Protein AF-A0A345P1M4-F1 (afdb_monomer_lite)

Sequence (901 aa):
MKNLKPVNVLSKTAMVAALAAAAIVPVAATPAQAATETIADIVVTIDGVQYSFTSAEYSDYLLEDMISTSTVSHIKASNGKYYTISDYSDYLLETDTIEEALLALDADNKDVAITPTKGEFDQNGNIIPPVADDFEVTEIASVTKTDVTVKLDNPPSEAPAADKFNVTVDGVAVAVTAVTADATDVTGKTFKLAVDLDGKAGTLAVNGKEKAFDFALAIEAVSEINSTGVEVTFPEVTNAIENANVTVRDNKGNIVPTEPELVAEGETSATFLFTTPFAEDYDFTGVWKVNTIEVNFDAEKQLSDIVSAVEANNEIKLKAALDAAGITYADELKIGDYLDALKAEGAKDSLETVQQAITKFDQDAVTDAEKDAAVKAVTDATTQAQLLKALQDNFELVNADWIVDYETSLNGAETELEFEDIQNAVYSVNIAKVGPEVDAANMSLDSNKVATAKTLVNKWIPAFAMDDENVPVELAGLKEQVLDLLSLEDALIAVNNAKTNSSLKTALVKLDNLENTLLEKYKDVEGFEKDDEFNIETVIDANLTDYRNAIKDAEVGKKNQRKDIQTLITTVNESFGSLKAEAVEVAAEEGKIKPVFTIQALRKDGEIYEAMKNATLVSVKLGTQTAGAYEITNNFGVETKGELVVGPGGSAVGFDFNTVGAQTEATITFTSNDKEYTVKVPVKVVAGTINDEKTSETFDYTNLPGTEATYVSGNDIKAKFTLKDVSNNTVTSKDGTYASTITVGDDKFYQNITIVNGEAALTFPARTVTEEAVKPTVVFTPNGTELTVTASKAINIVAGEFSKLVVDYASDSSIEILATDGLNTVEDFTGNKLVNIKAVEVNGTTETPVNVDGTDYQGNVTKKFENGTVTHNAGLEAGKTYKVTVTVNGISTTKTITTPE

pLDDT: mean 82.6, std 14.68, range [32.69, 98.0]

Secondary structure (DSSP, 8-state):
-----------HHHHHHHHHHHTT-PPPP-S-------EEEEEEEETTEEEEEEHHHHHHHHHTTSS-TTTEEEEEETTS-EEEHHHHHHHHHHSSSHHHHHHHHHHTT--B---PEEP-B-TTS-B-PPPP----EEEEEEE-SSEEEEEESS--SSPPPGGG--EEETTEEE---EEEE-TT-TTS-EEEEE---TT--EEEEETTEEEEE--S----EEEEE-SSEEEEE-S--SS-EEEE---EE-TTS-EE-B--EEE-TT-SEEEEEBSSPPPTT----SEEEETTEEEEHHHHHHHHHHHHHHHTT-HHHHHHHHHHHT---S-GGGHHHHHHHHHHTTTTS-HHHHHHHHHHHHHHT--HHHHHHHHHHHHT--SHHHHHHHHHHHSSS--GGGHHHHHHHHHT-SSPPPHHHHHHHHHHHHHHHHHHHHHHHTT---HHHHHHHHHHHHHHS----TT-TTS-TTTTTHHHHHHHHHHHHHHHHHHHH--SHHHHHHHHHHHHHHHHHHHHHTTTSTT--------GGG--GGGHHHHHHHHHHS-GGGTSSHHHHHHHHHHHHHSEEEEEEEEE---EETTEE--EEEEEEEETTSSB-TT--S-EEEEEEETTEE-S-EEEEE-TTSSS-SEEEEEE-STT--EETTTS-SEEEEEEEEEETTEEEEEEEEEE--------------------TT--SEEETTSEEEEEEE-B-TTS-B--TT-EEEEEEEEETTEEEEEEEEEBTTEEEEEEE--S--SS-B--EEEE-GGG--EEEE-SS-BEEE-----EEEEEEEETTEEEEEEESSSSB-TT--EEEEEEEEEEEEETTEEEEEPPTT--TTSEEEEEEBTTEEEEE--PPTT-EEEEEEEETTEEEEEEEEPP-

Structure (mmCIF, N/CA/C/O backbone):
data_AF-A0A345P1M4-F1
#
_entry.id   AF-A0A345P1M4-F1
#
loop_
_atom_site.group_PDB
_atom_site.id
_atom_site.type_symbol
_atom_site.label_atom_id
_atom_site.label_alt_id
_atom_site.label_comp_id
_atom_site.label_asym_id
_atom_site.label_entity_id
_atom_site.label_seq_id
_atom_site.pdbx_PDB_ins_code
_atom_site.Cartn_x
_atom_site.Cartn_y
_atom_site.Cartn_z
_atom_site.occupancy
_atom_site.B_iso_or_equiv
_atom_site.auth_seq_id
_atom_site.auth_comp_id
_atom_site.auth_asym_id
_atom_site.auth_atom_id
_atom_site.pdbx_PDB_model_num
ATOM 1 N N . MET A 1 1 ? 50.075 -27.839 -63.250 1.00 36.38 1 MET A N 1
ATOM 2 C CA . MET A 1 1 ? 50.970 -28.473 -62.258 1.00 36.38 1 MET A CA 1
ATOM 3 C C . MET A 1 1 ? 51.975 -27.430 -61.786 1.00 36.38 1 MET A C 1
ATOM 5 O O . MET A 1 1 ? 52.955 -27.183 -62.476 1.00 36.38 1 MET A O 1
ATOM 9 N N . LYS A 1 2 ? 51.677 -26.737 -60.680 1.00 35.53 2 LYS A N 1
ATOM 10 C CA . LYS A 1 2 ? 52.622 -25.859 -59.974 1.00 35.53 2 LYS A CA 1
ATOM 11 C C . LYS A 1 2 ? 53.045 -26.603 -58.709 1.00 35.53 2 LYS A C 1
ATOM 13 O O . LYS A 1 2 ? 52.183 -27.054 -57.965 1.00 35.53 2 LYS A O 1
ATOM 18 N N . ASN A 1 3 ? 54.352 -26.769 -58.532 1.00 38.97 3 ASN A N 1
ATOM 19 C CA . ASN A 1 3 ? 54.965 -27.435 -57.388 1.00 38.97 3 ASN A CA 1
ATOM 20 C C . ASN A 1 3 ? 54.583 -26.720 -56.085 1.00 38.97 3 ASN A C 1
ATOM 22 O O . ASN A 1 3 ? 55.029 -25.595 -55.855 1.00 38.97 3 ASN A O 1
ATOM 26 N N . LEU A 1 4 ? 53.789 -27.379 -55.242 1.00 32.69 4 LEU A N 1
ATOM 27 C CA . LEU A 1 4 ? 53.644 -27.020 -53.834 1.00 32.69 4 LEU A CA 1
ATOM 28 C C . LEU A 1 4 ? 54.912 -27.474 -53.100 1.00 32.69 4 LEU A C 1
ATOM 30 O O . LEU A 1 4 ? 55.341 -28.621 -53.231 1.00 32.69 4 LEU A O 1
ATOM 34 N N . LYS A 1 5 ? 55.545 -26.541 -52.384 1.00 33.84 5 LYS A N 1
ATOM 35 C CA . LYS A 1 5 ? 56.637 -26.840 -51.452 1.00 33.84 5 LYS A CA 1
ATOM 36 C C . LYS A 1 5 ? 56.089 -27.712 -50.310 1.00 33.84 5 LYS A C 1
ATOM 38 O O . LYS A 1 5 ? 54.959 -27.472 -49.891 1.00 33.84 5 LYS A O 1
ATOM 43 N N . PRO A 1 6 ? 56.865 -28.668 -49.775 1.00 39.34 6 PRO A N 1
ATOM 44 C CA . PRO A 1 6 ? 56.482 -29.363 -48.555 1.00 39.34 6 PRO A CA 1
ATOM 45 C C . PRO A 1 6 ? 56.523 -28.359 -47.395 1.00 39.34 6 PRO A C 1
ATOM 47 O O . PRO A 1 6 ? 57.577 -27.796 -47.093 1.00 39.34 6 PRO A O 1
ATOM 50 N N . VAL A 1 7 ? 55.364 -28.090 -46.798 1.00 37.78 7 VAL A N 1
ATOM 51 C CA . VAL A 1 7 ? 55.259 -27.372 -45.524 1.00 37.78 7 VAL A CA 1
ATOM 52 C C . VAL A 1 7 ? 55.837 -28.295 -44.452 1.00 37.78 7 VAL A C 1
ATOM 54 O O . VAL A 1 7 ? 55.489 -29.474 -44.388 1.00 37.78 7 VAL A O 1
ATOM 57 N N . ASN A 1 8 ? 56.786 -27.781 -43.669 1.00 37.56 8 ASN A N 1
ATOM 58 C CA . ASN A 1 8 ? 57.330 -28.487 -42.515 1.00 37.56 8 ASN A CA 1
ATOM 59 C C . ASN A 1 8 ? 56.180 -28.809 -41.560 1.00 37.56 8 ASN A C 1
ATOM 61 O O . ASN A 1 8 ? 55.525 -27.898 -41.064 1.00 37.56 8 ASN A O 1
ATOM 65 N N . VAL A 1 9 ? 55.966 -30.095 -41.290 1.00 42.50 9 VAL A N 1
ATOM 66 C CA . VAL A 1 9 ? 55.110 -30.554 -40.196 1.00 42.50 9 VAL A CA 1
ATOM 67 C C . VAL A 1 9 ? 55.729 -30.025 -38.900 1.00 42.50 9 VAL A C 1
ATOM 69 O O . VAL A 1 9 ? 56.755 -30.538 -38.449 1.00 42.50 9 VAL A O 1
ATOM 72 N N . LEU A 1 10 ? 55.156 -28.961 -38.336 1.00 46.44 10 LEU A N 1
ATOM 73 C CA . LEU A 1 10 ? 55.406 -28.568 -36.952 1.00 46.44 10 LEU A CA 1
ATOM 74 C C . LEU A 1 10 ? 55.033 -29.773 -36.082 1.00 46.44 10 LEU A C 1
ATOM 76 O O . LEU A 1 10 ? 53.920 -30.289 -36.160 1.00 46.44 10 LEU A O 1
ATOM 80 N N . SER A 1 11 ? 55.987 -30.300 -35.312 1.00 52.19 11 SER A N 1
ATOM 81 C CA . SER A 1 11 ? 55.688 -31.395 -34.389 1.00 52.19 11 SER A CA 1
ATOM 82 C C . SER A 1 11 ? 54.719 -30.892 -33.315 1.00 52.19 11 SER A C 1
ATOM 84 O O . SER A 1 11 ? 54.812 -29.734 -32.908 1.00 52.19 11 SER A O 1
ATOM 86 N N . LYS A 1 12 ? 53.832 -31.760 -32.799 1.00 49.81 12 LYS A N 1
ATOM 87 C CA . LYS A 1 12 ? 52.944 -31.451 -31.653 1.00 49.81 12 LYS A CA 1
ATOM 88 C C . LYS A 1 12 ? 53.686 -30.739 -30.504 1.00 49.81 12 LYS A C 1
ATOM 90 O O . LYS A 1 12 ? 53.128 -29.881 -29.836 1.00 49.81 12 LYS A O 1
ATOM 95 N N . THR A 1 13 ? 54.975 -31.033 -30.328 1.00 47.66 13 THR A N 1
ATOM 96 C CA . THR A 1 13 ? 55.871 -30.407 -29.346 1.00 47.66 13 THR A CA 1
ATOM 97 C C . THR A 1 13 ? 56.114 -28.907 -29.577 1.00 47.66 13 THR A C 1
ATOM 99 O O . THR A 1 13 ? 56.208 -28.158 -28.612 1.00 47.66 13 THR A O 1
ATOM 102 N N . ALA A 1 14 ? 56.209 -28.443 -30.828 1.00 51.34 14 ALA A N 1
ATOM 103 C CA . ALA A 1 14 ? 56.445 -27.031 -31.149 1.00 51.34 14 ALA A CA 1
ATOM 104 C C . ALA A 1 14 ? 55.196 -26.157 -30.938 1.00 51.34 14 ALA A C 1
ATOM 106 O O . ALA A 1 14 ? 55.314 -24.975 -30.630 1.00 51.34 14 ALA A O 1
ATOM 107 N N . MET A 1 15 ? 54.008 -26.752 -31.059 1.00 54.66 15 MET A N 1
ATOM 108 C CA . MET A 1 15 ? 52.727 -26.068 -30.893 1.00 54.66 15 MET A CA 1
ATOM 109 C C . MET A 1 15 ? 52.350 -25.879 -29.422 1.00 54.66 15 MET A C 1
ATOM 111 O O . MET A 1 15 ? 51.871 -24.820 -29.031 1.00 54.66 15 MET A O 1
ATOM 115 N N . VAL A 1 16 ? 52.666 -26.854 -28.566 1.00 52.03 16 VAL A N 1
ATOM 116 C CA . VAL A 1 16 ? 52.443 -26.700 -27.121 1.00 52.03 16 VAL A CA 1
ATOM 117 C C . VAL A 1 16 ? 53.454 -25.735 -26.483 1.00 52.03 16 VAL A C 1
ATOM 119 O O . VAL A 1 16 ? 53.120 -25.032 -25.533 1.00 52.03 16 VAL A O 1
ATOM 122 N N . ALA A 1 17 ? 54.649 -25.592 -27.066 1.00 50.84 17 ALA A N 1
ATOM 123 C CA . ALA A 1 17 ? 55.571 -24.514 -26.703 1.00 50.84 17 ALA A CA 1
ATOM 124 C C . ALA A 1 17 ? 55.015 -23.111 -27.043 1.00 50.84 17 ALA A C 1
ATOM 126 O O . ALA A 1 17 ? 55.353 -22.149 -26.357 1.00 50.84 17 ALA A O 1
ATOM 127 N N . ALA A 1 18 ? 54.140 -22.987 -28.052 1.00 53.56 18 ALA A N 1
ATOM 128 C CA . ALA A 1 18 ? 53.450 -21.734 -28.371 1.00 53.56 18 ALA A CA 1
ATOM 129 C C . ALA A 1 18 ? 52.334 -21.406 -27.358 1.00 53.56 18 ALA A C 1
ATOM 131 O O . ALA A 1 18 ? 52.215 -20.247 -26.967 1.00 53.56 18 ALA A O 1
ATOM 132 N N . LEU A 1 19 ? 51.592 -22.411 -26.860 1.00 52.38 19 LEU A N 1
ATOM 133 C CA . LEU A 1 19 ? 50.641 -22.223 -25.748 1.00 52.38 19 LEU A CA 1
ATOM 134 C C . LEU A 1 19 ? 51.343 -21.738 -24.467 1.00 52.38 19 LEU A C 1
ATOM 136 O O . LEU A 1 19 ? 50.879 -20.790 -23.842 1.00 52.38 19 LEU A O 1
ATOM 140 N N . ALA A 1 20 ? 52.486 -22.333 -24.106 1.00 50.22 20 ALA A N 1
ATOM 141 C CA . ALA A 1 20 ? 53.261 -21.904 -22.938 1.00 50.22 20 ALA A CA 1
ATOM 142 C C . ALA A 1 20 ? 53.862 -20.491 -23.107 1.00 50.22 20 ALA A C 1
ATOM 144 O O . ALA A 1 20 ? 53.970 -19.739 -22.143 1.00 50.22 20 ALA A O 1
ATOM 145 N N . ALA A 1 21 ? 54.226 -20.097 -24.334 1.00 49.59 21 ALA A N 1
ATOM 146 C CA . ALA A 1 21 ? 54.755 -18.762 -24.620 1.00 49.59 21 ALA A CA 1
ATOM 147 C C . ALA A 1 21 ? 53.680 -17.656 -24.591 1.00 49.59 21 ALA A C 1
ATOM 149 O O . ALA A 1 21 ? 53.995 -16.517 -24.247 1.00 49.59 21 ALA A O 1
ATOM 150 N N . ALA A 1 22 ? 52.423 -17.977 -24.921 1.00 50.78 22 ALA A N 1
ATOM 151 C CA . ALA A 1 22 ? 51.309 -17.027 -24.892 1.00 50.78 22 ALA A CA 1
ATOM 152 C C . ALA A 1 22 ? 50.852 -16.667 -23.463 1.00 50.78 22 ALA A C 1
ATOM 154 O O . ALA A 1 22 ? 50.334 -15.574 -23.250 1.00 50.78 22 ALA A O 1
ATOM 155 N N . ALA A 1 23 ? 51.104 -17.532 -22.473 1.00 42.44 23 ALA A N 1
ATOM 156 C CA . ALA A 1 23 ? 50.716 -17.312 -21.075 1.00 42.44 23 ALA A CA 1
ATOM 157 C C . ALA A 1 23 ? 51.592 -16.285 -20.315 1.00 42.44 23 ALA A C 1
ATOM 159 O O . ALA A 1 23 ? 51.234 -15.874 -19.215 1.00 42.44 23 ALA A O 1
ATOM 160 N N . ILE A 1 24 ? 52.735 -15.853 -20.873 1.00 41.16 24 ILE A N 1
ATOM 161 C CA . ILE A 1 24 ? 53.774 -15.097 -20.133 1.00 41.16 24 ILE A CA 1
ATOM 162 C C . ILE A 1 24 ? 53.792 -13.586 -20.474 1.00 41.16 24 ILE A C 1
ATOM 164 O O . ILE A 1 24 ? 54.578 -12.828 -19.905 1.00 41.16 24 ILE A O 1
ATOM 168 N N . VAL A 1 25 ? 52.925 -13.087 -21.364 1.00 37.69 25 VAL A N 1
ATOM 169 C CA . VAL A 1 25 ? 52.956 -11.669 -21.781 1.00 37.69 25 VAL A CA 1
ATOM 170 C C . VAL A 1 25 ? 51.828 -10.858 -21.117 1.00 37.69 25 VAL A C 1
ATOM 172 O O . VAL A 1 25 ? 50.681 -10.965 -21.545 1.00 37.69 25 VAL A O 1
ATOM 175 N N . PRO A 1 26 ? 52.108 -10.000 -20.111 1.00 35.41 26 PRO A N 1
ATOM 176 C CA . PRO A 1 26 ? 51.106 -9.081 -19.576 1.00 35.41 26 PRO A CA 1
ATOM 177 C C . PRO A 1 26 ? 50.792 -7.986 -20.607 1.00 35.41 26 PRO A C 1
ATOM 179 O O . PRO A 1 26 ? 51.662 -7.197 -20.983 1.00 35.41 26 PRO A O 1
ATOM 182 N N . VAL A 1 27 ? 49.542 -7.931 -21.069 1.00 36.84 27 VAL A N 1
ATOM 183 C CA . VAL A 1 27 ? 49.061 -6.909 -22.010 1.00 36.84 27 VAL A CA 1
ATOM 184 C C . VAL A 1 27 ? 48.741 -5.620 -21.244 1.00 36.84 27 VAL A C 1
ATOM 186 O O . VAL A 1 27 ? 47.888 -5.599 -20.360 1.00 36.84 27 VAL A O 1
ATOM 189 N N . ALA A 1 28 ? 49.436 -4.529 -21.575 1.00 35.59 28 ALA A N 1
ATOM 190 C CA . ALA A 1 28 ? 49.130 -3.189 -21.078 1.00 35.59 28 ALA A CA 1
ATOM 191 C C . ALA A 1 28 ? 47.880 -2.626 -21.782 1.00 35.59 28 ALA A C 1
ATOM 193 O O . ALA A 1 28 ? 47.795 -2.623 -23.009 1.00 35.59 28 ALA A O 1
ATOM 194 N N . ALA A 1 29 ? 46.917 -2.145 -20.995 1.00 38.75 29 ALA A N 1
ATOM 195 C CA . ALA A 1 29 ? 45.609 -1.700 -21.466 1.00 38.75 29 ALA A CA 1
ATOM 196 C C . ALA A 1 29 ? 45.656 -0.383 -22.274 1.00 38.75 29 ALA A C 1
ATOM 198 O O . ALA A 1 29 ? 46.180 0.631 -21.815 1.00 38.75 29 ALA A O 1
ATOM 199 N N . THR A 1 30 ? 45.025 -0.398 -23.453 1.00 34.41 30 THR A N 1
ATOM 200 C CA . THR A 1 30 ? 44.573 0.772 -24.242 1.00 34.41 30 THR A CA 1
ATOM 201 C C . THR A 1 30 ? 43.158 0.468 -24.792 1.00 34.41 30 THR A C 1
ATOM 203 O O . THR A 1 30 ? 42.756 -0.694 -24.762 1.00 34.41 30 THR A O 1
ATOM 206 N N . PRO A 1 31 ? 42.341 1.466 -25.189 1.00 39.25 31 PRO A N 1
ATOM 207 C CA . PRO A 1 31 ? 40.885 1.410 -25.016 1.00 39.25 31 PRO A CA 1
ATOM 208 C C . PRO A 1 31 ? 40.119 0.559 -26.047 1.00 39.25 31 PRO A C 1
ATOM 210 O O . PRO A 1 31 ? 40.385 0.631 -27.242 1.00 39.25 31 PRO A O 1
ATOM 213 N N . ALA A 1 32 ? 39.113 -0.163 -25.530 1.00 43.75 32 ALA A N 1
ATOM 214 C CA . ALA A 1 32 ? 37.925 -0.742 -26.177 1.00 43.75 32 ALA A CA 1
ATOM 215 C C . ALA A 1 32 ? 38.107 -1.321 -27.596 1.00 43.75 32 ALA A C 1
ATOM 217 O O . ALA A 1 32 ? 37.513 -0.842 -28.564 1.00 43.75 32 ALA A O 1
ATOM 218 N N . GLN A 1 33 ? 38.893 -2.394 -27.699 1.00 41.50 33 GLN A N 1
ATOM 219 C CA . GLN A 1 33 ? 38.772 -3.375 -28.782 1.00 41.50 33 GLN A CA 1
ATOM 220 C C . GLN A 1 33 ? 37.565 -4.291 -28.515 1.00 41.50 33 GLN A C 1
ATOM 222 O O . GLN A 1 33 ? 37.188 -4.489 -27.359 1.00 41.50 33 GLN A O 1
ATOM 227 N N . ALA A 1 34 ? 36.946 -4.816 -29.581 1.00 48.97 34 ALA A N 1
ATOM 228 C CA . ALA A 1 34 ? 35.934 -5.871 -29.492 1.00 48.97 34 ALA A CA 1
ATOM 229 C C . ALA A 1 34 ? 36.422 -6.988 -28.553 1.00 48.97 34 ALA A C 1
ATOM 231 O O . ALA A 1 34 ? 37.624 -7.236 -28.511 1.00 48.97 34 ALA A O 1
ATOM 232 N N . ALA A 1 35 ? 35.522 -7.601 -27.776 1.00 50.16 35 ALA A N 1
ATOM 233 C CA . ALA A 1 35 ? 35.884 -8.656 -26.831 1.00 50.16 35 ALA A CA 1
ATOM 234 C C . ALA A 1 35 ? 36.669 -9.751 -27.569 1.00 50.16 35 ALA A C 1
ATOM 236 O O . ALA A 1 35 ? 36.106 -10.467 -28.393 1.00 50.16 35 ALA A O 1
ATOM 237 N N . THR A 1 36 ? 37.978 -9.808 -27.336 1.00 76.38 36 THR A N 1
ATOM 238 C CA . THR A 1 36 ? 38.871 -10.754 -27.995 1.00 76.38 36 THR A CA 1
ATOM 239 C C . THR A 1 36 ? 38.685 -12.120 -27.338 1.00 76.38 36 THR A C 1
ATOM 241 O O . THR A 1 36 ? 38.767 -12.238 -26.112 1.00 76.38 36 THR A O 1
ATOM 244 N N . GLU A 1 37 ? 38.399 -13.158 -28.129 1.00 85.00 37 GLU A N 1
ATOM 245 C CA . GLU A 1 37 ? 38.290 -14.520 -27.598 1.00 85.00 37 GLU A CA 1
ATOM 246 C C . GLU A 1 37 ? 39.673 -15.018 -27.153 1.00 85.00 37 GLU A C 1
ATOM 248 O O . GLU A 1 37 ? 40.658 -14.942 -27.891 1.00 85.00 37 GLU A O 1
ATOM 253 N N . THR A 1 38 ? 39.754 -15.535 -25.929 1.00 92.00 38 THR A N 1
ATOM 254 C CA . THR A 1 38 ? 40.983 -16.041 -25.302 1.00 92.00 38 THR A CA 1
ATOM 255 C C . THR A 1 38 ? 40.777 -17.456 -24.761 1.00 92.00 38 THR A C 1
ATOM 257 O O . THR A 1 38 ? 39.647 -17.925 -24.630 1.00 92.00 38 THR A O 1
ATOM 260 N N . ILE A 1 39 ? 41.867 -18.164 -24.445 1.00 93.75 39 ILE A N 1
ATOM 261 C CA . ILE A 1 39 ? 41.796 -19.470 -23.774 1.00 93.75 39 ILE A CA 1
ATOM 262 C C . ILE A 1 39 ? 41.622 -19.235 -22.271 1.00 93.75 39 ILE A C 1
ATOM 264 O O . ILE A 1 39 ? 42.553 -18.785 -21.600 1.00 93.75 39 ILE A O 1
ATOM 268 N N . ALA A 1 40 ? 40.441 -19.562 -21.753 1.00 91.56 40 ALA A N 1
ATOM 269 C CA . ALA A 1 40 ? 40.131 -19.509 -20.330 1.00 91.56 40 ALA A CA 1
ATOM 270 C C . ALA A 1 40 ? 40.797 -20.676 -19.583 1.00 91.56 40 ALA A C 1
ATOM 272 O O . ALA A 1 40 ? 41.637 -20.449 -18.709 1.00 91.56 40 ALA A O 1
ATOM 273 N N . ASP A 1 41 ? 40.499 -21.911 -20.005 1.00 94.31 41 ASP A N 1
ATOM 274 C CA . ASP A 1 41 ? 40.978 -23.131 -19.347 1.00 94.31 41 ASP A CA 1
ATOM 275 C C . ASP A 1 41 ? 41.613 -24.118 -20.342 1.00 94.31 41 ASP A C 1
ATOM 277 O O . ASP A 1 41 ? 41.253 -24.182 -21.520 1.00 94.31 41 ASP A O 1
ATOM 281 N N . ILE A 1 42 ? 42.530 -24.948 -19.848 1.00 94.69 42 ILE A N 1
ATOM 282 C CA . ILE A 1 42 ? 43.149 -26.072 -20.549 1.00 94.69 42 ILE A CA 1
ATOM 283 C C . ILE A 1 42 ? 42.702 -27.361 -19.863 1.00 94.69 42 ILE A C 1
ATOM 285 O O . ILE A 1 42 ? 42.881 -27.537 -18.658 1.00 94.69 42 ILE A O 1
ATOM 289 N N . VAL A 1 43 ? 42.139 -28.286 -20.642 1.00 94.75 43 VAL A N 1
ATOM 290 C CA . VAL A 1 43 ? 41.608 -29.551 -20.127 1.00 94.75 43 VAL A CA 1
ATOM 291 C C . VAL A 1 43 ? 42.565 -30.692 -20.443 1.00 94.75 43 VAL A C 1
ATOM 293 O O . VAL A 1 43 ? 42.761 -31.057 -21.609 1.00 94.75 43 VAL A O 1
ATOM 296 N N . VAL A 1 44 ? 43.110 -31.326 -19.410 1.00 94.19 44 VAL A N 1
ATOM 297 C CA . VAL A 1 44 ? 43.986 -32.500 -19.528 1.00 94.19 44 VAL A CA 1
ATOM 298 C C . VAL A 1 44 ? 43.251 -33.776 -19.128 1.00 94.19 44 VAL A C 1
ATOM 300 O O . VAL A 1 44 ? 42.396 -33.765 -18.253 1.00 94.19 44 VAL A O 1
ATOM 303 N N . THR A 1 45 ? 43.578 -34.896 -19.765 1.00 92.94 45 THR A N 1
ATOM 304 C CA . THR A 1 45 ? 43.076 -36.221 -19.390 1.00 92.94 45 THR A CA 1
ATOM 305 C C . THR A 1 45 ? 44.168 -36.994 -18.656 1.00 92.94 45 THR A C 1
ATOM 307 O O . THR A 1 45 ? 45.203 -37.305 -19.246 1.00 92.94 45 THR A O 1
ATOM 310 N N . ILE A 1 46 ? 43.933 -37.321 -17.385 1.00 90.62 46 ILE A N 1
ATOM 311 C CA . ILE A 1 46 ? 44.835 -38.114 -16.537 1.00 90.62 46 ILE A CA 1
ATOM 312 C C . ILE A 1 46 ? 44.042 -39.323 -16.046 1.00 90.62 46 ILE A C 1
ATOM 314 O O . ILE A 1 46 ? 42.934 -39.174 -15.540 1.00 90.62 46 ILE A O 1
ATOM 318 N N . ASP A 1 47 ? 44.558 -40.528 -16.292 1.00 89.62 47 ASP A N 1
ATOM 319 C CA . ASP A 1 47 ? 43.900 -41.799 -15.946 1.00 89.62 47 ASP A CA 1
ATOM 320 C C . ASP A 1 47 ? 42.434 -41.924 -16.421 1.00 89.62 47 ASP A C 1
ATOM 322 O O . ASP A 1 47 ? 41.616 -42.621 -15.825 1.00 89.62 47 ASP A O 1
ATOM 326 N N . GLY A 1 48 ? 42.102 -41.271 -17.542 1.00 86.75 48 GLY A N 1
ATOM 327 C CA . GLY A 1 48 ? 40.764 -41.290 -18.144 1.00 86.75 48 GLY A CA 1
ATOM 328 C C . GLY A 1 48 ? 39.778 -40.263 -17.577 1.00 86.75 48 GLY A C 1
ATOM 329 O O . GLY A 1 48 ? 38.654 -40.198 -18.069 1.00 86.75 48 GLY A O 1
ATOM 330 N N . VAL A 1 49 ? 40.188 -39.446 -16.602 1.00 85.75 49 VAL A N 1
ATOM 331 C CA . VAL A 1 49 ? 39.396 -38.339 -16.044 1.00 85.75 49 VAL A CA 1
ATOM 332 C C . VAL A 1 49 ? 39.875 -37.017 -16.643 1.00 85.75 49 VAL A C 1
ATOM 334 O O . VAL A 1 49 ? 41.077 -36.805 -16.816 1.00 85.75 49 VAL A O 1
ATOM 337 N N . GLN A 1 50 ? 38.935 -36.143 -17.005 1.00 93.31 50 GLN A N 1
ATOM 338 C CA . GLN A 1 50 ? 39.225 -34.821 -17.560 1.00 93.31 50 GLN A CA 1
ATOM 339 C C . GLN A 1 50 ? 39.302 -33.781 -16.445 1.00 93.31 50 GLN A C 1
ATOM 341 O O . GLN A 1 50 ? 38.344 -33.607 -15.695 1.00 93.31 50 GLN A O 1
ATOM 346 N N . TYR A 1 51 ? 40.425 -33.071 -16.386 1.00 92.50 51 TYR A N 1
ATOM 347 C CA . TYR A 1 51 ? 40.699 -32.033 -15.405 1.00 92.50 51 TYR A CA 1
ATOM 348 C C . TYR A 1 51 ? 40.909 -30.683 -16.082 1.00 92.50 51 TYR A C 1
ATOM 350 O O . TYR A 1 51 ? 41.658 -30.601 -17.055 1.00 92.50 51 TYR A O 1
ATOM 358 N N . SER A 1 52 ? 40.260 -29.640 -15.570 1.00 93.75 52 SER A N 1
ATOM 359 C CA . SER A 1 52 ? 40.377 -28.263 -16.052 1.00 93.75 52 SER A CA 1
ATOM 360 C C . SER A 1 52 ? 41.378 -27.481 -15.207 1.00 93.75 52 SER A C 1
ATOM 362 O O . SER A 1 52 ? 41.314 -27.535 -13.976 1.00 93.75 52 SER A O 1
ATOM 364 N N . PHE A 1 53 ? 42.260 -26.740 -15.873 1.00 92.12 53 PHE A N 1
ATOM 365 C CA . PHE A 1 53 ? 43.260 -25.855 -15.275 1.00 92.12 53 PHE A CA 1
ATOM 366 C C . PHE A 1 53 ? 43.228 -24.504 -15.976 1.00 92.12 53 PHE A C 1
ATOM 368 O O . PHE A 1 53 ? 43.096 -24.457 -17.198 1.00 92.12 53 PHE A O 1
ATOM 375 N N . THR A 1 54 ? 43.415 -23.406 -15.251 1.00 93.19 54 THR A N 1
ATOM 376 C CA . THR A 1 54 ? 43.654 -22.112 -15.905 1.00 93.19 54 THR A CA 1
ATOM 377 C C . THR A 1 54 ? 44.955 -22.157 -16.715 1.00 93.19 54 THR A C 1
ATOM 379 O O . THR A 1 54 ? 45.855 -22.955 -16.441 1.00 93.19 54 THR A O 1
ATOM 382 N N . SER A 1 55 ? 45.102 -21.268 -17.702 1.00 88.06 55 SER A N 1
ATOM 383 C CA . SER A 1 55 ? 46.339 -21.182 -18.499 1.00 88.06 55 SER A CA 1
ATOM 384 C C . SER A 1 55 ? 47.604 -20.979 -17.641 1.00 88.06 55 SER A C 1
ATOM 386 O O . SER A 1 55 ? 48.670 -21.489 -17.989 1.00 88.06 55 SER A O 1
ATOM 388 N N . ALA A 1 56 ? 47.488 -20.272 -16.508 1.00 86.12 56 ALA A N 1
ATOM 389 C CA . ALA A 1 56 ? 48.584 -20.063 -15.560 1.00 86.12 56 ALA A CA 1
ATOM 390 C C . ALA A 1 56 ? 48.922 -21.344 -14.777 1.00 86.12 56 ALA A C 1
ATOM 392 O O . ALA A 1 56 ? 50.070 -21.777 -14.800 1.00 86.12 56 ALA A O 1
ATOM 393 N N . GLU A 1 57 ? 47.921 -21.995 -14.171 1.00 89.94 57 GLU A N 1
ATOM 394 C CA . GLU A 1 57 ? 48.105 -23.260 -13.440 1.00 89.94 57 GLU A CA 1
ATOM 395 C C . GLU A 1 57 ? 48.682 -24.351 -14.346 1.00 89.94 57 GLU A C 1
ATOM 397 O O . GLU A 1 57 ? 49.619 -25.049 -13.968 1.00 89.94 57 GLU A O 1
ATOM 402 N N . TYR A 1 58 ? 48.178 -24.465 -15.579 1.00 92.19 58 TYR A N 1
ATOM 403 C CA . TYR A 1 58 ? 48.721 -25.398 -16.561 1.00 92.19 58 TYR A CA 1
ATOM 404 C C . TYR A 1 58 ? 50.201 -25.116 -16.853 1.00 92.19 58 TYR A C 1
ATOM 406 O O . TYR A 1 58 ? 51.004 -26.044 -16.922 1.00 92.19 58 TYR A O 1
ATOM 414 N N . SER A 1 59 ? 50.584 -23.846 -17.023 1.00 86.06 59 SER A N 1
ATOM 415 C CA . SER A 1 59 ? 51.982 -23.479 -17.262 1.00 86.06 59 SER A CA 1
ATOM 416 C C . SER A 1 59 ? 52.875 -23.856 -16.078 1.00 86.06 59 SER A C 1
ATOM 418 O O . SER A 1 59 ? 53.940 -24.436 -16.287 1.00 86.06 59 SER A O 1
ATOM 420 N N . ASP A 1 60 ? 52.440 -23.570 -14.852 1.00 85.94 60 ASP A N 1
ATOM 421 C CA . ASP A 1 60 ? 53.196 -23.884 -13.637 1.00 85.94 60 ASP A CA 1
ATOM 422 C C . ASP A 1 60 ? 53.358 -25.403 -13.465 1.00 85.94 60 ASP A C 1
ATOM 424 O O . ASP A 1 60 ? 54.477 -25.903 -13.341 1.00 85.94 60 ASP A O 1
ATOM 428 N N . TYR A 1 61 ? 52.271 -26.169 -13.590 1.00 89.94 61 TYR A N 1
ATOM 429 C CA . TYR A 1 61 ? 52.313 -27.630 -13.481 1.00 89.94 61 TYR A CA 1
ATOM 430 C C . TYR A 1 61 ? 53.082 -28.300 -14.624 1.00 89.94 61 TYR A C 1
ATOM 432 O O . TYR A 1 61 ? 53.667 -29.368 -14.436 1.00 89.94 61 TYR A O 1
ATOM 440 N N . LEU A 1 62 ? 53.109 -27.695 -15.814 1.00 88.31 62 LEU A N 1
ATOM 441 C CA . LEU A 1 62 ? 53.929 -28.175 -16.923 1.00 88.31 62 LEU A CA 1
ATOM 442 C C . LEU A 1 62 ? 55.424 -27.959 -16.646 1.00 88.31 62 LEU A C 1
ATOM 444 O O . LEU A 1 62 ? 56.234 -28.813 -17.001 1.00 88.31 62 LEU A O 1
ATOM 448 N N . LEU A 1 63 ? 55.798 -26.836 -16.024 1.00 86.25 63 LEU A N 1
ATOM 449 C CA . LEU A 1 63 ? 57.186 -26.537 -15.649 1.00 86.25 63 LEU A CA 1
ATOM 450 C C . LEU A 1 63 ? 57.698 -27.431 -14.512 1.00 86.25 63 LEU A C 1
ATOM 452 O O . LEU A 1 63 ? 58.897 -27.698 -14.447 1.00 86.25 63 LEU A O 1
ATOM 456 N N . GLU A 1 64 ? 56.801 -27.899 -13.646 1.00 88.50 64 GLU A N 1
ATOM 457 C CA . GLU A 1 64 ? 57.104 -28.829 -12.552 1.00 88.50 64 GLU A CA 1
ATOM 458 C C . GLU A 1 64 ? 57.034 -30.315 -12.965 1.00 88.50 64 GLU A C 1
ATOM 460 O O . GLU A 1 64 ? 57.155 -31.196 -12.116 1.00 88.50 64 GLU A O 1
ATOM 465 N N . ASP A 1 65 ? 56.868 -30.611 -14.263 1.00 88.50 65 ASP A N 1
ATOM 466 C CA . ASP A 1 65 ? 56.699 -31.967 -14.818 1.00 88.50 65 ASP A CA 1
ATOM 467 C C . ASP A 1 65 ? 55.492 -32.743 -14.227 1.00 88.50 65 ASP A C 1
ATOM 469 O O . ASP A 1 65 ? 55.432 -33.974 -14.294 1.00 88.50 65 ASP A O 1
ATOM 473 N N . MET A 1 66 ? 54.501 -32.037 -13.669 1.00 86.38 66 MET A N 1
ATOM 474 C CA . MET A 1 66 ? 53.299 -32.620 -13.049 1.00 86.38 66 MET A CA 1
ATOM 475 C C . MET A 1 66 ? 52.215 -32.961 -14.075 1.00 86.38 66 MET A C 1
ATOM 477 O O . MET A 1 66 ? 51.444 -33.904 -13.895 1.00 86.38 66 MET A O 1
ATOM 481 N N . ILE A 1 67 ? 52.186 -32.231 -15.191 1.00 88.81 67 ILE A N 1
ATOM 482 C CA . ILE A 1 67 ? 51.346 -32.525 -16.355 1.00 88.81 67 ILE A CA 1
ATOM 483 C C . ILE A 1 67 ? 52.179 -32.556 -17.629 1.00 88.81 67 ILE A C 1
ATOM 485 O O . ILE A 1 67 ? 53.207 -31.897 -17.748 1.00 88.81 67 ILE A O 1
ATOM 489 N N . SER A 1 68 ? 51.729 -33.333 -18.613 1.00 88.38 68 SER A N 1
ATOM 490 C CA . SER A 1 68 ? 52.407 -33.453 -19.900 1.00 88.38 68 SER A CA 1
ATOM 491 C C . SER A 1 68 ? 51.625 -32.738 -20.989 1.00 88.38 68 SER A C 1
ATOM 493 O O . SER A 1 68 ? 50.409 -32.837 -21.080 1.00 88.38 68 SER A O 1
ATOM 495 N N . THR A 1 69 ? 52.333 -32.141 -21.940 1.00 85.00 6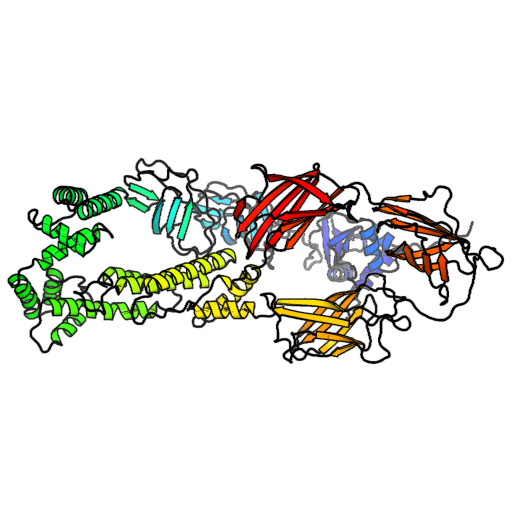9 THR A N 1
ATOM 496 C CA . THR A 1 69 ? 51.730 -31.624 -23.180 1.00 85.00 69 THR A CA 1
ATOM 497 C C . THR A 1 69 ? 50.917 -32.672 -23.949 1.00 85.00 69 THR A C 1
ATOM 499 O O . THR A 1 69 ? 50.014 -32.335 -24.709 1.00 85.00 69 THR A O 1
ATOM 502 N N . SER A 1 70 ? 51.224 -33.957 -23.746 1.00 87.56 70 SER A N 1
ATOM 503 C CA . SER A 1 70 ? 50.503 -35.076 -24.353 1.00 87.56 70 SER A CA 1
ATOM 504 C C . SER A 1 70 ? 49.174 -35.419 -23.674 1.00 87.56 70 SER A C 1
ATOM 506 O O . SER A 1 70 ? 48.383 -36.142 -24.276 1.00 87.56 70 SER A O 1
ATOM 508 N N . THR A 1 71 ? 48.916 -34.914 -22.461 1.00 90.38 71 THR A N 1
ATOM 509 C CA . THR A 1 71 ? 47.655 -35.146 -21.741 1.00 90.38 71 THR A CA 1
ATOM 510 C C . THR A 1 71 ? 46.597 -34.094 -22.054 1.00 90.38 71 THR A C 1
ATOM 512 O O . THR A 1 71 ? 45.432 -34.320 -21.742 1.00 90.38 71 THR A O 1
ATOM 515 N N . VAL A 1 72 ? 46.946 -32.976 -22.703 1.00 94.69 72 VAL A N 1
ATOM 516 C CA . VAL A 1 72 ? 45.967 -31.970 -23.143 1.00 94.69 72 VAL A CA 1
ATOM 517 C C . VAL A 1 72 ? 44.992 -32.595 -24.136 1.00 94.69 72 VAL A C 1
ATOM 519 O O . VAL A 1 72 ? 45.388 -33.165 -25.151 1.00 94.69 72 VAL A O 1
ATOM 522 N N . SER A 1 73 ? 43.707 -32.475 -23.828 1.00 95.06 73 SER A N 1
ATOM 523 C CA . SER A 1 73 ? 42.607 -33.047 -24.605 1.00 95.06 73 SER A CA 1
ATOM 524 C C . SER A 1 73 ? 41.721 -31.968 -25.225 1.00 95.06 73 SER A C 1
ATOM 526 O O . SER A 1 73 ? 41.339 -32.097 -26.389 1.00 95.06 73 SER A O 1
ATOM 528 N N . HIS A 1 74 ? 41.450 -30.889 -24.483 1.00 96.94 74 HIS A N 1
ATOM 529 C CA . HIS A 1 74 ? 40.581 -29.791 -24.904 1.00 96.94 74 HIS A CA 1
ATOM 530 C C . HIS A 1 74 ? 41.099 -28.447 -24.386 1.00 96.94 74 HIS A C 1
ATOM 532 O O . HIS A 1 74 ? 41.960 -28.392 -23.505 1.00 96.94 74 HIS A O 1
ATOM 538 N N . ILE A 1 75 ? 40.533 -27.370 -24.915 1.00 95.56 75 ILE A N 1
ATOM 539 C CA . ILE A 1 75 ? 40.646 -26.011 -24.385 1.00 95.56 75 ILE A CA 1
ATOM 540 C C . ILE A 1 75 ? 39.246 -25.428 -24.188 1.00 95.56 75 ILE A C 1
ATOM 542 O O . ILE A 1 75 ? 38.317 -25.822 -24.893 1.00 95.56 75 ILE A O 1
ATOM 546 N N . LYS A 1 76 ? 39.100 -24.491 -23.255 1.00 95.69 76 LYS A N 1
ATOM 547 C CA . LYS A 1 76 ? 37.884 -23.707 -23.035 1.00 95.69 76 LYS A CA 1
ATOM 548 C C . LYS A 1 76 ? 38.129 -22.269 -23.470 1.00 95.69 76 LYS A C 1
ATOM 550 O O . LYS A 1 76 ? 39.074 -21.647 -22.988 1.00 95.69 76 LYS A O 1
ATOM 555 N N . ALA A 1 77 ? 37.296 -21.742 -24.356 1.00 93.62 77 ALA A N 1
ATOM 556 C CA . ALA A 1 77 ? 37.357 -20.336 -24.745 1.00 93.62 77 ALA A CA 1
ATOM 557 C C . ALA A 1 77 ? 36.669 -19.430 -23.708 1.00 93.62 77 ALA A C 1
ATOM 559 O O . ALA A 1 77 ? 35.886 -19.895 -22.875 1.00 93.62 77 ALA A O 1
ATOM 560 N N . SER A 1 78 ? 36.938 -18.125 -23.764 1.00 92.75 78 SER A N 1
ATOM 561 C CA . SER A 1 78 ? 36.311 -17.108 -22.907 1.00 92.75 78 SER A CA 1
ATOM 562 C C . SER A 1 78 ? 34.787 -17.046 -23.029 1.00 92.75 78 SER A C 1
ATOM 564 O O . SER A 1 78 ? 34.124 -16.691 -22.058 1.00 92.75 78 SER A O 1
ATOM 566 N N . ASN A 1 79 ? 34.217 -17.464 -24.163 1.00 88.06 79 ASN A N 1
ATOM 567 C CA . ASN A 1 79 ? 32.770 -17.636 -24.331 1.00 88.06 79 ASN A CA 1
ATOM 568 C C . ASN A 1 79 ? 32.170 -18.876 -23.629 1.00 88.06 79 ASN A C 1
ATOM 570 O O . ASN A 1 79 ? 30.967 -19.114 -23.723 1.00 88.06 79 ASN A O 1
ATOM 574 N N . GLY A 1 80 ? 32.983 -19.675 -22.931 1.00 91.75 80 GLY A N 1
ATOM 575 C CA . GLY A 1 80 ? 32.547 -20.833 -22.148 1.00 91.75 80 GLY A CA 1
ATOM 576 C C . GLY A 1 80 ? 32.463 -22.155 -22.916 1.00 91.75 80 GLY A C 1
ATOM 577 O O . GLY A 1 80 ? 32.211 -23.184 -22.288 1.00 91.75 80 GLY A O 1
ATOM 578 N N . LYS A 1 81 ? 32.701 -22.161 -24.234 1.00 93.88 81 LYS A N 1
ATOM 579 C CA . LYS A 1 81 ? 32.682 -23.375 -25.067 1.00 93.88 81 LYS A CA 1
ATOM 580 C C . LYS A 1 81 ? 34.003 -24.143 -25.001 1.00 93.88 81 LYS A C 1
ATOM 582 O O . LYS A 1 81 ? 35.071 -23.545 -24.854 1.00 93.88 81 LYS A O 1
ATOM 587 N N . TYR A 1 82 ? 33.931 -25.467 -25.153 1.00 95.50 82 TYR A N 1
ATOM 588 C CA . TYR A 1 82 ? 35.097 -26.355 -25.185 1.00 95.50 82 TYR A CA 1
ATOM 589 C C . TYR A 1 82 ? 35.386 -26.848 -26.602 1.00 95.50 82 TYR A C 1
ATOM 591 O O . TYR A 1 82 ? 34.468 -27.245 -27.310 1.00 95.50 82 TYR A O 1
ATOM 599 N N . TYR A 1 83 ? 36.661 -26.906 -26.983 1.00 95.38 83 TYR A N 1
ATOM 600 C CA . TYR A 1 83 ? 37.114 -27.388 -28.292 1.00 95.38 83 TYR A CA 1
ATOM 601 C C . TYR A 1 83 ? 38.191 -28.452 -28.131 1.00 95.38 83 TYR A C 1
ATOM 603 O O . TYR A 1 83 ? 39.024 -28.364 -27.224 1.00 95.38 83 TYR A O 1
ATOM 611 N N . THR A 1 84 ? 38.210 -29.459 -29.008 1.00 95.69 84 THR A N 1
ATOM 612 C CA . THR A 1 84 ? 39.276 -30.467 -28.967 1.00 95.69 84 THR A CA 1
ATOM 613 C C . THR A 1 84 ? 40.618 -29.828 -29.318 1.00 95.69 84 THR A C 1
ATOM 615 O O . THR A 1 84 ? 40.703 -28.943 -30.172 1.00 95.69 84 THR A O 1
ATOM 618 N N . ILE A 1 85 ? 41.701 -30.296 -28.693 1.00 93.81 85 ILE A N 1
ATOM 619 C CA . ILE A 1 85 ? 43.038 -29.762 -28.989 1.00 93.81 85 ILE A CA 1
ATOM 620 C C . ILE A 1 85 ? 43.449 -30.017 -30.446 1.00 93.81 85 ILE A C 1
ATOM 622 O O . ILE A 1 85 ? 44.278 -29.288 -30.983 1.00 93.81 85 ILE A O 1
ATOM 626 N N . SER A 1 86 ? 42.879 -31.045 -31.090 1.00 91.62 86 SER A N 1
ATOM 627 C CA . SER A 1 86 ? 43.122 -31.345 -32.502 1.00 91.62 86 SER A CA 1
ATOM 628 C C . SER A 1 86 ? 42.489 -30.293 -33.399 1.00 91.62 86 SER A C 1
ATOM 630 O O . SER A 1 86 ? 43.198 -29.730 -34.224 1.00 91.62 86 SER A O 1
ATOM 632 N N . ASP A 1 87 ? 41.203 -29.990 -33.196 1.00 93.88 87 ASP A N 1
ATOM 633 C CA . ASP A 1 87 ? 40.511 -28.970 -33.987 1.00 93.88 87 ASP A CA 1
ATOM 634 C C . ASP A 1 87 ? 41.180 -27.611 -33.772 1.00 93.88 87 ASP A C 1
ATOM 636 O O . ASP A 1 87 ? 41.569 -26.956 -34.729 1.00 93.88 87 ASP A O 1
ATOM 640 N N . TYR A 1 88 ? 41.447 -27.227 -32.522 1.00 94.50 88 TYR A N 1
ATOM 641 C CA . TYR A 1 88 ? 42.165 -25.983 -32.245 1.00 94.50 88 TYR A CA 1
ATOM 642 C C . TYR A 1 88 ? 43.535 -25.912 -32.922 1.00 94.50 88 TYR A C 1
ATOM 644 O O . TYR A 1 88 ? 43.920 -24.861 -33.430 1.00 94.50 88 TYR A O 1
ATOM 652 N N . SER A 1 89 ? 44.259 -27.031 -32.977 1.00 89.19 89 SER A N 1
ATOM 653 C CA . SER A 1 89 ? 45.549 -27.077 -33.660 1.00 89.19 89 SER A CA 1
ATOM 654 C C . SER A 1 89 ? 45.410 -26.892 -35.171 1.00 89.19 89 SER A C 1
ATOM 656 O O . SER A 1 89 ? 46.192 -26.165 -35.776 1.00 89.19 89 SER A O 1
ATOM 658 N N . ASP A 1 90 ? 44.421 -27.524 -35.793 1.00 90.75 90 ASP A N 1
ATOM 659 C CA . ASP A 1 90 ? 44.213 -27.394 -37.233 1.00 90.75 90 ASP A CA 1
ATOM 660 C C . ASP A 1 90 ? 43.844 -25.947 -37.599 1.00 90.75 90 ASP A C 1
ATOM 662 O O . ASP A 1 90 ? 44.459 -25.371 -38.495 1.00 90.75 90 ASP A O 1
ATOM 666 N N . TYR A 1 91 ? 42.954 -25.310 -36.830 1.00 91.19 91 TYR A N 1
ATOM 667 C CA . TYR A 1 91 ? 42.576 -23.913 -37.064 1.00 91.19 91 TYR A CA 1
ATOM 668 C C . TYR A 1 91 ? 43.717 -22.939 -36.769 1.00 91.19 91 TYR A C 1
ATOM 670 O O . TYR A 1 91 ? 43.967 -22.062 -37.584 1.00 91.19 91 TYR A O 1
ATOM 678 N N . LEU A 1 92 ? 44.492 -23.120 -35.694 1.00 90.12 92 LEU A N 1
ATOM 679 C CA . LEU A 1 92 ? 45.650 -22.257 -35.408 1.00 90.12 92 LEU A CA 1
ATOM 680 C C . LEU A 1 92 ? 46.772 -22.382 -36.461 1.00 90.12 92 LEU A C 1
ATOM 682 O O . LEU A 1 92 ? 47.625 -21.508 -36.563 1.00 90.12 92 LEU A O 1
ATOM 686 N N . LEU A 1 93 ? 46.817 -23.466 -37.243 1.00 88.38 93 LEU A N 1
ATOM 687 C CA . LEU A 1 93 ? 47.721 -23.565 -38.397 1.00 88.38 93 LEU A CA 1
ATOM 688 C C . LEU A 1 93 ? 47.189 -22.826 -39.632 1.00 88.38 93 LEU A C 1
ATOM 690 O O . LEU A 1 93 ? 47.981 -22.453 -40.500 1.00 88.38 93 LEU A O 1
ATOM 694 N N . GLU A 1 94 ? 45.871 -22.659 -39.732 1.00 88.06 94 GLU A N 1
ATOM 695 C CA . GLU A 1 94 ? 45.199 -21.940 -40.817 1.00 88.06 94 GLU A CA 1
ATOM 696 C C . GLU A 1 94 ? 45.073 -20.438 -40.534 1.00 88.06 94 GLU A C 1
ATOM 698 O O . GLU A 1 94 ? 45.101 -19.633 -41.467 1.00 88.06 94 GLU A O 1
ATOM 703 N N . THR A 1 95 ? 44.971 -20.067 -39.259 1.00 82.69 95 THR A N 1
ATOM 704 C CA . THR A 1 95 ? 44.807 -18.698 -38.777 1.00 82.69 95 THR A CA 1
ATOM 705 C C . THR A 1 95 ? 46.076 -18.236 -38.070 1.00 82.69 95 THR A C 1
ATOM 707 O O . THR A 1 95 ? 46.594 -18.936 -37.206 1.00 82.69 95 THR A O 1
ATOM 710 N N . ASP A 1 96 ? 46.577 -17.042 -38.377 1.00 83.19 96 ASP A N 1
ATOM 711 C CA . ASP A 1 96 ? 47.869 -16.575 -37.855 1.00 83.19 96 ASP A CA 1
ATOM 712 C C . ASP A 1 96 ? 47.824 -16.200 -36.351 1.00 83.19 96 ASP A C 1
ATOM 714 O O . ASP A 1 96 ? 48.860 -15.874 -35.760 1.00 83.19 96 ASP A O 1
ATOM 718 N N . THR A 1 97 ? 46.645 -16.242 -35.710 1.00 89.06 97 THR A N 1
ATOM 719 C CA . THR A 1 97 ? 46.436 -15.852 -34.305 1.00 89.06 97 THR A CA 1
ATOM 720 C C . THR A 1 97 ? 45.496 -16.793 -33.533 1.00 89.06 97 THR A C 1
ATOM 722 O O . THR A 1 97 ? 44.652 -17.473 -34.111 1.00 89.06 97 THR A O 1
ATOM 725 N N . ILE A 1 98 ? 45.625 -16.808 -32.197 1.00 89.62 98 ILE A N 1
ATOM 726 C CA . ILE A 1 98 ? 44.750 -17.579 -31.285 1.00 89.62 98 ILE A CA 1
ATOM 727 C C . ILE A 1 98 ? 43.295 -17.107 -31.382 1.00 89.62 98 ILE A C 1
ATOM 729 O O . ILE A 1 98 ? 42.381 -17.924 -31.410 1.00 89.62 98 ILE A O 1
ATOM 733 N N . GLU A 1 99 ? 43.091 -15.793 -31.440 1.00 92.06 99 GLU A N 1
ATOM 734 C CA . GLU A 1 99 ? 41.766 -15.176 -31.505 1.00 92.06 99 GLU A CA 1
ATOM 735 C C . GLU A 1 99 ? 41.016 -15.600 -32.775 1.00 92.06 99 GLU A C 1
ATOM 737 O O . GLU A 1 99 ? 39.878 -16.059 -32.700 1.00 92.06 99 GLU A O 1
ATOM 742 N N . GLU A 1 100 ? 41.675 -15.531 -33.935 1.00 90.81 100 GLU A N 1
ATOM 743 C CA . GLU A 1 100 ? 41.088 -15.972 -35.203 1.00 90.81 100 GLU A CA 1
ATOM 744 C C . GLU A 1 100 ? 40.793 -17.477 -35.204 1.00 90.81 100 GLU A C 1
ATOM 746 O O . GLU A 1 100 ? 39.753 -17.881 -35.723 1.00 90.81 100 GLU A O 1
ATOM 751 N N . ALA A 1 101 ? 41.649 -18.299 -34.583 1.00 92.88 101 ALA A N 1
ATOM 752 C CA . ALA A 1 101 ? 41.412 -19.737 -34.454 1.00 92.88 101 ALA A CA 1
ATOM 753 C C . ALA A 1 101 ? 40.141 -20.027 -33.640 1.00 92.88 101 ALA A C 1
ATOM 755 O O . ALA A 1 101 ? 39.317 -20.844 -34.046 1.00 92.88 101 ALA A O 1
ATOM 756 N N . LEU A 1 102 ? 39.965 -19.350 -32.500 1.00 93.19 102 LEU A N 1
ATOM 757 C CA . LEU A 1 102 ? 38.799 -19.528 -31.628 1.00 93.19 102 LEU A CA 1
ATOM 758 C C . LEU A 1 102 ? 37.511 -19.007 -32.276 1.00 93.19 102 LEU A C 1
ATOM 760 O O . LEU A 1 102 ? 36.483 -19.678 -32.200 1.00 93.19 102 LEU A O 1
ATOM 764 N N . LEU A 1 103 ? 37.569 -17.861 -32.961 1.00 91.81 103 LEU A N 1
ATOM 765 C CA . LEU A 1 103 ? 36.434 -17.321 -33.713 1.00 91.81 103 LEU A CA 1
ATOM 766 C C . LEU A 1 103 ? 36.027 -18.241 -34.871 1.00 91.81 103 LEU A C 1
ATOM 768 O O . LEU A 1 103 ? 34.837 -18.436 -35.112 1.00 91.81 103 LEU A O 1
ATOM 772 N N . ALA A 1 104 ? 36.996 -18.826 -35.576 1.00 91.19 104 ALA A N 1
ATOM 773 C CA . ALA A 1 104 ? 36.726 -19.760 -36.663 1.00 91.19 104 ALA A CA 1
ATOM 774 C C . ALA A 1 104 ? 36.138 -21.090 -36.154 1.00 91.19 104 ALA A C 1
ATOM 776 O O . ALA A 1 104 ? 35.193 -21.607 -36.748 1.00 91.19 104 ALA A O 1
ATOM 777 N N . LEU A 1 105 ? 36.626 -21.605 -35.020 1.00 93.75 105 LEU A N 1
ATOM 778 C CA . LEU A 1 105 ? 36.048 -22.779 -34.356 1.00 93.75 105 LEU A CA 1
ATOM 779 C C . LEU A 1 105 ? 34.594 -22.557 -33.917 1.00 93.75 105 LEU A C 1
ATOM 781 O O . LEU A 1 105 ? 33.763 -23.455 -34.079 1.00 93.75 105 LEU A O 1
ATOM 785 N N . ASP A 1 106 ? 34.289 -21.378 -33.368 1.00 92.44 106 ASP A N 1
ATOM 786 C CA . ASP A 1 106 ? 32.935 -21.009 -32.948 1.00 92.44 106 ASP A CA 1
ATOM 787 C C . ASP A 1 106 ? 31.999 -20.858 -34.155 1.00 92.44 106 ASP A C 1
ATOM 789 O O . ASP A 1 106 ? 30.908 -21.430 -34.177 1.00 92.44 106 ASP A O 1
ATOM 793 N N . ALA A 1 107 ? 32.459 -20.170 -35.208 1.00 90.81 107 ALA A N 1
ATOM 794 C CA . ALA A 1 107 ? 31.712 -20.000 -36.453 1.00 90.81 107 ALA A CA 1
ATOM 795 C C . ALA A 1 107 ? 31.356 -21.345 -37.116 1.00 90.81 107 ALA A C 1
ATOM 797 O O . ALA A 1 107 ? 30.260 -21.496 -37.665 1.00 90.81 107 ALA A O 1
ATOM 798 N N . ASP A 1 108 ? 32.244 -22.336 -37.011 1.00 93.81 108 ASP A N 1
ATOM 799 C CA . ASP A 1 108 ? 32.047 -23.679 -37.560 1.00 93.81 108 ASP A CA 1
ATOM 800 C C . ASP A 1 108 ? 31.336 -24.652 -36.595 1.00 93.81 108 ASP A C 1
ATOM 802 O O . ASP A 1 108 ? 31.161 -25.827 -36.937 1.00 93.81 108 ASP A O 1
ATOM 806 N N . ASN A 1 109 ? 30.878 -24.178 -35.424 1.00 91.12 109 ASN A N 1
ATOM 807 C CA . ASN A 1 109 ? 30.196 -24.954 -34.374 1.00 91.12 109 ASN A CA 1
ATOM 808 C C . ASN A 1 109 ? 30.955 -26.239 -33.998 1.00 91.12 109 ASN A C 1
ATOM 810 O O . ASN A 1 109 ? 30.405 -27.344 -33.998 1.00 91.12 109 ASN A O 1
ATOM 814 N N . LYS A 1 110 ? 32.259 -26.102 -33.739 1.00 94.81 110 LYS A N 1
ATOM 815 C CA . LYS A 1 110 ? 33.146 -27.211 -33.351 1.00 94.81 110 LYS A CA 1
ATOM 816 C C . LYS A 1 110 ? 33.160 -27.491 -31.850 1.00 94.81 110 LYS A C 1
ATOM 818 O O . LYS A 1 110 ? 34.013 -28.249 -31.386 1.00 94.81 110 LYS A O 1
ATOM 823 N N . ASP A 1 111 ? 32.264 -26.875 -31.086 1.00 94.31 111 ASP A N 1
ATOM 824 C CA . ASP A 1 111 ? 32.223 -27.059 -29.646 1.00 94.31 111 ASP A CA 1
ATOM 825 C C . ASP A 1 111 ? 31.781 -28.472 -29.248 1.00 94.31 111 ASP A C 1
ATOM 827 O O . ASP A 1 111 ? 31.017 -29.150 -29.940 1.00 94.31 111 ASP A O 1
ATOM 831 N N . VAL A 1 112 ? 32.299 -28.933 -28.113 1.00 91.81 112 VAL A N 1
ATOM 832 C CA . VAL A 1 112 ? 31.963 -30.225 -27.520 1.00 91.81 112 VAL A CA 1
ATOM 833 C C . VAL A 1 112 ? 31.427 -30.038 -26.106 1.00 91.81 112 VAL A C 1
ATOM 835 O O . VAL A 1 112 ? 31.949 -29.251 -25.319 1.00 91.81 112 VAL A O 1
ATOM 838 N N . ALA A 1 113 ? 30.387 -30.795 -25.764 1.00 90.94 113 ALA A N 1
ATOM 839 C CA . ALA A 1 113 ? 29.836 -30.807 -24.416 1.00 90.94 113 ALA A CA 1
ATOM 840 C C . ALA A 1 113 ? 30.669 -31.735 -23.518 1.00 90.94 113 ALA A C 1
ATOM 842 O O . ALA A 1 113 ? 30.576 -32.960 -23.627 1.00 90.94 113 ALA A O 1
ATOM 843 N N . ILE A 1 114 ? 31.477 -31.146 -22.637 1.00 88.31 114 ILE A N 1
ATOM 844 C CA . ILE A 1 114 ? 32.226 -31.844 -21.587 1.00 88.31 114 ILE A CA 1
ATOM 845 C C . ILE A 1 114 ? 32.088 -31.101 -20.254 1.00 88.31 114 ILE A C 1
ATOM 847 O O . ILE A 1 114 ? 31.892 -29.887 -20.238 1.00 88.31 114 ILE A O 1
ATOM 851 N N . THR A 1 115 ? 32.235 -31.829 -19.147 1.00 87.62 115 THR A N 1
ATOM 852 C CA . THR A 1 115 ? 32.169 -31.285 -17.780 1.00 87.62 115 THR A CA 1
ATOM 853 C C . THR A 1 115 ? 33.442 -31.685 -17.025 1.00 87.62 115 THR A C 1
ATOM 855 O O . THR A 1 115 ? 33.444 -32.668 -16.285 1.00 87.62 115 THR A O 1
ATOM 858 N N . PRO A 1 116 ? 34.586 -31.029 -17.294 1.00 86.81 116 PRO A N 1
ATOM 859 C CA . PRO A 1 116 ? 35.847 -31.394 -16.661 1.00 86.81 116 PRO A CA 1
ATOM 860 C C . PRO A 1 116 ? 35.848 -30.992 -15.182 1.00 86.81 116 PRO A C 1
ATOM 862 O O . PRO A 1 116 ? 35.399 -29.905 -14.823 1.00 86.81 116 PRO A O 1
ATOM 865 N N . THR A 1 117 ? 36.405 -31.843 -14.323 1.00 84.94 117 THR A N 1
ATOM 866 C CA . THR A 1 117 ? 36.575 -31.540 -12.896 1.00 84.94 117 THR A CA 1
ATOM 867 C C . THR A 1 117 ? 37.708 -30.530 -12.717 1.00 84.94 117 THR A C 1
ATOM 869 O O . THR A 1 117 ? 38.702 -30.591 -13.435 1.00 84.94 117 THR A O 1
ATOM 872 N N . LYS A 1 118 ? 37.627 -29.596 -11.765 1.00 89.19 118 LYS A N 1
ATOM 873 C CA . LYS A 1 118 ? 38.786 -28.744 -11.455 1.00 89.19 118 LYS A CA 1
ATOM 874 C C . LYS A 1 118 ? 39.952 -29.617 -10.973 1.00 89.19 118 LYS A C 1
ATOM 876 O O . LYS A 1 118 ? 39.776 -30.437 -10.075 1.00 89.19 118 LYS A O 1
ATOM 881 N N . GLY A 1 119 ? 41.123 -29.474 -11.588 1.00 85.44 119 GLY A N 1
ATOM 882 C CA . GLY A 1 119 ? 42.308 -30.223 -11.183 1.00 85.44 119 GLY A CA 1
ATOM 883 C C . GLY A 1 119 ? 43.072 -29.516 -10.069 1.00 85.44 119 GLY A C 1
ATOM 884 O O . GLY A 1 119 ? 43.366 -28.331 -10.173 1.00 85.44 119 GLY A O 1
ATOM 885 N N . GLU A 1 120 ? 43.435 -30.252 -9.022 1.00 87.25 120 GLU A N 1
ATOM 886 C CA . GLU A 1 120 ? 44.364 -29.795 -7.986 1.00 87.25 120 GLU A CA 1
ATOM 887 C C . GLU A 1 120 ? 45.399 -30.893 -7.737 1.00 87.25 120 GLU A C 1
ATOM 889 O O . GLU A 1 120 ? 45.080 -32.081 -7.803 1.00 87.25 120 GLU A O 1
ATOM 894 N N . PHE A 1 121 ? 46.646 -30.511 -7.477 1.00 86.56 121 PHE A N 1
ATOM 895 C CA . PHE A 1 121 ? 47.717 -31.451 -7.161 1.00 86.56 121 PHE A CA 1
ATOM 896 C C . PHE A 1 121 ? 48.104 -31.356 -5.688 1.00 86.56 121 PHE A C 1
ATOM 898 O O . PHE A 1 121 ? 48.154 -30.270 -5.110 1.00 86.56 121 PHE A O 1
ATOM 905 N N . ASP A 1 122 ? 48.404 -32.499 -5.075 1.00 86.12 122 ASP A N 1
ATOM 906 C CA . ASP A 1 122 ? 48.983 -32.535 -3.741 1.00 86.12 122 ASP A CA 1
ATOM 907 C C . ASP A 1 122 ? 50.447 -32.050 -3.756 1.00 86.12 122 ASP A C 1
ATOM 909 O O . ASP A 1 122 ? 51.093 -31.923 -4.797 1.00 86.12 122 ASP A O 1
ATOM 913 N N . GLN A 1 123 ? 51.012 -31.823 -2.570 1.00 86.31 123 GLN A N 1
ATOM 914 C CA . GLN A 1 123 ? 52.415 -31.415 -2.397 1.00 86.31 123 GLN A CA 1
ATOM 915 C C . GLN A 1 123 ? 53.455 -32.411 -2.954 1.00 86.31 123 GLN A C 1
ATOM 917 O O . GLN A 1 123 ? 54.647 -32.111 -2.953 1.00 86.31 123 GLN A O 1
ATOM 922 N N . ASN A 1 124 ? 53.036 -33.613 -3.364 1.00 86.81 124 ASN A N 1
ATOM 923 C CA . ASN A 1 124 ? 53.898 -34.638 -3.949 1.00 86.81 124 ASN A CA 1
ATOM 924 C C . ASN A 1 124 ? 53.752 -34.715 -5.477 1.00 86.81 124 ASN A C 1
ATOM 926 O O . ASN A 1 124 ? 54.345 -35.605 -6.088 1.00 86.81 124 ASN A O 1
ATOM 930 N N . GLY A 1 125 ? 52.963 -33.826 -6.084 1.00 85.56 125 GLY A N 1
ATOM 931 C CA . GLY A 1 125 ? 52.714 -33.805 -7.518 1.00 85.56 125 GLY A CA 1
ATOM 932 C C . GLY A 1 125 ? 51.694 -34.841 -8.002 1.00 85.56 125 GLY A C 1
ATOM 933 O O . GLY A 1 125 ? 51.631 -35.102 -9.200 1.00 85.56 125 GLY A O 1
ATOM 934 N N . ASN A 1 126 ? 50.894 -35.443 -7.113 1.00 89.00 126 ASN A N 1
ATOM 935 C CA . ASN A 1 126 ? 49.801 -36.337 -7.506 1.00 89.00 126 ASN A CA 1
ATOM 936 C C . ASN A 1 126 ? 48.506 -35.544 -7.670 1.00 89.00 126 ASN A C 1
ATOM 938 O O . ASN A 1 126 ? 48.181 -34.719 -6.817 1.00 89.00 126 ASN A O 1
ATOM 942 N N . ILE A 1 127 ? 47.737 -35.821 -8.725 1.00 88.44 127 ILE A N 1
ATOM 943 C CA . ILE A 1 127 ? 46.420 -35.204 -8.879 1.00 88.44 127 ILE A CA 1
ATOM 944 C C . ILE A 1 127 ? 45.485 -35.698 -7.772 1.00 88.44 127 ILE A C 1
ATOM 946 O O . ILE A 1 127 ? 45.412 -36.898 -7.498 1.00 88.44 127 ILE A O 1
ATOM 950 N N . ILE A 1 128 ? 44.801 -34.771 -7.112 1.00 81.50 128 ILE A N 1
ATOM 951 C CA . ILE A 1 128 ? 43.814 -35.062 -6.080 1.00 81.50 128 ILE A CA 1
ATOM 952 C C . ILE A 1 128 ? 42.538 -35.488 -6.819 1.00 81.50 128 ILE A C 1
ATOM 954 O O . ILE A 1 128 ? 41.948 -34.673 -7.534 1.00 81.50 128 ILE A O 1
ATOM 958 N N . PRO A 1 129 ? 42.105 -36.758 -6.715 1.00 72.38 129 PRO A N 1
ATOM 959 C CA . PRO A 1 129 ? 40.835 -37.156 -7.296 1.00 72.38 129 PRO A CA 1
ATOM 960 C C . PRO A 1 129 ? 39.705 -36.398 -6.588 1.00 72.38 129 PRO A C 1
ATOM 962 O O . PRO A 1 129 ? 39.813 -36.181 -5.377 1.00 72.38 129 PRO A O 1
ATOM 965 N N . PRO A 1 130 ? 38.622 -36.023 -7.295 1.00 62.75 130 PRO A N 1
ATOM 966 C CA . PRO A 1 130 ? 37.461 -35.431 -6.646 1.00 62.75 130 PRO A CA 1
ATOM 967 C C . PRO A 1 130 ? 36.998 -36.358 -5.522 1.00 62.75 130 PRO A C 1
ATOM 969 O O . PRO A 1 130 ? 36.690 -37.534 -5.744 1.00 62.75 130 PRO A O 1
ATOM 972 N N . VAL A 1 131 ? 37.017 -35.842 -4.296 1.00 55.94 131 VAL A N 1
ATOM 973 C CA . VAL A 1 131 ? 36.373 -36.502 -3.163 1.00 55.94 131 VAL A CA 1
ATOM 974 C C . VAL A 1 131 ? 34.880 -36.485 -3.480 1.00 55.94 131 VAL A C 1
ATOM 976 O O . VAL A 1 131 ? 34.376 -35.473 -3.957 1.00 55.94 131 VAL A O 1
ATOM 979 N N . ALA A 1 132 ? 34.177 -37.604 -3.290 1.00 55.59 132 ALA A N 1
ATOM 980 C CA . ALA A 1 132 ? 32.722 -37.598 -3.407 1.00 55.59 132 ALA A CA 1
ATOM 981 C C . ALA A 1 132 ? 32.179 -36.486 -2.494 1.00 55.59 132 ALA A C 1
ATOM 983 O O . ALA A 1 132 ? 32.514 -36.490 -1.311 1.00 55.59 132 ALA A O 1
ATOM 984 N N . ASP A 1 133 ? 31.433 -35.532 -3.059 1.00 57.28 133 ASP A N 1
ATOM 985 C CA . ASP A 1 133 ? 30.903 -34.358 -2.355 1.00 57.28 133 ASP A CA 1
ATOM 986 C C . ASP A 1 133 ? 29.949 -34.799 -1.226 1.00 57.28 133 ASP A C 1
ATOM 988 O O . ASP A 1 133 ? 28.732 -34.890 -1.405 1.00 57.28 133 ASP A O 1
ATOM 992 N N . ASP A 1 134 ? 30.507 -35.113 -0.058 1.00 73.62 134 ASP A N 1
ATOM 993 C CA . ASP A 1 134 ? 29.776 -35.188 1.200 1.00 73.62 134 ASP A CA 1
ATOM 994 C C . ASP A 1 134 ? 29.598 -33.745 1.692 1.00 73.62 134 ASP A C 1
ATOM 996 O O . ASP A 1 134 ? 30.556 -33.091 2.104 1.00 73.62 134 ASP A O 1
ATOM 1000 N N . PHE A 1 135 ? 28.367 -33.240 1.613 1.00 87.12 135 PHE A N 1
ATOM 1001 C CA . PHE A 1 135 ? 27.963 -31.950 2.169 1.00 87.12 135 PHE A CA 1
ATOM 1002 C C . PHE A 1 135 ? 26.928 -32.154 3.278 1.00 87.12 135 PHE A C 1
ATOM 1004 O O . PHE A 1 135 ? 26.115 -33.082 3.238 1.00 87.12 135 PHE A O 1
ATOM 1011 N N . GLU A 1 136 ? 26.904 -31.243 4.246 1.00 91.88 136 GLU A N 1
ATOM 1012 C CA . GLU A 1 136 ? 25.884 -31.186 5.289 1.00 91.88 136 GLU A CA 1
ATOM 1013 C C . GLU A 1 136 ? 25.010 -29.939 5.131 1.00 91.88 136 GLU A C 1
ATOM 1015 O O . GLU A 1 136 ? 25.496 -28.834 4.889 1.00 91.88 136 GLU A O 1
ATOM 1020 N N . VAL A 1 137 ? 23.694 -30.091 5.324 1.00 95.06 137 VAL A N 1
ATOM 1021 C CA . VAL A 1 137 ? 22.788 -28.939 5.435 1.00 95.06 137 VAL A CA 1
ATOM 1022 C C . VAL A 1 137 ? 23.006 -28.295 6.802 1.00 95.06 137 VAL A C 1
ATOM 1024 O O . VAL A 1 137 ? 22.716 -28.884 7.844 1.00 95.06 137 VAL A O 1
ATOM 1027 N N . THR A 1 138 ? 23.522 -27.070 6.807 1.00 95.75 138 THR A N 1
ATOM 1028 C CA . THR A 1 138 ? 23.782 -26.302 8.033 1.00 95.75 138 THR A CA 1
ATOM 1029 C C . THR A 1 138 ? 22.542 -25.567 8.525 1.00 95.75 138 THR A C 1
ATOM 1031 O O . THR A 1 138 ? 22.317 -25.511 9.736 1.00 95.75 138 THR A O 1
ATOM 1034 N N . GLU A 1 139 ? 21.716 -25.066 7.603 1.00 95.56 139 GLU A N 1
ATOM 1035 C CA . GLU A 1 139 ? 20.573 -24.194 7.886 1.00 95.56 139 GLU A CA 1
ATOM 1036 C C . GLU A 1 139 ? 19.490 -24.296 6.794 1.00 95.56 139 GLU A C 1
ATOM 1038 O O . GLU A 1 139 ? 19.804 -24.476 5.614 1.00 95.56 139 GLU A O 1
ATOM 1043 N N . ILE A 1 140 ? 18.220 -24.121 7.189 1.00 95.62 140 ILE A N 1
ATOM 1044 C CA . ILE A 1 140 ? 17.101 -23.812 6.284 1.00 95.62 140 ILE A CA 1
ATOM 1045 C C . ILE A 1 140 ? 16.886 -22.289 6.296 1.00 95.62 140 ILE A C 1
ATOM 1047 O O . ILE A 1 140 ? 16.280 -21.736 7.221 1.00 95.62 140 ILE A O 1
ATOM 1051 N N . ALA A 1 141 ? 17.384 -21.606 5.269 1.00 91.00 141 ALA A N 1
ATOM 1052 C CA . ALA A 1 141 ? 17.369 -20.149 5.168 1.00 91.00 141 ALA A CA 1
ATOM 1053 C C . ALA A 1 141 ? 15.944 -19.600 4.978 1.00 91.00 141 ALA A C 1
ATOM 1055 O O . ALA A 1 141 ? 15.525 -18.696 5.700 1.00 91.00 141 ALA A O 1
ATOM 1056 N N . SER A 1 142 ? 15.138 -20.200 4.100 1.00 88.81 142 SER A N 1
ATOM 1057 C CA . SER A 1 142 ? 13.744 -19.792 3.859 1.00 88.81 142 SER A CA 1
ATOM 1058 C C . SER A 1 142 ? 12.876 -20.962 3.395 1.00 88.81 142 SER A C 1
ATOM 1060 O O . SER A 1 142 ? 13.392 -21.982 2.937 1.00 88.81 142 SER A O 1
ATOM 1062 N N . VAL A 1 143 ? 11.560 -20.819 3.561 1.00 88.69 143 VAL A N 1
ATOM 1063 C CA . VAL A 1 143 ? 10.544 -21.802 3.164 1.00 88.69 143 VAL A CA 1
ATOM 1064 C C . VAL A 1 143 ? 9.405 -21.037 2.494 1.00 88.69 143 VAL A C 1
ATOM 1066 O O . VAL A 1 143 ? 8.849 -20.125 3.101 1.00 88.69 143 VAL A O 1
ATOM 1069 N N . THR A 1 144 ? 9.079 -21.386 1.255 1.00 86.19 144 THR A N 1
ATOM 1070 C CA . THR A 1 144 ? 7.920 -20.893 0.498 1.00 86.19 144 THR A CA 1
ATOM 1071 C C . THR A 1 144 ? 7.051 -22.081 0.088 1.00 86.19 144 THR A C 1
ATOM 1073 O O . THR A 1 144 ? 7.409 -23.232 0.338 1.00 86.19 144 THR A O 1
ATOM 1076 N N . LYS A 1 145 ? 5.902 -21.837 -0.551 1.00 84.56 145 LYS A N 1
ATOM 1077 C CA . LYS A 1 145 ? 5.029 -22.924 -1.027 1.00 84.56 145 LYS A CA 1
ATOM 1078 C C . LYS A 1 145 ? 5.714 -23.841 -2.042 1.00 84.56 145 LYS A C 1
ATOM 1080 O O . LYS A 1 145 ? 5.416 -25.031 -2.072 1.00 84.56 145 LYS A O 1
ATOM 1085 N N . THR A 1 146 ? 6.621 -23.296 -2.852 1.00 92.25 146 THR A N 1
ATOM 1086 C CA . THR A 1 146 ? 7.268 -24.013 -3.959 1.00 92.25 146 THR A CA 1
ATOM 1087 C C . THR A 1 146 ? 8.744 -24.297 -3.736 1.00 92.25 146 THR A C 1
ATOM 1089 O O . THR A 1 146 ? 9.318 -25.100 -4.463 1.00 92.25 146 THR A O 1
ATOM 1092 N N . ASP A 1 147 ? 9.387 -23.646 -2.766 1.00 94.19 147 ASP A N 1
ATOM 1093 C CA . ASP A 1 147 ? 10.835 -23.706 -2.618 1.00 94.19 147 ASP A CA 1
ATOM 1094 C C . ASP A 1 147 ? 11.274 -23.731 -1.155 1.00 94.19 147 ASP A C 1
ATOM 1096 O O . ASP A 1 147 ? 10.716 -23.075 -0.276 1.00 94.19 147 ASP A O 1
ATOM 1100 N N . VAL A 1 148 ? 12.358 -24.452 -0.897 1.00 94.50 148 VAL A N 1
ATOM 1101 C CA . VAL A 1 148 ? 13.087 -24.406 0.370 1.00 94.50 148 VAL A CA 1
ATOM 1102 C C . VAL A 1 148 ? 14.512 -23.980 0.072 1.00 94.50 148 VAL A C 1
ATOM 1104 O O . VAL A 1 148 ? 15.217 -24.660 -0.668 1.00 94.50 148 VAL A O 1
ATOM 1107 N N . THR A 1 149 ? 14.963 -22.876 0.662 1.00 95.62 149 THR A N 1
ATOM 1108 C CA . THR A 1 149 ? 16.357 -22.441 0.515 1.00 95.62 149 THR A CA 1
ATOM 1109 C C . THR A 1 149 ? 17.185 -23.020 1.650 1.00 95.62 149 THR A C 1
ATOM 1111 O O . THR A 1 149 ? 16.871 -22.811 2.823 1.00 95.62 149 THR A O 1
ATOM 1114 N N . VAL A 1 150 ? 18.258 -23.732 1.316 1.00 96.94 150 VAL A N 1
ATOM 1115 C CA . VAL A 1 150 ? 19.171 -24.363 2.274 1.00 96.94 150 VAL A CA 1
ATOM 1116 C C . VAL A 1 150 ? 20.595 -23.865 2.096 1.00 96.94 150 VAL A C 1
ATOM 1118 O O . VAL A 1 150 ? 21.006 -23.505 0.994 1.00 96.94 150 VAL A O 1
ATOM 1121 N N . LYS A 1 151 ? 21.362 -23.884 3.187 1.00 96.38 151 LYS A N 1
ATOM 1122 C CA . LYS A 1 151 ? 22.786 -23.546 3.192 1.00 96.38 151 LYS A CA 1
ATOM 1123 C C . LYS A 1 151 ? 23.629 -24.754 3.568 1.00 96.38 151 LYS A C 1
ATOM 1125 O O . LYS A 1 151 ? 23.376 -25.397 4.589 1.00 96.38 151 LYS A O 1
ATOM 1130 N N . LEU A 1 152 ? 24.649 -25.034 2.772 1.00 95.75 152 LEU A N 1
ATOM 1131 C CA . LEU A 1 152 ? 25.573 -26.145 2.962 1.00 95.75 152 LEU A CA 1
ATOM 1132 C C . LEU A 1 152 ? 26.811 -25.719 3.763 1.00 95.75 152 LEU A C 1
ATOM 1134 O O . LEU A 1 152 ? 27.166 -24.539 3.822 1.00 95.75 152 LEU A O 1
ATOM 1138 N N . ASP A 1 153 ? 27.472 -26.682 4.397 1.00 93.69 153 ASP A N 1
ATOM 1139 C CA . ASP A 1 153 ? 28.715 -26.468 5.141 1.00 93.69 153 ASP A CA 1
ATOM 1140 C C . ASP A 1 153 ? 29.885 -26.113 4.209 1.00 93.69 153 ASP A C 1
ATOM 1142 O O . ASP A 1 153 ? 30.668 -25.204 4.513 1.00 93.69 153 ASP A O 1
ATOM 1146 N N . ASN A 1 154 ? 29.940 -26.745 3.034 1.00 85.75 154 ASN A N 1
ATOM 1147 C CA . ASN A 1 154 ? 30.940 -26.545 1.989 1.00 85.75 154 ASN A CA 1
ATOM 1148 C C . ASN A 1 154 ? 30.281 -26.360 0.610 1.00 85.75 154 ASN A C 1
ATOM 1150 O O . ASN A 1 154 ? 29.194 -26.893 0.383 1.00 85.75 154 ASN A O 1
ATOM 1154 N N . PRO A 1 155 ? 30.898 -25.584 -0.304 1.00 85.00 155 PRO A N 1
ATOM 1155 C CA . PRO A 1 155 ? 30.380 -25.462 -1.658 1.00 85.00 155 PRO A CA 1
ATOM 1156 C C . PRO A 1 155 ? 30.686 -26.759 -2.423 1.00 85.00 155 PRO A C 1
ATOM 1158 O O . PRO A 1 155 ? 31.858 -27.141 -2.492 1.00 85.00 155 PRO A O 1
ATOM 1161 N N . PRO A 1 156 ? 29.677 -27.456 -2.965 1.00 85.00 156 PRO A N 1
ATOM 1162 C CA . PRO A 1 156 ? 29.901 -28.672 -3.732 1.00 85.00 156 PRO A CA 1
ATOM 1163 C C . PRO A 1 156 ? 30.512 -28.329 -5.098 1.00 85.00 156 PRO A C 1
ATOM 1165 O O . PRO A 1 156 ? 30.332 -27.224 -5.616 1.00 85.00 156 PRO A O 1
ATOM 1168 N N . SER A 1 157 ? 31.251 -29.274 -5.681 1.00 78.44 157 SER A N 1
ATOM 1169 C CA . SER A 1 157 ? 31.909 -29.084 -6.982 1.00 78.44 157 SER A CA 1
ATOM 1170 C C . SER A 1 157 ? 30.912 -28.976 -8.144 1.00 78.44 157 SER A C 1
ATOM 1172 O O . SER A 1 157 ? 31.182 -28.299 -9.137 1.00 78.44 157 SER A O 1
ATOM 1174 N N . GLU A 1 158 ? 29.735 -29.582 -7.983 1.00 83.50 158 GLU A N 1
ATOM 1175 C CA . GLU A 1 158 ? 28.576 -29.476 -8.867 1.00 83.50 158 GLU A CA 1
ATOM 1176 C C . GLU A 1 158 ? 27.294 -29.289 -8.038 1.00 83.50 158 GLU A C 1
ATOM 1178 O O . GLU A 1 158 ? 27.258 -29.577 -6.841 1.00 83.50 158 GLU A O 1
ATOM 1183 N N . ALA A 1 159 ? 26.212 -28.812 -8.662 1.00 85.69 159 ALA A N 1
ATOM 1184 C CA . ALA A 1 159 ? 24.927 -28.689 -7.976 1.00 85.69 159 ALA A CA 1
ATOM 1185 C C . ALA A 1 159 ? 24.452 -30.072 -7.478 1.00 85.69 159 ALA A C 1
ATOM 1187 O O . ALA A 1 159 ? 24.357 -31.000 -8.290 1.00 85.69 159 ALA A O 1
ATOM 1188 N N . PRO A 1 160 ? 24.128 -30.242 -6.180 1.00 91.56 160 PRO A N 1
ATOM 1189 C CA . PRO A 1 160 ? 23.736 -31.546 -5.674 1.00 91.56 160 PRO A CA 1
ATOM 1190 C C . PRO A 1 160 ? 22.459 -32.071 -6.329 1.00 91.56 160 PRO A C 1
ATOM 1192 O O . PRO A 1 160 ? 21.500 -31.329 -6.546 1.00 91.56 160 PRO A O 1
ATOM 1195 N N . ALA A 1 161 ? 22.418 -33.376 -6.596 1.00 91.88 161 ALA A N 1
ATOM 1196 C CA . ALA A 1 161 ? 21.217 -34.026 -7.103 1.00 91.88 161 ALA A CA 1
ATOM 1197 C C . ALA A 1 161 ? 20.069 -33.970 -6.076 1.00 91.88 161 ALA A C 1
ATOM 1199 O O . ALA A 1 161 ? 20.290 -34.004 -4.865 1.00 91.88 161 ALA A O 1
ATOM 1200 N N . ALA A 1 162 ? 18.824 -33.915 -6.560 1.00 93.12 162 ALA A N 1
ATOM 1201 C CA . ALA A 1 162 ? 17.631 -33.791 -5.716 1.00 93.12 162 ALA A CA 1
ATOM 1202 C C . ALA A 1 162 ? 17.490 -34.917 -4.673 1.00 93.12 162 ALA A C 1
ATOM 1204 O O . ALA A 1 162 ? 17.008 -34.682 -3.569 1.00 93.12 162 ALA A O 1
ATOM 1205 N N . ASP A 1 163 ? 17.964 -36.125 -4.988 1.00 92.62 163 ASP A N 1
ATOM 1206 C CA . ASP A 1 163 ? 17.937 -37.288 -4.092 1.00 92.62 163 ASP A CA 1
ATOM 1207 C C . ASP A 1 163 ? 18.905 -37.183 -2.898 1.00 92.62 163 ASP A C 1
ATOM 1209 O O . ASP A 1 163 ? 18.842 -37.998 -1.976 1.00 92.62 163 ASP A O 1
ATOM 1213 N N . LYS A 1 164 ? 19.771 -36.164 -2.877 1.00 94.25 164 LYS A N 1
ATOM 1214 C CA . LYS A 1 164 ? 20.648 -35.837 -1.746 1.00 94.25 164 LYS A CA 1
ATOM 1215 C C . LYS A 1 164 ? 19.957 -35.015 -0.654 1.00 94.25 164 LYS A C 1
ATOM 1217 O O . LYS A 1 164 ? 20.531 -34.840 0.422 1.00 94.25 164 LYS A O 1
ATOM 1222 N N . PHE A 1 165 ? 18.735 -34.538 -0.900 1.00 94.62 165 PHE A N 1
ATOM 1223 C CA . PHE A 1 165 ? 17.939 -33.786 0.066 1.00 94.62 165 PHE A CA 1
ATOM 1224 C C . PHE A 1 165 ? 16.724 -34.597 0.513 1.00 94.62 165 PHE A C 1
ATOM 1226 O O . PHE A 1 165 ? 15.742 -34.755 -0.208 1.00 94.62 165 PHE A O 1
ATOM 1233 N N . ASN A 1 166 ? 16.772 -35.091 1.745 1.00 95.19 166 ASN A N 1
ATOM 1234 C CA . ASN A 1 166 ? 15.631 -35.695 2.411 1.00 95.19 166 ASN A CA 1
ATOM 1235 C C . ASN A 1 166 ? 14.769 -34.593 3.038 1.00 95.19 166 ASN A C 1
ATOM 1237 O O . ASN A 1 166 ? 15.078 -34.122 4.137 1.00 95.19 166 ASN A O 1
ATOM 1241 N N . VAL A 1 167 ? 13.718 -34.184 2.324 1.00 96.06 167 VAL A N 1
ATOM 1242 C CA . VAL A 1 167 ? 12.746 -33.185 2.782 1.00 96.06 167 VAL A CA 1
ATOM 1243 C C . VAL A 1 167 ? 11.523 -33.881 3.377 1.00 96.06 167 VAL A C 1
ATOM 1245 O O . VAL A 1 167 ? 10.916 -34.744 2.743 1.00 96.06 167 VAL A O 1
ATOM 1248 N N . THR A 1 168 ? 11.133 -33.503 4.594 1.00 95.50 168 THR A N 1
ATOM 1249 C CA . THR A 1 168 ? 9.913 -33.999 5.252 1.00 95.50 168 THR A CA 1
ATOM 1250 C C . THR A 1 168 ? 9.115 -32.856 5.873 1.00 95.50 168 THR A C 1
ATOM 1252 O O . THR A 1 168 ? 9.706 -31.864 6.281 1.00 95.50 168 THR A O 1
ATOM 1255 N N . VAL A 1 169 ? 7.794 -32.995 5.970 1.00 92.56 169 VAL A N 1
ATOM 1256 C CA . VAL A 1 169 ? 6.898 -32.113 6.737 1.00 92.56 169 VAL A CA 1
ATOM 1257 C C . VAL A 1 169 ? 6.199 -32.969 7.779 1.00 92.56 169 VAL A C 1
ATOM 1259 O O . VAL A 1 169 ? 5.533 -33.938 7.415 1.00 92.56 169 VAL A O 1
ATOM 1262 N N . ASP A 1 170 ? 6.410 -32.670 9.060 1.00 91.12 170 ASP A N 1
ATOM 1263 C CA . ASP A 1 170 ? 5.913 -33.477 10.187 1.00 91.12 170 ASP A CA 1
ATOM 1264 C C . ASP A 1 170 ? 6.228 -34.979 10.027 1.00 91.12 170 ASP A C 1
ATOM 1266 O O . ASP A 1 170 ? 5.425 -35.868 10.320 1.00 91.12 170 ASP A O 1
ATOM 1270 N N . GLY A 1 171 ? 7.422 -35.273 9.502 1.00 91.25 171 GLY A N 1
ATOM 1271 C CA . GLY A 1 171 ? 7.900 -36.632 9.238 1.00 91.25 171 GLY A CA 1
ATOM 1272 C C . GLY A 1 171 ? 7.356 -37.290 7.961 1.00 91.25 171 GLY A C 1
ATOM 1273 O O . GLY A 1 171 ? 7.767 -38.407 7.644 1.00 91.25 171 GLY A O 1
ATOM 1274 N N . VAL A 1 172 ? 6.480 -36.629 7.197 1.00 90.81 172 VAL A N 1
ATOM 1275 C CA . VAL A 1 172 ? 5.996 -37.105 5.890 1.00 90.81 172 VAL A CA 1
ATOM 1276 C C . VAL A 1 172 ? 6.914 -36.597 4.782 1.00 90.81 172 VAL A C 1
ATOM 1278 O O . VAL A 1 172 ? 7.135 -35.397 4.659 1.00 90.81 172 VAL A O 1
ATOM 1281 N N . ALA A 1 173 ? 7.444 -37.498 3.954 1.00 94.00 173 ALA A N 1
ATOM 1282 C CA . ALA A 1 173 ? 8.355 -37.136 2.868 1.00 94.00 173 ALA A CA 1
ATOM 1283 C C . ALA A 1 173 ? 7.700 -36.217 1.820 1.00 94.00 173 ALA A C 1
ATOM 1285 O O . ALA A 1 173 ? 6.569 -36.454 1.388 1.00 94.00 173 ALA A O 1
ATOM 1286 N N . VAL A 1 174 ? 8.448 -35.206 1.376 1.00 94.44 174 VAL A N 1
ATOM 1287 C CA . VAL A 1 174 ? 8.099 -34.297 0.277 1.00 94.44 174 VAL A CA 1
ATOM 1288 C C . VAL A 1 174 ? 9.153 -34.438 -0.818 1.00 94.44 174 VAL A C 1
ATOM 1290 O O . VAL A 1 174 ? 10.350 -34.436 -0.541 1.00 94.44 174 VAL A O 1
ATOM 1293 N N . ALA A 1 175 ? 8.714 -34.605 -2.065 1.00 94.44 175 ALA A N 1
ATOM 1294 C CA . ALA A 1 175 ? 9.625 -34.772 -3.191 1.00 94.44 175 ALA A CA 1
ATOM 1295 C C . ALA A 1 175 ? 10.298 -33.442 -3.558 1.00 94.44 175 ALA A C 1
ATOM 1297 O O . ALA A 1 175 ? 9.621 -32.424 -3.680 1.00 94.44 175 ALA A O 1
ATOM 1298 N N . VAL A 1 176 ? 11.612 -33.484 -3.787 1.00 96.38 176 VAL A N 1
ATOM 1299 C CA . VAL A 1 176 ? 12.374 -32.382 -4.385 1.00 96.38 176 VAL A CA 1
ATOM 1300 C C . VAL A 1 176 ? 12.401 -32.586 -5.898 1.00 96.38 176 VAL A C 1
ATOM 1302 O O . VAL A 1 176 ? 12.898 -33.606 -6.375 1.00 96.38 176 VAL A O 1
ATOM 1305 N N . THR A 1 177 ? 11.849 -31.647 -6.664 1.00 95.25 177 THR A N 1
ATOM 1306 C CA . THR A 1 177 ? 11.745 -31.751 -8.130 1.00 95.25 177 THR A CA 1
ATOM 1307 C C . THR A 1 177 ? 12.916 -31.106 -8.863 1.00 95.25 177 THR A C 1
ATOM 1309 O O . THR A 1 177 ? 13.215 -31.499 -9.989 1.00 95.25 177 THR A O 1
ATOM 1312 N N . ALA A 1 178 ? 13.586 -30.132 -8.244 1.00 94.62 178 ALA A N 1
ATOM 1313 C CA . ALA A 1 178 ? 14.766 -29.469 -8.791 1.00 94.62 178 ALA A CA 1
ATOM 1314 C C . ALA A 1 178 ? 15.650 -28.905 -7.672 1.00 94.62 178 ALA A C 1
ATOM 1316 O O . ALA A 1 178 ? 15.164 -28.577 -6.591 1.00 94.62 178 ALA A O 1
ATOM 1317 N N . VAL A 1 179 ? 16.944 -28.770 -7.959 1.00 95.56 179 VAL A N 1
ATOM 1318 C CA . VAL A 1 179 ? 17.926 -28.101 -7.099 1.00 95.56 179 VAL A CA 1
ATOM 1319 C C . VAL A 1 179 ? 18.627 -27.052 -7.949 1.00 95.56 179 VAL A C 1
ATOM 1321 O O . VAL A 1 179 ? 19.182 -27.382 -8.996 1.00 95.56 179 VAL A O 1
ATOM 1324 N N . THR A 1 180 ? 18.590 -25.791 -7.529 1.00 95.19 180 THR A N 1
ATOM 1325 C CA . THR A 1 180 ? 19.262 -24.690 -8.232 1.00 95.19 180 THR A CA 1
ATOM 1326 C C . THR A 1 180 ? 20.163 -23.920 -7.276 1.00 95.19 180 THR A C 1
ATOM 1328 O O . THR A 1 180 ? 19.827 -23.735 -6.108 1.00 95.19 180 THR A O 1
ATOM 1331 N N . ALA A 1 181 ? 21.339 -23.503 -7.747 1.00 92.81 181 ALA A N 1
ATOM 1332 C CA . ALA A 1 181 ? 22.209 -22.628 -6.967 1.00 92.81 181 ALA A CA 1
ATOM 1333 C C . ALA A 1 181 ? 21.552 -21.251 -6.808 1.00 92.81 181 ALA A C 1
ATOM 1335 O O . ALA A 1 181 ? 20.956 -20.731 -7.756 1.00 92.81 181 ALA A O 1
ATOM 1336 N N . ASP A 1 182 ? 21.668 -20.651 -5.624 1.00 88.69 182 ASP A N 1
ATOM 1337 C CA . ASP A 1 182 ? 21.226 -19.273 -5.441 1.00 88.69 182 ASP A CA 1
ATOM 1338 C C . ASP A 1 182 ? 22.215 -18.324 -6.128 1.00 88.69 182 ASP A C 1
ATOM 1340 O O . ASP A 1 182 ? 23.349 -18.159 -5.681 1.00 88.69 182 ASP A O 1
ATOM 1344 N N . ALA A 1 183 ? 21.780 -17.682 -7.215 1.00 84.06 183 ALA A N 1
ATOM 1345 C CA . ALA A 1 183 ? 22.613 -16.770 -8.000 1.00 84.06 183 ALA A CA 1
ATOM 1346 C C . ALA A 1 183 ? 23.146 -15.573 -7.188 1.00 84.06 183 ALA A C 1
ATOM 1348 O O . ALA A 1 183 ? 24.095 -14.918 -7.619 1.00 84.06 183 ALA A O 1
ATOM 1349 N N . THR A 1 184 ? 22.549 -15.275 -6.028 1.00 78.56 184 THR A N 1
ATOM 1350 C CA . THR A 1 184 ? 22.994 -14.194 -5.140 1.00 78.56 184 THR A CA 1
ATOM 1351 C C . THR A 1 184 ? 24.098 -14.632 -4.167 1.00 78.56 184 THR A C 1
ATOM 1353 O O . THR A 1 184 ? 24.795 -13.778 -3.613 1.00 78.56 184 THR A O 1
ATOM 1356 N N . ASP A 1 185 ? 24.314 -15.941 -3.981 1.00 86.62 185 ASP A N 1
ATOM 1357 C CA . ASP A 1 185 ? 25.332 -16.477 -3.077 1.00 86.62 185 ASP A CA 1
ATOM 1358 C C . ASP A 1 185 ? 26.670 -16.725 -3.787 1.00 86.62 185 ASP A C 1
ATOM 1360 O O . ASP A 1 185 ? 26.935 -17.785 -4.355 1.00 86.62 185 ASP A O 1
ATOM 1364 N N . VAL A 1 186 ? 27.577 -15.757 -3.655 1.00 81.50 186 VAL A N 1
ATOM 1365 C CA . VAL A 1 186 ? 28.951 -15.842 -4.179 1.00 81.50 186 VAL A CA 1
ATOM 1366 C C . VAL A 1 186 ? 29.797 -16.941 -3.526 1.00 81.50 186 VAL A C 1
ATOM 1368 O O . VAL A 1 186 ? 30.877 -17.249 -4.025 1.00 81.50 186 VAL A O 1
ATOM 1371 N N . THR A 1 187 ? 29.356 -17.520 -2.402 1.00 88.25 187 THR A N 1
ATOM 1372 C CA . THR A 1 187 ? 30.093 -18.597 -1.727 1.00 88.25 187 THR A CA 1
ATOM 1373 C C . THR A 1 187 ? 29.825 -19.973 -2.327 1.00 88.25 187 THR A C 1
ATOM 1375 O O . THR A 1 187 ? 30.579 -20.896 -2.028 1.00 88.25 187 THR A O 1
ATOM 1378 N N . GLY A 1 188 ? 28.780 -20.115 -3.154 1.00 88.06 188 GLY A N 1
ATOM 1379 C CA . GLY A 1 188 ? 28.372 -21.389 -3.751 1.00 88.06 188 GLY A CA 1
ATOM 1380 C C . GLY A 1 188 ? 27.791 -22.395 -2.750 1.00 88.06 188 GLY A C 1
ATOM 1381 O O . GLY A 1 188 ? 27.784 -23.590 -3.029 1.00 88.06 188 GLY A O 1
ATOM 1382 N N . LYS A 1 189 ? 27.347 -21.946 -1.568 1.00 94.56 189 LYS A N 1
ATOM 1383 C CA . LYS A 1 189 ? 26.847 -22.816 -0.489 1.00 94.56 189 LYS A CA 1
ATOM 1384 C C . LYS A 1 189 ? 25.326 -22.864 -0.405 1.00 94.56 189 LYS A C 1
ATOM 1386 O O . LYS A 1 189 ? 24.794 -23.701 0.319 1.00 94.56 189 LYS A O 1
ATOM 1391 N N . THR A 1 190 ? 24.625 -21.966 -1.081 1.00 95.19 190 THR A N 1
ATOM 1392 C CA . THR A 1 190 ? 23.179 -21.791 -0.943 1.00 95.19 190 THR A CA 1
ATOM 1393 C C . THR A 1 190 ? 22.453 -22.348 -2.156 1.00 95.19 190 THR A C 1
ATOM 1395 O O . THR A 1 190 ? 22.790 -22.039 -3.299 1.00 95.19 190 THR A O 1
ATOM 1398 N N . PHE A 1 191 ? 21.438 -23.169 -1.896 1.00 96.00 191 PHE A N 1
ATOM 1399 C CA . PHE A 1 191 ? 20.659 -23.852 -2.922 1.00 96.00 191 PHE A CA 1
ATOM 1400 C C . PHE A 1 191 ? 19.164 -23.722 -2.646 1.00 96.00 191 PHE A C 1
ATOM 1402 O O . PHE A 1 191 ? 18.729 -23.785 -1.495 1.00 96.00 191 PHE A O 1
ATOM 1409 N N . LYS A 1 192 ? 18.379 -23.583 -3.714 1.00 96.25 192 LYS A N 1
ATOM 1410 C CA . LYS A 1 192 ? 16.918 -23.638 -3.696 1.00 96.25 192 LYS A CA 1
ATOM 1411 C C . LYS A 1 192 ? 16.456 -25.031 -4.101 1.00 96.25 192 LYS A C 1
ATOM 1413 O O . LYS A 1 192 ? 16.856 -25.546 -5.147 1.00 96.25 192 LYS A O 1
ATOM 1418 N N . LEU A 1 193 ? 15.633 -25.635 -3.254 1.00 96.81 193 LEU A N 1
ATOM 1419 C CA . LEU A 1 193 ? 15.020 -26.942 -3.451 1.00 96.81 193 LEU A CA 1
ATOM 1420 C C . LEU A 1 193 ? 13.572 -26.728 -3.876 1.00 96.81 193 LEU A C 1
ATOM 1422 O O . LEU A 1 193 ? 12.764 -26.315 -3.048 1.00 96.81 193 LEU A O 1
ATOM 1426 N N . ALA A 1 194 ? 13.239 -27.033 -5.127 1.00 94.62 194 ALA A N 1
ATOM 1427 C CA . ALA A 1 194 ? 11.858 -26.973 -5.587 1.00 94.62 194 ALA A CA 1
ATOM 1428 C C . ALA A 1 194 ? 11.065 -28.132 -4.966 1.00 94.62 194 ALA A C 1
ATOM 1430 O O . ALA A 1 194 ? 11.424 -29.300 -5.142 1.00 94.62 194 ALA A O 1
ATOM 1431 N N . VAL A 1 195 ? 10.010 -27.810 -4.228 1.00 94.88 195 VAL A N 1
ATOM 1432 C CA . VAL A 1 195 ? 9.137 -28.727 -3.484 1.00 94.88 195 VAL A CA 1
ATOM 1433 C C . VAL A 1 195 ? 7.676 -28.304 -3.652 1.00 94.88 195 VAL A C 1
ATOM 1435 O O . VAL A 1 195 ? 7.392 -27.212 -4.119 1.00 94.88 195 VAL A O 1
ATOM 1438 N N . ASP A 1 196 ? 6.729 -29.152 -3.256 1.00 90.69 196 ASP A N 1
ATOM 1439 C CA . ASP A 1 196 ? 5.313 -28.775 -3.163 1.00 90.69 196 ASP A CA 1
ATOM 1440 C C . ASP A 1 196 ? 4.880 -28.796 -1.695 1.00 90.69 196 ASP A C 1
ATOM 1442 O O . ASP A 1 196 ? 4.702 -29.865 -1.088 1.00 90.69 196 ASP A O 1
ATOM 1446 N N . LEU A 1 197 ? 4.781 -27.606 -1.109 1.00 85.56 197 LEU A N 1
ATOM 1447 C CA . LEU A 1 197 ? 4.310 -27.375 0.252 1.00 85.56 197 LEU A CA 1
ATOM 1448 C C . LEU A 1 197 ? 2.933 -26.700 0.283 1.00 85.56 197 LEU A C 1
ATOM 1450 O O . LEU A 1 197 ? 2.492 -26.294 1.359 1.00 85.56 197 LEU A O 1
ATOM 1454 N N . ASP A 1 198 ? 2.240 -26.593 -0.854 1.00 75.38 198 ASP A N 1
ATOM 1455 C CA . ASP A 1 198 ? 0.924 -25.965 -0.884 1.00 75.38 198 ASP A CA 1
ATOM 1456 C C . ASP A 1 198 ? -0.087 -26.766 -0.046 1.00 75.38 198 ASP A C 1
ATOM 1458 O O . ASP A 1 198 ? -0.103 -28.002 -0.031 1.00 75.38 198 ASP A O 1
ATOM 1462 N N . GLY A 1 199 ? -0.888 -26.047 0.740 1.00 68.62 199 GLY A N 1
ATOM 1463 C CA . GLY A 1 199 ? -1.816 -26.638 1.707 1.00 68.62 199 GLY A CA 1
ATOM 1464 C C . GLY A 1 199 ? -1.169 -27.418 2.865 1.00 68.62 199 GLY A C 1
ATOM 1465 O O . GLY A 1 199 ? -1.880 -28.136 3.571 1.00 68.62 199 GLY A O 1
ATOM 1466 N N . LYS A 1 200 ? 0.151 -27.311 3.080 1.00 76.19 200 LYS A N 1
ATOM 1467 C CA . LYS A 1 200 ? 0.848 -27.903 4.234 1.00 76.19 200 LYS A CA 1
ATOM 1468 C C . LYS A 1 200 ? 1.227 -26.820 5.248 1.00 76.19 200 LYS A C 1
ATOM 1470 O O . LYS A 1 200 ? 1.563 -25.704 4.878 1.00 76.19 200 LYS A O 1
ATOM 1475 N N . ALA A 1 201 ? 1.212 -27.179 6.523 1.00 80.25 201 ALA A N 1
ATOM 1476 C CA . ALA A 1 201 ? 1.803 -26.429 7.629 1.00 80.25 201 ALA A CA 1
ATOM 1477 C C . ALA A 1 201 ? 2.481 -27.448 8.552 1.00 80.25 201 ALA A C 1
ATOM 1479 O O . ALA A 1 201 ? 2.108 -28.623 8.523 1.00 80.25 201 ALA A O 1
ATOM 1480 N N . GLY A 1 202 ? 3.470 -27.028 9.338 1.00 86.56 202 GLY A N 1
ATOM 1481 C CA . GLY A 1 202 ? 4.135 -27.907 10.297 1.00 86.56 202 GLY A CA 1
ATOM 1482 C C . GLY A 1 202 ? 5.638 -27.680 10.397 1.00 86.56 202 GLY A C 1
ATOM 1483 O O . GLY A 1 202 ? 6.161 -26.599 10.129 1.00 86.56 202 GLY A O 1
ATOM 1484 N N . THR A 1 203 ? 6.360 -28.715 10.813 1.00 90.19 203 THR A N 1
ATOM 1485 C CA . THR A 1 203 ? 7.823 -28.689 10.913 1.00 90.19 203 THR A CA 1
ATOM 1486 C C . THR A 1 203 ? 8.428 -29.277 9.647 1.00 90.19 203 THR A C 1
ATOM 1488 O O . THR A 1 203 ? 8.368 -30.487 9.418 1.00 90.19 203 THR A O 1
ATOM 1491 N N . LEU A 1 204 ? 9.021 -28.420 8.816 1.00 94.00 204 LEU A N 1
ATOM 1492 C CA . LEU A 1 204 ? 9.834 -28.843 7.683 1.00 94.00 204 LEU A CA 1
ATOM 1493 C C . LEU A 1 204 ? 11.181 -29.343 8.205 1.00 94.00 204 LEU A C 1
ATOM 1495 O O . LEU A 1 204 ? 11.831 -28.633 8.967 1.00 94.00 204 LEU A O 1
ATOM 1499 N N . ALA A 1 205 ? 11.637 -30.507 7.749 1.00 93.44 205 ALA A N 1
ATOM 1500 C CA . ALA A 1 205 ? 13.001 -30.966 7.961 1.00 93.44 205 ALA A CA 1
ATOM 1501 C C . ALA A 1 205 ? 13.723 -31.224 6.636 1.00 93.44 205 ALA A C 1
ATOM 1503 O O . ALA A 1 205 ? 13.183 -31.932 5.790 1.00 93.44 205 ALA A O 1
ATOM 1504 N N . VAL A 1 206 ? 14.950 -30.717 6.478 1.00 95.44 206 VAL A N 1
ATOM 1505 C CA . VAL A 1 206 ? 15.851 -31.043 5.359 1.00 95.44 206 VAL A CA 1
ATOM 1506 C C . VAL A 1 206 ? 17.142 -31.632 5.907 1.00 95.44 206 VAL A C 1
ATOM 1508 O O . VAL A 1 206 ? 17.864 -30.967 6.647 1.00 95.44 206 VAL A O 1
ATOM 1511 N N . ASN A 1 207 ? 17.423 -32.897 5.584 1.00 94.94 207 ASN A N 1
ATOM 1512 C CA . ASN A 1 207 ? 18.583 -33.644 6.099 1.00 94.94 207 ASN A CA 1
ATOM 1513 C C . ASN A 1 207 ? 18.730 -33.549 7.637 1.00 94.94 207 ASN A C 1
ATOM 1515 O O . ASN A 1 207 ? 19.833 -33.493 8.173 1.00 94.94 207 ASN A O 1
ATOM 1519 N N . GLY A 1 208 ? 17.600 -33.522 8.355 1.00 92.19 208 GLY A N 1
ATOM 1520 C CA . GLY A 1 208 ? 17.549 -33.455 9.819 1.00 92.19 208 GLY A CA 1
ATOM 1521 C C . GLY A 1 208 ? 17.648 -32.050 10.428 1.00 92.19 208 GLY A C 1
ATOM 1522 O O . GLY A 1 208 ? 17.575 -31.929 11.648 1.00 92.19 208 GLY A O 1
ATOM 1523 N N . LYS A 1 209 ? 17.794 -30.985 9.626 1.00 96.12 209 LYS A N 1
ATOM 1524 C CA . LYS A 1 209 ? 17.598 -29.602 10.093 1.00 96.12 209 LYS A CA 1
ATOM 1525 C C . LYS A 1 209 ? 16.131 -29.248 10.023 1.00 96.12 209 LYS A C 1
ATOM 1527 O O . LYS A 1 209 ? 15.535 -29.481 8.985 1.00 96.12 209 LYS A O 1
ATOM 1532 N N . GLU A 1 210 ? 15.584 -28.680 11.089 1.00 95.69 210 GLU A N 1
ATOM 1533 C CA . GLU A 1 210 ? 14.156 -28.388 11.211 1.00 95.69 210 GLU A CA 1
ATOM 1534 C C . GLU A 1 210 ? 13.873 -26.883 11.154 1.00 95.69 210 GLU A C 1
ATOM 1536 O O . GLU A 1 210 ? 14.647 -26.073 11.670 1.00 95.69 210 GLU A O 1
ATOM 1541 N N . LYS A 1 211 ? 12.748 -26.512 10.541 1.00 91.50 211 LYS A N 1
ATOM 1542 C CA . LYS A 1 211 ? 12.189 -25.161 10.534 1.00 91.50 211 LYS A CA 1
ATOM 1543 C C . LYS A 1 211 ? 10.667 -25.249 10.518 1.00 91.50 211 LYS A C 1
ATOM 1545 O O . LYS A 1 211 ? 10.087 -25.865 9.627 1.00 91.50 211 LYS A O 1
ATOM 1550 N N . ALA A 1 212 ? 10.025 -24.647 11.513 1.00 86.94 212 ALA A N 1
ATOM 1551 C CA . ALA A 1 212 ? 8.576 -24.505 11.508 1.00 86.94 212 ALA A CA 1
ATOM 1552 C C . ALA A 1 212 ? 8.156 -23.557 10.377 1.00 86.94 212 ALA A C 1
ATOM 1554 O O . ALA A 1 212 ? 8.807 -22.534 10.151 1.00 86.94 212 ALA A O 1
ATOM 1555 N N . PHE A 1 213 ? 7.078 -23.902 9.684 1.00 81.56 213 PHE A N 1
ATOM 1556 C CA . PHE A 1 213 ? 6.416 -23.036 8.723 1.00 81.56 213 PHE A CA 1
ATOM 1557 C C . PHE A 1 213 ? 4.905 -23.188 8.872 1.00 81.56 213 PHE A C 1
ATOM 1559 O O . PHE A 1 213 ? 4.388 -24.283 9.100 1.00 81.56 213 PHE A O 1
ATOM 1566 N N . ASP A 1 214 ? 4.204 -22.075 8.737 1.00 74.31 214 ASP A N 1
ATOM 1567 C CA . ASP A 1 214 ? 2.758 -22.053 8.633 1.00 74.31 214 ASP A CA 1
ATOM 1568 C C . ASP A 1 214 ? 2.407 -21.045 7.544 1.00 74.31 214 ASP A C 1
ATOM 1570 O O . ASP A 1 214 ? 2.771 -19.874 7.639 1.00 74.31 214 ASP A O 1
ATOM 1574 N N . PHE A 1 215 ? 1.786 -21.523 6.468 1.00 69.69 215 PHE A N 1
ATOM 1575 C CA . PHE A 1 215 ? 1.272 -20.648 5.414 1.00 69.69 215 PHE A CA 1
ATOM 1576 C C . PHE A 1 215 ? -0.161 -20.186 5.707 1.00 69.69 215 PHE A C 1
ATOM 1578 O O . PHE A 1 215 ? -0.735 -19.461 4.895 1.00 69.69 215 PHE A O 1
ATOM 1585 N N . ALA A 1 216 ? -0.763 -20.615 6.824 1.00 70.19 216 ALA A N 1
ATOM 1586 C CA . ALA A 1 216 ? -2.053 -20.114 7.261 1.00 70.19 216 ALA A CA 1
ATOM 1587 C C . ALA A 1 216 ? -1.904 -18.694 7.816 1.00 70.19 216 ALA A C 1
ATOM 1589 O O . ALA A 1 216 ? -1.059 -18.408 8.665 1.00 70.19 216 ALA A O 1
ATOM 1590 N N . LEU A 1 217 ? -2.764 -17.800 7.335 1.00 81.88 217 LEU A N 1
ATOM 1591 C CA . LEU A 1 217 ? -2.851 -16.435 7.826 1.00 81.88 217 LEU A CA 1
ATOM 1592 C C . LEU A 1 217 ? -3.391 -16.455 9.266 1.00 81.88 217 LEU A C 1
ATOM 1594 O O . LEU A 1 217 ? -4.503 -16.934 9.514 1.00 81.88 217 LEU A O 1
ATOM 1598 N N . ALA A 1 218 ? -2.599 -15.967 10.222 1.00 84.56 218 ALA A N 1
ATOM 1599 C CA . ALA A 1 218 ? -3.013 -15.856 11.617 1.00 84.56 218 ALA A CA 1
ATOM 1600 C C . ALA A 1 218 ? -3.999 -14.689 11.768 1.00 84.56 218 ALA A C 1
ATOM 1602 O O . ALA A 1 218 ? -3.586 -13.542 11.859 1.00 84.56 218 ALA A O 1
ATOM 1603 N N . ILE A 1 219 ? -5.299 -14.977 11.761 1.00 90.56 219 ILE A N 1
ATOM 1604 C CA . ILE A 1 219 ? -6.348 -13.951 11.844 1.00 90.56 219 ILE A CA 1
ATOM 1605 C C . ILE A 1 219 ? -6.500 -13.452 13.285 1.00 90.56 219 ILE A C 1
ATOM 1607 O O . ILE A 1 219 ? -6.679 -14.257 14.200 1.00 90.56 219 ILE A O 1
ATOM 1611 N N . GLU A 1 220 ? -6.484 -12.131 13.462 1.00 91.50 220 GLU A N 1
ATOM 1612 C CA . GLU A 1 220 ? -6.764 -11.439 14.726 1.00 91.50 220 GLU A CA 1
ATOM 1613 C C . GLU A 1 220 ? -8.247 -11.087 14.875 1.00 91.50 220 GLU A C 1
ATOM 1615 O O . GLU A 1 220 ? -8.814 -11.306 15.946 1.00 91.50 220 GLU A O 1
ATOM 1620 N N . ALA A 1 221 ? -8.888 -10.584 13.816 1.00 90.44 221 ALA A N 1
ATOM 1621 C CA . ALA A 1 221 ? -10.317 -10.280 13.809 1.00 90.44 221 ALA A CA 1
ATOM 1622 C C . ALA A 1 221 ? -10.938 -10.427 12.410 1.00 90.44 221 ALA A C 1
ATOM 1624 O O . ALA A 1 221 ? -10.248 -10.543 11.399 1.00 90.44 221 ALA A O 1
ATOM 1625 N N . VAL A 1 222 ? -12.268 -10.436 12.365 1.00 92.69 222 VAL A N 1
ATOM 1626 C CA . VAL A 1 222 ? -13.061 -10.387 11.131 1.00 92.69 222 VAL A CA 1
ATOM 1627 C C . VAL A 1 222 ? -13.742 -9.028 11.112 1.00 92.69 222 VAL A C 1
ATOM 1629 O O . VAL A 1 222 ? -14.480 -8.732 12.051 1.00 92.69 222 VAL A O 1
ATOM 1632 N N . SER A 1 223 ? -13.461 -8.201 10.105 1.00 88.50 223 SER A N 1
ATOM 1633 C CA . SER A 1 223 ? -14.081 -6.877 9.983 1.00 88.50 223 SER A CA 1
ATOM 1634 C C . SER A 1 223 ? -15.478 -6.978 9.387 1.00 88.50 223 SER A C 1
ATOM 1636 O O . SER A 1 223 ? -16.392 -6.322 9.874 1.00 88.50 223 SER A O 1
ATOM 1638 N N . GLU A 1 224 ? -15.661 -7.833 8.380 1.00 91.88 224 GLU A N 1
ATOM 1639 C CA . GLU A 1 224 ? -16.941 -7.973 7.692 1.00 91.88 224 GLU A CA 1
ATOM 1640 C C . GLU A 1 224 ? -17.086 -9.359 7.050 1.00 91.88 224 GLU A C 1
ATOM 1642 O O . GLU A 1 224 ? -16.121 -9.954 6.566 1.00 91.88 224 GLU A O 1
ATOM 1647 N N . ILE A 1 225 ? -18.317 -9.868 6.997 1.00 93.75 225 ILE A N 1
ATOM 1648 C CA . ILE A 1 225 ? -18.722 -10.957 6.104 1.00 93.75 225 ILE A CA 1
ATOM 1649 C C . ILE A 1 225 ? -19.951 -10.466 5.336 1.00 93.75 225 ILE A C 1
ATOM 1651 O O . ILE A 1 225 ? -20.974 -10.166 5.946 1.00 93.75 225 ILE A O 1
ATOM 1655 N N . ASN A 1 226 ? -19.878 -10.434 4.007 1.00 93.81 226 ASN A N 1
ATOM 1656 C CA . ASN A 1 226 ? -20.986 -10.008 3.147 1.00 93.81 226 ASN A CA 1
ATOM 1657 C C . ASN A 1 226 ? -21.314 -11.055 2.077 1.00 93.81 226 ASN A C 1
ATOM 1659 O O . ASN A 1 226 ? -20.819 -12.176 2.109 1.00 93.81 226 ASN A O 1
ATOM 1663 N N . SER A 1 227 ? -22.181 -10.730 1.115 1.00 94.62 227 SER A N 1
ATOM 1664 C CA . SER A 1 227 ? -22.588 -11.684 0.073 1.00 94.62 227 SER A CA 1
ATOM 1665 C C . SER A 1 227 ? -21.435 -12.115 -0.845 1.00 94.62 227 SER A C 1
ATOM 1667 O O . SER A 1 227 ? -21.506 -13.186 -1.449 1.00 94.62 227 SER A O 1
ATOM 1669 N N . THR A 1 228 ? -20.360 -11.327 -0.932 1.00 95.69 228 THR A N 1
ATOM 1670 C CA . THR A 1 228 ? -19.249 -11.554 -1.866 1.00 95.69 228 THR A CA 1
ATOM 1671 C C . THR A 1 228 ? -18.006 -12.154 -1.226 1.00 95.69 228 THR A C 1
ATOM 1673 O O . THR A 1 228 ? -17.275 -12.854 -1.922 1.00 95.69 228 THR A O 1
ATOM 1676 N N . GLY A 1 229 ? -17.765 -11.942 0.068 1.00 96.06 229 GLY A N 1
ATOM 1677 C CA . GLY A 1 229 ? -16.553 -12.425 0.722 1.00 96.06 229 GLY A CA 1
ATOM 1678 C C . GLY A 1 229 ? -16.485 -12.134 2.215 1.00 96.06 229 GLY A C 1
ATOM 1679 O O . GLY A 1 229 ? -17.472 -11.764 2.853 1.00 96.06 229 GLY A O 1
ATOM 1680 N N . VAL A 1 230 ? -15.286 -12.323 2.759 1.00 96.06 230 VAL A N 1
ATOM 1681 C CA . VAL A 1 230 ? -14.933 -12.010 4.143 1.00 96.06 230 VAL A CA 1
ATOM 1682 C C . VAL A 1 230 ? -13.711 -11.104 4.176 1.00 96.06 230 VAL A C 1
ATOM 1684 O O . VAL A 1 230 ? -12.710 -11.383 3.520 1.00 96.06 230 VAL A O 1
ATOM 1687 N N . GLU A 1 231 ? -13.771 -10.039 4.960 1.00 94.38 231 GLU A N 1
ATOM 1688 C CA . GLU A 1 231 ? -12.626 -9.189 5.256 1.00 94.38 231 GLU A CA 1
ATOM 1689 C C . GLU A 1 231 ? -12.108 -9.497 6.666 1.00 94.38 231 GLU A C 1
ATOM 1691 O O . GLU A 1 231 ? -12.868 -9.664 7.624 1.00 94.38 231 GLU A O 1
ATOM 1696 N N . VAL A 1 232 ? -10.793 -9.664 6.778 1.00 94.81 232 VAL A N 1
ATOM 1697 C CA . VAL A 1 232 ? -10.130 -10.089 8.013 1.00 94.81 232 VAL A CA 1
ATOM 1698 C C . VAL A 1 232 ? -8.936 -9.201 8.303 1.00 94.81 232 VAL A C 1
ATOM 1700 O O . VAL A 1 232 ? -8.287 -8.708 7.380 1.00 94.81 232 VAL A O 1
ATOM 1703 N N . THR A 1 233 ? -8.614 -9.055 9.584 1.00 90.69 233 THR A N 1
ATOM 1704 C CA . THR A 1 233 ? -7.384 -8.421 10.058 1.00 90.69 233 THR A CA 1
ATOM 1705 C C . THR A 1 233 ? -6.449 -9.454 10.681 1.00 90.69 233 THR A C 1
ATOM 1707 O O . THR A 1 233 ? -6.878 -10.489 11.199 1.00 90.69 233 THR A O 1
ATOM 1710 N N . PHE A 1 234 ? -5.149 -9.209 10.594 1.00 91.88 234 PHE A N 1
ATOM 1711 C CA . PHE A 1 234 ? -4.082 -10.102 11.040 1.00 91.88 234 PHE A CA 1
ATOM 1712 C C . PHE A 1 234 ? -2.834 -9.285 11.408 1.00 91.88 234 PHE A C 1
ATOM 1714 O O . PHE A 1 234 ? -2.704 -8.143 10.954 1.00 91.88 234 PHE A O 1
ATOM 1721 N N . PRO A 1 235 ? -1.890 -9.849 12.193 1.00 84.62 235 PRO A N 1
ATOM 1722 C CA . PRO A 1 235 ? -0.641 -9.169 12.488 1.00 84.62 235 PRO A CA 1
ATOM 1723 C C . PRO A 1 235 ? 0.096 -8.874 11.186 1.00 84.62 235 PRO A C 1
ATOM 1725 O O . PRO A 1 235 ? 0.030 -9.665 10.243 1.00 84.62 235 PRO A O 1
ATOM 1728 N N . GLU A 1 236 ? 0.844 -7.772 11.168 1.00 79.38 236 GLU A N 1
ATOM 1729 C CA . GLU A 1 236 ? 1.613 -7.347 10.000 1.00 79.38 236 GLU A CA 1
ATOM 1730 C C . GLU A 1 236 ? 2.401 -8.516 9.390 1.00 79.38 236 GLU A C 1
ATOM 1732 O O . GLU A 1 236 ? 3.254 -9.146 10.030 1.00 79.38 236 GLU A O 1
ATOM 1737 N N . VAL A 1 237 ? 2.110 -8.812 8.125 1.00 76.50 237 VAL A N 1
ATOM 1738 C CA . VAL A 1 237 ? 2.722 -9.937 7.429 1.00 76.50 237 VAL A CA 1
ATOM 1739 C C . VAL A 1 237 ? 4.191 -9.629 7.146 1.00 76.50 237 VAL A C 1
ATOM 1741 O O . VAL A 1 237 ? 4.536 -8.769 6.341 1.00 76.50 237 VAL A O 1
ATOM 1744 N N . THR A 1 238 ? 5.091 -10.357 7.810 1.00 72.56 238 THR A N 1
ATOM 1745 C CA . THR A 1 238 ? 6.543 -10.118 7.706 1.00 72.56 238 THR A CA 1
ATOM 1746 C C . THR A 1 238 ? 7.168 -10.599 6.401 1.00 72.56 238 THR A C 1
ATOM 1748 O O . THR A 1 238 ? 8.290 -10.206 6.115 1.00 72.56 238 THR A O 1
ATOM 1751 N N . ASN A 1 239 ? 6.477 -11.434 5.621 1.00 65.44 239 ASN A N 1
ATOM 1752 C CA . ASN A 1 239 ? 6.860 -11.852 4.270 1.00 65.44 239 ASN A CA 1
ATOM 1753 C C . ASN A 1 239 ? 5.582 -12.078 3.464 1.00 65.44 239 ASN A C 1
ATOM 1755 O O . ASN A 1 239 ? 4.694 -12.746 3.982 1.00 65.44 239 ASN A O 1
ATOM 1759 N N . ALA A 1 240 ? 5.495 -11.581 2.226 1.00 72.62 240 ALA A N 1
ATOM 1760 C CA . ALA A 1 240 ? 4.297 -11.747 1.399 1.00 72.62 240 ALA A CA 1
ATOM 1761 C C . ALA A 1 240 ? 3.846 -13.220 1.330 1.00 72.62 240 ALA A C 1
ATOM 1763 O O . ALA A 1 240 ? 4.663 -14.126 1.145 1.00 72.62 240 ALA A O 1
ATOM 1764 N N . ILE A 1 241 ? 2.542 -13.448 1.473 1.00 74.81 241 ILE A N 1
ATOM 1765 C CA . ILE A 1 241 ? 1.917 -14.768 1.453 1.00 74.81 241 ILE A CA 1
ATOM 1766 C C . ILE A 1 241 ? 1.147 -14.893 0.142 1.00 74.81 241 ILE A C 1
ATOM 1768 O O . ILE A 1 241 ? 0.024 -14.412 -0.002 1.00 74.81 241 ILE A O 1
ATOM 1772 N N . GLU A 1 242 ? 1.764 -15.550 -0.837 1.00 76.25 242 GLU A N 1
ATOM 1773 C CA . GLU A 1 242 ? 1.099 -15.859 -2.101 1.00 76.25 242 GLU A CA 1
ATOM 1774 C C . GLU A 1 242 ? -0.019 -16.884 -1.886 1.00 76.25 242 GLU A C 1
ATOM 1776 O O . GLU A 1 242 ? 0.189 -17.934 -1.266 1.00 76.25 242 GLU A O 1
ATOM 1781 N N . ASN A 1 243 ? -1.200 -16.620 -2.451 1.00 75.69 243 ASN A N 1
ATOM 1782 C CA . ASN A 1 243 ? -2.384 -17.464 -2.292 1.00 75.69 243 ASN A CA 1
ATOM 1783 C C . ASN A 1 243 ? -2.724 -17.695 -0.806 1.00 75.69 243 ASN A C 1
ATOM 1785 O O . ASN A 1 243 ? -2.968 -18.835 -0.390 1.00 75.69 243 ASN A O 1
ATOM 1789 N N . ALA A 1 244 ? -2.652 -16.649 0.019 1.00 86.06 244 ALA A N 1
ATOM 1790 C CA . ALA A 1 244 ? -3.233 -16.679 1.351 1.00 86.06 244 ALA A CA 1
ATOM 1791 C C . ALA A 1 244 ? -4.709 -17.072 1.228 1.00 86.06 244 ALA A C 1
ATOM 1793 O O . ALA A 1 244 ? -5.362 -16.774 0.230 1.00 86.06 244 ALA A O 1
ATOM 1794 N N . ASN A 1 245 ? -5.238 -17.784 2.213 1.00 91.06 245 ASN A N 1
ATOM 1795 C CA . ASN A 1 245 ? -6.646 -18.147 2.219 1.00 91.06 245 ASN A CA 1
ATOM 1796 C C . ASN A 1 245 ? -7.138 -18.310 3.658 1.00 91.06 245 ASN A C 1
ATOM 1798 O O . ASN A 1 245 ? -6.338 -18.492 4.581 1.00 91.06 245 ASN A O 1
ATOM 1802 N N . VAL A 1 246 ? -8.454 -18.279 3.846 1.00 93.44 246 VAL A N 1
ATOM 1803 C CA . VAL A 1 246 ? -9.110 -18.396 5.151 1.00 93.44 246 VAL A CA 1
ATOM 1804 C C . VAL A 1 246 ? -10.142 -19.519 5.130 1.00 93.44 246 VAL A C 1
ATOM 1806 O O . VAL A 1 246 ? -10.745 -19.824 4.109 1.00 93.44 246 VAL A O 1
ATOM 1809 N N . THR A 1 247 ? -10.347 -20.188 6.262 1.00 93.12 247 THR A N 1
ATOM 1810 C CA . THR A 1 247 ? -11.388 -21.215 6.387 1.00 93.12 247 THR A CA 1
ATOM 1811 C C . THR A 1 247 ? -12.648 -20.586 6.957 1.00 93.12 247 THR A C 1
ATOM 1813 O O . THR A 1 247 ? -12.739 -20.388 8.167 1.00 93.12 247 THR A O 1
ATOM 1816 N N . VAL A 1 248 ? -13.643 -20.323 6.110 1.00 96.00 248 VAL A N 1
ATOM 1817 C CA . VAL A 1 248 ? -14.959 -19.844 6.554 1.00 96.00 248 VAL A CA 1
ATOM 1818 C C . VAL A 1 248 ? -15.891 -21.030 6.793 1.00 96.00 248 VAL A C 1
ATOM 1820 O O . VAL A 1 248 ? -15.995 -21.932 5.962 1.00 96.00 248 VAL A O 1
ATOM 1823 N N . ARG A 1 249 ? -16.572 -21.057 7.940 1.00 95.44 249 ARG A N 1
ATOM 1824 C CA . ARG A 1 249 ? -17.613 -22.028 8.284 1.00 95.44 249 ARG A CA 1
ATOM 1825 C C . ARG A 1 249 ? -18.921 -21.316 8.582 1.00 95.44 249 ARG A C 1
ATOM 1827 O O . ARG A 1 249 ? -18.948 -20.404 9.405 1.00 95.44 249 ARG A O 1
ATOM 1834 N N . ASP A 1 250 ? -19.992 -21.784 7.953 1.00 96.69 250 ASP A N 1
ATOM 1835 C CA . ASP A 1 250 ? -21.343 -21.290 8.205 1.00 96.69 250 ASP A CA 1
ATOM 1836 C C . ASP A 1 250 ? -21.874 -21.720 9.588 1.00 96.69 250 ASP A C 1
ATOM 1838 O O . ASP A 1 250 ? -21.258 -22.512 10.312 1.00 96.69 250 ASP A O 1
ATOM 1842 N N . ASN A 1 251 ? -23.074 -21.252 9.934 1.00 95.19 251 ASN A N 1
ATOM 1843 C CA . ASN A 1 251 ? -23.763 -21.590 11.184 1.00 95.19 251 ASN A CA 1
ATOM 1844 C C . ASN A 1 251 ? -24.122 -23.080 11.366 1.00 95.19 251 ASN A C 1
ATOM 1846 O O . ASN A 1 251 ? -24.538 -23.495 12.449 1.00 95.19 251 ASN A O 1
ATOM 1850 N N . LYS A 1 252 ? -23.969 -23.907 10.327 1.00 94.69 252 LYS A N 1
ATOM 1851 C CA . LYS A 1 252 ? -24.148 -25.368 10.366 1.00 94.69 252 LYS A CA 1
ATOM 1852 C C . LYS A 1 252 ? -22.807 -26.109 10.388 1.00 94.69 252 LYS A C 1
ATOM 1854 O O . LYS A 1 252 ? -22.798 -27.339 10.450 1.00 94.69 252 LYS A O 1
ATOM 1859 N N . GLY A 1 253 ? -21.688 -25.385 10.358 1.00 92.19 253 GLY A N 1
ATOM 1860 C CA . GLY A 1 253 ? -20.329 -25.916 10.335 1.00 92.19 253 GLY A CA 1
ATOM 1861 C C . GLY A 1 253 ? -19.830 -26.343 8.949 1.00 92.19 253 GLY A C 1
ATOM 1862 O O . GLY A 1 253 ? -18.747 -26.940 8.870 1.00 92.19 253 GLY A O 1
ATOM 1863 N N . ASN A 1 254 ? -20.577 -26.058 7.875 1.00 94.69 254 ASN A N 1
ATOM 1864 C CA . ASN A 1 254 ? -20.145 -26.325 6.502 1.00 94.69 254 ASN A CA 1
ATOM 1865 C C . ASN A 1 254 ? -19.055 -25.332 6.103 1.00 94.69 254 ASN A C 1
ATOM 1867 O O . ASN A 1 254 ? -19.149 -24.154 6.431 1.00 94.69 254 ASN A O 1
ATOM 1871 N N . ILE A 1 255 ? -18.039 -25.798 5.375 1.00 92.56 255 ILE A N 1
ATOM 1872 C CA . ILE A 1 255 ? -16.984 -24.923 4.853 1.00 92.56 255 ILE A CA 1
ATOM 1873 C C . ILE A 1 255 ? -17.527 -24.159 3.642 1.00 92.56 255 ILE A C 1
ATOM 1875 O O . ILE A 1 255 ? -18.012 -24.780 2.694 1.00 92.56 255 ILE A O 1
ATOM 1879 N N . VAL A 1 256 ? -17.409 -22.835 3.678 1.00 96.44 256 VAL A N 1
ATOM 1880 C CA . VAL A 1 256 ? -17.680 -21.934 2.556 1.00 96.44 256 VAL A CA 1
ATOM 1881 C C . VAL A 1 256 ? -16.337 -21.632 1.879 1.00 96.44 256 VAL A C 1
ATOM 1883 O O . VAL A 1 256 ? -15.454 -21.075 2.530 1.00 96.44 256 VAL A O 1
ATOM 1886 N N . PRO A 1 257 ? -16.122 -22.058 0.622 1.00 93.88 257 PRO A N 1
ATOM 1887 C CA . PRO A 1 257 ? -14.841 -21.885 -0.052 1.00 93.88 257 PRO A CA 1
ATOM 1888 C C . PRO A 1 257 ? -14.591 -20.422 -0.437 1.00 93.88 257 PRO A C 1
ATOM 1890 O O . PRO A 1 257 ? -15.487 -19.741 -0.941 1.00 93.88 257 PRO A O 1
ATOM 1893 N N . THR A 1 258 ? -13.353 -19.979 -0.246 1.00 95.44 258 THR A N 1
ATOM 1894 C CA . THR A 1 258 ? -12.849 -18.648 -0.602 1.00 95.44 258 THR A CA 1
ATOM 1895 C C . THR A 1 258 ? -11.739 -18.734 -1.651 1.00 95.44 258 THR A C 1
ATOM 1897 O O . THR A 1 258 ? -10.995 -19.721 -1.721 1.00 95.44 258 THR A O 1
ATOM 1900 N N . GLU A 1 259 ? -11.643 -17.702 -2.484 1.00 88.94 259 GLU A N 1
ATOM 1901 C CA . GLU A 1 259 ? -10.573 -17.504 -3.451 1.00 88.94 259 GLU A CA 1
ATOM 1902 C C . GLU A 1 259 ? -9.274 -17.128 -2.722 1.00 88.94 259 GLU A C 1
ATOM 1904 O O . GLU A 1 259 ? -9.312 -16.339 -1.774 1.00 88.94 259 GLU A O 1
ATOM 1909 N N . PRO A 1 260 ? -8.125 -17.709 -3.109 1.00 85.38 260 PRO A N 1
ATOM 1910 C CA . PRO A 1 260 ? -6.847 -17.308 -2.547 1.00 85.38 260 PRO A CA 1
ATOM 1911 C C . PRO A 1 260 ? -6.491 -15.873 -2.949 1.00 85.38 260 PRO A C 1
ATOM 1913 O O . PRO A 1 260 ? -6.635 -15.520 -4.115 1.00 85.38 260 PRO A O 1
ATOM 1916 N N . GLU A 1 261 ? -5.940 -15.104 -2.015 1.00 85.88 261 GLU A N 1
ATOM 1917 C CA . GLU A 1 261 ? -5.524 -13.709 -2.213 1.00 85.88 261 GLU A CA 1
ATOM 1918 C C . GLU A 1 261 ? -4.012 -13.565 -1.985 1.00 85.88 261 GLU A C 1
ATOM 1920 O O . GLU A 1 261 ? -3.421 -14.279 -1.169 1.00 85.88 261 GLU A O 1
ATOM 1925 N N . LEU A 1 262 ? -3.348 -12.661 -2.707 1.00 83.50 262 LEU A N 1
ATOM 1926 C CA . LEU A 1 262 ? -1.974 -12.281 -2.377 1.00 83.50 262 LEU A CA 1
ATOM 1927 C C . LEU A 1 262 ? -2.009 -11.324 -1.188 1.00 83.50 262 LEU A C 1
ATOM 1929 O O . LEU A 1 262 ? -2.375 -10.168 -1.356 1.00 83.50 262 LEU A O 1
ATOM 1933 N N . VAL A 1 263 ? -1.552 -11.777 -0.022 1.00 83.00 263 VAL A N 1
ATOM 1934 C CA . VAL A 1 263 ? -1.360 -10.877 1.119 1.00 83.00 263 VAL A CA 1
ATOM 1935 C C . VAL A 1 263 ? 0.067 -10.358 1.081 1.00 83.00 263 VAL A C 1
ATOM 1937 O O . VAL A 1 263 ? 1.023 -11.114 1.284 1.00 83.00 263 VAL A O 1
ATOM 1940 N N . ALA A 1 264 ? 0.233 -9.083 0.757 1.00 76.75 264 ALA A N 1
ATOM 1941 C CA . ALA A 1 264 ? 1.547 -8.488 0.609 1.00 76.75 264 ALA A CA 1
ATOM 1942 C C . ALA A 1 264 ? 2.255 -8.317 1.962 1.00 76.75 264 ALA A C 1
ATOM 1944 O O . ALA A 1 264 ? 1.655 -8.228 3.031 1.00 76.75 264 ALA A O 1
ATOM 1945 N N . GLU A 1 265 ? 3.583 -8.263 1.914 1.00 74.75 265 GLU A N 1
ATOM 1946 C CA . GLU A 1 265 ? 4.392 -7.954 3.089 1.00 74.75 265 GLU A CA 1
ATOM 1947 C C . GLU A 1 265 ? 4.035 -6.561 3.630 1.00 74.75 265 GLU A C 1
ATOM 1949 O O . GLU A 1 265 ? 4.024 -5.588 2.872 1.00 74.75 265 GLU A O 1
ATOM 1954 N N . GLY A 1 266 ? 3.771 -6.467 4.932 1.00 68.88 266 GLY A N 1
ATOM 1955 C CA . GLY A 1 266 ? 3.311 -5.247 5.592 1.00 68.88 266 GLY A CA 1
ATOM 1956 C C . GLY A 1 266 ? 1.789 -5.113 5.699 1.00 68.88 266 GLY A C 1
ATOM 1957 O O . GLY A 1 266 ? 1.316 -4.224 6.400 1.00 68.88 266 GLY A O 1
ATOM 1958 N N . GLU A 1 267 ? 1.003 -5.968 5.037 1.00 79.81 267 GLU A N 1
ATOM 1959 C CA . GLU A 1 267 ? -0.453 -5.921 5.176 1.00 79.81 267 GLU A CA 1
ATOM 1960 C C . GLU A 1 267 ? -0.904 -6.436 6.546 1.00 79.81 267 GLU A C 1
ATOM 1962 O O . GLU A 1 267 ? -0.324 -7.370 7.106 1.00 79.81 267 GLU A O 1
ATOM 1967 N N . THR A 1 268 ? -1.955 -5.804 7.065 1.00 87.81 268 THR A N 1
ATOM 1968 C CA . THR A 1 268 ? -2.640 -6.146 8.320 1.00 87.81 268 THR A CA 1
ATOM 1969 C C . THR A 1 268 ? -4.111 -6.498 8.099 1.00 87.81 268 THR A C 1
ATOM 1971 O O . THR A 1 268 ? -4.814 -6.842 9.046 1.00 87.81 268 THR A O 1
ATOM 1974 N N . SER A 1 269 ? -4.603 -6.404 6.860 1.00 90.00 269 SER A N 1
ATOM 1975 C CA . SER A 1 269 ? -5.947 -6.829 6.478 1.00 90.00 269 SER A CA 1
ATOM 1976 C C . SER A 1 269 ? -5.999 -7.297 5.026 1.00 90.00 269 SER A C 1
ATOM 1978 O O . SER A 1 269 ? -5.190 -6.869 4.203 1.00 90.00 269 SER A O 1
ATOM 1980 N N . ALA A 1 270 ? -6.947 -8.181 4.718 1.00 90.69 270 ALA A N 1
ATOM 1981 C CA . ALA A 1 270 ? -7.226 -8.650 3.364 1.00 90.69 270 ALA A CA 1
ATOM 1982 C C . ALA A 1 270 ? -8.677 -9.116 3.230 1.00 90.69 270 ALA A C 1
ATOM 1984 O O . ALA A 1 270 ? -9.293 -9.576 4.197 1.00 90.69 270 ALA A O 1
ATOM 1985 N N . THR A 1 271 ? -9.199 -9.029 2.009 1.00 93.81 271 THR A N 1
ATOM 1986 C CA . THR A 1 271 ? -10.527 -9.525 1.647 1.00 93.81 271 THR A CA 1
ATOM 1987 C C . THR A 1 271 ? -10.393 -10.826 0.868 1.00 93.81 271 THR A C 1
ATOM 1989 O O . THR A 1 271 ? -9.742 -10.873 -0.169 1.00 93.81 271 THR A O 1
ATOM 1992 N N . PHE A 1 272 ? -11.046 -11.877 1.348 1.00 94.56 272 PHE A N 1
ATOM 1993 C CA . PHE A 1 272 ? -11.110 -13.182 0.702 1.00 94.56 272 PHE A CA 1
ATOM 1994 C C . PHE A 1 272 ? -12.497 -13.367 0.094 1.00 94.56 272 PHE A C 1
ATOM 1996 O O . PHE A 1 272 ? -13.487 -13.543 0.810 1.00 94.56 272 PHE A O 1
ATOM 2003 N N . LEU A 1 273 ? -12.580 -13.316 -1.235 1.00 94.31 273 LEU A N 1
ATOM 2004 C CA . LEU A 1 273 ? -13.840 -13.485 -1.961 1.00 94.31 273 LEU A CA 1
ATOM 2005 C C . LEU A 1 273 ? -14.349 -14.922 -1.844 1.00 94.31 273 LEU A C 1
ATOM 2007 O O . LEU A 1 273 ? -13.570 -15.869 -1.852 1.00 94.31 273 LEU A O 1
ATOM 2011 N N . PHE A 1 274 ? -15.660 -15.122 -1.769 1.00 96.81 274 PHE A N 1
ATOM 2012 C CA . PHE A 1 274 ? -16.254 -16.450 -1.860 1.00 96.81 274 PHE A CA 1
ATOM 2013 C C . PHE A 1 274 ? -16.187 -16.964 -3.296 1.00 96.81 274 PHE A C 1
ATOM 2015 O O . PHE A 1 274 ? -16.609 -16.286 -4.228 1.00 96.81 274 PHE A O 1
ATOM 2022 N N . THR A 1 275 ? -15.773 -18.222 -3.480 1.00 95.38 275 THR A N 1
ATOM 2023 C CA . THR A 1 275 ? -15.760 -18.862 -4.811 1.00 95.38 275 THR A CA 1
ATOM 2024 C C . THR A 1 275 ? -17.163 -18.940 -5.425 1.00 95.38 275 THR A C 1
ATOM 2026 O O . THR A 1 275 ? -17.343 -19.053 -6.636 1.00 95.38 275 THR A O 1
ATOM 2029 N N . THR A 1 276 ? -18.197 -18.944 -4.586 1.00 96.19 276 THR A N 1
ATOM 2030 C CA . THR A 1 276 ? -19.588 -18.793 -5.012 1.00 96.19 276 THR A CA 1
ATOM 2031 C C . THR A 1 276 ? -20.234 -17.746 -4.117 1.00 96.19 276 THR A C 1
ATOM 2033 O O . THR A 1 276 ? -20.588 -18.082 -2.985 1.00 96.19 276 THR A O 1
ATOM 2036 N N . PRO A 1 277 ? -20.376 -16.500 -4.601 1.00 94.25 277 PRO A N 1
ATOM 2037 C CA . PRO A 1 277 ? -21.064 -15.451 -3.867 1.00 94.25 277 PRO A CA 1
ATOM 2038 C C . PRO A 1 277 ? -22.480 -15.880 -3.478 1.00 94.25 277 PRO A C 1
ATOM 2040 O O . PRO A 1 277 ? -23.164 -16.595 -4.223 1.00 94.25 277 PRO A O 1
ATOM 2043 N N . PHE A 1 278 ? -22.924 -15.433 -2.311 1.00 95.06 278 PHE A N 1
ATOM 2044 C CA . PHE A 1 278 ? -24.310 -15.557 -1.889 1.00 95.06 278 PHE A CA 1
ATOM 2045 C C . PHE A 1 278 ? -25.192 -14.588 -2.684 1.00 95.06 278 PHE A C 1
ATOM 2047 O O . PHE A 1 278 ? -24.712 -13.663 -3.342 1.00 95.06 278 PHE A O 1
ATOM 2054 N N . ALA A 1 279 ? -26.507 -14.807 -2.641 1.00 93.19 279 ALA A N 1
ATOM 2055 C CA . ALA A 1 279 ? -27.439 -13.815 -3.161 1.00 93.19 279 ALA A CA 1
ATOM 2056 C C . ALA A 1 279 ? -27.277 -12.498 -2.383 1.00 93.19 279 ALA A C 1
ATOM 2058 O O . ALA A 1 279 ? -26.964 -12.512 -1.194 1.00 93.19 279 ALA A O 1
ATOM 2059 N N . GLU A 1 280 ? -27.492 -11.368 -3.052 1.00 85.06 280 GLU A N 1
ATOM 2060 C CA . GLU A 1 280 ? -27.357 -10.037 -2.447 1.00 85.06 280 GLU A CA 1
ATOM 2061 C C . GLU A 1 280 ? -28.302 -9.844 -1.244 1.00 85.06 280 GLU A C 1
ATOM 2063 O O . GLU A 1 280 ? -27.986 -9.108 -0.319 1.00 85.06 280 GLU A O 1
ATOM 2068 N N . ASP A 1 281 ? -29.422 -10.574 -1.219 1.00 86.62 281 ASP A N 1
ATOM 2069 C CA . ASP A 1 281 ? -30.425 -10.607 -0.150 1.00 86.62 281 ASP A CA 1
ATOM 2070 C C . ASP A 1 281 ? -30.280 -11.809 0.806 1.00 86.62 281 ASP A C 1
ATOM 2072 O O . ASP A 1 281 ? -31.236 -12.184 1.491 1.00 86.62 281 ASP A O 1
ATOM 2076 N N . TYR A 1 282 ? -29.111 -12.457 0.845 1.00 91.81 282 TYR A N 1
ATOM 2077 C CA . TYR A 1 282 ? -28.879 -13.594 1.732 1.00 91.81 282 TYR A CA 1
ATOM 2078 C C . TYR A 1 282 ? -28.869 -13.168 3.208 1.00 91.81 282 TYR A C 1
ATOM 2080 O O . TYR A 1 282 ? -28.046 -12.365 3.636 1.00 91.81 282 TYR A O 1
ATOM 2088 N N . ASP A 1 283 ? -29.771 -13.757 3.994 1.00 89.50 283 ASP A N 1
ATOM 2089 C CA . ASP A 1 283 ? -29.919 -13.499 5.429 1.00 89.50 283 ASP A CA 1
ATOM 2090 C C . ASP A 1 283 ? -28.922 -14.347 6.238 1.00 89.50 283 ASP A C 1
ATOM 2092 O O . ASP A 1 283 ? -29.139 -15.541 6.500 1.00 89.50 283 ASP A O 1
ATOM 2096 N N . PHE A 1 284 ? -27.788 -13.744 6.595 1.00 91.56 284 PHE A N 1
ATOM 2097 C CA . PHE A 1 284 ? -26.797 -14.374 7.461 1.00 91.56 284 PHE A CA 1
ATOM 2098 C C . PHE A 1 284 ? -27.366 -14.517 8.880 1.00 91.56 284 PHE A C 1
ATOM 2100 O O . PHE A 1 284 ? -27.823 -13.562 9.494 1.00 91.56 284 PHE A O 1
ATOM 2107 N N . THR A 1 285 ? -27.355 -15.741 9.414 1.00 92.81 285 THR A N 1
ATOM 2108 C CA . THR A 1 285 ? -27.900 -16.063 10.745 1.00 92.81 285 THR A CA 1
ATOM 2109 C C . THR A 1 285 ? -26.946 -16.959 11.520 1.00 92.81 285 THR A C 1
ATOM 2111 O O . THR A 1 285 ? -26.175 -17.717 10.920 1.00 92.81 285 THR A O 1
ATOM 2114 N N . GLY A 1 286 ? -27.045 -16.952 12.849 1.00 94.00 286 GLY A N 1
ATOM 2115 C CA . GLY A 1 286 ? -26.231 -17.771 13.743 1.00 94.00 286 GLY A CA 1
ATOM 2116 C C . GLY A 1 286 ? -24.762 -17.353 13.822 1.00 94.00 286 GLY A C 1
ATOM 2117 O O . GLY A 1 286 ? -24.348 -16.306 13.327 1.00 94.00 286 GLY A O 1
ATOM 2118 N N . VAL A 1 287 ? -23.957 -18.216 14.447 1.00 93.25 287 VAL A N 1
ATOM 2119 C CA . VAL A 1 287 ? -22.516 -17.995 14.626 1.00 93.25 287 VAL A CA 1
ATOM 2120 C C . VAL A 1 287 ? -21.735 -18.618 13.473 1.00 93.25 287 VAL A C 1
ATOM 2122 O O . VAL A 1 287 ? -21.751 -19.837 13.295 1.00 93.25 287 VAL A O 1
ATOM 2125 N N . TRP A 1 288 ? -21.032 -17.786 12.717 1.00 96.75 288 TRP A N 1
ATOM 2126 C CA . TRP A 1 288 ? -20.080 -18.190 11.687 1.00 96.75 288 TRP A CA 1
ATOM 2127 C C . TRP A 1 288 ? -18.669 -18.230 12.262 1.00 96.75 288 TRP A C 1
ATOM 2129 O O . TRP A 1 288 ? -18.382 -17.587 13.271 1.00 96.75 288 TRP A O 1
ATOM 2139 N N . LYS A 1 289 ? -17.776 -19.002 11.636 1.00 95.38 289 LYS A N 1
ATOM 2140 C CA . LYS A 1 289 ? -16.362 -19.049 12.030 1.00 95.38 289 LYS A CA 1
ATOM 2141 C C . LYS A 1 289 ? -15.453 -18.733 10.864 1.00 95.38 289 LYS A C 1
ATOM 2143 O O . LYS A 1 289 ? -15.557 -19.386 9.833 1.00 95.38 289 LYS A O 1
ATOM 2148 N N . VAL A 1 290 ? -14.522 -17.811 11.053 1.00 94.62 290 VAL A N 1
ATOM 2149 C CA . VAL A 1 290 ? -13.447 -17.528 10.097 1.00 94.62 290 VAL A CA 1
ATOM 2150 C C . VAL A 1 290 ? -12.143 -17.915 10.776 1.00 94.62 290 VAL A C 1
ATOM 2152 O O . VAL A 1 290 ? -11.728 -17.305 11.760 1.00 94.62 290 VAL A O 1
ATOM 2155 N N . ASN A 1 291 ? -11.540 -19.010 10.317 1.00 92.50 291 ASN A N 1
ATOM 2156 C CA . ASN A 1 291 ? -10.520 -19.753 11.055 1.00 92.50 291 ASN A CA 1
ATOM 2157 C C . ASN A 1 291 ? -10.992 -20.079 12.486 1.00 92.50 291 ASN A C 1
ATOM 2159 O O . ASN A 1 291 ? -11.822 -20.972 12.681 1.00 92.50 291 ASN A O 1
ATOM 2163 N N . THR A 1 292 ? -10.462 -19.372 13.485 1.00 89.00 292 THR A N 1
ATOM 2164 C CA . THR A 1 292 ? -10.798 -19.535 14.907 1.00 89.00 292 THR A CA 1
ATOM 2165 C C . THR A 1 292 ? -11.673 -18.413 15.470 1.00 89.00 292 THR A C 1
ATOM 2167 O O . THR A 1 292 ? -12.115 -18.543 16.609 1.00 89.00 292 THR A O 1
ATOM 2170 N N . ILE A 1 293 ? -11.931 -17.343 14.709 1.00 90.12 293 ILE A N 1
ATOM 2171 C CA . ILE A 1 293 ? -12.753 -16.198 15.132 1.00 90.12 293 ILE A CA 1
ATOM 2172 C C . ILE A 1 293 ? -14.232 -16.519 14.909 1.00 90.12 293 ILE A C 1
ATOM 2174 O O . ILE A 1 293 ? -14.596 -17.042 13.856 1.00 90.12 293 ILE A O 1
ATOM 2178 N N . GLU A 1 294 ? -15.081 -16.208 15.889 1.00 94.81 294 GLU A N 1
ATOM 2179 C CA . GLU A 1 294 ? -16.536 -16.361 15.801 1.00 94.81 294 GLU A CA 1
ATOM 2180 C C . GLU A 1 294 ? -17.197 -15.016 15.463 1.00 94.81 294 GLU A C 1
ATOM 2182 O O . GLU A 1 294 ? -16.943 -14.023 16.137 1.00 94.81 294 GLU A O 1
ATOM 2187 N N . VAL A 1 295 ? -18.060 -14.997 14.444 1.00 91.69 295 VAL A N 1
ATOM 2188 C CA . VAL A 1 295 ? -18.884 -13.839 14.054 1.00 91.69 295 VAL A CA 1
ATOM 2189 C C . VAL A 1 295 ? -20.343 -14.187 14.308 1.00 91.69 295 VAL A C 1
ATOM 2191 O O . VAL A 1 295 ? -20.822 -15.216 13.829 1.00 91.69 295 VAL A O 1
ATOM 2194 N N . ASN A 1 296 ? -21.049 -13.369 15.088 1.00 92.12 296 ASN A N 1
ATOM 2195 C CA . ASN A 1 296 ? -22.406 -13.671 15.536 1.00 92.12 296 ASN A CA 1
ATOM 2196 C C . ASN A 1 296 ? -23.445 -12.760 14.871 1.00 92.12 296 ASN A C 1
ATOM 2198 O O . ASN A 1 296 ? -23.792 -11.708 15.405 1.00 92.12 296 ASN A O 1
ATOM 2202 N N . PHE A 1 297 ? -24.000 -13.215 13.750 1.00 89.62 297 PHE A N 1
ATOM 2203 C CA . PHE A 1 297 ? -25.039 -12.480 13.027 1.00 89.62 297 PHE A CA 1
ATOM 2204 C C . PHE A 1 297 ? -26.363 -12.381 13.793 1.00 89.62 297 PHE A C 1
ATOM 2206 O O . PHE A 1 297 ? -27.160 -11.484 13.530 1.00 89.62 297 PHE A O 1
ATOM 2213 N N . ASP A 1 298 ? -26.610 -13.256 14.778 1.00 89.62 298 ASP A N 1
ATOM 2214 C CA . ASP A 1 298 ? -27.802 -13.117 15.620 1.00 89.62 298 ASP A CA 1
ATOM 2215 C C . ASP A 1 298 ? -27.723 -11.839 16.472 1.00 89.62 298 ASP A C 1
ATOM 2217 O O . ASP A 1 298 ? -28.754 -11.212 16.705 1.00 89.62 298 ASP A O 1
ATOM 2221 N N . ALA A 1 299 ? -26.520 -11.418 16.884 1.00 86.75 299 ALA A N 1
ATOM 2222 C CA . ALA A 1 299 ? -26.314 -10.182 17.640 1.00 86.75 299 ALA A CA 1
ATOM 2223 C C . ALA A 1 299 ? -26.542 -8.930 16.772 1.00 86.75 299 ALA A C 1
ATOM 2225 O O . ALA A 1 299 ? -27.224 -8.000 17.201 1.00 86.75 299 ALA A O 1
ATOM 2226 N N . GLU A 1 300 ? -26.048 -8.927 15.531 1.00 86.06 300 GLU A N 1
ATOM 2227 C CA . GLU A 1 300 ? -26.324 -7.854 14.561 1.00 86.06 300 GLU A CA 1
ATOM 2228 C C . GLU A 1 300 ? -27.815 -7.761 14.238 1.00 86.06 300 GLU A C 1
ATOM 2230 O O . GLU A 1 300 ? -28.403 -6.678 14.237 1.00 86.06 300 GLU A O 1
ATOM 2235 N N . LYS A 1 301 ? -28.466 -8.911 14.035 1.00 89.12 301 LYS A N 1
ATOM 2236 C CA . LYS A 1 301 ? -29.909 -8.959 13.819 1.00 89.12 301 LYS A CA 1
ATOM 2237 C C . LYS A 1 301 ? -30.680 -8.445 15.038 1.00 89.12 301 LYS A C 1
ATOM 2239 O O . LYS A 1 301 ? -31.647 -7.707 14.872 1.00 89.12 301 LYS A O 1
ATOM 2244 N N . GLN A 1 302 ? -30.274 -8.816 16.251 1.00 92.06 302 GLN A N 1
ATOM 2245 C CA . GLN A 1 302 ? -30.870 -8.310 17.491 1.00 92.06 302 GLN A CA 1
ATOM 2246 C C . GLN A 1 302 ? -30.750 -6.785 17.592 1.00 92.06 302 GLN A C 1
ATOM 2248 O O . GLN A 1 302 ? -31.738 -6.123 17.909 1.00 92.06 302 GLN A O 1
ATOM 2253 N N . LEU A 1 303 ? -29.585 -6.222 17.260 1.00 91.19 303 LEU A N 1
ATOM 2254 C CA . LEU A 1 303 ? -29.383 -4.774 17.190 1.00 91.19 303 LEU A CA 1
ATOM 2255 C C . LEU A 1 303 ? -30.309 -4.133 16.145 1.00 91.19 303 LEU A C 1
ATOM 2257 O O . LEU A 1 303 ? -31.016 -3.174 16.448 1.00 91.19 303 LEU A O 1
ATOM 2261 N N . SER A 1 304 ? -30.388 -4.709 14.944 1.00 89.94 304 SER A N 1
ATOM 2262 C CA . SER A 1 304 ? -31.282 -4.247 13.874 1.00 89.94 304 SER A CA 1
ATOM 2263 C C . SER A 1 304 ? -32.766 -4.286 14.273 1.00 89.94 304 SER A C 1
ATOM 2265 O O . SER A 1 304 ? -33.521 -3.352 13.980 1.00 89.94 304 SER A O 1
ATOM 2267 N N . ASP A 1 305 ? -33.197 -5.326 14.997 1.00 92.06 305 ASP A N 1
ATOM 2268 C CA . ASP A 1 305 ? -34.557 -5.451 15.530 1.00 92.06 305 ASP A CA 1
ATOM 2269 C C . ASP A 1 305 ? -34.850 -4.352 16.580 1.00 92.06 305 ASP A C 1
ATOM 2271 O O . ASP A 1 305 ? -35.958 -3.801 16.593 1.00 92.06 305 ASP A O 1
ATOM 2275 N N . ILE A 1 306 ? -33.866 -3.988 17.419 1.00 93.56 306 ILE A N 1
ATOM 2276 C CA . ILE A 1 306 ? -33.956 -2.866 18.373 1.00 93.56 306 ILE A CA 1
ATOM 2277 C C . ILE A 1 306 ? -34.089 -1.541 17.612 1.00 93.56 306 ILE A C 1
ATOM 2279 O O . ILE A 1 306 ? -35.061 -0.818 17.838 1.00 93.56 306 ILE A O 1
ATOM 2283 N N . VAL A 1 307 ? -33.190 -1.250 16.663 1.00 91.94 307 VAL A N 1
ATOM 2284 C CA . VAL A 1 307 ? -33.234 -0.034 15.823 1.00 91.94 307 VAL A CA 1
ATOM 2285 C C . VAL A 1 307 ? -34.587 0.098 15.127 1.00 91.94 307 VAL A C 1
ATOM 2287 O O . VAL A 1 307 ? -35.245 1.134 15.218 1.00 91.94 307 VAL A O 1
ATOM 2290 N N . SER A 1 308 ? -35.059 -0.981 14.503 1.00 91.25 308 SER A N 1
ATOM 2291 C CA . SER A 1 308 ? -36.350 -1.014 13.813 1.00 91.25 308 SER A CA 1
ATOM 2292 C C . SER A 1 308 ? -37.526 -0.735 14.755 1.00 91.25 308 SER A C 1
ATOM 2294 O O . SER A 1 308 ? -38.515 -0.112 14.360 1.00 91.25 308 SER A O 1
ATOM 2296 N N . ALA A 1 309 ? -37.462 -1.203 16.005 1.00 91.38 309 ALA A N 1
ATOM 2297 C CA . ALA A 1 309 ? -38.495 -0.937 17.000 1.00 91.38 309 ALA A CA 1
ATOM 2298 C C . ALA A 1 309 ? -38.493 0.523 17.483 1.00 91.38 309 ALA A C 1
ATOM 2300 O O . ALA A 1 309 ? -39.576 1.099 17.650 1.00 91.38 309 ALA A O 1
ATOM 2301 N N . VAL A 1 310 ? -37.304 1.112 17.656 1.00 91.56 310 VAL A N 1
ATOM 2302 C CA . VAL A 1 310 ? -37.097 2.528 18.002 1.00 91.56 310 VAL A CA 1
ATOM 2303 C C . VAL A 1 310 ? -37.639 3.432 16.890 1.00 91.56 310 VAL A C 1
ATOM 2305 O O . VAL A 1 310 ? -38.480 4.292 17.156 1.00 91.56 310 VAL A O 1
ATOM 2308 N N . GLU A 1 311 ? -37.259 3.182 15.632 1.00 90.44 311 GLU A N 1
ATOM 2309 C CA . GLU A 1 311 ? -37.724 3.947 14.462 1.00 90.44 311 GLU A CA 1
ATOM 2310 C C . GLU A 1 311 ? -39.241 3.822 14.249 1.00 90.44 311 GLU A C 1
ATOM 2312 O O . GLU A 1 311 ? -39.918 4.787 13.888 1.00 90.44 311 GLU A O 1
ATOM 2317 N N . ALA A 1 312 ? -39.814 2.649 14.537 1.00 90.31 312 ALA A N 1
ATOM 2318 C CA . ALA A 1 312 ? -41.257 2.428 14.483 1.00 90.31 312 ALA A CA 1
ATOM 2319 C C . ALA A 1 312 ? -42.027 3.028 15.674 1.00 90.31 312 ALA A C 1
ATOM 2321 O O . ALA A 1 312 ? -43.258 2.922 15.699 1.00 90.31 312 ALA A O 1
ATOM 2322 N N . ASN A 1 313 ? -41.335 3.616 16.659 1.00 89.69 313 ASN A N 1
ATOM 2323 C CA . ASN A 1 313 ? -41.906 4.131 17.903 1.00 89.69 313 ASN A CA 1
ATOM 2324 C C . ASN A 1 313 ? -42.806 3.092 18.606 1.00 89.69 313 ASN A C 1
ATOM 2326 O O . ASN A 1 313 ? -43.945 3.381 18.981 1.00 89.69 313 ASN A O 1
ATOM 2330 N N . ASN A 1 314 ? -42.339 1.839 18.685 1.00 91.31 314 ASN A N 1
ATOM 2331 C CA . ASN A 1 314 ? -43.136 0.701 19.139 1.00 91.31 314 ASN A CA 1
ATOM 2332 C C . ASN A 1 314 ? -42.549 0.056 20.400 1.00 91.31 314 ASN A C 1
ATOM 2334 O O . ASN A 1 314 ? -41.753 -0.876 20.324 1.00 91.31 314 ASN A O 1
ATOM 2338 N N . GLU A 1 315 ? -43.035 0.503 21.554 1.00 88.50 315 GLU A N 1
ATOM 2339 C CA . GLU A 1 315 ? -42.649 0.034 22.892 1.00 88.50 315 GLU A CA 1
ATOM 2340 C C . GLU A 1 315 ? -42.722 -1.493 23.070 1.00 88.50 315 GLU A C 1
ATOM 2342 O O . GLU A 1 315 ? -41.821 -2.099 23.646 1.00 88.50 315 GLU A O 1
ATOM 2347 N N . ILE A 1 316 ? -43.763 -2.149 22.537 1.00 87.56 316 ILE A N 1
ATOM 2348 C CA . ILE A 1 316 ? -43.927 -3.608 22.665 1.00 87.56 316 ILE A CA 1
ATOM 2349 C C . ILE A 1 316 ? -42.859 -4.346 21.852 1.00 87.56 316 ILE A C 1
ATOM 2351 O O . ILE A 1 316 ? -42.303 -5.340 22.321 1.00 87.56 316 ILE A O 1
ATOM 2355 N N . LYS A 1 317 ? -42.576 -3.875 20.631 1.00 88.19 317 LYS A N 1
ATOM 2356 C CA . LYS A 1 317 ? -41.508 -4.447 19.804 1.00 88.19 317 LYS A CA 1
ATOM 2357 C C . LYS A 1 317 ? -40.138 -4.176 20.407 1.00 88.19 317 LYS A C 1
ATOM 2359 O O . LYS A 1 317 ? -39.314 -5.080 20.386 1.00 88.19 317 LYS A O 1
ATOM 2364 N N . LEU A 1 318 ? -39.926 -2.986 20.969 1.00 91.94 318 LEU A N 1
ATOM 2365 C CA . LEU A 1 318 ? -38.665 -2.629 21.605 1.00 91.94 318 LEU A CA 1
ATOM 2366 C C . LEU A 1 318 ? -38.407 -3.538 22.800 1.00 91.94 318 LEU A C 1
ATOM 2368 O O . LEU A 1 318 ? -37.358 -4.164 22.857 1.00 91.94 318 LEU A O 1
ATOM 2372 N N . LYS A 1 319 ? -39.394 -3.707 23.691 1.00 89.62 319 LYS A N 1
ATOM 2373 C CA . LYS A 1 319 ? -39.274 -4.633 24.822 1.00 89.62 319 LYS A CA 1
ATOM 2374 C C . LYS A 1 319 ? -38.898 -6.039 24.359 1.00 89.62 319 LYS A C 1
ATOM 2376 O O . LYS A 1 319 ? -37.976 -6.637 24.893 1.00 89.62 319 LYS A O 1
ATOM 2381 N N . ALA A 1 320 ? -39.603 -6.558 23.352 1.00 88.94 320 ALA A N 1
ATOM 2382 C CA . ALA A 1 320 ? -39.334 -7.891 22.825 1.00 88.94 320 ALA A CA 1
ATOM 2383 C C . ALA A 1 320 ? -37.930 -8.009 22.209 1.00 88.94 320 ALA A C 1
ATOM 2385 O O . ALA A 1 320 ? -37.296 -9.047 22.370 1.00 88.94 320 ALA A O 1
ATOM 2386 N N . ALA A 1 321 ? -37.448 -6.965 21.527 1.00 93.31 321 ALA A N 1
ATOM 2387 C CA . ALA A 1 321 ? -36.115 -6.925 20.934 1.00 93.31 321 ALA A CA 1
ATOM 2388 C C . ALA A 1 321 ? -35.012 -6.834 22.006 1.00 93.31 321 ALA A C 1
ATOM 2390 O O . ALA A 1 321 ? -34.056 -7.601 21.948 1.00 93.31 321 ALA A O 1
ATOM 2391 N N . LEU A 1 322 ? -35.187 -5.990 23.031 1.00 91.00 322 LEU A N 1
ATOM 2392 C CA . LEU A 1 322 ? -34.283 -5.887 24.184 1.00 91.00 322 LEU A CA 1
ATOM 2393 C C . LEU A 1 322 ? -34.223 -7.203 24.974 1.00 91.00 322 LEU A C 1
ATOM 2395 O O . LEU A 1 322 ? -33.135 -7.704 25.254 1.00 91.00 322 LEU A O 1
ATOM 2399 N N . ASP A 1 323 ? -35.382 -7.810 25.256 1.00 89.88 323 ASP A N 1
ATOM 2400 C CA . ASP A 1 323 ? -35.476 -9.113 25.924 1.00 89.88 323 ASP A CA 1
ATOM 2401 C C . ASP A 1 323 ? -34.785 -10.213 25.092 1.00 89.88 323 ASP A C 1
ATOM 2403 O O . ASP A 1 323 ? -34.091 -11.068 25.643 1.00 89.88 323 ASP A O 1
ATOM 2407 N N . ALA A 1 324 ? -34.957 -10.199 23.763 1.00 89.88 324 ALA A N 1
ATOM 2408 C CA . ALA A 1 324 ? -34.323 -11.156 22.857 1.00 89.88 324 ALA A CA 1
ATOM 2409 C C . ALA A 1 324 ? -32.800 -10.973 22.771 1.00 89.88 324 ALA A C 1
ATOM 2411 O O . ALA A 1 324 ? -32.092 -11.970 22.633 1.00 89.88 324 ALA A O 1
ATOM 2412 N N . ALA A 1 325 ? -32.313 -9.734 22.876 1.00 90.00 325 ALA A N 1
ATOM 2413 C CA . ALA A 1 325 ? -30.896 -9.379 22.923 1.00 90.00 325 ALA A CA 1
ATOM 2414 C C . ALA A 1 325 ? -30.246 -9.614 24.300 1.00 90.00 325 ALA A C 1
ATOM 2416 O O . ALA A 1 325 ? -29.028 -9.532 24.430 1.00 90.00 325 ALA A O 1
ATOM 2417 N N . GLY A 1 326 ? -31.040 -9.913 25.336 1.00 89.38 326 GLY A N 1
ATOM 2418 C CA . GLY A 1 326 ? -30.548 -10.082 26.705 1.00 89.38 326 GLY A CA 1
ATOM 2419 C C . GLY A 1 326 ? -30.151 -8.773 27.394 1.00 89.38 326 GLY A C 1
ATOM 2420 O O . GLY A 1 326 ? -29.438 -8.816 28.395 1.00 89.38 326 GLY A O 1
ATOM 2421 N N . ILE A 1 327 ? -30.613 -7.629 26.882 1.00 88.88 327 ILE A N 1
ATOM 2422 C CA . ILE A 1 327 ? -30.366 -6.308 27.467 1.00 88.88 327 ILE A CA 1
ATOM 2423 C C . ILE A 1 327 ? -31.171 -6.175 28.761 1.00 88.88 327 ILE A C 1
ATOM 2425 O O . ILE A 1 327 ? -32.383 -6.399 28.790 1.00 88.88 327 ILE A O 1
ATOM 2429 N N . THR A 1 328 ? -30.493 -5.808 29.844 1.00 85.62 328 THR A N 1
ATOM 2430 C CA . THR A 1 328 ? -31.111 -5.590 31.157 1.00 85.62 328 THR A CA 1
ATOM 2431 C C . THR A 1 328 ? -31.496 -4.127 31.337 1.00 85.62 328 THR A C 1
ATOM 2433 O O . THR A 1 328 ? -30.769 -3.235 30.915 1.00 85.62 328 THR A O 1
ATOM 2436 N N . TYR A 1 329 ? -32.630 -3.866 31.974 1.00 84.50 329 TYR A N 1
ATOM 2437 C CA . TYR A 1 329 ? -33.114 -2.519 32.280 1.00 84.50 329 TYR A CA 1
ATOM 2438 C C . TYR A 1 329 ? -33.756 -2.511 33.669 1.00 84.50 329 TYR A C 1
ATOM 2440 O O . TYR A 1 329 ? -34.275 -3.542 34.112 1.00 84.50 329 TYR A O 1
ATOM 2448 N N . ALA A 1 330 ? -33.684 -1.385 34.383 1.00 73.19 330 ALA A N 1
ATOM 2449 C CA . ALA A 1 330 ? -34.055 -1.335 35.797 1.00 73.19 330 ALA A CA 1
ATOM 2450 C C . ALA A 1 330 ? -35.565 -1.474 36.043 1.00 73.19 330 ALA A C 1
ATOM 2452 O O . ALA A 1 330 ? -35.965 -2.030 37.070 1.00 73.19 330 ALA A O 1
ATOM 2453 N N . ASP A 1 331 ? -36.406 -0.986 35.124 1.00 76.94 331 ASP A N 1
ATOM 2454 C CA . ASP A 1 331 ? -37.862 -1.009 35.283 1.00 76.94 331 ASP A CA 1
ATOM 2455 C C . ASP A 1 331 ? -38.592 -1.185 33.942 1.00 76.94 331 ASP A C 1
ATOM 2457 O O . ASP A 1 331 ? -38.525 -0.345 33.048 1.00 76.94 331 ASP A O 1
ATOM 2461 N N . GLU A 1 332 ? -39.363 -2.266 33.809 1.00 80.94 332 GLU A N 1
ATOM 2462 C CA . GLU A 1 332 ? -40.167 -2.543 32.611 1.00 80.94 332 GLU A CA 1
ATOM 2463 C C . GLU A 1 332 ? -41.254 -1.496 32.331 1.00 80.94 332 GLU A C 1
ATOM 2465 O O . GLU A 1 332 ? -41.742 -1.403 31.204 1.00 80.94 332 GLU A O 1
ATOM 2470 N N . LEU A 1 333 ? -41.630 -0.695 33.332 1.00 83.56 333 LEU A N 1
ATOM 2471 C CA . LEU A 1 333 ? -42.592 0.393 33.180 1.00 83.56 333 LEU A CA 1
ATOM 2472 C C . LEU A 1 333 ? -41.997 1.625 32.487 1.00 83.56 333 LEU A C 1
ATOM 2474 O O . LEU A 1 333 ? -42.763 2.467 32.022 1.00 83.56 333 LEU A O 1
ATOM 2478 N N . LYS A 1 334 ? -40.665 1.710 32.379 1.00 88.00 334 LYS A N 1
ATOM 2479 C CA . LYS A 1 334 ? -39.938 2.809 31.727 1.00 88.00 334 LYS A CA 1
ATOM 2480 C C . LYS A 1 334 ? -39.650 2.557 30.244 1.00 88.00 334 LYS A C 1
ATOM 2482 O O . LYS A 1 334 ? -38.889 3.295 29.633 1.00 88.00 334 LYS A O 1
ATOM 2487 N N . ILE A 1 335 ? -40.248 1.535 29.622 1.00 88.88 335 ILE A N 1
ATOM 2488 C CA . ILE A 1 335 ? -39.926 1.170 28.229 1.00 88.88 335 ILE A CA 1
ATOM 2489 C C . ILE A 1 335 ? -40.200 2.294 27.221 1.00 88.88 335 ILE A C 1
ATOM 2491 O O . ILE A 1 335 ? -39.499 2.383 26.218 1.00 88.88 335 ILE A O 1
ATOM 2495 N N . GLY A 1 336 ? -41.194 3.149 27.489 1.00 86.31 336 GLY A N 1
ATOM 2496 C CA . GLY A 1 336 ? -41.448 4.354 26.697 1.00 86.31 336 GLY A CA 1
ATOM 2497 C C . GLY A 1 336 ? -40.322 5.378 26.825 1.00 86.31 336 GLY A C 1
ATOM 2498 O O . GLY A 1 336 ? -39.916 5.963 25.827 1.00 86.31 336 GLY A O 1
ATOM 2499 N N . ASP A 1 337 ? -39.751 5.519 28.020 1.00 89.94 337 ASP A N 1
ATOM 2500 C CA . ASP A 1 337 ? -38.647 6.441 28.249 1.00 89.94 337 ASP A CA 1
ATOM 2501 C C . ASP A 1 337 ? -37.325 5.898 27.678 1.00 89.94 337 ASP A C 1
ATOM 2503 O O . ASP A 1 337 ? -36.602 6.635 27.016 1.00 89.94 337 ASP A O 1
ATOM 2507 N N . TYR A 1 338 ? -37.044 4.593 27.817 1.00 89.69 338 TYR A N 1
ATOM 2508 C CA . TYR A 1 338 ? -35.906 3.952 27.138 1.00 89.69 338 TYR A CA 1
ATOM 2509 C C . TYR A 1 338 ? -36.011 4.075 25.619 1.00 89.69 338 TYR A C 1
ATOM 2511 O O . TYR A 1 338 ? -35.003 4.214 24.933 1.00 89.69 338 TYR A O 1
ATOM 2519 N N . LEU A 1 339 ? -37.230 4.021 25.078 1.00 91.19 339 LEU A N 1
ATOM 2520 C CA . LEU A 1 339 ? -37.464 4.221 23.657 1.00 91.19 339 LEU A CA 1
ATOM 2521 C C . LEU A 1 339 ? -37.077 5.641 23.227 1.00 91.19 339 LEU A C 1
ATOM 2523 O O . LEU A 1 339 ? -36.458 5.800 22.177 1.00 91.19 339 LEU A O 1
ATOM 2527 N N . ASP A 1 340 ? -37.421 6.658 24.016 1.00 87.06 340 ASP A N 1
ATOM 2528 C CA . ASP A 1 340 ? -37.037 8.042 23.735 1.00 87.06 340 ASP A CA 1
ATOM 2529 C C . ASP A 1 340 ? -35.534 8.281 23.952 1.00 87.06 340 ASP A C 1
ATOM 2531 O O . ASP A 1 340 ? -34.909 8.937 23.119 1.00 87.06 340 ASP A O 1
ATOM 2535 N N . ALA A 1 341 ? -34.929 7.667 24.974 1.00 87.06 341 ALA A N 1
ATOM 2536 C CA . ALA A 1 341 ? -33.482 7.685 25.191 1.00 87.06 341 ALA A CA 1
ATOM 2537 C C . ALA A 1 341 ? -32.725 7.066 24.005 1.00 87.06 341 ALA A C 1
ATOM 2539 O O . ALA A 1 341 ? -31.833 7.686 23.442 1.00 87.06 341 ALA A O 1
ATOM 2540 N N . LEU A 1 342 ? -33.147 5.892 23.526 1.00 88.69 342 LEU A N 1
ATOM 2541 C CA . LEU A 1 342 ? -32.538 5.220 22.373 1.00 88.69 342 LEU A CA 1
ATOM 2542 C C . LEU A 1 342 ? -32.770 5.945 21.035 1.00 88.69 342 LEU A C 1
ATOM 2544 O O . LEU A 1 342 ? -32.015 5.727 20.084 1.00 88.69 342 LEU A O 1
ATOM 2548 N N . LYS A 1 343 ? -33.800 6.798 20.927 1.00 86.12 343 LYS A N 1
ATOM 2549 C CA . LYS A 1 343 ? -33.941 7.724 19.788 1.00 86.12 343 LYS A CA 1
ATOM 2550 C C . LYS A 1 343 ? -32.950 8.878 19.867 1.00 86.12 343 LYS A C 1
ATOM 2552 O O . LYS A 1 343 ? -32.486 9.312 18.819 1.00 86.12 343 LYS A O 1
ATOM 2557 N N . ALA A 1 344 ? -32.713 9.398 21.071 1.00 80.00 344 ALA A N 1
ATOM 2558 C CA . ALA A 1 344 ? -31.832 10.536 21.301 1.00 80.00 344 ALA A CA 1
ATOM 2559 C C . ALA A 1 344 ? -30.355 10.138 21.180 1.00 80.00 344 ALA A C 1
ATOM 2561 O O . ALA A 1 344 ? -29.599 10.823 20.506 1.00 80.00 344 ALA A O 1
ATOM 2562 N N . GLU A 1 345 ? -29.975 9.004 21.767 1.00 72.25 345 GLU A N 1
ATOM 2563 C CA . GLU A 1 345 ? -28.582 8.543 21.862 1.00 72.25 345 GLU A CA 1
ATOM 2564 C C . GLU A 1 345 ? -28.207 7.486 20.813 1.00 72.25 345 GLU A C 1
ATOM 2566 O O . GLU A 1 345 ? -27.074 7.026 20.765 1.00 72.25 345 GLU A O 1
ATOM 2571 N N . GLY A 1 346 ? -29.151 7.111 19.944 1.00 64.00 346 GLY A N 1
ATOM 2572 C CA . GLY A 1 346 ? -28.908 6.244 18.794 1.00 64.00 346 GLY A CA 1
ATOM 2573 C C . GLY A 1 346 ? -28.732 4.765 19.148 1.00 64.00 346 GLY A C 1
ATOM 2574 O O . GLY A 1 346 ? -27.652 4.289 19.468 1.00 64.00 346 GLY A O 1
ATOM 2575 N N . ALA A 1 347 ? -29.777 3.963 18.940 1.00 75.44 347 ALA A N 1
ATOM 2576 C CA . ALA A 1 347 ? -29.718 2.498 19.056 1.00 75.44 347 ALA A CA 1
ATOM 2577 C C . ALA A 1 347 ? -28.800 1.776 18.034 1.00 75.44 347 ALA A C 1
ATOM 2579 O O . ALA A 1 347 ? -28.927 0.564 17.874 1.00 75.44 347 ALA A O 1
ATOM 2580 N N . LYS A 1 348 ? -27.964 2.489 17.268 1.00 69.94 348 LYS A N 1
ATOM 2581 C CA . LYS A 1 348 ? -27.408 2.009 15.989 1.00 69.94 348 LYS A CA 1
ATOM 2582 C C . LYS A 1 348 ? -26.014 1.389 16.074 1.00 69.94 348 LYS A C 1
ATOM 2584 O O . LYS A 1 348 ? -25.653 0.670 15.150 1.00 69.94 348 LYS A O 1
ATOM 2589 N N . ASP A 1 349 ? -25.276 1.613 17.158 1.00 75.50 349 ASP A N 1
ATOM 2590 C CA . ASP A 1 349 ? -23.845 1.285 17.181 1.00 75.50 349 ASP A CA 1
ATOM 2591 C C . ASP A 1 349 ? -23.564 -0.174 17.553 1.00 75.50 349 ASP A C 1
ATOM 2593 O O . ASP A 1 349 ? -22.940 -0.918 16.802 1.00 75.50 349 ASP A O 1
ATOM 2597 N N . SER A 1 350 ? -24.004 -0.605 18.735 1.00 83.81 350 SER A N 1
ATOM 2598 C CA . SER A 1 350 ? -23.767 -1.959 19.238 1.00 83.81 350 SER A CA 1
ATOM 2599 C C . SER A 1 350 ? -24.773 -2.321 20.330 1.00 83.81 350 SER A C 1
ATOM 2601 O O . SER A 1 350 ? -25.383 -1.442 20.942 1.00 83.81 350 SER A O 1
ATOM 2603 N N . LEU A 1 351 ? -24.926 -3.616 20.630 1.00 84.56 351 LEU A N 1
ATOM 2604 C CA . LEU A 1 351 ? -25.724 -4.051 21.785 1.00 84.56 351 LEU A CA 1
ATOM 2605 C C . LEU A 1 351 ? -25.164 -3.496 23.109 1.00 84.56 351 LEU A C 1
ATOM 2607 O O . LEU A 1 351 ? -25.935 -3.193 24.017 1.00 84.56 351 LEU A O 1
ATOM 2611 N N . GLU A 1 352 ? -23.844 -3.305 23.206 1.00 81.00 352 GLU A N 1
ATOM 2612 C CA . GLU A 1 352 ? -23.192 -2.660 24.351 1.00 81.00 352 GLU A CA 1
ATOM 2613 C C . GLU A 1 352 ? -23.643 -1.199 24.493 1.00 81.00 352 GLU A C 1
ATOM 2615 O O . GLU A 1 352 ? -24.002 -0.773 25.587 1.00 81.00 352 GLU A O 1
ATOM 2620 N N . THR A 1 353 ? -23.691 -0.450 23.386 1.00 81.75 353 THR A N 1
ATOM 2621 C CA . THR A 1 353 ? -24.155 0.947 23.354 1.00 81.75 353 THR A CA 1
ATOM 2622 C C . THR A 1 353 ? -25.632 1.040 23.724 1.00 81.75 353 THR A C 1
ATOM 2624 O O . THR A 1 353 ? -26.017 1.905 24.502 1.00 81.75 353 THR A O 1
ATOM 2627 N N . VAL A 1 354 ? -26.466 0.102 23.254 1.00 85.88 354 VAL A N 1
ATOM 2628 C CA . VAL A 1 354 ? -27.874 0.016 23.682 1.00 85.88 354 VAL A CA 1
ATOM 2629 C C . VAL A 1 354 ? -27.972 -0.206 25.194 1.00 85.88 354 VAL A C 1
ATOM 2631 O O . VAL A 1 354 ? -28.763 0.458 25.866 1.00 85.88 354 VAL A O 1
ATOM 2634 N N . GLN A 1 355 ? -27.168 -1.120 25.750 1.00 89.81 355 GLN A N 1
ATOM 2635 C CA . GLN A 1 355 ? -27.124 -1.352 27.194 1.00 89.81 355 GLN A CA 1
ATOM 2636 C C . GLN A 1 355 ? -26.637 -0.104 27.942 1.00 89.81 355 GLN A C 1
ATOM 2638 O O . GLN A 1 355 ? -27.185 0.205 29.001 1.00 89.81 355 GLN A O 1
ATOM 2643 N N . GLN A 1 356 ? -25.646 0.615 27.411 1.00 78.88 356 GLN A N 1
ATOM 2644 C CA . GLN A 1 356 ? -25.138 1.864 27.979 1.00 78.88 356 GLN A CA 1
ATOM 2645 C C . GLN A 1 356 ? -26.201 2.958 27.972 1.00 78.88 356 GLN A C 1
ATOM 2647 O O . GLN A 1 356 ? -26.468 3.487 29.037 1.00 78.88 356 GLN A O 1
ATOM 2652 N N . ALA A 1 357 ? -26.883 3.218 26.856 1.00 82.00 357 ALA A N 1
ATOM 2653 C CA . ALA A 1 357 ? -27.940 4.230 26.770 1.00 82.00 357 ALA A CA 1
ATOM 2654 C C . ALA A 1 357 ? -29.098 3.952 27.745 1.00 82.00 357 ALA A C 1
ATOM 2656 O O . ALA A 1 357 ? -29.601 4.848 28.418 1.00 82.00 357 ALA A O 1
ATOM 2657 N N . ILE A 1 358 ? -29.498 2.685 27.894 1.00 85.25 358 ILE A N 1
ATOM 2658 C CA . ILE A 1 358 ? -30.505 2.285 28.889 1.00 85.25 358 ILE A CA 1
ATOM 2659 C C . ILE A 1 358 ? -29.988 2.484 30.316 1.00 85.25 358 ILE A C 1
ATOM 2661 O O . ILE A 1 358 ? -30.715 2.985 31.172 1.00 85.25 358 ILE A O 1
ATOM 2665 N N . THR A 1 359 ? -28.735 2.106 30.576 1.00 81.69 359 THR A N 1
ATOM 2666 C CA . THR A 1 359 ? -28.107 2.281 31.893 1.00 81.69 359 THR A CA 1
ATOM 2667 C C . THR A 1 359 ? -27.969 3.760 32.230 1.00 81.69 359 THR A C 1
ATOM 2669 O O . THR A 1 359 ? -28.283 4.145 33.349 1.00 81.69 359 THR A O 1
ATOM 2672 N N . LYS A 1 360 ? -27.565 4.582 31.260 1.00 77.88 360 LYS A N 1
ATOM 2673 C CA . LYS A 1 360 ? -27.458 6.032 31.350 1.00 77.88 360 LYS A CA 1
ATOM 2674 C C . LYS A 1 360 ? -28.820 6.655 31.595 1.00 77.88 360 LYS A C 1
ATOM 2676 O O . LYS A 1 360 ? -28.944 7.416 32.535 1.00 77.88 360 LYS A O 1
ATOM 2681 N N . PHE A 1 361 ? -29.871 6.253 30.879 1.00 83.62 361 PHE A N 1
ATOM 2682 C CA . PHE A 1 361 ? -31.226 6.709 31.190 1.00 83.62 361 PHE A CA 1
ATOM 2683 C C . PHE A 1 361 ? -31.637 6.347 32.623 1.00 83.62 361 PHE A C 1
ATOM 2685 O O . PHE A 1 361 ? -32.207 7.165 33.343 1.00 83.62 361 PHE A O 1
ATOM 2692 N N . ASP A 1 362 ? -31.343 5.124 33.068 1.00 80.00 362 ASP A N 1
ATOM 2693 C CA . ASP A 1 362 ? -31.605 4.724 34.449 1.00 80.00 362 ASP A CA 1
ATOM 2694 C C . ASP A 1 362 ? -30.759 5.515 35.464 1.00 80.00 362 ASP A C 1
ATOM 2696 O O . ASP A 1 362 ? -31.256 5.788 36.558 1.00 80.00 362 ASP A O 1
ATOM 2700 N N . GLN A 1 363 ? -29.541 5.924 35.091 1.00 69.75 363 GLN A N 1
ATOM 2701 C CA . GLN A 1 363 ? -28.656 6.816 35.849 1.00 69.75 363 GLN A CA 1
ATOM 2702 C C . GLN A 1 363 ? -29.071 8.300 35.780 1.00 69.75 363 GLN A C 1
ATOM 2704 O O . GLN A 1 363 ? -28.827 9.051 36.712 1.00 69.75 363 GLN A O 1
ATOM 2709 N N . ASP A 1 364 ? -29.735 8.749 34.724 1.00 68.81 364 ASP A N 1
ATOM 2710 C CA . ASP A 1 364 ? -30.231 10.120 34.582 1.00 68.81 364 ASP A CA 1
ATOM 2711 C C . ASP A 1 364 ? -31.599 10.271 35.261 1.00 68.81 364 ASP A C 1
ATOM 2713 O O . ASP A 1 364 ? -31.950 11.337 35.766 1.00 68.81 364 ASP A O 1
ATOM 2717 N N . ALA A 1 365 ? -32.346 9.167 35.365 1.00 68.25 365 ALA A N 1
ATOM 2718 C CA . ALA A 1 365 ? -33.530 9.034 36.207 1.00 68.25 365 ALA A CA 1
ATOM 2719 C C . ALA A 1 365 ? -33.195 8.932 37.710 1.00 68.25 365 ALA A C 1
ATOM 2721 O O . ALA A 1 365 ? -34.117 8.818 38.528 1.00 68.25 365 ALA A O 1
ATOM 2722 N N . VAL A 1 366 ? -31.904 8.966 38.068 1.00 66.31 366 VAL A N 1
ATOM 2723 C CA . VAL A 1 366 ? -31.418 9.078 39.445 1.00 66.31 366 VAL A CA 1
ATOM 2724 C C . VAL A 1 366 ? -31.972 10.366 40.018 1.00 66.31 366 VAL A C 1
ATOM 2726 O O . VAL A 1 366 ? -31.777 11.466 39.502 1.00 66.31 366 VAL A O 1
ATOM 2729 N N . THR A 1 367 ? -32.734 10.213 41.088 1.00 77.19 367 THR A N 1
ATOM 2730 C CA . THR A 1 367 ? -33.361 11.344 41.759 1.00 77.19 367 THR A CA 1
ATOM 2731 C C . THR A 1 367 ? -32.288 12.304 42.276 1.00 77.19 367 THR A C 1
ATOM 2733 O O . THR A 1 367 ? -31.198 11.863 42.643 1.00 77.19 367 THR A O 1
ATOM 2736 N N . ASP A 1 368 ? -32.598 13.599 42.406 1.00 81.44 368 ASP A N 1
ATOM 2737 C CA . ASP A 1 368 ? -31.684 14.579 43.029 1.00 81.44 368 ASP A CA 1
ATOM 2738 C C . ASP A 1 368 ? -31.116 14.060 44.368 1.00 81.44 368 ASP A C 1
ATOM 2740 O O . ASP A 1 368 ? -29.953 14.265 44.692 1.00 81.44 368 ASP A O 1
ATOM 2744 N N . ALA A 1 369 ? -31.914 13.287 45.116 1.00 82.56 369 ALA A N 1
ATOM 2745 C CA . ALA A 1 369 ? -31.505 12.665 46.373 1.00 82.56 369 ALA A CA 1
ATOM 2746 C C . ALA A 1 369 ? -30.408 11.592 46.227 1.00 82.56 369 ALA A C 1
ATOM 2748 O O . ALA A 1 369 ? -29.600 11.408 47.138 1.00 82.56 369 ALA A O 1
ATOM 2749 N N . GLU A 1 370 ? -30.395 10.847 45.127 1.00 86.31 370 GLU A N 1
ATOM 2750 C CA . GLU A 1 370 ? -29.371 9.845 44.840 1.00 86.31 370 GLU A CA 1
ATOM 2751 C C . GLU A 1 370 ? -28.109 10.497 44.251 1.00 86.31 370 GLU A C 1
ATOM 2753 O O . GLU A 1 370 ? -27.008 10.108 44.642 1.00 86.31 370 GLU A O 1
ATOM 2758 N N . LYS A 1 371 ? -28.245 11.554 43.432 1.00 88.81 371 LYS A N 1
ATOM 2759 C CA . LYS A 1 371 ? -27.111 12.397 43.005 1.00 88.81 371 LYS A CA 1
ATOM 2760 C C . LYS A 1 371 ? -26.421 13.050 44.208 1.00 88.81 371 LYS A C 1
ATOM 2762 O O . LYS A 1 371 ? -25.207 12.921 44.365 1.00 88.81 371 LYS A O 1
ATOM 2767 N N . ASP A 1 372 ? -27.192 13.632 45.129 1.00 89.62 372 ASP A N 1
ATOM 2768 C CA . ASP A 1 372 ? -26.693 14.173 46.401 1.00 89.62 372 ASP A CA 1
ATOM 2769 C C . ASP A 1 372 ? -25.980 13.098 47.237 1.00 89.62 372 ASP A C 1
ATOM 2771 O O . ASP A 1 372 ? -24.952 13.358 47.869 1.00 89.62 372 ASP A O 1
ATOM 2775 N N . ALA A 1 373 ? -26.508 11.869 47.257 1.00 91.50 373 ALA A N 1
ATOM 2776 C CA . ALA A 1 373 ? -25.889 10.755 47.968 1.00 91.50 373 ALA A CA 1
ATOM 2777 C C . ALA A 1 373 ? -24.559 10.322 47.329 1.00 91.50 373 ALA A C 1
ATOM 2779 O O . ALA A 1 373 ? -23.615 10.023 48.065 1.00 91.50 373 ALA A O 1
ATOM 2780 N N . ALA A 1 374 ? -24.460 10.326 45.998 1.00 93.06 374 ALA A N 1
ATOM 2781 C CA . ALA A 1 374 ? -23.230 10.044 45.262 1.00 93.06 374 ALA A CA 1
ATOM 2782 C C . ALA A 1 374 ? -22.158 11.119 45.511 1.00 93.06 374 ALA A C 1
ATOM 2784 O O . ALA A 1 374 ? -21.039 10.790 45.916 1.00 93.06 374 ALA A O 1
ATOM 2785 N N . VAL A 1 375 ? -22.516 12.404 45.386 1.00 95.44 375 VAL A N 1
ATOM 2786 C CA . VAL A 1 375 ? -21.648 13.548 45.731 1.00 95.44 375 VAL A CA 1
ATOM 2787 C C . VAL A 1 375 ? -21.178 13.441 47.181 1.00 95.44 375 VAL A C 1
ATOM 2789 O O . VAL A 1 375 ? -19.991 13.587 47.493 1.00 95.44 375 VAL A O 1
ATOM 2792 N N . LYS A 1 376 ? -22.097 13.118 48.096 1.00 93.25 376 LYS A N 1
ATOM 2793 C CA . LYS A 1 376 ? -21.770 12.910 49.504 1.00 93.25 376 LYS A CA 1
ATOM 2794 C C . LYS A 1 376 ? -20.803 11.743 49.713 1.00 93.25 376 LYS A C 1
ATOM 2796 O O . LYS A 1 376 ? -19.885 11.862 50.518 1.00 93.25 376 LYS A O 1
ATOM 2801 N N . ALA A 1 377 ? -20.985 10.626 49.014 1.00 95.19 377 ALA A N 1
ATOM 2802 C CA . ALA A 1 377 ? -20.094 9.474 49.122 1.00 95.19 377 ALA A CA 1
ATOM 2803 C C . ALA A 1 377 ? -18.659 9.809 48.680 1.00 95.19 377 ALA A C 1
ATOM 2805 O O . ALA A 1 377 ? -17.708 9.355 49.316 1.00 95.19 377 ALA A O 1
ATOM 2806 N N . VAL A 1 378 ? -18.508 10.630 47.635 1.00 96.12 378 VAL A N 1
ATOM 2807 C CA . VAL A 1 378 ? -17.209 11.119 47.148 1.00 96.12 378 VAL A CA 1
ATOM 2808 C C . VAL A 1 378 ? -16.576 12.098 48.140 1.00 96.12 378 VAL A C 1
ATOM 2810 O O . VAL A 1 378 ? -15.417 11.929 48.508 1.00 96.12 378 VAL A O 1
ATOM 2813 N N . THR A 1 379 ? -17.333 13.078 48.639 1.00 94.38 379 THR A N 1
ATOM 2814 C CA . THR A 1 379 ? -16.825 14.101 49.578 1.00 94.38 379 THR A CA 1
ATOM 2815 C C . THR A 1 379 ? -16.533 13.563 50.983 1.00 94.38 379 THR A C 1
ATOM 2817 O O . THR A 1 379 ? -15.609 14.036 51.645 1.00 94.38 379 THR A O 1
ATOM 2820 N N . ASP A 1 380 ? -17.270 12.549 51.447 1.00 94.56 380 ASP A N 1
ATOM 2821 C CA . ASP A 1 380 ? -17.024 11.881 52.732 1.00 94.56 380 ASP A CA 1
ATOM 2822 C C . ASP A 1 380 ? -15.853 10.880 52.670 1.00 94.56 380 ASP A C 1
ATOM 2824 O O . ASP A 1 380 ? -15.429 10.355 53.710 1.00 94.56 380 ASP A O 1
ATOM 2828 N N . ALA A 1 381 ? -15.334 10.562 51.480 1.00 94.44 381 ALA A N 1
ATOM 2829 C CA . ALA A 1 381 ? -14.250 9.605 51.329 1.00 94.44 381 ALA A CA 1
ATOM 2830 C C . ALA A 1 381 ? -12.953 10.137 51.960 1.00 94.44 381 ALA A C 1
ATOM 2832 O O . ALA A 1 381 ? -12.346 11.097 51.502 1.00 94.44 381 ALA A O 1
ATOM 2833 N N . THR A 1 382 ? -12.479 9.465 53.011 1.00 93.50 382 THR A N 1
ATOM 2834 C CA . THR A 1 382 ? -11.249 9.851 53.738 1.00 93.50 382 THR A CA 1
ATOM 2835 C C . THR A 1 382 ? -10.004 9.084 53.293 1.00 93.50 382 THR A C 1
ATOM 2837 O O . THR A 1 382 ? -8.911 9.293 53.821 1.00 93.50 382 THR A O 1
ATOM 2840 N N . THR A 1 383 ? -10.171 8.136 52.369 1.00 90.56 383 THR A N 1
ATOM 2841 C CA . THR A 1 383 ? -9.106 7.276 51.842 1.00 90.56 383 THR A CA 1
ATOM 2842 C C . THR A 1 383 ? -9.332 7.024 50.356 1.00 90.56 383 THR A C 1
ATOM 2844 O O . THR A 1 383 ? -10.476 6.953 49.911 1.00 90.56 383 THR A O 1
ATOM 2847 N N . GLN A 1 384 ? -8.261 6.771 49.605 1.00 86.69 384 GLN A N 1
ATOM 2848 C CA . GLN A 1 384 ? -8.346 6.449 48.175 1.00 86.69 384 GLN A CA 1
ATOM 2849 C C . GLN A 1 384 ? -9.201 5.211 47.884 1.00 86.69 384 GLN A C 1
ATOM 2851 O O . GLN A 1 384 ? -9.904 5.178 46.886 1.00 86.69 384 GLN A O 1
ATOM 2856 N N . ALA A 1 385 ? -9.209 4.209 48.770 1.00 84.94 385 ALA A N 1
ATOM 2857 C CA . ALA A 1 385 ? -10.067 3.034 48.604 1.00 84.94 385 ALA A CA 1
ATOM 2858 C C . ALA A 1 385 ? -11.562 3.373 48.746 1.00 84.94 385 ALA A C 1
ATOM 2860 O O . ALA A 1 385 ? -12.391 2.813 48.032 1.00 84.94 385 ALA A O 1
ATOM 2861 N N . GLN A 1 386 ? -11.910 4.285 49.662 1.00 86.69 386 GLN A N 1
ATOM 2862 C CA . GLN A 1 386 ? -13.281 4.785 49.797 1.00 86.69 386 GLN A CA 1
ATOM 2863 C C . GLN A 1 386 ? -13.669 5.650 48.599 1.00 86.69 386 GLN A C 1
ATOM 2865 O O . GLN A 1 386 ? -14.764 5.473 48.079 1.00 86.69 386 GLN A O 1
ATOM 2870 N N . LEU A 1 387 ? -12.763 6.524 48.146 1.00 91.88 387 LEU A N 1
ATOM 2871 C CA . LEU A 1 387 ? -12.990 7.381 46.987 1.00 91.88 387 LEU A CA 1
ATOM 2872 C C . LEU A 1 387 ? -13.184 6.541 45.725 1.00 91.88 387 LEU A C 1
ATOM 2874 O O . LEU A 1 387 ? -14.165 6.727 45.023 1.00 91.88 387 LEU A O 1
ATOM 2878 N N . LEU A 1 388 ? -12.305 5.567 45.479 1.00 87.81 388 LEU A N 1
ATOM 2879 C CA . LEU A 1 388 ? -12.400 4.681 44.322 1.00 87.81 388 LEU A CA 1
ATOM 2880 C C . LEU A 1 388 ? -13.729 3.936 44.309 1.00 87.81 388 LEU A C 1
ATOM 2882 O O . LEU A 1 388 ? -14.382 3.875 43.275 1.00 87.81 388 LEU A O 1
ATOM 2886 N N . LYS A 1 389 ? -14.144 3.400 45.461 1.00 86.75 389 LYS A N 1
ATOM 2887 C CA . LYS A 1 389 ? -15.436 2.731 45.568 1.00 86.75 389 LYS A CA 1
ATOM 2888 C C . LYS A 1 389 ? -16.596 3.695 45.298 1.00 86.75 389 LYS A C 1
ATOM 2890 O O . LYS A 1 389 ? -17.501 3.333 44.562 1.00 86.75 389 LYS A O 1
ATOM 2895 N N . ALA A 1 390 ? -16.570 4.895 45.876 1.00 91.69 390 ALA A N 1
ATOM 2896 C CA . ALA A 1 390 ? -17.607 5.897 45.645 1.00 91.69 390 ALA A CA 1
ATOM 2897 C C . ALA A 1 390 ? -17.684 6.304 44.166 1.00 91.69 390 ALA A C 1
ATOM 2899 O O . ALA A 1 390 ? -18.781 6.400 43.626 1.00 91.69 390 ALA A O 1
ATOM 2900 N N . LEU A 1 391 ? -16.534 6.474 43.507 1.00 92.81 391 LEU A N 1
ATOM 2901 C CA . LEU A 1 391 ? -16.458 6.772 42.082 1.00 92.81 391 LEU A CA 1
ATOM 2902 C C . LEU A 1 391 ? -17.002 5.607 41.242 1.00 92.81 391 LEU A C 1
ATOM 2904 O O . LEU A 1 391 ? -17.922 5.803 40.466 1.00 92.81 391 LEU A O 1
ATOM 2908 N N . GLN A 1 392 ? -16.510 4.382 41.438 1.00 87.75 392 GLN A N 1
ATOM 2909 C CA . GLN A 1 392 ? -16.945 3.209 40.665 1.00 87.75 392 GLN A CA 1
ATOM 2910 C C . GLN A 1 392 ? -18.419 2.835 40.868 1.00 87.75 392 GLN A C 1
ATOM 2912 O O . GLN A 1 392 ? -19.019 2.248 39.974 1.00 87.75 392 GLN A O 1
ATOM 2917 N N . ASP A 1 393 ? -18.988 3.126 42.040 1.00 87.94 393 ASP A N 1
ATOM 2918 C CA . ASP A 1 393 ? -20.390 2.822 42.334 1.00 87.94 393 ASP A CA 1
ATOM 2919 C C . ASP A 1 393 ? -21.361 3.823 41.668 1.00 87.94 393 ASP A C 1
ATOM 2921 O O . ASP A 1 393 ? -22.535 3.489 41.529 1.00 87.94 393 ASP A O 1
ATOM 2925 N N . ASN A 1 394 ? -20.911 5.035 41.298 1.00 91.12 394 ASN A N 1
ATOM 2926 C CA . ASN A 1 394 ? -21.810 6.132 40.897 1.00 91.12 394 ASN A CA 1
ATOM 2927 C C . ASN A 1 394 ? -21.409 6.885 39.615 1.00 91.12 394 ASN A C 1
ATOM 2929 O O . ASN A 1 394 ? -22.202 7.689 39.141 1.00 91.12 394 ASN A O 1
ATOM 2933 N N . PHE A 1 395 ? -20.205 6.673 39.081 1.00 91.88 395 PHE A N 1
ATOM 2934 C CA . PHE A 1 395 ? -19.655 7.426 37.952 1.00 91.88 395 PHE A CA 1
ATOM 2935 C C . PHE A 1 395 ? -19.053 6.485 36.907 1.00 91.88 395 PHE A C 1
ATOM 2937 O O . PHE A 1 395 ? -18.540 5.405 37.221 1.00 91.88 395 PHE A O 1
ATOM 2944 N N . GLU A 1 396 ? -19.086 6.909 35.650 1.00 90.50 396 GLU A N 1
ATOM 2945 C CA . GLU A 1 396 ? -18.636 6.106 34.517 1.00 90.50 396 GLU A CA 1
ATOM 2946 C C . GLU A 1 396 ? -17.132 6.251 34.246 1.00 90.50 396 GLU A C 1
ATOM 2948 O O . GLU A 1 396 ? -16.509 7.263 34.573 1.00 90.50 396 GLU A O 1
ATOM 2953 N N . LEU A 1 397 ? -16.551 5.235 33.591 1.00 90.25 397 LEU A N 1
ATOM 2954 C CA . LEU A 1 397 ? -15.167 5.228 33.085 1.00 90.25 397 LEU A CA 1
ATOM 2955 C C . LEU A 1 397 ? -14.082 5.473 34.154 1.00 90.25 397 LEU A C 1
ATOM 2957 O O . LEU A 1 397 ? -13.009 6.000 33.860 1.00 90.25 397 LEU A O 1
ATOM 2961 N N . VAL A 1 398 ? -14.329 5.047 35.394 1.00 91.56 398 VAL A N 1
ATOM 2962 C CA . VAL A 1 398 ? -13.380 5.194 36.507 1.00 91.56 398 VAL A CA 1
ATOM 2963 C C . VAL A 1 398 ? -12.270 4.141 36.429 1.00 91.56 398 VAL A C 1
ATOM 2965 O O . VAL A 1 398 ? -12.502 2.942 36.622 1.00 91.56 398 VAL A O 1
ATOM 2968 N N . ASN A 1 399 ? -11.032 4.589 36.218 1.00 90.88 399 ASN A N 1
ATOM 2969 C CA . ASN A 1 399 ? -9.844 3.742 36.248 1.00 90.88 399 ASN A CA 1
ATOM 2970 C C . ASN A 1 399 ? -9.205 3.719 37.647 1.00 90.88 399 ASN A C 1
ATOM 2972 O O . ASN A 1 399 ? -8.702 4.727 38.140 1.00 90.88 399 ASN A O 1
ATOM 2976 N N . ALA A 1 400 ? -9.156 2.542 38.272 1.00 90.31 400 ALA A N 1
ATOM 2977 C CA . ALA A 1 400 ? -8.589 2.372 39.610 1.00 90.31 400 ALA A CA 1
ATOM 2978 C C . ALA A 1 400 ? -7.134 2.854 39.744 1.00 90.31 400 ALA A C 1
ATOM 2980 O O . ALA A 1 400 ? -6.758 3.364 40.801 1.00 90.31 400 ALA A O 1
ATOM 2981 N N . ASP A 1 401 ? -6.337 2.744 38.680 1.00 92.31 401 ASP A N 1
ATOM 2982 C CA . ASP A 1 401 ? -4.922 3.120 38.697 1.00 92.31 401 ASP A CA 1
ATOM 2983 C C . ASP A 1 401 ? -4.710 4.645 38.717 1.00 92.31 401 ASP A C 1
ATOM 2985 O O . ASP A 1 401 ? -3.621 5.113 39.051 1.00 92.31 401 ASP A O 1
ATOM 2989 N N . TRP A 1 402 ? -5.742 5.435 38.396 1.00 97.00 402 TRP A N 1
ATOM 2990 C CA . TRP A 1 402 ? -5.683 6.903 38.304 1.00 97.00 402 TRP A CA 1
ATOM 2991 C C . TRP A 1 402 ? -6.304 7.608 39.517 1.00 97.00 402 TRP A C 1
ATOM 2993 O O . TRP A 1 402 ? -6.509 8.821 39.508 1.00 97.00 402 TRP A O 1
ATOM 3003 N N . ILE A 1 403 ? -6.558 6.869 40.602 1.00 96.56 403 ILE A N 1
ATOM 3004 C CA . ILE A 1 403 ? -7.250 7.382 41.793 1.00 96.56 403 ILE A CA 1
ATOM 3005 C C . ILE A 1 403 ? -6.581 8.608 42.432 1.00 96.56 403 ILE A C 1
ATOM 3007 O O . ILE A 1 403 ? -7.271 9.479 42.953 1.00 96.56 403 ILE A O 1
ATOM 3011 N N . VAL A 1 404 ? -5.249 8.707 42.367 1.00 94.56 404 VAL A N 1
ATOM 3012 C CA . VAL A 1 404 ? -4.489 9.857 42.892 1.00 94.56 404 VAL A CA 1
ATOM 3013 C C . VAL A 1 404 ? -4.788 11.129 42.091 1.00 94.56 404 VAL A C 1
ATOM 3015 O O . VAL A 1 404 ? -4.886 12.220 42.656 1.00 94.56 404 VAL A O 1
ATOM 3018 N N . ASP A 1 405 ? -4.937 10.997 40.775 1.00 96.62 405 ASP A N 1
ATOM 3019 C CA . ASP A 1 405 ? -5.218 12.117 39.881 1.00 96.62 405 ASP A CA 1
ATOM 3020 C C . ASP A 1 405 ? -6.682 12.556 40.001 1.00 96.62 405 ASP A C 1
ATOM 3022 O O . ASP A 1 405 ? -6.941 13.756 40.079 1.00 96.62 405 ASP A O 1
ATOM 3026 N N . TYR A 1 406 ? -7.623 11.611 40.141 1.00 95.12 406 TYR A N 1
ATOM 3027 C CA . TYR A 1 406 ? -9.021 11.929 40.464 1.00 95.12 406 TYR A CA 1
ATOM 3028 C C . TYR A 1 406 ? -9.132 12.677 41.796 1.00 95.12 406 TYR A C 1
ATOM 3030 O O . TYR A 1 406 ? -9.745 13.738 41.858 1.00 95.12 406 TYR A O 1
ATOM 3038 N N . GLU A 1 407 ? -8.483 12.177 42.853 1.00 95.56 407 GLU A N 1
ATOM 3039 C CA . GLU A 1 407 ? -8.429 12.842 44.161 1.00 95.56 407 GLU A CA 1
ATOM 3040 C C . GLU A 1 407 ? -7.874 14.270 44.049 1.00 95.56 407 GLU A C 1
ATOM 3042 O O . GLU A 1 407 ? -8.398 15.197 44.663 1.00 95.56 407 GLU A O 1
ATOM 3047 N N . THR A 1 408 ? -6.828 14.466 43.242 1.00 94.94 408 THR A N 1
ATOM 3048 C CA . THR A 1 408 ? -6.227 15.789 43.020 1.00 94.94 408 THR A CA 1
ATOM 3049 C C . THR A 1 408 ? -7.187 16.724 42.285 1.00 94.94 408 THR A C 1
ATOM 3051 O O . THR A 1 408 ? -7.339 17.874 42.695 1.00 94.94 408 THR A O 1
ATOM 3054 N N . SER A 1 409 ? -7.853 16.233 41.235 1.00 95.06 409 SER A N 1
ATOM 3055 C CA . SER A 1 409 ? -8.815 17.007 40.441 1.00 95.06 409 SER A CA 1
ATOM 3056 C C . SER A 1 409 ? -10.018 17.443 41.281 1.00 95.06 409 SER A C 1
ATOM 3058 O O . SER A 1 409 ? -10.430 18.597 41.218 1.00 95.06 409 SER A O 1
ATOM 3060 N N . LEU A 1 410 ? -10.534 16.547 42.128 1.00 94.62 410 LEU A N 1
ATOM 3061 C CA . LEU A 1 410 ? -11.698 16.803 42.981 1.00 94.62 410 LEU A CA 1
ATOM 3062 C C . LEU A 1 410 ? -11.382 17.737 44.159 1.00 94.62 410 LEU A C 1
ATOM 3064 O O . LEU A 1 410 ? -12.200 18.579 44.515 1.00 94.62 410 LEU A O 1
ATOM 3068 N N . ASN A 1 411 ? -10.183 17.642 44.744 1.00 90.69 411 ASN A N 1
ATOM 3069 C CA . ASN A 1 411 ? -9.765 18.513 45.851 1.00 90.69 411 ASN A CA 1
ATOM 3070 C C . ASN A 1 411 ? -9.393 19.941 45.411 1.00 90.69 411 ASN A C 1
ATOM 3072 O O . ASN A 1 411 ? -9.238 20.822 46.258 1.00 90.69 411 ASN A O 1
ATOM 3076 N N . GLY A 1 412 ? -9.196 20.165 44.109 1.00 80.00 412 GLY A N 1
ATOM 3077 C CA . GLY A 1 412 ? -8.875 21.475 43.540 1.00 80.00 412 GLY A CA 1
ATOM 3078 C C . GLY A 1 412 ? -10.083 22.400 43.359 1.00 80.00 412 GLY A C 1
ATOM 3079 O O . GLY A 1 412 ? -9.890 23.587 43.097 1.00 80.00 412 GLY A O 1
ATOM 3080 N N . ALA A 1 413 ? -11.308 21.888 43.499 1.00 77.19 413 ALA A N 1
ATOM 3081 C CA . ALA A 1 413 ? -12.524 22.677 43.353 1.00 77.19 413 ALA A CA 1
ATOM 3082 C C . ALA A 1 413 ? -12.743 23.585 44.579 1.00 77.19 413 ALA A C 1
ATOM 3084 O O . ALA A 1 413 ? -12.842 23.117 45.712 1.00 77.19 413 ALA A O 1
ATOM 3085 N N . GLU A 1 414 ? -12.818 24.906 44.369 1.00 72.69 414 GLU A N 1
ATOM 3086 C CA . GLU A 1 414 ? -13.074 25.881 45.448 1.00 72.69 414 GLU A CA 1
ATOM 3087 C C . GLU A 1 414 ? -14.567 25.988 45.839 1.00 72.69 414 GLU A C 1
ATOM 3089 O O . GLU A 1 414 ? -14.915 26.726 46.765 1.00 72.69 414 GLU A O 1
ATOM 3094 N N . THR A 1 415 ? -15.456 25.261 45.157 1.00 76.94 415 THR A N 1
ATOM 3095 C CA . THR A 1 415 ? -16.917 25.290 45.335 1.00 76.94 415 THR A CA 1
ATOM 3096 C C . THR A 1 415 ? -17.480 23.935 45.767 1.00 76.94 415 THR A C 1
ATOM 3098 O O . THR A 1 415 ? -16.796 22.916 45.725 1.00 76.94 415 THR A O 1
ATOM 3101 N N . GLU A 1 416 ? -18.730 23.939 46.236 1.00 87.88 416 GLU A N 1
ATOM 3102 C CA . GLU A 1 416 ? -19.512 22.723 46.482 1.00 87.88 416 GLU A CA 1
ATOM 3103 C C . GLU A 1 416 ? -19.592 21.929 45.168 1.00 87.88 41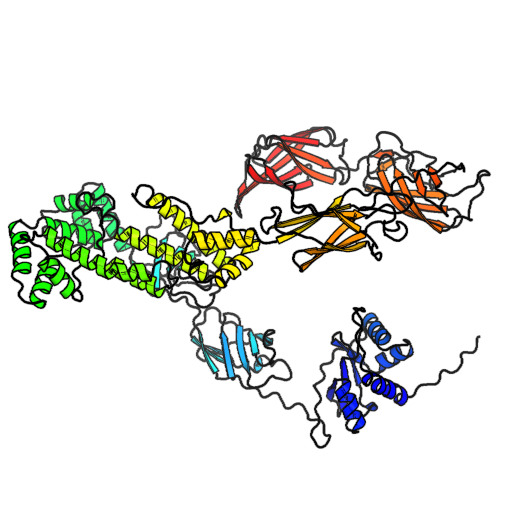6 GLU A C 1
ATOM 3105 O O . GLU A 1 416 ? -19.997 22.493 44.157 1.00 87.88 416 GLU A O 1
ATOM 3110 N N . LEU A 1 417 ? -19.098 20.686 45.170 1.00 92.56 417 LEU A N 1
ATOM 3111 C CA . LEU A 1 417 ? -19.073 19.826 43.984 1.00 92.56 417 LEU A CA 1
ATOM 3112 C C . LEU A 1 417 ? -20.494 19.373 43.653 1.00 92.56 417 LEU A C 1
ATOM 3114 O O . LEU A 1 417 ? -21.161 18.807 44.520 1.00 92.56 417 LEU A O 1
ATOM 3118 N N . GLU A 1 418 ? -20.925 19.561 42.411 1.00 93.88 418 GLU A N 1
ATOM 3119 C CA . GLU A 1 418 ? -22.135 18.934 41.882 1.00 93.88 418 GLU A CA 1
ATOM 3120 C C . GLU A 1 418 ? -21.810 17.554 41.278 1.00 93.88 418 GLU A C 1
ATOM 3122 O O . GLU A 1 418 ? -20.646 17.182 41.096 1.00 93.88 418 GLU A O 1
ATOM 3127 N N . PHE A 1 419 ? -22.834 16.745 40.998 1.00 92.06 419 PHE A N 1
ATOM 3128 C CA . PHE A 1 419 ? -22.640 15.402 40.439 1.00 92.06 419 PHE A CA 1
ATOM 3129 C C . PHE A 1 419 ? -21.933 15.474 39.077 1.00 92.06 419 PHE A C 1
ATOM 3131 O O . PHE A 1 419 ? -20.947 14.777 38.831 1.00 92.06 419 PHE A O 1
ATOM 3138 N N . GLU A 1 420 ? -22.385 16.388 38.226 1.00 90.38 420 GLU A N 1
ATOM 3139 C CA . GLU A 1 420 ? -21.827 16.646 36.905 1.00 90.38 420 GLU A CA 1
ATOM 3140 C C . GLU A 1 420 ? -20.373 17.150 36.987 1.00 90.38 420 GLU A C 1
ATOM 3142 O O . GLU A 1 420 ? -19.545 16.748 36.168 1.00 90.38 420 GLU A O 1
ATOM 3147 N N . ASP A 1 421 ? -20.008 17.931 38.014 1.00 92.00 421 ASP A N 1
ATOM 3148 C CA . ASP A 1 421 ? -18.618 18.364 38.236 1.00 92.00 421 ASP A CA 1
ATOM 3149 C C . ASP A 1 421 ? -17.687 17.176 38.506 1.00 92.00 421 ASP A C 1
ATOM 3151 O O . ASP A 1 421 ? -16.559 17.132 38.010 1.00 92.00 421 ASP A O 1
ATOM 3155 N N . ILE A 1 422 ? -18.155 16.190 39.279 1.00 94.81 422 ILE A N 1
ATOM 3156 C CA . ILE A 1 422 ? -17.376 14.988 39.596 1.00 94.81 422 ILE A CA 1
ATOM 3157 C C . ILE A 1 422 ? -17.195 14.129 38.341 1.00 94.81 422 ILE A C 1
ATOM 3159 O O . ILE A 1 422 ? -16.077 13.689 38.066 1.00 94.81 422 ILE A O 1
ATOM 3163 N N . GLN A 1 423 ? -18.259 13.917 37.558 1.00 94.25 423 GLN A N 1
ATOM 3164 C CA . GLN A 1 423 ? -18.170 13.148 36.314 1.00 94.25 423 GLN A CA 1
ATOM 3165 C C . GLN A 1 423 ? -17.236 13.829 35.300 1.00 94.25 423 GLN A C 1
ATOM 3167 O O . GLN A 1 423 ? -16.376 13.168 34.710 1.00 94.25 423 GLN A O 1
ATOM 3172 N N . ASN A 1 424 ? -17.335 15.154 35.159 1.00 91.88 424 ASN A N 1
ATOM 3173 C CA . ASN A 1 424 ? -16.444 15.936 34.305 1.00 91.88 424 ASN A CA 1
ATOM 3174 C C . ASN A 1 424 ? -14.990 15.854 34.784 1.00 91.88 424 ASN A C 1
ATOM 3176 O O . ASN A 1 424 ? -14.095 15.651 33.967 1.00 91.88 424 ASN A O 1
ATOM 3180 N N . ALA A 1 425 ? -14.740 15.908 36.097 1.00 94.12 425 ALA A N 1
ATOM 3181 C CA . ALA A 1 425 ? -13.399 15.724 36.650 1.00 94.12 425 ALA A CA 1
ATOM 3182 C C . ALA A 1 425 ? -12.812 14.336 36.322 1.00 94.12 425 ALA A C 1
ATOM 3184 O O . ALA A 1 425 ? -11.623 14.232 36.009 1.00 94.12 425 ALA A O 1
ATOM 3185 N N . VAL A 1 426 ? -13.629 13.274 36.342 1.00 95.88 426 VAL A N 1
ATOM 3186 C CA . VAL A 1 426 ? -13.204 11.928 35.916 1.00 95.88 426 VAL A CA 1
ATOM 3187 C C . VAL A 1 426 ? -12.826 11.924 34.432 1.00 95.88 426 VAL A C 1
ATOM 3189 O O . VAL A 1 426 ? -11.731 11.473 34.088 1.00 95.88 426 VAL A O 1
ATOM 3192 N N . TYR A 1 427 ? -13.673 12.473 33.555 1.00 95.62 427 TYR A N 1
ATOM 3193 C CA . TYR A 1 427 ? -13.384 12.544 32.119 1.00 95.62 427 TYR A CA 1
ATOM 3194 C C . TYR A 1 427 ? -12.134 13.376 31.811 1.00 95.62 427 TYR A C 1
ATOM 3196 O O . TYR A 1 427 ? -11.279 12.925 31.046 1.00 95.62 427 TYR A O 1
ATOM 3204 N N . SER A 1 428 ? -11.968 14.540 32.445 1.00 94.62 428 SER A N 1
ATOM 3205 C CA . SER A 1 428 ? -10.782 15.385 32.270 1.00 94.62 428 SER A CA 1
ATOM 3206 C C . SER A 1 428 ? -9.494 14.655 32.655 1.00 94.62 428 SER A C 1
ATOM 3208 O O . SER A 1 428 ? -8.501 14.739 31.931 1.00 94.62 428 SER A O 1
ATOM 3210 N N . VAL A 1 429 ? -9.494 13.900 33.761 1.00 96.44 429 VAL A N 1
ATOM 3211 C CA . VAL A 1 429 ? -8.329 13.091 34.153 1.00 96.44 429 VAL A CA 1
ATOM 3212 C C . VAL A 1 429 ? -8.072 11.973 33.144 1.00 96.44 429 VAL A C 1
ATOM 3214 O O . VAL A 1 429 ? -6.920 11.770 32.762 1.00 96.44 429 VAL A O 1
ATOM 3217 N N . ASN A 1 430 ? -9.110 11.280 32.668 1.00 96.81 430 ASN A N 1
ATOM 3218 C CA . ASN A 1 430 ? -8.950 10.233 31.658 1.00 96.81 430 ASN A CA 1
ATOM 3219 C C . ASN A 1 430 ? -8.304 10.784 30.380 1.00 96.81 430 ASN A C 1
ATOM 3221 O O . ASN A 1 430 ? -7.315 10.230 29.905 1.00 96.81 430 ASN A O 1
ATOM 3225 N N . ILE A 1 431 ? -8.799 11.913 29.869 1.00 96.12 431 ILE A N 1
ATOM 3226 C CA . ILE A 1 431 ? -8.240 12.586 28.688 1.00 96.12 431 ILE A CA 1
ATOM 3227 C C . ILE A 1 431 ? -6.787 12.990 28.934 1.00 96.12 431 ILE A C 1
ATOM 3229 O O . ILE A 1 431 ? -5.927 12.698 28.107 1.00 96.12 431 ILE A O 1
ATOM 3233 N N . ALA A 1 432 ? -6.474 13.575 30.093 1.00 96.62 432 ALA A N 1
ATOM 3234 C CA . ALA A 1 432 ? -5.107 13.961 30.440 1.00 96.62 432 ALA A CA 1
ATOM 3235 C C . ALA A 1 432 ? -4.138 12.765 30.545 1.00 96.62 432 ALA A C 1
ATOM 3237 O O . ALA A 1 432 ? -2.932 12.935 30.361 1.00 96.62 432 ALA A O 1
ATOM 3238 N N . LYS A 1 433 ? -4.639 11.558 30.846 1.00 97.31 433 LYS A N 1
ATOM 3239 C CA . LYS A 1 433 ? -3.837 10.324 30.891 1.00 97.31 433 LYS A CA 1
ATOM 3240 C C . LYS A 1 433 ? -3.683 9.653 29.534 1.00 97.31 433 LYS A C 1
ATOM 3242 O O . LYS A 1 433 ? -2.623 9.098 29.269 1.00 97.31 433 LYS A O 1
ATOM 3247 N N . VAL A 1 434 ? -4.716 9.691 28.698 1.00 97.25 434 VAL A N 1
ATOM 3248 C CA . VAL A 1 434 ? -4.703 9.073 27.365 1.00 97.25 434 VAL A CA 1
ATOM 3249 C C . VAL A 1 434 ? -4.008 9.967 26.335 1.00 97.25 434 VAL A C 1
ATOM 3251 O O . VAL A 1 434 ? -3.296 9.452 25.479 1.00 97.25 434 VAL A O 1
ATOM 3254 N N . GLY A 1 435 ? -4.151 11.291 26.445 1.00 96.50 435 GLY A N 1
ATOM 3255 C CA . GLY A 1 435 ? -3.582 12.275 25.517 1.00 96.50 435 GLY A CA 1
ATOM 3256 C C . GLY A 1 435 ? -2.092 12.067 25.213 1.00 96.50 435 GLY A C 1
ATOM 3257 O O . GLY A 1 435 ? -1.750 11.943 24.043 1.00 96.50 435 GLY A O 1
ATOM 3258 N N . PRO A 1 436 ? -1.207 11.907 26.219 1.00 97.81 436 PRO A N 1
ATOM 3259 C CA . PRO A 1 436 ? 0.213 11.654 25.974 1.00 97.81 436 PRO A CA 1
ATOM 3260 C C . PRO A 1 436 ? 0.517 10.388 25.155 1.00 97.81 436 PRO A C 1
ATOM 3262 O O . PRO A 1 436 ? 1.521 10.357 24.448 1.00 97.81 436 PRO A O 1
ATOM 3265 N N . GLU A 1 437 ? -0.318 9.348 25.239 1.00 97.69 437 GLU A N 1
ATOM 3266 C CA . GLU A 1 437 ? -0.149 8.112 24.457 1.00 97.69 437 GLU A CA 1
ATOM 3267 C C . GLU A 1 437 ? -0.610 8.306 23.006 1.00 97.69 437 GLU A C 1
ATOM 3269 O O . GLU A 1 437 ? 0.029 7.804 22.082 1.00 97.69 437 GLU A O 1
ATOM 3274 N N . VAL A 1 438 ? -1.670 9.094 22.796 1.00 97.56 438 VAL A N 1
ATOM 3275 C CA . VAL A 1 438 ? -2.109 9.530 21.460 1.00 97.56 438 VAL A CA 1
ATOM 3276 C C . VAL A 1 438 ? -1.038 10.411 20.813 1.00 97.56 438 VAL A C 1
ATOM 3278 O O . VAL A 1 438 ? -0.633 10.142 19.686 1.00 97.56 438 VAL A O 1
ATOM 3281 N N . ASP A 1 439 ? -0.501 11.393 21.542 1.00 96.81 439 ASP A N 1
ATOM 3282 C CA . ASP A 1 439 ? 0.586 12.261 21.074 1.00 96.81 439 ASP A CA 1
ATOM 3283 C C . ASP A 1 439 ? 1.855 11.465 20.740 1.00 96.81 439 ASP A C 1
ATOM 3285 O O . ASP A 1 439 ? 2.569 11.787 19.792 1.00 96.81 439 ASP A O 1
ATOM 3289 N N . ALA A 1 440 ? 2.156 10.417 21.515 1.00 95.50 440 ALA A N 1
ATOM 3290 C CA . ALA A 1 440 ? 3.303 9.548 21.269 1.00 95.50 440 ALA A CA 1
ATOM 3291 C C . ALA A 1 440 ? 3.128 8.651 20.034 1.00 95.50 440 ALA A C 1
ATOM 3293 O O . ALA A 1 440 ? 4.139 8.246 19.446 1.00 95.50 440 ALA A O 1
ATOM 3294 N N . ALA A 1 441 ? 1.883 8.314 19.682 1.00 95.50 441 ALA A N 1
ATOM 3295 C CA . ALA A 1 441 ? 1.526 7.558 18.487 1.00 95.50 441 ALA A CA 1
ATOM 3296 C C . ALA A 1 441 ? 1.494 8.441 17.231 1.00 95.50 441 ALA A C 1
ATOM 3298 O O . ALA A 1 441 ? 1.986 8.015 16.185 1.00 95.50 441 ALA A O 1
ATOM 3299 N N . ASN A 1 442 ? 0.981 9.666 17.353 1.00 95.75 442 ASN A N 1
ATOM 3300 C CA . ASN A 1 442 ? 0.895 10.643 16.274 1.00 95.75 442 ASN A CA 1
ATOM 3301 C C . ASN A 1 442 ? 2.273 10.905 15.650 1.00 95.75 442 ASN A C 1
ATOM 3303 O O . ASN A 1 442 ? 3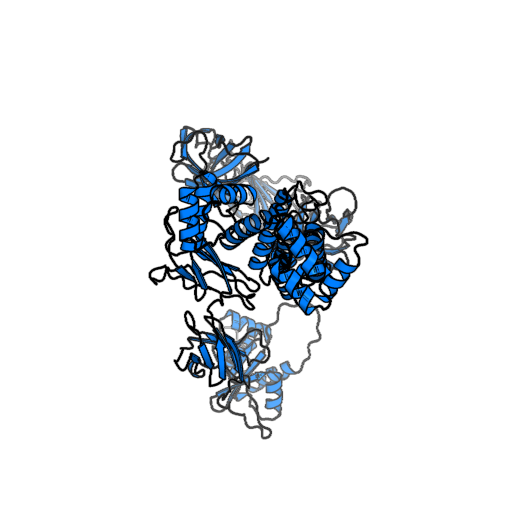.262 11.139 16.353 1.00 95.75 442 ASN A O 1
ATOM 3307 N N . MET A 1 443 ? 2.346 10.861 14.321 1.00 93.56 443 MET A N 1
ATOM 3308 C CA . MET A 1 443 ? 3.557 11.073 13.535 1.00 93.56 443 MET A CA 1
ATOM 3309 C C . MET A 1 443 ? 4.733 10.147 13.912 1.00 93.56 443 MET A C 1
ATOM 3311 O O . MET A 1 443 ? 5.899 10.469 13.653 1.00 93.56 443 MET A O 1
ATOM 3315 N N . SER A 1 444 ? 4.481 9.006 14.556 1.00 95.31 444 SER A N 1
ATOM 3316 C CA . SER A 1 444 ? 5.550 8.127 15.049 1.00 95.31 444 SER A CA 1
ATOM 3317 C C . SER A 1 444 ? 5.969 7.052 14.049 1.00 95.31 444 SER A C 1
ATOM 3319 O O . SER A 1 444 ? 7.111 6.589 14.107 1.00 95.31 444 SER A O 1
ATOM 3321 N N . LEU A 1 445 ? 5.055 6.667 13.150 1.00 94.44 445 LEU A N 1
ATOM 3322 C CA . LEU A 1 445 ? 5.154 5.473 12.306 1.00 94.44 445 LEU A CA 1
ATOM 3323 C C . LEU A 1 445 ? 5.443 4.179 13.100 1.00 94.44 445 LEU A C 1
ATOM 3325 O O . LEU A 1 445 ? 6.121 3.278 12.607 1.00 94.44 445 LEU A O 1
ATOM 3329 N N . ASP A 1 446 ? 4.953 4.091 14.342 1.00 93.62 446 ASP A N 1
ATOM 3330 C CA . ASP A 1 446 ? 5.114 2.936 15.231 1.00 93.62 446 ASP A CA 1
ATOM 3331 C C . ASP A 1 446 ? 3.755 2.289 15.526 1.00 93.62 446 ASP A C 1
ATOM 3333 O O . ASP A 1 446 ? 2.969 2.782 16.343 1.00 93.62 446 ASP A O 1
ATOM 3337 N N . SER A 1 447 ? 3.497 1.148 14.885 1.00 90.19 447 SER A N 1
ATOM 3338 C CA . SER A 1 447 ? 2.227 0.420 14.991 1.00 90.19 447 SER A CA 1
ATOM 3339 C C . SER A 1 447 ? 1.882 0.004 16.424 1.00 90.19 447 SER A C 1
ATOM 3341 O O . SER A 1 447 ? 0.710 -0.004 16.798 1.00 90.19 447 SER A O 1
ATOM 3343 N N . ASN A 1 448 ? 2.875 -0.260 17.284 1.00 87.19 448 ASN A N 1
ATOM 3344 C CA . ASN A 1 448 ? 2.610 -0.636 18.677 1.00 87.19 448 ASN A CA 1
ATOM 3345 C C . ASN A 1 448 ? 2.072 0.540 19.494 1.00 87.19 448 ASN A C 1
ATOM 3347 O O . ASN A 1 448 ? 1.218 0.356 20.369 1.00 87.19 448 ASN A O 1
ATOM 3351 N N . LYS A 1 449 ? 2.566 1.753 19.223 1.00 92.94 449 LYS A N 1
ATOM 3352 C CA . LYS A 1 449 ? 2.074 2.964 19.889 1.00 92.94 449 LYS A CA 1
ATOM 3353 C C . LYS A 1 449 ? 0.661 3.292 19.439 1.00 92.94 449 LYS A C 1
ATOM 3355 O O . LYS A 1 449 ? -0.183 3.548 20.292 1.00 92.94 449 LYS A O 1
ATOM 3360 N N . VAL A 1 450 ? 0.384 3.194 18.136 1.00 92.12 450 VAL A N 1
ATOM 3361 C CA . VAL A 1 450 ? -0.968 3.389 17.587 1.00 92.12 450 VAL A CA 1
ATOM 3362 C C . VAL A 1 450 ? -1.953 2.392 18.206 1.00 92.12 450 VAL A C 1
ATOM 3364 O O . VAL A 1 450 ? -2.989 2.802 18.731 1.00 92.12 450 VAL A O 1
ATOM 3367 N N . ALA A 1 451 ? -1.607 1.101 18.267 1.00 85.75 451 ALA A N 1
ATOM 3368 C CA . ALA A 1 451 ? -2.452 0.076 18.886 1.00 85.75 451 ALA A CA 1
ATOM 3369 C C . ALA A 1 451 ? -2.694 0.318 20.392 1.00 85.75 451 ALA A C 1
ATOM 3371 O O . ALA A 1 451 ? -3.815 0.158 20.892 1.00 85.75 451 ALA A O 1
ATOM 3372 N N . THR A 1 452 ? -1.658 0.746 21.121 1.00 88.75 452 THR A N 1
ATOM 3373 C CA . THR A 1 452 ? -1.761 1.095 22.548 1.00 88.75 452 THR A CA 1
ATOM 3374 C C . THR A 1 452 ? -2.691 2.292 22.753 1.00 88.75 452 THR A C 1
ATOM 3376 O O . THR A 1 452 ? -3.609 2.221 23.575 1.00 88.75 452 THR A O 1
ATOM 3379 N N . ALA A 1 453 ? -2.516 3.356 21.965 1.00 95.75 453 ALA A N 1
ATOM 3380 C CA . ALA A 1 453 ? -3.364 4.542 22.001 1.00 95.75 453 ALA A CA 1
ATOM 3381 C C . ALA A 1 453 ? -4.826 4.195 21.678 1.00 95.75 453 ALA A C 1
ATOM 3383 O O . ALA A 1 453 ? -5.712 4.534 22.461 1.00 95.75 453 ALA A O 1
ATOM 3384 N N . LYS A 1 454 ? -5.091 3.425 20.609 1.00 92.06 454 LYS A N 1
ATOM 3385 C CA . LYS A 1 454 ? -6.447 2.965 20.246 1.00 92.06 454 LYS A CA 1
ATOM 3386 C C . LYS A 1 454 ? -7.114 2.189 21.382 1.00 92.06 454 LYS A C 1
ATOM 3388 O O . LYS A 1 454 ? -8.288 2.410 21.674 1.00 92.06 454 LYS A O 1
ATOM 3393 N N . THR A 1 455 ? -6.372 1.309 22.056 1.00 89.69 455 THR A N 1
ATOM 3394 C CA . THR A 1 455 ? -6.884 0.540 23.202 1.00 89.69 455 THR A CA 1
ATOM 3395 C C . THR A 1 455 ? -7.301 1.457 24.354 1.00 89.69 455 THR A C 1
ATOM 3397 O O . THR A 1 455 ? -8.371 1.280 24.938 1.00 89.69 455 THR A O 1
ATOM 3400 N N . LEU A 1 456 ? -6.474 2.452 24.683 1.00 93.00 456 LEU A N 1
ATOM 3401 C CA . LEU A 1 456 ? -6.755 3.398 25.762 1.00 93.00 456 LEU A CA 1
ATOM 3402 C C . LEU A 1 456 ? -7.916 4.338 25.428 1.00 93.00 456 LEU A C 1
ATOM 3404 O O . LEU A 1 456 ? -8.784 4.542 26.277 1.00 93.00 456 LEU A O 1
ATOM 3408 N N . VAL A 1 457 ? -7.969 4.849 24.196 1.00 95.75 457 VAL A N 1
ATOM 3409 C CA . VAL A 1 457 ? -9.058 5.705 23.704 1.00 95.75 457 VAL A CA 1
ATOM 3410 C C . VAL A 1 457 ? -10.386 4.957 23.745 1.00 95.75 457 VAL A C 1
ATOM 3412 O O . VAL A 1 457 ? -11.351 5.452 24.324 1.00 95.75 457 VAL A O 1
ATOM 3415 N N . ASN A 1 458 ? -10.425 3.725 23.227 1.00 89.00 458 ASN A N 1
ATOM 3416 C CA . ASN A 1 458 ? -11.633 2.903 23.251 1.00 89.00 458 ASN A CA 1
ATOM 3417 C C . ASN A 1 458 ? -12.154 2.644 24.663 1.00 89.00 458 ASN A C 1
ATOM 3419 O O . ASN A 1 458 ? -13.368 2.621 24.868 1.00 89.00 458 ASN A O 1
ATOM 3423 N N . LYS A 1 459 ? -11.240 2.472 25.621 1.00 90.00 459 LYS A N 1
ATOM 3424 C CA . LYS A 1 459 ? -11.576 2.086 26.987 1.00 90.00 459 LYS A CA 1
ATOM 3425 C C . LYS A 1 459 ? -11.960 3.255 27.894 1.00 90.00 459 LYS A C 1
ATOM 3427 O O . LYS A 1 459 ? -12.809 3.066 28.757 1.00 90.00 459 LYS A O 1
ATOM 3432 N N . TRP A 1 460 ? -11.317 4.415 27.758 1.00 94.19 460 TRP A N 1
ATOM 3433 C CA . TRP A 1 460 ? -11.368 5.458 28.793 1.00 94.19 460 TRP A CA 1
ATOM 3434 C C . TRP A 1 460 ? -11.860 6.826 28.328 1.00 94.19 460 TRP A C 1
ATOM 3436 O O . TRP A 1 460 ? -12.155 7.666 29.180 1.00 94.19 460 TRP A O 1
ATOM 3446 N N . ILE A 1 461 ? -11.960 7.057 27.018 1.00 94.12 461 ILE A N 1
ATOM 3447 C CA . ILE A 1 461 ? -12.526 8.292 26.471 1.00 94.12 461 ILE A CA 1
ATOM 3448 C C . ILE A 1 461 ? -14.022 8.064 26.220 1.00 94.12 461 ILE A C 1
ATOM 3450 O O . ILE A 1 461 ? -14.377 7.062 25.581 1.00 94.12 461 ILE A O 1
ATOM 3454 N N . PRO A 1 462 ? -14.902 8.939 26.738 1.00 89.19 462 PRO A N 1
ATOM 3455 C CA . PRO A 1 462 ? -16.338 8.796 26.544 1.00 89.19 462 PRO A CA 1
ATOM 3456 C C . PRO A 1 462 ? -16.714 8.963 25.069 1.00 89.19 462 PRO A C 1
ATOM 3458 O O . PRO A 1 462 ? -16.083 9.722 24.333 1.00 89.19 462 PRO A O 1
ATOM 3461 N N . ALA A 1 463 ? -17.727 8.217 24.634 1.00 88.56 463 ALA A N 1
ATOM 3462 C CA . ALA A 1 463 ? -18.300 8.345 23.302 1.00 88.56 463 ALA A CA 1
ATOM 3463 C C . ALA A 1 463 ? -19.475 9.323 23.375 1.00 88.56 463 ALA A C 1
ATOM 3465 O O . ALA A 1 463 ? -20.516 8.987 23.929 1.00 88.56 463 ALA A O 1
ATOM 3466 N N . PHE A 1 464 ? -19.290 10.524 22.835 1.00 85.00 464 PHE A N 1
ATOM 3467 C CA . PHE A 1 464 ? -20.354 11.512 22.690 1.00 85.00 464 PHE A CA 1
ATOM 3468 C C . PHE A 1 464 ? -20.509 11.878 21.224 1.00 85.00 464 PHE A C 1
ATOM 3470 O O . PHE A 1 464 ? -19.505 12.012 20.517 1.00 85.00 464 PHE A O 1
ATOM 3477 N N . ALA A 1 465 ? -21.751 12.065 20.783 1.00 79.31 465 ALA A N 1
ATOM 3478 C CA . ALA A 1 465 ? -22.032 12.543 19.439 1.00 79.31 465 ALA A CA 1
ATOM 3479 C C . ALA A 1 465 ? -21.457 13.956 19.238 1.00 79.31 465 ALA A C 1
ATOM 3481 O O . ALA A 1 465 ? -21.340 14.738 20.184 1.00 79.31 465 ALA A O 1
ATOM 3482 N N . MET A 1 466 ? -21.081 14.286 18.000 1.00 80.44 466 MET A N 1
ATOM 3483 C CA . MET A 1 466 ? -20.572 15.621 17.657 1.00 80.44 466 MET A CA 1
ATOM 3484 C C . MET A 1 466 ? -21.585 16.744 17.904 1.00 80.44 466 MET A C 1
ATOM 3486 O O . MET A 1 466 ? -21.183 17.883 18.123 1.00 80.44 466 MET A O 1
ATOM 3490 N N . ASP A 1 467 ? -22.878 16.437 17.839 1.00 79.69 467 ASP A N 1
ATOM 3491 C CA . ASP A 1 467 ? -23.990 17.381 17.934 1.00 79.69 467 ASP A CA 1
ATOM 3492 C C . ASP A 1 467 ? -24.709 17.357 19.293 1.00 79.69 467 ASP A C 1
ATOM 3494 O O . ASP A 1 467 ? -25.768 17.970 19.436 1.00 79.69 467 ASP A O 1
ATOM 3498 N N . ASP A 1 468 ? -24.146 16.693 20.307 1.00 79.75 468 ASP A N 1
ATOM 3499 C CA . ASP A 1 468 ? -24.748 16.656 21.640 1.00 79.75 468 ASP A CA 1
ATOM 3500 C C . ASP A 1 468 ? -24.552 17.995 22.378 1.00 79.75 468 ASP A C 1
ATOM 3502 O O . ASP A 1 468 ? -23.465 18.343 22.841 1.00 79.75 468 ASP A O 1
ATOM 3506 N N . GLU A 1 469 ? -25.639 18.763 22.492 1.00 81.38 469 GLU A N 1
ATOM 3507 C CA . GLU A 1 469 ? -25.661 20.074 23.152 1.00 81.38 469 GLU A CA 1
ATOM 3508 C C . GLU A 1 469 ? -25.493 20.001 24.683 1.00 81.38 469 GLU A C 1
ATOM 3510 O O . GLU A 1 469 ? -25.273 21.035 25.321 1.00 81.38 469 GLU A O 1
ATOM 3515 N N . ASN A 1 470 ? -25.615 18.814 25.293 1.00 80.38 470 ASN A N 1
ATOM 3516 C CA . ASN A 1 470 ? -25.565 18.640 26.749 1.00 80.38 470 ASN A CA 1
ATOM 3517 C C . ASN A 1 470 ? -24.173 18.277 27.274 1.00 80.38 470 ASN A C 1
ATOM 3519 O O . ASN A 1 470 ? -23.976 18.239 28.491 1.00 80.38 470 ASN A O 1
ATOM 3523 N N . VAL A 1 471 ? -23.207 18.030 26.390 1.00 81.50 471 VAL A N 1
ATOM 3524 C CA . VAL A 1 471 ? -21.810 17.799 26.768 1.00 81.50 471 VAL A CA 1
ATOM 3525 C C . VAL A 1 471 ? -20.951 19.035 26.535 1.00 81.50 471 VAL A C 1
ATOM 3527 O O . VAL A 1 471 ? -21.226 19.849 25.651 1.00 81.50 471 VAL A O 1
ATOM 3530 N N . PRO A 1 472 ? -19.870 19.194 27.318 1.00 84.81 472 PRO A N 1
ATOM 3531 C CA . PRO A 1 472 ? -18.843 20.172 27.008 1.00 84.81 472 PRO A CA 1
ATOM 3532 C C . PRO A 1 472 ? -18.388 20.030 25.549 1.00 84.81 472 PRO A C 1
ATOM 3534 O O . PRO A 1 472 ? -18.071 18.931 25.098 1.00 84.81 472 PRO A O 1
ATOM 3537 N N . VAL A 1 473 ? -18.313 21.152 24.827 1.00 83.25 473 VAL A N 1
ATOM 3538 C CA . VAL A 1 473 ? -17.929 21.204 23.399 1.00 83.25 473 VAL A CA 1
ATOM 3539 C C . VAL A 1 473 ? -16.589 20.503 23.128 1.00 83.25 473 VAL A C 1
ATOM 3541 O O . VAL A 1 473 ? -16.376 19.953 22.058 1.00 83.25 473 VAL A O 1
ATOM 3544 N N . GLU A 1 474 ? -15.693 20.486 24.113 1.00 86.94 474 GLU A N 1
ATOM 3545 C CA . GLU A 1 474 ? -14.392 19.807 24.063 1.00 86.94 474 GLU A CA 1
ATOM 3546 C C . GLU A 1 474 ? -14.459 18.268 24.111 1.00 86.94 474 GLU A C 1
ATOM 3548 O O . GLU A 1 474 ? -13.464 17.609 23.818 1.00 86.94 474 GLU A O 1
ATOM 3553 N N . LEU A 1 475 ? -15.609 17.692 24.478 1.00 87.25 475 LEU A N 1
ATOM 3554 C CA . LEU A 1 475 ? -15.834 16.245 24.564 1.00 87.25 475 LEU A CA 1
ATOM 3555 C C 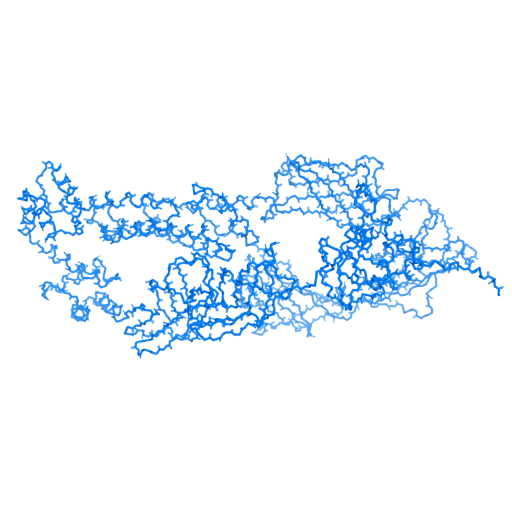. LEU A 1 475 ? -16.674 15.699 23.402 1.00 87.25 475 LEU A C 1
ATOM 3557 O O . LEU A 1 475 ? -16.542 14.519 23.067 1.00 87.25 475 LEU A O 1
ATOM 3561 N N . ALA A 1 476 ? -17.514 16.534 22.784 1.00 87.50 476 ALA A N 1
ATOM 3562 C CA . ALA A 1 476 ? -18.376 16.151 21.668 1.00 87.50 476 ALA A CA 1
ATOM 3563 C C . ALA A 1 476 ? -17.547 15.626 20.477 1.00 87.50 476 ALA A C 1
ATOM 3565 O O . ALA A 1 476 ? -16.684 16.320 19.938 1.00 87.50 476 ALA A O 1
ATOM 3566 N N . GLY A 1 477 ? -17.768 14.367 20.084 1.00 88.31 477 GLY A N 1
ATOM 3567 C CA . GLY A 1 477 ? -17.040 13.703 18.996 1.00 88.31 477 GLY A CA 1
ATOM 3568 C C . GLY A 1 477 ? -15.552 13.414 19.252 1.00 88.31 477 GLY A C 1
ATOM 3569 O O . GLY A 1 477 ? -14.884 12.897 18.358 1.00 88.31 477 GLY A O 1
ATOM 3570 N N . LEU A 1 478 ? -15.005 13.709 20.440 1.00 92.62 478 LEU A N 1
ATOM 3571 C CA . LEU A 1 478 ? -13.560 13.614 20.706 1.00 92.62 478 LEU A CA 1
ATOM 3572 C C . LEU A 1 478 ? -13.007 12.200 20.469 1.00 92.62 478 LEU A C 1
ATOM 3574 O O . LEU A 1 478 ? -11.962 12.033 19.843 1.00 92.62 478 LEU A O 1
ATOM 3578 N N . LYS A 1 479 ? -13.704 11.168 20.963 1.00 92.69 479 LYS A N 1
ATOM 3579 C CA . LYS A 1 479 ? -13.276 9.769 20.807 1.00 92.69 479 LYS A CA 1
ATOM 3580 C C . LYS A 1 479 ? -13.154 9.373 19.339 1.00 92.69 479 LYS A C 1
ATOM 3582 O O . LYS A 1 479 ? -12.152 8.784 18.947 1.00 92.69 479 LYS A O 1
ATOM 3587 N N . GLU A 1 480 ? -14.176 9.695 18.555 1.00 92.38 480 GLU A N 1
ATOM 3588 C CA . GLU A 1 480 ? -14.247 9.376 17.133 1.00 92.38 480 GLU A CA 1
ATOM 3589 C C . GLU A 1 480 ? -13.137 10.089 16.354 1.00 92.38 480 GLU A C 1
ATOM 3591 O O . GLU A 1 480 ? -12.379 9.435 15.641 1.00 92.38 480 GLU A O 1
ATOM 3596 N N . GLN A 1 481 ? -12.947 11.391 16.593 1.00 93.31 481 GLN A N 1
ATOM 3597 C CA . GLN A 1 481 ? -11.867 12.175 15.984 1.00 93.31 481 GLN A CA 1
ATOM 3598 C C . GLN A 1 481 ? -10.481 11.581 16.270 1.00 93.31 481 GLN A C 1
ATOM 3600 O O . GLN A 1 481 ? -9.650 11.465 15.369 1.00 93.31 481 GLN A O 1
ATOM 3605 N N . VAL A 1 482 ? -10.221 11.177 17.518 1.00 95.38 482 VAL A N 1
ATOM 3606 C CA . VAL A 1 482 ? -8.935 10.578 17.901 1.00 95.38 482 VAL A CA 1
ATOM 3607 C C . VAL A 1 482 ? -8.736 9.207 17.246 1.00 95.38 482 VAL A C 1
ATOM 3609 O O . VAL A 1 482 ? -7.628 8.891 16.814 1.00 95.38 482 VAL A O 1
ATOM 3612 N N . LEU A 1 483 ? -9.780 8.379 17.150 1.00 93.50 483 LEU A N 1
ATOM 3613 C CA . LEU A 1 483 ? -9.689 7.075 16.483 1.00 93.50 483 LEU A CA 1
ATOM 3614 C C . LEU A 1 483 ? -9.478 7.206 14.969 1.00 93.50 483 LEU A C 1
ATOM 3616 O O . LEU A 1 483 ? -8.718 6.420 14.396 1.00 93.50 483 LEU A O 1
ATOM 3620 N N . ASP A 1 484 ? -10.087 8.207 14.338 1.00 95.25 484 ASP A N 1
ATOM 3621 C CA . ASP A 1 484 ? -9.880 8.521 12.925 1.00 95.25 484 ASP A CA 1
ATOM 3622 C C . ASP A 1 484 ? -8.453 9.020 12.663 1.00 95.25 484 ASP A C 1
ATOM 3624 O O . ASP A 1 484 ? -7.792 8.533 11.744 1.00 95.25 484 ASP A O 1
ATOM 3628 N N . LEU A 1 485 ? -7.924 9.899 13.525 1.00 94.12 485 LEU A N 1
ATOM 3629 C CA . LEU A 1 485 ? -6.522 10.329 13.478 1.00 94.12 485 LEU A CA 1
ATOM 3630 C C . LEU A 1 485 ? -5.564 9.131 13.587 1.00 94.12 485 LEU A C 1
ATOM 3632 O O . LEU A 1 485 ? -4.638 8.993 12.793 1.00 94.12 485 LEU A O 1
ATOM 3636 N N . LEU A 1 486 ? -5.805 8.223 14.535 1.00 94.75 486 LEU A N 1
ATOM 3637 C CA . LEU A 1 486 ? -4.989 7.016 14.697 1.00 94.75 486 LEU A CA 1
ATOM 3638 C C . LEU A 1 486 ? -5.126 6.046 13.510 1.00 94.75 486 LEU A C 1
ATOM 3640 O O . LEU A 1 486 ? -4.216 5.267 13.249 1.00 94.75 486 LEU A O 1
ATOM 3644 N N . SER A 1 487 ? -6.243 6.073 12.785 1.00 92.69 487 SER A N 1
ATOM 3645 C CA . SER A 1 487 ? -6.417 5.282 11.558 1.00 92.69 487 SER A CA 1
ATOM 3646 C C . SER A 1 487 ? -5.662 5.888 10.374 1.00 92.69 487 SER A C 1
ATOM 3648 O O . SER A 1 487 ? -5.157 5.151 9.528 1.00 92.69 487 SER A O 1
ATOM 3650 N N . LEU A 1 488 ? -5.502 7.213 10.347 1.00 94.50 488 LEU A N 1
ATOM 3651 C CA . LEU A 1 488 ? -4.622 7.876 9.391 1.00 94.50 488 LEU A CA 1
ATOM 3652 C C . LEU A 1 488 ? -3.146 7.509 9.623 1.00 94.50 488 LEU A C 1
ATOM 3654 O O . LEU A 1 488 ? -2.415 7.261 8.663 1.00 94.50 488 LEU A O 1
ATOM 3658 N N . GLU A 1 489 ? -2.720 7.400 10.884 1.00 95.75 489 GLU A N 1
ATOM 3659 C CA . GLU A 1 489 ? -1.379 6.907 11.233 1.00 95.75 489 GLU A CA 1
ATOM 3660 C C . GLU A 1 489 ? -1.142 5.473 10.736 1.00 95.75 489 GLU A C 1
ATOM 3662 O O . GLU A 1 489 ? -0.087 5.194 10.166 1.00 95.75 489 GLU A O 1
ATOM 3667 N N . ASP A 1 490 ? -2.126 4.574 10.861 1.00 90.81 490 ASP A N 1
ATOM 3668 C CA . ASP A 1 490 ? -2.030 3.216 10.301 1.00 90.81 490 ASP A CA 1
ATOM 3669 C C . ASP A 1 490 ? -1.853 3.231 8.771 1.00 90.81 490 ASP A C 1
ATOM 3671 O O . ASP A 1 490 ? -1.038 2.478 8.229 1.00 90.81 490 ASP A O 1
ATOM 3675 N N . ALA A 1 491 ? -2.564 4.114 8.060 1.00 93.50 491 ALA A N 1
ATOM 3676 C CA . ALA A 1 491 ? -2.415 4.260 6.611 1.00 93.50 491 ALA A CA 1
ATOM 3677 C C . ALA A 1 491 ? -1.009 4.759 6.219 1.00 93.50 491 ALA A C 1
ATOM 3679 O O . ALA A 1 491 ? -0.403 4.241 5.277 1.00 93.50 491 ALA A O 1
ATOM 3680 N N . LEU A 1 492 ? -0.443 5.710 6.970 1.00 95.94 492 LEU A N 1
ATOM 3681 C CA . LEU A 1 492 ? 0.932 6.185 6.771 1.00 95.94 492 LEU A CA 1
ATOM 3682 C C . LEU A 1 492 ? 1.975 5.100 7.085 1.00 95.94 492 LEU A C 1
ATOM 3684 O O . LEU A 1 492 ? 2.959 4.957 6.352 1.00 95.94 492 LEU A O 1
ATOM 3688 N N . ILE A 1 493 ? 1.752 4.293 8.126 1.00 93.44 493 ILE A N 1
ATOM 3689 C CA . ILE A 1 493 ? 2.588 3.125 8.443 1.00 93.44 493 ILE A CA 1
ATOM 3690 C C . ILE A 1 493 ? 2.572 2.129 7.280 1.00 93.44 493 ILE A C 1
ATOM 3692 O O . ILE A 1 493 ? 3.639 1.672 6.866 1.00 93.44 493 ILE A O 1
ATOM 3696 N N . ALA A 1 494 ? 1.403 1.846 6.697 1.00 89.25 494 ALA A N 1
ATOM 3697 C CA . ALA A 1 494 ? 1.291 0.962 5.538 1.00 89.25 494 ALA A CA 1
ATOM 3698 C C . ALA A 1 494 ? 2.087 1.486 4.327 1.00 89.25 494 ALA A C 1
ATOM 3700 O O . ALA A 1 494 ? 2.787 0.715 3.666 1.00 89.25 494 ALA A O 1
ATOM 3701 N N . VAL A 1 495 ? 2.058 2.801 4.067 1.00 96.12 495 VAL A N 1
ATOM 3702 C CA . VAL A 1 495 ? 2.883 3.434 3.020 1.00 96.12 495 VAL A CA 1
ATOM 3703 C C . VAL A 1 495 ? 4.378 3.277 3.322 1.00 96.12 495 VAL A C 1
ATOM 3705 O O . VAL A 1 495 ? 5.148 2.904 2.435 1.00 96.12 495 VAL A O 1
ATOM 3708 N N . ASN A 1 496 ? 4.800 3.510 4.568 1.00 96.19 496 ASN A N 1
ATOM 3709 C CA . ASN A 1 496 ? 6.198 3.367 4.986 1.00 96.19 496 ASN A CA 1
ATOM 3710 C C . ASN A 1 496 ? 6.704 1.914 4.914 1.00 96.19 496 ASN A C 1
ATOM 3712 O O . ASN A 1 496 ? 7.864 1.684 4.563 1.00 96.19 496 ASN A O 1
ATOM 3716 N N . ASN A 1 497 ? 5.850 0.941 5.237 1.00 88.81 497 ASN A N 1
ATOM 3717 C CA . ASN A 1 497 ? 6.209 -0.476 5.304 1.00 88.81 497 ASN A CA 1
ATOM 3718 C C . ASN A 1 497 ? 6.049 -1.207 3.962 1.00 88.81 497 ASN A C 1
ATOM 3720 O O . ASN A 1 497 ? 6.459 -2.364 3.848 1.00 88.81 497 ASN A O 1
ATOM 3724 N N . ALA A 1 498 ? 5.514 -0.552 2.928 1.00 87.56 498 ALA A N 1
ATOM 3725 C CA . ALA A 1 498 ? 5.320 -1.142 1.612 1.00 87.56 498 ALA A CA 1
ATOM 3726 C C . ALA A 1 498 ? 6.649 -1.560 0.948 1.00 87.56 498 ALA A C 1
ATOM 3728 O O . ALA A 1 498 ? 7.481 -0.735 0.563 1.00 87.56 498 ALA A O 1
ATOM 3729 N N . LYS A 1 499 ? 6.831 -2.868 0.731 1.00 85.75 499 LYS A N 1
ATOM 3730 C CA . LYS A 1 499 ? 8.073 -3.430 0.160 1.00 85.75 499 LYS A CA 1
ATOM 3731 C C . LYS A 1 499 ? 8.003 -3.715 -1.337 1.00 85.75 499 LYS A C 1
ATOM 3733 O O . LYS A 1 499 ? 9.040 -3.812 -1.992 1.00 85.75 499 LYS A O 1
ATOM 3738 N N . THR A 1 500 ? 6.805 -3.759 -1.917 1.00 84.06 500 THR A N 1
ATOM 3739 C CA . THR A 1 500 ? 6.583 -3.964 -3.358 1.00 84.06 500 THR A CA 1
ATOM 3740 C C . THR A 1 500 ? 5.916 -2.741 -3.997 1.00 84.06 500 THR A C 1
ATOM 3742 O O . THR A 1 500 ? 5.412 -1.865 -3.301 1.00 84.06 500 THR A O 1
ATOM 3745 N N . ASN A 1 501 ? 5.940 -2.639 -5.332 1.00 84.75 501 ASN A N 1
ATOM 3746 C CA . ASN A 1 501 ? 5.240 -1.546 -6.025 1.00 84.75 501 ASN A CA 1
ATOM 3747 C C . ASN A 1 501 ? 3.717 -1.683 -5.870 1.00 84.75 501 ASN A C 1
ATOM 3749 O O . ASN A 1 501 ? 3.035 -0.677 -5.709 1.00 84.75 501 ASN A O 1
ATOM 3753 N N . SER A 1 502 ? 3.204 -2.920 -5.889 1.00 78.00 502 SER A N 1
ATOM 3754 C CA . SER A 1 502 ? 1.774 -3.197 -5.725 1.00 78.00 502 SER A CA 1
ATOM 3755 C C . SER A 1 502 ? 1.295 -2.794 -4.334 1.00 78.00 502 SER A C 1
ATOM 3757 O O . SER A 1 502 ? 0.353 -2.019 -4.219 1.00 78.00 502 SER A O 1
ATOM 3759 N N . SER A 1 503 ? 2.003 -3.228 -3.283 1.00 80.25 503 SER A N 1
ATOM 3760 C CA . SER A 1 503 ? 1.663 -2.865 -1.901 1.00 80.25 503 SER A CA 1
ATOM 3761 C C . SER A 1 503 ? 1.745 -1.355 -1.671 1.00 80.25 503 SER A C 1
ATOM 3763 O O . SER A 1 503 ? 0.897 -0.798 -0.985 1.00 80.25 503 SER A O 1
ATOM 3765 N N . LEU A 1 504 ? 2.725 -0.670 -2.282 1.00 92.75 504 LEU A N 1
ATOM 3766 C CA . LEU A 1 504 ? 2.820 0.788 -2.190 1.00 92.75 504 LEU A CA 1
ATOM 3767 C C . LEU A 1 504 ? 1.625 1.468 -2.863 1.00 92.75 504 LEU A C 1
ATOM 3769 O O . LEU A 1 504 ? 1.030 2.357 -2.266 1.00 92.75 504 LEU A O 1
ATOM 3773 N N . LYS A 1 505 ? 1.246 1.052 -4.078 1.00 92.50 505 LYS A N 1
ATOM 3774 C CA . LYS A 1 505 ? 0.091 1.636 -4.772 1.00 92.50 505 LYS A CA 1
ATOM 3775 C C . LYS A 1 505 ? -1.191 1.453 -3.959 1.00 92.50 505 LYS A C 1
ATOM 3777 O O . LYS A 1 505 ? -1.909 2.427 -3.762 1.00 92.50 505 LYS A O 1
ATOM 3782 N N . THR A 1 506 ? -1.441 0.247 -3.447 1.00 84.94 506 THR A N 1
ATOM 3783 C CA . THR A 1 506 ? -2.595 -0.036 -2.581 1.00 84.94 506 THR A CA 1
ATOM 3784 C C . THR A 1 506 ? -2.590 0.845 -1.333 1.00 84.94 506 THR A C 1
ATOM 3786 O O . THR A 1 506 ? -3.618 1.433 -1.004 1.00 84.94 506 THR A O 1
ATOM 3789 N N . ALA A 1 507 ? -1.444 0.985 -0.660 1.00 91.50 507 ALA A N 1
ATOM 3790 C CA . ALA A 1 507 ? -1.325 1.824 0.531 1.00 91.50 507 ALA A CA 1
ATOM 3791 C C . ALA A 1 507 ? -1.586 3.311 0.232 1.00 91.50 507 ALA A C 1
ATOM 3793 O O . ALA A 1 507 ? -2.316 3.956 0.977 1.00 91.50 507 ALA A O 1
ATOM 3794 N N . LEU A 1 508 ? -1.060 3.841 -0.880 1.00 95.50 508 LEU A N 1
ATOM 3795 C CA . LEU A 1 508 ? -1.292 5.228 -1.304 1.00 95.50 508 LEU A CA 1
ATOM 3796 C C . LEU A 1 508 ? -2.768 5.492 -1.641 1.00 95.50 508 LEU A C 1
ATOM 3798 O O . LEU A 1 508 ? -3.298 6.530 -1.267 1.00 95.50 508 LEU A O 1
ATOM 3802 N N . VAL A 1 509 ? -3.452 4.545 -2.293 1.00 92.69 509 VAL A N 1
ATOM 3803 C CA . VAL A 1 509 ? -4.898 4.651 -2.570 1.00 92.69 509 VAL A CA 1
ATOM 3804 C C . VAL A 1 509 ? -5.717 4.620 -1.276 1.00 92.69 509 VAL A C 1
ATOM 3806 O O . VAL A 1 509 ? -6.649 5.402 -1.120 1.00 92.69 509 VAL A O 1
ATOM 3809 N N . LYS A 1 510 ? -5.377 3.732 -0.330 1.00 88.44 510 LYS A N 1
ATOM 3810 C CA . LYS A 1 510 ? -6.047 3.680 0.981 1.00 88.44 510 LYS A CA 1
ATOM 3811 C C . LYS A 1 510 ? -5.850 4.981 1.767 1.00 88.44 510 LYS A C 1
ATOM 3813 O O . LYS A 1 510 ? -6.801 5.441 2.390 1.00 88.44 510 LYS A O 1
ATOM 3818 N N . LEU A 1 511 ? -4.649 5.563 1.717 1.00 95.56 511 LEU A N 1
ATOM 3819 C CA . LEU A 1 511 ? -4.340 6.842 2.359 1.00 95.56 511 LEU A CA 1
ATOM 3820 C C . LEU A 1 511 ? -5.210 7.980 1.800 1.00 95.56 511 LEU A C 1
ATOM 3822 O O . LEU A 1 511 ? -5.852 8.673 2.583 1.00 95.56 511 LEU A O 1
ATOM 3826 N N . ASP A 1 512 ? -5.278 8.109 0.473 1.00 96.44 512 ASP A N 1
ATOM 3827 C CA . ASP A 1 512 ? -6.088 9.116 -0.233 1.00 96.44 512 ASP A CA 1
ATOM 3828 C C . ASP A 1 512 ? -7.588 8.985 0.075 1.00 96.44 512 ASP A C 1
ATOM 3830 O O . ASP A 1 512 ? -8.242 9.940 0.492 1.00 96.44 512 ASP A O 1
ATOM 3834 N N . ASN A 1 513 ? -8.133 7.769 -0.036 1.00 91.88 513 ASN A N 1
ATOM 3835 C CA . ASN A 1 513 ? -9.546 7.510 0.250 1.00 91.88 513 ASN A CA 1
ATOM 3836 C C . ASN A 1 513 ? -9.913 7.853 1.700 1.00 91.88 513 ASN A C 1
ATOM 3838 O O . ASN A 1 513 ? -10.986 8.411 1.958 1.00 91.88 513 ASN A O 1
ATOM 3842 N N . LEU A 1 514 ? -9.042 7.499 2.651 1.00 91.75 514 LEU A N 1
ATOM 3843 C CA . LEU A 1 514 ? -9.258 7.798 4.061 1.00 91.75 514 LEU A CA 1
ATOM 3844 C C . LEU A 1 514 ? -9.216 9.308 4.306 1.00 91.75 514 LEU A C 1
ATOM 3846 O O . LEU A 1 514 ? -10.132 9.835 4.926 1.00 91.75 514 LEU A O 1
ATOM 3850 N N . GLU A 1 515 ? -8.210 10.013 3.786 1.00 94.38 515 GLU A N 1
ATOM 3851 C CA . GLU A 1 515 ? -8.117 11.472 3.901 1.00 94.38 515 GLU A CA 1
ATOM 3852 C C . GLU A 1 515 ? -9.361 12.174 3.354 1.00 94.38 515 GLU A C 1
ATOM 3854 O O . GLU A 1 515 ? -9.977 12.957 4.078 1.00 94.38 515 GLU A O 1
ATOM 3859 N N . ASN A 1 516 ? -9.785 11.833 2.138 1.00 92.25 516 ASN A N 1
ATOM 3860 C CA . ASN A 1 516 ? -10.976 12.404 1.514 1.00 92.25 516 ASN A CA 1
ATOM 3861 C C . ASN A 1 516 ? -12.248 12.145 2.338 1.00 92.25 516 ASN A C 1
ATOM 3863 O O . ASN A 1 516 ? -13.088 13.033 2.501 1.00 92.25 516 ASN A O 1
ATOM 3867 N N . THR A 1 517 ? -12.368 10.949 2.922 1.00 92.62 517 THR A N 1
ATOM 3868 C CA . THR A 1 517 ? -13.483 10.603 3.817 1.00 92.62 517 THR A CA 1
ATOM 3869 C C . THR A 1 517 ? -13.476 11.467 5.078 1.00 92.62 517 THR A C 1
ATOM 3871 O O . THR A 1 517 ? -14.520 11.985 5.474 1.00 92.62 517 THR A O 1
ATOM 3874 N N . LEU A 1 518 ? -12.310 11.655 5.703 1.00 93.38 518 LEU A N 1
ATOM 3875 C CA . LEU A 1 518 ? -12.180 12.449 6.926 1.00 93.38 518 LEU A CA 1
ATOM 3876 C C . LEU A 1 518 ? -12.372 13.951 6.668 1.00 93.38 518 LEU A C 1
ATOM 3878 O O . LEU A 1 518 ? -13.020 14.620 7.471 1.00 93.38 518 LEU A O 1
ATOM 3882 N N . LEU A 1 519 ? -11.875 14.475 5.542 1.00 93.19 519 LEU A N 1
ATOM 3883 C CA . LEU A 1 519 ? -12.094 15.863 5.121 1.00 93.19 519 LEU A CA 1
ATOM 3884 C C . LEU A 1 519 ? -13.583 16.167 4.956 1.00 93.19 519 LEU A C 1
ATOM 3886 O O . LEU A 1 519 ? -14.058 17.187 5.452 1.00 93.19 519 LEU A O 1
ATOM 3890 N N . GLU A 1 520 ? -14.333 15.273 4.313 1.00 93.62 520 GLU A N 1
ATOM 3891 C CA . GLU A 1 520 ? -15.779 15.429 4.147 1.00 93.62 520 GLU A CA 1
ATOM 3892 C C . GLU A 1 520 ? -16.527 15.280 5.479 1.00 93.62 520 GLU A C 1
ATOM 3894 O O . GLU A 1 520 ? -17.420 16.078 5.774 1.00 93.62 520 GLU A O 1
ATOM 3899 N N . LYS A 1 521 ? -16.139 14.300 6.308 1.00 91.69 521 LYS A N 1
ATOM 3900 C CA . LYS A 1 521 ? -16.730 14.053 7.633 1.00 91.69 521 LYS A CA 1
ATOM 3901 C C . LYS A 1 521 ? -16.575 15.253 8.568 1.00 91.69 521 LYS A C 1
ATOM 3903 O O . LYS A 1 521 ? -17.516 15.602 9.276 1.00 91.69 521 LYS A O 1
ATOM 3908 N N . TYR A 1 522 ? -15.414 15.908 8.544 1.00 92.56 522 TYR A N 1
ATOM 3909 C CA . TYR A 1 522 ? -15.059 16.983 9.474 1.00 92.56 522 TYR A CA 1
ATOM 3910 C C . TYR A 1 522 ? -15.073 18.388 8.864 1.00 92.56 522 TYR A C 1
ATOM 3912 O O . TYR A 1 522 ? -14.654 19.351 9.508 1.00 92.56 522 TYR A O 1
ATOM 3920 N N . LYS A 1 523 ? -15.627 18.555 7.658 1.00 91.50 523 LYS A N 1
ATOM 3921 C CA . LYS A 1 523 ? -15.677 19.849 6.955 1.00 91.50 523 LYS A CA 1
ATOM 3922 C C . LYS A 1 523 ? -16.380 20.971 7.723 1.00 91.50 523 LYS A C 1
ATOM 3924 O O . LYS A 1 523 ? -16.122 22.139 7.430 1.00 91.50 523 LYS A O 1
ATOM 3929 N N . ASP A 1 524 ? -17.270 20.651 8.660 1.00 88.56 524 ASP A N 1
ATOM 3930 C CA . ASP A 1 524 ? -18.047 21.626 9.438 1.00 88.56 524 ASP A CA 1
ATOM 3931 C C . ASP A 1 524 ? -17.509 21.825 10.869 1.00 88.56 524 ASP A C 1
ATOM 3933 O O . ASP A 1 524 ? -18.007 22.681 11.599 1.00 88.56 524 ASP A O 1
ATOM 3937 N N . VAL A 1 525 ? -16.457 21.094 11.257 1.00 85.50 525 VAL A N 1
ATOM 3938 C CA . VAL A 1 525 ? -15.827 21.198 12.580 1.00 85.50 525 VAL A CA 1
ATOM 3939 C C . VAL A 1 525 ? -14.873 22.392 12.609 1.00 85.50 525 VAL A C 1
ATOM 3941 O O . VAL A 1 525 ? -13.972 22.523 11.776 1.00 85.50 525 VAL A O 1
ATOM 3944 N N . GLU A 1 526 ? -15.060 23.296 13.573 1.00 83.00 526 GLU A N 1
ATOM 3945 C CA . GLU A 1 526 ? -14.184 24.457 13.741 1.00 83.00 526 GLU A CA 1
ATOM 3946 C C . GLU A 1 526 ? -12.762 24.009 14.126 1.00 83.00 526 GLU A C 1
ATOM 3948 O O . GLU A 1 526 ? -12.571 23.260 15.078 1.00 83.00 526 GLU A O 1
ATOM 3953 N N . GLY A 1 527 ? -11.751 24.476 13.386 1.00 79.88 527 GLY A N 1
ATOM 3954 C CA . GLY A 1 527 ? -10.342 24.146 13.636 1.00 79.88 527 GLY A CA 1
ATOM 3955 C C . GLY A 1 527 ? -9.794 22.944 12.857 1.00 79.88 527 GLY A C 1
ATOM 3956 O O . GLY A 1 527 ? -8.587 22.725 12.903 1.00 79.88 527 GLY A O 1
ATOM 3957 N N . PHE A 1 528 ? -10.626 22.216 12.104 1.00 81.94 528 PHE A N 1
ATOM 3958 C CA . PHE A 1 528 ? -10.156 21.178 11.182 1.00 81.94 528 PHE A CA 1
ATOM 3959 C C . PHE A 1 528 ? -9.647 21.819 9.876 1.00 81.94 528 PHE A C 1
ATOM 3961 O O . PHE A 1 528 ? -10.385 22.556 9.210 1.00 81.94 528 PHE A O 1
ATOM 3968 N N . GLU A 1 529 ? -8.374 21.594 9.525 1.00 77.50 529 GLU A N 1
ATOM 3969 C CA . GLU A 1 529 ? -7.813 22.042 8.242 1.00 77.50 529 GLU A CA 1
ATOM 3970 C C . GLU A 1 529 ? -8.483 21.270 7.097 1.00 77.50 529 GLU A C 1
ATOM 3972 O O . GLU A 1 529 ? -8.630 20.053 7.158 1.00 77.50 529 GLU A O 1
ATOM 3977 N N . LYS A 1 530 ? -8.938 21.992 6.066 1.00 79.12 530 LYS A N 1
ATOM 3978 C CA . LYS A 1 530 ? -9.756 21.442 4.966 1.00 79.12 530 LYS A CA 1
ATOM 3979 C C . LYS A 1 530 ? -8.957 21.202 3.689 1.00 79.12 530 LYS A C 1
ATOM 3981 O O . LYS A 1 530 ? -9.548 21.027 2.625 1.00 79.12 530 LYS A O 1
ATOM 3986 N N . ASP A 1 531 ? -7.639 21.287 3.790 1.00 88.50 531 ASP A N 1
ATOM 3987 C CA . ASP A 1 531 ? -6.760 21.160 2.644 1.00 88.50 531 ASP A CA 1
ATOM 3988 C C . ASP A 1 531 ? -6.419 19.682 2.460 1.00 88.50 531 ASP A C 1
ATOM 3990 O O . ASP A 1 531 ? -5.992 19.014 3.399 1.00 88.50 531 ASP A O 1
ATOM 3994 N N . ASP A 1 532 ? -6.636 19.194 1.243 1.00 90.44 532 ASP A N 1
ATOM 3995 C CA . ASP A 1 532 ? -6.184 17.880 0.802 1.00 90.44 532 ASP A CA 1
ATOM 3996 C C . ASP A 1 532 ? -4.649 17.878 0.708 1.00 90.44 532 ASP A C 1
ATOM 3998 O O . ASP A 1 532 ? -4.058 18.603 -0.102 1.00 90.44 532 ASP A O 1
ATOM 4002 N N . GLU A 1 533 ? -3.991 17.139 1.606 1.00 94.31 533 GLU A N 1
ATOM 4003 C CA . GLU A 1 533 ? -2.533 17.120 1.732 1.00 94.31 533 GLU A CA 1
ATOM 4004 C C . GLU A 1 533 ? -1.869 16.054 0.844 1.00 94.31 533 GLU A C 1
ATOM 4006 O O . GLU A 1 533 ? -0.646 16.115 0.647 1.00 94.31 533 GLU A O 1
ATOM 4011 N N . PHE A 1 534 ? -2.628 15.089 0.313 1.00 96.50 534 PHE A N 1
ATOM 4012 C CA . PHE A 1 534 ? -2.130 14.018 -0.548 1.00 96.50 534 PHE A CA 1
ATOM 4013 C C . PHE A 1 534 ? -3.073 13.750 -1.724 1.00 96.50 534 PHE A C 1
ATOM 4015 O O . PHE A 1 534 ? -4.230 13.428 -1.538 1.00 96.50 534 PHE A O 1
ATOM 4022 N N . ASN A 1 535 ? -2.539 13.781 -2.949 1.00 95.19 535 ASN A N 1
ATOM 4023 C CA . ASN A 1 535 ? -3.322 13.568 -4.162 1.00 95.19 535 ASN A CA 1
ATOM 4024 C C . ASN A 1 535 ? -2.816 12.348 -4.948 1.00 95.19 535 ASN A C 1
ATOM 4026 O O . ASN A 1 535 ? -1.745 12.383 -5.579 1.00 95.19 535 ASN A O 1
ATOM 4030 N N . ILE A 1 536 ? -3.629 11.289 -4.982 1.00 96.19 536 ILE A N 1
ATOM 4031 C CA . ILE A 1 536 ? -3.338 10.046 -5.706 1.00 96.19 536 ILE A CA 1
ATOM 4032 C C . ILE A 1 536 ? -3.145 10.226 -7.222 1.00 96.19 536 ILE A C 1
ATOM 4034 O O . ILE A 1 536 ? -2.414 9.443 -7.834 1.00 96.19 536 ILE A O 1
ATOM 4038 N N . GLU A 1 537 ? -3.724 11.256 -7.845 1.00 94.62 537 GLU A N 1
ATOM 4039 C CA . GLU A 1 537 ? -3.574 11.549 -9.281 1.00 94.62 537 GLU A CA 1
ATOM 4040 C C . GLU A 1 537 ? -2.134 11.927 -9.648 1.00 94.62 537 GLU A C 1
ATOM 4042 O O . GLU A 1 537 ? -1.700 11.735 -10.784 1.00 94.62 537 GLU A O 1
ATOM 4047 N N . THR A 1 538 ? -1.352 12.411 -8.679 1.00 93.62 538 THR A N 1
ATOM 4048 C CA . THR A 1 538 ? 0.071 12.716 -8.885 1.00 93.62 538 THR A CA 1
ATOM 4049 C C . THR A 1 538 ? 0.953 11.460 -8.921 1.00 93.62 538 THR A C 1
ATOM 4051 O O . THR A 1 538 ? 2.131 11.534 -9.277 1.00 93.62 538 THR A O 1
ATOM 4054 N N . VAL A 1 539 ? 0.415 10.287 -8.572 1.00 92.25 539 VAL A N 1
ATOM 4055 C CA . VAL A 1 539 ? 1.163 9.025 -8.513 1.00 92.25 539 VAL A CA 1
ATOM 4056 C C . VAL A 1 539 ? 1.232 8.369 -9.890 1.00 92.25 539 VAL A C 1
ATOM 4058 O O . VAL A 1 539 ? 0.254 7.817 -10.390 1.00 92.25 539 VAL A O 1
ATOM 4061 N N . ILE A 1 540 ? 2.432 8.339 -10.470 1.00 87.56 540 ILE A N 1
ATOM 4062 C CA . ILE A 1 540 ? 2.712 7.718 -11.768 1.00 87.56 540 ILE A CA 1
ATOM 4063 C C . ILE A 1 540 ? 3.214 6.290 -11.551 1.00 87.56 540 ILE A C 1
ATOM 4065 O O . ILE A 1 540 ? 4.284 6.078 -10.978 1.00 87.56 540 ILE A O 1
ATOM 4069 N N . ASP A 1 541 ? 2.487 5.295 -12.062 1.00 86.19 541 ASP A N 1
ATOM 4070 C CA . ASP A 1 541 ? 2.787 3.875 -11.817 1.00 86.19 541 ASP A CA 1
ATOM 4071 C C . ASP A 1 541 ? 4.206 3.463 -12.259 1.00 86.19 541 ASP A C 1
ATOM 4073 O O . ASP A 1 541 ? 4.869 2.669 -11.586 1.00 86.19 541 ASP A O 1
ATOM 4077 N N . ALA A 1 542 ? 4.720 4.058 -13.342 1.00 81.50 542 ALA A N 1
ATOM 4078 C CA . ALA A 1 542 ? 6.087 3.829 -13.822 1.00 81.50 542 ALA A CA 1
ATOM 4079 C C . ALA A 1 542 ? 7.174 4.244 -12.806 1.00 81.50 542 ALA A C 1
ATOM 4081 O O . ALA A 1 542 ? 8.290 3.729 -12.865 1.00 81.50 542 ALA A O 1
ATOM 4082 N N . ASN A 1 543 ? 6.841 5.122 -11.854 1.00 87.31 543 ASN A N 1
ATOM 4083 C CA . ASN A 1 543 ? 7.753 5.667 -10.849 1.00 87.31 543 ASN A CA 1
ATOM 4084 C C . ASN A 1 543 ? 7.611 4.999 -9.468 1.00 87.31 543 ASN A C 1
ATOM 4086 O O . ASN A 1 543 ? 8.351 5.355 -8.553 1.00 87.31 543 ASN A O 1
ATOM 4090 N N . LEU A 1 544 ? 6.721 4.009 -9.286 1.00 88.12 544 LEU A N 1
ATOM 4091 C CA . LEU A 1 544 ? 6.452 3.388 -7.974 1.00 88.12 544 LEU A CA 1
ATOM 4092 C C . LEU A 1 544 ? 7.706 2.842 -7.276 1.00 88.12 544 LEU A C 1
ATOM 4094 O O . LEU A 1 544 ? 7.833 2.936 -6.056 1.00 88.12 544 LEU A O 1
ATOM 4098 N N . THR A 1 545 ? 8.661 2.295 -8.032 1.00 89.62 545 THR A N 1
ATOM 4099 C CA . THR A 1 545 ? 9.937 1.834 -7.461 1.00 89.62 545 THR A CA 1
ATOM 4100 C C . THR A 1 545 ? 10.763 2.986 -6.896 1.00 89.62 545 THR A C 1
ATOM 4102 O O . THR A 1 545 ? 11.369 2.834 -5.836 1.00 89.62 545 THR A O 1
ATOM 4105 N N . ASP A 1 546 ? 10.763 4.137 -7.562 1.00 88.81 546 ASP A N 1
ATOM 4106 C CA . ASP A 1 546 ? 11.491 5.317 -7.108 1.00 88.81 546 ASP A CA 1
ATOM 4107 C C . ASP A 1 546 ? 10.804 5.984 -5.916 1.00 88.81 546 ASP A C 1
ATOM 4109 O O . ASP A 1 546 ? 11.496 6.357 -4.971 1.00 88.81 546 ASP A O 1
ATOM 4113 N N . TYR A 1 547 ? 9.466 6.059 -5.900 1.00 96.62 547 TYR A N 1
ATOM 4114 C CA . TYR A 1 547 ? 8.715 6.516 -4.724 1.00 96.62 547 TYR A CA 1
ATOM 4115 C C . TYR A 1 547 ? 9.021 5.649 -3.506 1.00 96.62 547 TYR A C 1
ATOM 4117 O O . TYR A 1 547 ? 9.350 6.171 -2.444 1.00 96.62 547 TYR A O 1
ATOM 4125 N N . ARG A 1 548 ? 8.990 4.319 -3.668 1.00 96.25 548 ARG A N 1
ATOM 4126 C CA . ARG A 1 548 ? 9.307 3.386 -2.581 1.00 96.25 548 ARG A CA 1
ATOM 4127 C C . ARG A 1 548 ? 10.711 3.621 -2.034 1.00 96.25 548 ARG A C 1
ATOM 4129 O O . ARG A 1 548 ? 10.896 3.638 -0.822 1.00 96.25 548 ARG A O 1
ATOM 4136 N N . ASN A 1 549 ? 11.697 3.802 -2.912 1.00 93.94 549 ASN A N 1
ATOM 4137 C CA . ASN A 1 549 ? 13.067 4.081 -2.489 1.00 93.94 549 ASN A CA 1
ATOM 4138 C C . ASN A 1 549 ? 13.156 5.432 -1.759 1.00 93.94 549 ASN A C 1
ATOM 4140 O O . ASN A 1 549 ? 13.740 5.492 -0.683 1.00 93.94 549 ASN A O 1
ATOM 4144 N N . ALA A 1 550 ? 12.509 6.482 -2.276 1.00 96.12 550 ALA A N 1
ATOM 4145 C CA . ALA A 1 550 ? 12.482 7.798 -1.638 1.00 96.12 550 ALA A CA 1
ATOM 4146 C C . ALA A 1 550 ? 11.838 7.764 -0.239 1.00 96.12 550 ALA A C 1
ATOM 4148 O O . ALA A 1 550 ? 12.388 8.333 0.700 1.00 96.12 550 ALA A O 1
ATOM 4149 N N . ILE A 1 551 ? 10.719 7.052 -0.074 1.00 97.50 551 ILE A N 1
ATOM 4150 C CA . ILE A 1 551 ? 10.037 6.863 1.218 1.00 97.50 551 ILE A CA 1
ATOM 4151 C C . ILE A 1 551 ? 10.898 6.035 2.178 1.00 97.50 551 ILE A C 1
ATOM 4153 O O . ILE A 1 551 ? 11.039 6.372 3.356 1.00 97.50 551 ILE A O 1
ATOM 4157 N N . LYS A 1 552 ? 11.518 4.957 1.690 1.00 95.31 552 LYS A N 1
ATOM 4158 C CA . LYS A 1 552 ? 12.407 4.115 2.496 1.00 95.31 552 LYS A CA 1
ATOM 4159 C C . LYS A 1 552 ? 13.605 4.902 3.030 1.00 95.31 552 LYS A C 1
ATOM 4161 O O . LYS A 1 552 ? 13.938 4.759 4.206 1.00 95.31 552 LYS A O 1
ATOM 4166 N N . ASP A 1 553 ? 14.215 5.723 2.180 1.00 94.94 553 ASP A N 1
ATOM 4167 C CA . ASP A 1 553 ? 15.434 6.471 2.490 1.00 94.94 553 ASP A CA 1
ATOM 4168 C C . ASP A 1 553 ? 15.161 7.758 3.292 1.00 94.94 553 ASP A C 1
ATOM 4170 O O . ASP A 1 553 ? 16.073 8.288 3.931 1.00 94.94 553 ASP A O 1
ATOM 4174 N N . ALA A 1 554 ? 13.922 8.262 3.293 1.00 96.50 554 ALA A N 1
ATOM 4175 C CA . ALA A 1 554 ? 13.532 9.434 4.069 1.00 96.50 554 ALA A CA 1
ATOM 4176 C C . ALA A 1 554 ? 13.546 9.164 5.586 1.00 96.50 554 ALA A C 1
ATOM 4178 O O . ALA A 1 554 ? 13.113 8.116 6.075 1.00 96.50 554 ALA A O 1
ATOM 4179 N N . GLU A 1 555 ? 14.017 10.151 6.354 1.00 96.62 555 GLU A N 1
ATOM 4180 C CA . GLU A 1 555 ? 13.913 10.153 7.817 1.00 96.62 555 GLU A CA 1
ATOM 4181 C C . GLU A 1 555 ? 12.441 10.190 8.251 1.00 96.62 555 GLU A C 1
ATOM 4183 O O . GLU A 1 555 ? 11.615 10.770 7.555 1.00 96.62 555 GLU A O 1
ATOM 4188 N N . VAL A 1 556 ? 12.108 9.626 9.420 1.00 93.94 556 VAL A N 1
ATOM 4189 C CA . VAL A 1 556 ? 10.715 9.538 9.918 1.00 93.94 556 VAL A CA 1
ATOM 4190 C C . VAL A 1 556 ? 9.987 10.886 9.846 1.00 93.94 556 VAL A C 1
ATOM 4192 O O . VAL A 1 556 ? 8.907 10.948 9.277 1.00 93.94 556 VAL A O 1
ATOM 4195 N N . GLY A 1 557 ? 10.613 11.983 10.289 1.00 94.12 557 GLY A N 1
ATOM 4196 C CA . GLY A 1 557 ? 10.036 13.338 10.231 1.00 94.12 557 GLY A CA 1
ATOM 4197 C C . GLY A 1 557 ? 9.909 13.964 8.832 1.00 94.12 557 GLY A C 1
ATOM 4198 O O . GLY A 1 557 ? 9.695 15.169 8.732 1.00 94.12 557 GLY A O 1
ATOM 4199 N N . LYS A 1 558 ? 10.157 13.191 7.770 1.00 96.31 558 LYS A N 1
ATOM 4200 C CA . LYS A 1 558 ? 10.008 13.553 6.351 1.00 96.31 558 LYS A CA 1
ATOM 4201 C C . LYS A 1 558 ? 9.125 12.564 5.591 1.00 96.31 558 LYS A C 1
ATOM 4203 O O . LYS A 1 558 ? 9.169 12.538 4.364 1.00 96.31 558 LYS A O 1
ATOM 4208 N N . LYS A 1 559 ? 8.375 11.728 6.310 1.00 96.38 559 LYS A N 1
ATOM 4209 C CA . LYS A 1 559 ? 7.446 10.737 5.745 1.00 96.38 559 LYS A CA 1
ATOM 4210 C C . LYS A 1 559 ? 6.319 10.327 6.696 1.00 96.38 559 LYS A C 1
ATOM 4212 O O . LYS A 1 559 ? 5.576 9.405 6.394 1.00 96.38 559 LYS A O 1
ATOM 4217 N N . ASN A 1 560 ? 6.224 10.959 7.861 1.00 95.81 560 ASN A N 1
ATOM 4218 C CA . ASN A 1 560 ? 5.224 10.662 8.886 1.00 95.81 560 ASN A CA 1
ATOM 4219 C C . ASN A 1 560 ? 3.991 11.567 8.781 1.00 95.81 560 ASN A C 1
ATOM 4221 O O . ASN A 1 560 ? 3.186 11.605 9.702 1.00 95.81 560 ASN A O 1
ATOM 4225 N N . GLN A 1 561 ? 3.859 12.310 7.681 1.00 96.00 561 GLN A N 1
ATOM 4226 C CA . GLN A 1 561 ? 2.690 13.118 7.358 1.00 96.00 561 GLN A CA 1
ATOM 4227 C C . GLN A 1 561 ? 2.324 12.926 5.887 1.00 96.00 561 GLN A C 1
ATOM 4229 O O . GLN A 1 561 ? 3.188 12.676 5.044 1.00 96.00 561 GLN A O 1
ATOM 4234 N N . ARG A 1 562 ? 1.051 13.130 5.558 1.00 95.62 562 ARG A N 1
ATOM 4235 C CA . ARG A 1 562 ? 0.532 13.051 4.184 1.00 95.62 562 ARG A CA 1
ATOM 4236 C C . ARG A 1 562 ? 1.245 14.004 3.229 1.00 95.62 562 ARG A C 1
ATOM 4238 O O . ARG A 1 562 ? 1.804 13.561 2.228 1.00 95.62 562 ARG A O 1
ATOM 4245 N N . LYS A 1 563 ? 1.366 15.281 3.611 1.00 96.25 563 LYS A N 1
ATOM 4246 C CA . LYS A 1 563 ? 2.119 16.287 2.842 1.00 96.25 563 LYS A CA 1
ATOM 4247 C C . LYS A 1 563 ? 3.588 15.924 2.626 1.00 96.25 563 LYS A C 1
ATOM 4249 O O . LYS A 1 563 ? 4.184 16.328 1.628 1.00 96.25 563 LYS A O 1
ATOM 4254 N N . ASP A 1 564 ? 4.193 15.177 3.551 1.00 97.31 564 ASP A N 1
ATOM 4255 C CA . ASP A 1 564 ? 5.577 14.735 3.414 1.00 97.31 564 ASP A CA 1
ATOM 4256 C C . ASP A 1 564 ? 5.679 13.624 2.363 1.00 97.31 564 ASP A C 1
ATOM 4258 O O . ASP A 1 564 ? 6.542 13.685 1.488 1.00 97.31 564 ASP A O 1
ATOM 4262 N N . ILE A 1 565 ? 4.750 12.659 2.382 1.00 98.00 565 ILE A N 1
ATOM 4263 C CA . ILE A 1 565 ? 4.626 11.644 1.326 1.00 98.00 565 ILE A CA 1
ATOM 4264 C C . ILE A 1 565 ? 4.369 12.311 -0.029 1.00 98.00 565 ILE A C 1
ATOM 4266 O O . ILE A 1 565 ? 5.079 12.017 -0.993 1.00 98.00 565 ILE A O 1
ATOM 4270 N N . GLN A 1 566 ? 3.437 13.266 -0.101 1.00 97.81 566 GLN A N 1
ATOM 4271 C CA . GLN A 1 566 ? 3.184 14.046 -1.315 1.00 97.81 566 GLN A CA 1
ATOM 4272 C C . GLN A 1 566 ? 4.451 14.770 -1.787 1.00 97.81 566 GLN A C 1
ATOM 4274 O O . GLN A 1 566 ? 4.788 14.725 -2.967 1.00 97.81 566 GLN A O 1
ATOM 4279 N N . THR A 1 567 ? 5.209 15.382 -0.873 1.00 97.25 567 THR A N 1
ATOM 4280 C CA . THR A 1 567 ? 6.479 16.051 -1.191 1.00 97.25 567 THR A CA 1
ATOM 4281 C C . THR A 1 567 ? 7.501 15.078 -1.782 1.00 97.25 567 THR A C 1
ATOM 4283 O O . THR A 1 567 ? 8.181 15.423 -2.751 1.00 97.25 567 THR A O 1
ATOM 4286 N N . LEU A 1 568 ? 7.613 13.858 -1.245 1.00 97.00 568 LEU A N 1
ATOM 4287 C CA . LEU A 1 568 ? 8.502 12.823 -1.783 1.00 97.00 568 LEU A CA 1
ATOM 4288 C C . LEU A 1 568 ? 8.082 12.388 -3.194 1.00 97.00 568 LEU A C 1
ATOM 4290 O O . LEU A 1 568 ? 8.937 12.273 -4.075 1.00 97.00 568 LEU A O 1
ATOM 4294 N N . ILE A 1 569 ? 6.781 12.198 -3.429 1.00 96.81 569 ILE A N 1
ATOM 4295 C CA . ILE A 1 569 ? 6.235 11.834 -4.745 1.00 96.81 569 ILE A CA 1
ATOM 4296 C C . ILE A 1 569 ? 6.475 12.950 -5.759 1.00 96.81 569 ILE A C 1
ATOM 4298 O O . ILE A 1 569 ? 7.046 12.695 -6.821 1.00 96.81 569 ILE A O 1
ATOM 4302 N N . THR A 1 570 ? 6.140 14.193 -5.409 1.00 94.50 570 THR A N 1
ATOM 4303 C CA . THR A 1 570 ? 6.407 15.370 -6.244 1.00 94.50 570 THR A CA 1
ATOM 4304 C C . THR A 1 570 ? 7.897 15.485 -6.560 1.00 94.50 570 THR A C 1
ATOM 4306 O O . THR A 1 570 ? 8.263 15.636 -7.720 1.00 94.50 570 THR A O 1
ATOM 4309 N N . THR A 1 571 ? 8.779 15.301 -5.572 1.00 92.19 571 THR A N 1
ATOM 4310 C CA . THR A 1 571 ? 10.239 15.339 -5.781 1.00 92.19 571 THR A CA 1
ATOM 4311 C C . THR A 1 571 ? 10.705 14.278 -6.784 1.00 92.19 571 THR A C 1
ATOM 4313 O O . THR A 1 571 ? 11.562 14.546 -7.628 1.00 92.19 571 THR A O 1
ATOM 4316 N N . VAL A 1 572 ? 10.153 13.063 -6.716 1.00 91.44 572 VAL A N 1
ATOM 4317 C CA . VAL A 1 572 ? 10.479 11.991 -7.666 1.00 91.44 572 VAL A CA 1
ATOM 4318 C C . VAL A 1 572 ? 9.933 12.310 -9.059 1.00 91.44 572 VAL A C 1
ATOM 4320 O O . VAL A 1 572 ? 10.654 12.104 -10.037 1.00 91.44 572 VAL A O 1
ATOM 4323 N N . ASN A 1 573 ? 8.720 12.850 -9.175 1.00 87.25 573 ASN A N 1
ATOM 4324 C CA . ASN A 1 573 ? 8.139 13.251 -10.463 1.00 87.25 573 ASN A CA 1
ATOM 4325 C C . ASN A 1 573 ? 8.934 14.369 -11.133 1.00 87.25 573 ASN A C 1
ATOM 4327 O O . ASN A 1 573 ? 9.271 14.271 -12.313 1.00 87.25 573 ASN A O 1
ATOM 4331 N N . GLU A 1 574 ? 9.323 15.373 -10.349 1.00 84.94 574 GLU A N 1
ATOM 4332 C CA . GLU A 1 574 ? 10.130 16.503 -10.796 1.00 84.94 574 GLU A CA 1
ATOM 4333 C C . GLU A 1 574 ? 11.587 16.126 -11.095 1.00 84.94 574 GLU A C 1
ATOM 4335 O O . GLU A 1 574 ? 12.318 16.927 -11.685 1.00 84.94 574 GLU A O 1
ATOM 4340 N N . SER A 1 575 ? 12.033 14.925 -10.706 1.00 83.06 575 SER A N 1
ATOM 4341 C CA . SER A 1 575 ? 13.374 14.438 -11.018 1.00 83.06 575 SER A CA 1
ATOM 4342 C C . SER A 1 575 ? 13.537 14.151 -12.514 1.00 83.06 575 SER A C 1
ATOM 4344 O O . SER A 1 575 ? 12.582 13.890 -13.246 1.00 83.06 575 SER A O 1
ATOM 4346 N N . PHE A 1 576 ? 14.782 14.204 -12.990 1.00 74.88 576 PHE A N 1
ATOM 4347 C CA . PHE A 1 576 ? 15.098 13.899 -14.381 1.00 74.88 576 PHE A CA 1
ATOM 4348 C C . PHE A 1 576 ? 14.642 12.479 -14.756 1.00 74.88 576 PHE A C 1
ATOM 4350 O O . PHE A 1 576 ? 15.063 11.501 -14.134 1.00 74.88 576 PHE A O 1
ATOM 4357 N N . GLY A 1 577 ? 13.822 12.377 -15.800 1.00 77.00 577 GLY A N 1
ATOM 4358 C CA . GLY A 1 577 ? 13.322 11.113 -16.327 1.00 77.00 577 GLY A CA 1
ATOM 4359 C C . GLY A 1 577 ? 14.079 10.662 -17.568 1.00 77.00 577 GLY A C 1
ATOM 4360 O O . GLY A 1 577 ? 14.724 9.614 -17.562 1.00 77.00 577 GLY A O 1
ATOM 4361 N N . SER A 1 578 ? 14.002 11.440 -18.649 1.00 80.88 578 SER A N 1
ATOM 4362 C CA . SER A 1 578 ? 14.522 11.020 -19.955 1.00 80.88 578 SER A CA 1
ATOM 4363 C C . SER A 1 578 ? 15.001 12.185 -20.821 1.00 80.88 578 SER A C 1
ATOM 4365 O O . SER A 1 578 ? 14.814 13.355 -20.497 1.00 80.88 578 SER A O 1
ATOM 4367 N N . LEU A 1 579 ? 15.656 11.863 -21.937 1.00 81.06 579 LEU A N 1
ATOM 4368 C CA . LEU A 1 579 ? 15.989 12.825 -22.986 1.00 81.06 579 LEU A CA 1
ATOM 4369 C C . LEU A 1 579 ? 15.162 12.493 -24.221 1.00 81.06 579 LEU A C 1
ATOM 4371 O O . LEU A 1 579 ? 15.210 11.366 -24.715 1.00 81.06 579 LEU A O 1
ATOM 4375 N N . LYS A 1 580 ? 14.454 13.487 -24.745 1.00 81.12 580 LYS A N 1
ATOM 4376 C CA . LYS A 1 580 ? 13.809 13.425 -26.052 1.00 81.12 580 LYS A CA 1
ATOM 4377 C C . LYS A 1 580 ? 14.676 14.187 -27.039 1.00 81.12 580 LYS A C 1
ATOM 4379 O O . LYS A 1 580 ? 15.044 15.323 -26.769 1.00 81.12 580 LYS A O 1
ATOM 4384 N N . ALA A 1 581 ? 15.018 13.584 -28.170 1.00 81.88 581 ALA A N 1
ATOM 4385 C CA . ALA A 1 581 ? 15.828 14.257 -29.175 1.00 81.88 581 ALA A CA 1
ATOM 4386 C C . ALA A 1 581 ? 15.272 14.074 -30.578 1.00 81.88 581 ALA A C 1
ATOM 4388 O O . ALA A 1 581 ? 14.871 12.979 -30.969 1.00 81.88 581 ALA A O 1
ATOM 4389 N N . GLU A 1 582 ? 15.291 15.160 -31.337 1.00 80.12 582 GLU A N 1
ATOM 4390 C CA . GLU A 1 582 ? 14.789 15.225 -32.701 1.00 80.12 582 GLU A CA 1
ATOM 4391 C C . GLU A 1 582 ? 15.825 15.920 -33.591 1.00 80.12 582 GLU A C 1
ATOM 4393 O O . GLU A 1 582 ? 16.533 16.837 -33.167 1.00 80.12 582 GLU A O 1
ATOM 4398 N N . ALA A 1 583 ? 15.945 15.459 -34.835 1.00 77.94 583 ALA A N 1
ATOM 4399 C CA . ALA A 1 583 ? 16.752 16.129 -35.844 1.00 77.94 583 ALA A CA 1
ATOM 4400 C C . ALA A 1 583 ? 15.875 17.150 -36.581 1.00 77.94 583 ALA A C 1
ATOM 4402 O O . ALA A 1 583 ? 14.855 16.790 -37.167 1.00 77.94 583 ALA A O 1
ATOM 4403 N N . VAL A 1 584 ? 16.288 18.413 -36.569 1.00 72.25 584 VAL A N 1
ATOM 4404 C CA . VAL A 1 584 ? 15.683 19.492 -37.351 1.00 72.25 584 VAL A CA 1
ATOM 4405 C C . VAL A 1 584 ? 16.248 19.441 -38.774 1.00 72.25 584 VAL A C 1
ATOM 4407 O O . VAL A 1 584 ? 17.423 19.133 -38.984 1.00 72.25 584 VAL A O 1
ATOM 4410 N N . GLU A 1 585 ? 15.370 19.691 -39.746 1.00 61.06 585 GLU A N 1
ATOM 4411 C CA . GLU A 1 585 ? 15.555 19.529 -41.193 1.00 61.06 585 GLU A CA 1
ATOM 4412 C C . GLU A 1 585 ? 16.970 19.885 -41.704 1.00 61.06 585 GLU A C 1
ATOM 4414 O O . GLU A 1 585 ? 17.514 20.955 -41.430 1.00 61.06 585 GLU A O 1
ATOM 4419 N N . VAL A 1 586 ? 17.578 18.961 -42.458 1.00 59.03 586 VAL A N 1
ATOM 4420 C CA . VAL A 1 586 ? 18.995 19.018 -42.847 1.00 59.03 586 VAL A CA 1
ATOM 4421 C C . VAL A 1 586 ? 19.141 19.601 -44.253 1.00 59.03 586 VAL A C 1
ATOM 4423 O O . VAL A 1 586 ? 18.896 18.909 -45.240 1.00 59.03 586 VAL A O 1
ATOM 4426 N N . ALA A 1 587 ? 19.590 20.851 -44.371 1.00 56.69 587 ALA A N 1
ATOM 4427 C CA . ALA A 1 587 ? 20.028 21.391 -45.658 1.00 56.69 587 ALA A CA 1
ATOM 4428 C C . ALA A 1 587 ? 21.430 20.853 -46.009 1.00 56.69 587 ALA A C 1
ATOM 4430 O O . ALA A 1 587 ? 22.351 20.895 -45.188 1.00 56.69 587 ALA A O 1
ATOM 4431 N N . ALA A 1 588 ? 21.597 20.337 -47.229 1.00 57.84 588 ALA A N 1
ATOM 4432 C CA . ALA A 1 588 ? 22.900 19.956 -47.766 1.00 57.84 588 ALA A CA 1
ATOM 4433 C C . ALA A 1 588 ? 23.554 21.169 -48.446 1.00 57.84 588 ALA A C 1
ATOM 4435 O O . ALA A 1 588 ? 22.966 21.767 -49.344 1.00 57.84 588 ALA A O 1
ATOM 4436 N N . GLU A 1 589 ? 24.780 21.509 -48.050 1.00 56.66 589 GLU A N 1
ATOM 4437 C CA . GLU A 1 589 ? 25.611 22.523 -48.712 1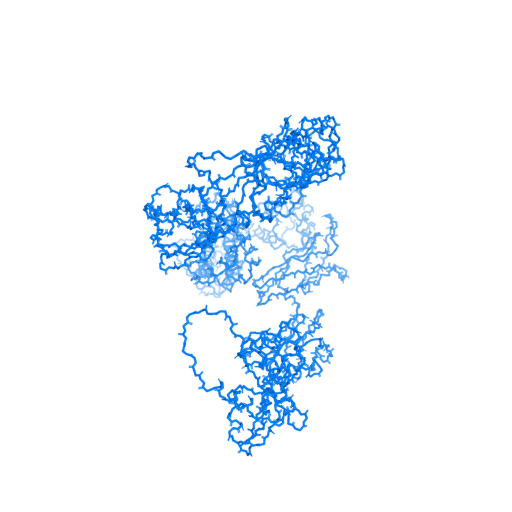.00 56.66 589 GLU A CA 1
ATOM 4438 C C . GLU A 1 589 ? 26.937 21.873 -49.123 1.00 56.66 589 GLU A C 1
ATOM 4440 O O . GLU A 1 589 ? 27.601 21.242 -48.300 1.00 56.66 589 GLU A O 1
ATOM 4445 N N . GLU A 1 590 ? 27.327 22.013 -50.395 1.00 62.62 590 GLU A N 1
ATOM 4446 C CA . GLU A 1 590 ? 28.656 21.618 -50.903 1.00 62.62 590 GLU A CA 1
ATOM 4447 C C . GLU A 1 590 ? 29.075 20.161 -50.580 1.00 62.62 590 GLU A C 1
ATOM 4449 O O . GLU A 1 590 ? 30.234 19.879 -50.278 1.00 62.62 590 GLU A O 1
ATOM 4454 N N . GLY A 1 591 ? 28.134 19.207 -50.616 1.00 61.09 591 GLY A N 1
ATOM 4455 C CA . GLY A 1 591 ? 28.417 17.786 -50.350 1.00 61.09 591 GLY A CA 1
ATOM 4456 C C . GLY A 1 591 ? 28.600 17.425 -48.869 1.00 61.09 591 GLY A C 1
ATOM 4457 O O . GLY A 1 591 ? 28.976 16.294 -48.553 1.00 61.09 591 GLY A O 1
ATOM 4458 N N . LYS A 1 592 ? 28.309 18.355 -47.953 1.00 64.19 592 LYS A N 1
ATOM 4459 C CA . LYS A 1 592 ? 28.272 18.110 -46.509 1.00 64.19 592 LYS A CA 1
ATOM 4460 C C . LYS A 1 592 ? 26.859 18.271 -45.957 1.00 64.19 592 LYS A C 1
ATOM 4462 O O . LYS A 1 592 ? 26.100 19.132 -46.402 1.00 64.19 592 LYS A O 1
ATOM 4467 N N . ILE A 1 593 ? 26.530 17.476 -44.940 1.00 66.38 593 ILE A N 1
ATOM 4468 C CA . ILE A 1 593 ? 25.302 17.641 -44.149 1.00 66.38 593 ILE A CA 1
ATOM 4469 C C . ILE A 1 593 ? 25.596 18.299 -42.809 1.00 66.38 593 ILE A C 1
ATOM 4471 O O . ILE A 1 593 ? 26.588 17.995 -42.138 1.00 66.38 593 ILE A O 1
ATOM 4475 N N . LYS A 1 594 ? 24.695 19.203 -42.433 1.00 71.44 594 LYS A N 1
ATOM 4476 C CA . LYS A 1 594 ? 24.747 20.023 -41.225 1.00 71.44 594 LYS A CA 1
ATOM 4477 C C . LYS A 1 594 ? 23.471 19.807 -40.400 1.00 71.44 594 LYS A C 1
ATOM 4479 O O . LYS A 1 594 ? 22.634 20.705 -40.353 1.00 71.44 594 LYS A O 1
ATOM 4484 N N . PRO A 1 595 ? 23.253 18.608 -39.828 1.00 69.75 595 PRO A N 1
ATOM 4485 C CA . PRO A 1 595 ? 22.078 18.378 -39.002 1.00 69.75 595 PRO A CA 1
ATOM 4486 C C . PRO A 1 595 ? 22.081 19.318 -37.797 1.00 69.75 595 PRO A C 1
ATOM 4488 O O . PRO A 1 595 ? 23.115 19.527 -37.162 1.00 69.75 595 PRO A O 1
ATOM 4491 N N . VAL A 1 596 ? 20.913 19.872 -37.495 1.00 76.75 596 VAL A N 1
ATOM 4492 C CA . VAL A 1 596 ? 20.653 20.554 -36.231 1.00 76.75 596 VAL A CA 1
ATOM 4493 C C . VAL A 1 596 ? 19.851 19.588 -35.373 1.00 76.75 596 VAL A C 1
ATOM 4495 O O . VAL A 1 596 ? 18.902 18.980 -35.859 1.00 76.75 596 VAL A O 1
ATOM 4498 N N . PHE A 1 597 ? 20.238 19.412 -34.117 1.00 79.38 597 PHE A N 1
ATOM 4499 C CA . PHE A 1 597 ? 19.525 18.543 -33.187 1.00 79.38 597 PHE A CA 1
ATOM 4500 C C . PHE A 1 597 ? 18.903 19.373 -32.083 1.00 79.38 597 PHE A C 1
ATOM 4502 O O . PHE A 1 597 ? 19.573 20.242 -31.529 1.00 79.38 597 PHE A O 1
ATOM 4509 N N . THR A 1 598 ? 17.663 19.053 -31.742 1.00 78.62 598 THR A N 1
ATOM 4510 C CA . THR A 1 598 ? 16.975 19.586 -30.573 1.00 78.62 598 THR A CA 1
ATOM 4511 C C . THR A 1 598 ? 16.871 18.469 -29.545 1.00 78.62 598 THR A C 1
ATOM 4513 O O . THR A 1 598 ? 16.305 17.420 -29.846 1.00 78.62 598 THR A O 1
ATOM 4516 N N . ILE A 1 599 ? 17.435 18.663 -28.351 1.00 79.75 599 ILE A N 1
ATOM 4517 C CA . ILE A 1 599 ? 17.338 17.718 -27.231 1.00 79.75 599 ILE A CA 1
ATOM 4518 C C . ILE A 1 599 ? 16.585 18.390 -26.085 1.00 79.75 599 ILE A C 1
ATOM 4520 O O . ILE A 1 599 ? 17.032 19.400 -25.554 1.00 79.75 599 ILE A O 1
ATOM 4524 N N . GLN A 1 600 ? 15.460 17.813 -25.693 1.00 80.38 600 GLN A N 1
ATOM 4525 C CA . GLN A 1 600 ? 14.669 18.207 -24.536 1.00 80.38 600 GLN A CA 1
ATOM 4526 C C . GLN A 1 600 ? 14.973 17.252 -23.382 1.00 80.38 600 GLN A C 1
ATOM 4528 O O . GLN A 1 600 ? 14.926 16.030 -23.541 1.00 80.38 600 GLN A O 1
ATOM 4533 N N . ALA A 1 601 ? 15.291 17.807 -22.216 1.00 76.44 601 ALA A N 1
ATOM 4534 C CA . ALA A 1 601 ? 15.309 17.041 -20.979 1.00 76.44 601 ALA A CA 1
ATOM 4535 C C . ALA A 1 601 ? 13.881 16.962 -20.451 1.00 76.44 601 ALA A C 1
ATOM 4537 O O . ALA A 1 601 ? 13.216 17.988 -20.354 1.00 76.44 601 ALA A O 1
ATOM 4538 N N . LEU A 1 602 ? 13.420 15.759 -20.127 1.00 78.56 602 LEU A N 1
ATOM 4539 C CA . LEU A 1 602 ? 12.092 15.522 -19.587 1.00 78.56 602 LEU A CA 1
ATOM 4540 C C . LEU A 1 602 ? 12.195 15.031 -18.144 1.00 78.56 602 LEU A C 1
ATOM 4542 O O . LEU A 1 602 ? 13.081 14.241 -17.798 1.00 78.56 602 LEU A O 1
ATOM 4546 N N . ARG A 1 603 ? 11.278 15.508 -17.311 1.00 80.06 603 ARG A N 1
ATOM 4547 C CA . ARG A 1 603 ? 10.957 14.979 -15.987 1.00 80.06 603 ARG A CA 1
ATOM 4548 C C . ARG A 1 603 ? 10.367 13.574 -16.113 1.00 80.06 603 ARG A C 1
ATOM 4550 O O . ARG A 1 603 ? 10.087 13.104 -17.220 1.00 80.06 603 ARG A O 1
ATOM 4557 N N . LYS A 1 604 ? 10.193 12.870 -14.993 1.00 75.69 604 LYS A N 1
ATOM 4558 C CA . LYS A 1 604 ? 9.556 11.541 -15.009 1.00 75.69 604 LYS A CA 1
ATOM 4559 C C . LYS A 1 604 ? 8.054 11.589 -15.302 1.00 75.69 604 LYS A C 1
ATOM 4561 O O . LYS A 1 604 ? 7.503 10.577 -15.720 1.00 75.69 604 LYS A O 1
ATOM 4566 N N . ASP A 1 605 ? 7.420 12.744 -15.132 1.00 72.25 605 ASP A N 1
ATOM 4567 C CA . ASP A 1 605 ? 6.044 13.026 -15.569 1.00 72.25 605 ASP A CA 1
ATOM 4568 C C . ASP A 1 605 ? 5.923 13.377 -17.068 1.00 72.25 605 ASP A C 1
ATOM 4570 O O . ASP A 1 605 ? 4.820 13.466 -17.600 1.00 72.25 605 ASP A O 1
ATOM 4574 N N . GLY A 1 606 ? 7.050 13.525 -17.774 1.00 72.00 606 GLY A N 1
ATOM 4575 C CA . GLY A 1 606 ? 7.091 13.895 -19.188 1.00 72.00 606 GLY A CA 1
ATOM 4576 C C . GLY A 1 606 ? 7.104 15.403 -19.459 1.00 72.00 606 GLY A C 1
ATOM 4577 O O . GLY A 1 606 ? 7.246 15.789 -20.621 1.00 72.00 606 GLY A O 1
ATOM 4578 N N . GLU A 1 607 ? 7.020 16.257 -18.435 1.00 77.50 607 GLU A N 1
ATOM 4579 C CA . GLU A 1 607 ? 7.202 17.703 -18.578 1.00 77.50 607 GLU A CA 1
ATOM 4580 C C . GLU A 1 607 ? 8.672 18.080 -18.811 1.00 77.50 607 GLU A C 1
ATOM 4582 O O . GLU A 1 607 ? 9.593 17.291 -18.602 1.00 77.50 607 GLU A O 1
ATOM 4587 N N . ILE A 1 608 ? 8.928 19.315 -19.246 1.00 75.19 608 ILE A N 1
ATOM 4588 C CA . ILE A 1 608 ? 10.287 19.801 -19.514 1.00 75.19 608 ILE A CA 1
ATOM 4589 C C . ILE A 1 608 ? 11.073 19.960 -18.197 1.00 75.19 608 ILE A C 1
ATOM 4591 O O . ILE A 1 608 ? 10.659 20.645 -17.263 1.00 75.19 608 ILE A O 1
ATOM 4595 N N . TYR A 1 609 ? 12.260 19.356 -18.134 1.00 76.62 609 TYR A N 1
ATOM 4596 C CA . TYR A 1 609 ? 13.175 19.422 -16.996 1.00 76.62 609 TYR A CA 1
ATOM 4597 C C . TYR A 1 609 ? 14.130 20.620 -17.106 1.00 76.62 609 TYR A C 1
ATOM 4599 O O . TYR A 1 609 ? 15.240 20.530 -17.634 1.00 76.62 609 TYR A O 1
ATOM 4607 N N . GLU A 1 610 ? 13.714 21.750 -16.535 1.00 70.06 610 GLU A N 1
ATOM 4608 C CA . GLU A 1 610 ? 14.430 23.040 -16.576 1.00 70.06 610 GLU A CA 1
ATOM 4609 C C . GLU A 1 610 ? 15.751 23.078 -15.765 1.00 70.06 610 GLU A C 1
ATOM 4611 O O . GLU A 1 610 ? 16.513 24.046 -15.822 1.00 70.06 610 GLU A O 1
ATOM 4616 N N . ALA A 1 611 ? 16.061 22.039 -14.978 1.00 66.88 611 ALA A N 1
ATOM 4617 C CA . ALA A 1 611 ? 17.236 22.020 -14.099 1.00 66.88 611 ALA A CA 1
ATOM 4618 C C . ALA A 1 611 ? 18.537 21.518 -14.769 1.00 66.88 611 ALA A C 1
ATOM 4620 O O . ALA A 1 611 ? 19.609 21.586 -14.154 1.00 66.88 611 ALA A O 1
ATOM 4621 N N . MET A 1 612 ? 18.496 21.059 -16.028 1.00 67.06 612 MET A N 1
ATOM 4622 C CA . MET A 1 612 ? 19.711 20.771 -16.808 1.00 67.06 612 MET A CA 1
ATOM 4623 C C . MET A 1 612 ? 20.407 22.065 -17.240 1.00 67.06 612 MET A C 1
ATOM 4625 O O . MET A 1 612 ? 20.228 22.548 -18.347 1.00 67.06 612 MET A O 1
ATOM 4629 N N . LYS A 1 613 ? 21.242 22.639 -16.374 1.00 67.19 613 LYS A N 1
ATOM 4630 C CA . LYS A 1 613 ? 22.023 23.842 -16.697 1.00 67.19 613 LYS A CA 1
ATOM 4631 C C . LYS A 1 613 ? 23.419 23.482 -17.206 1.00 67.19 613 LYS A C 1
ATOM 4633 O O . LYS A 1 613 ? 23.924 22.378 -16.995 1.00 67.19 613 LYS A O 1
ATOM 4638 N N . ASN A 1 614 ? 24.057 24.444 -17.874 1.00 67.06 614 ASN A N 1
ATOM 4639 C CA . ASN A 1 614 ? 25.479 24.404 -18.240 1.00 67.06 614 ASN A CA 1
ATOM 4640 C C . ASN A 1 614 ? 25.899 23.177 -19.071 1.00 67.06 614 ASN A C 1
ATOM 4642 O O . ASN A 1 614 ? 27.000 22.654 -18.897 1.00 67.06 614 ASN A O 1
ATOM 4646 N N . ALA A 1 615 ? 25.030 22.715 -19.976 1.00 71.38 615 ALA A N 1
ATOM 4647 C CA . ALA A 1 615 ? 25.379 21.634 -20.892 1.00 71.38 615 ALA A CA 1
ATOM 4648 C C . ALA A 1 615 ? 26.626 21.981 -21.737 1.00 71.38 615 ALA A C 1
ATOM 4650 O O . ALA A 1 615 ? 26.685 23.046 -22.355 1.00 71.38 615 ALA A O 1
ATOM 4651 N N . THR A 1 616 ? 27.610 21.082 -21.773 1.00 75.12 616 THR A N 1
ATOM 4652 C CA . THR A 1 616 ? 28.836 21.189 -22.574 1.00 75.12 616 THR A CA 1
ATOM 4653 C C . THR A 1 616 ? 28.904 20.021 -23.549 1.00 75.12 616 THR A C 1
ATOM 4655 O O . THR A 1 616 ? 28.738 18.867 -23.163 1.00 75.12 616 THR A O 1
ATOM 4658 N N . LEU A 1 617 ? 29.135 20.297 -24.832 1.00 74.44 617 LEU A N 1
ATOM 4659 C CA . LEU A 1 617 ? 29.153 19.256 -25.854 1.00 74.44 617 LEU A CA 1
ATOM 4660 C C . LEU A 1 617 ? 30.438 18.454 -25.726 1.00 74.44 617 LEU A C 1
ATOM 4662 O O . LEU A 1 617 ? 31.521 19.034 -25.691 1.00 74.44 617 LEU A O 1
ATOM 4666 N N . VAL A 1 618 ? 30.317 17.132 -25.712 1.00 77.81 618 VAL A N 1
ATOM 4667 C CA . VAL A 1 618 ? 31.472 16.232 -25.726 1.00 77.81 618 VAL A CA 1
ATOM 4668 C C . VAL A 1 618 ? 31.736 15.773 -27.155 1.00 77.81 618 VAL A C 1
ATOM 4670 O O . VAL A 1 618 ? 32.849 15.922 -27.653 1.00 77.81 618 VAL A O 1
ATOM 4673 N N . SER A 1 619 ? 30.723 15.239 -27.849 1.00 78.31 619 SER A N 1
ATOM 4674 C CA . SER A 1 619 ? 30.866 14.831 -29.251 1.00 78.31 619 SER A CA 1
ATOM 4675 C C . SER A 1 619 ? 29.532 14.688 -29.986 1.00 78.31 619 SER A C 1
ATOM 4677 O O . SER A 1 619 ? 28.493 14.454 -29.376 1.00 78.31 619 SER A O 1
ATOM 4679 N N . VAL A 1 620 ? 29.577 14.784 -31.317 1.00 77.94 620 VAL A N 1
ATOM 4680 C CA . VAL A 1 620 ? 28.487 14.371 -32.214 1.00 77.94 620 VAL A CA 1
ATOM 4681 C C . VAL A 1 620 ? 29.073 13.403 -33.232 1.00 77.94 620 VAL A C 1
ATOM 4683 O O . VAL A 1 620 ? 30.029 13.736 -33.942 1.00 77.94 620 VAL A O 1
ATOM 4686 N N . LYS A 1 621 ? 28.504 12.203 -33.301 1.00 80.69 621 LYS A N 1
ATOM 4687 C CA . LYS A 1 621 ? 28.890 11.155 -34.245 1.00 80.69 621 LYS A CA 1
ATOM 4688 C C . LYS A 1 621 ? 27.743 10.850 -35.188 1.00 80.69 621 LYS A C 1
ATOM 4690 O O . LYS A 1 621 ? 26.600 10.807 -34.752 1.00 80.69 621 LYS A O 1
ATOM 4695 N N . LEU A 1 622 ? 28.052 10.595 -36.452 1.00 77.62 622 LEU A N 1
ATOM 4696 C CA . LEU A 1 622 ? 27.088 10.156 -37.456 1.00 77.62 622 LEU A CA 1
ATOM 4697 C C . LEU A 1 622 ? 27.713 9.005 -38.250 1.00 77.62 622 LEU A C 1
ATOM 4699 O O . LEU A 1 622 ? 28.664 9.202 -39.010 1.00 77.62 622 LEU A O 1
ATOM 4703 N N . GLY A 1 623 ? 27.237 7.782 -38.010 1.00 75.25 623 GLY A N 1
ATOM 4704 C CA . GLY A 1 623 ? 27.940 6.578 -38.462 1.00 75.25 623 GLY A CA 1
ATOM 4705 C C . GLY A 1 623 ? 29.342 6.475 -37.841 1.00 75.25 623 GLY A C 1
ATOM 4706 O O . GLY A 1 623 ? 29.495 6.563 -36.625 1.00 75.25 623 GLY A O 1
ATOM 4707 N N . THR A 1 624 ? 30.377 6.303 -38.668 1.00 72.81 624 THR A N 1
ATOM 4708 C CA . THR A 1 624 ? 31.785 6.238 -38.223 1.00 72.81 624 THR A CA 1
ATOM 4709 C C . THR A 1 624 ? 32.456 7.608 -38.101 1.00 72.81 624 THR A C 1
ATOM 4711 O O . THR A 1 624 ? 33.575 7.704 -37.594 1.00 72.81 624 THR A O 1
ATOM 4714 N N . GLN A 1 625 ? 31.801 8.681 -38.550 1.00 72.00 625 GLN A N 1
ATOM 4715 C CA . GLN A 1 625 ? 32.368 10.022 -38.495 1.00 72.00 625 GLN A CA 1
ATOM 4716 C C . GLN A 1 625 ? 32.109 10.676 -37.140 1.00 72.00 625 GLN A C 1
ATOM 4718 O O . GLN A 1 625 ? 30.999 10.634 -36.615 1.00 72.00 625 GLN A O 1
ATOM 4723 N N . THR A 1 626 ? 33.130 11.346 -36.608 1.00 75.31 626 THR A N 1
ATOM 4724 C CA . THR A 1 626 ? 33.009 12.257 -35.462 1.00 75.31 626 THR A CA 1
ATOM 4725 C C . THR A 1 626 ? 33.211 13.675 -35.973 1.00 75.31 626 THR A C 1
ATOM 4727 O O . THR A 1 626 ? 34.220 13.954 -36.622 1.00 75.31 626 THR A O 1
ATOM 4730 N N . ALA A 1 627 ? 32.261 14.572 -35.720 1.00 64.62 627 ALA A N 1
ATOM 4731 C CA . ALA A 1 627 ? 32.414 15.955 -36.147 1.00 64.62 627 ALA A CA 1
ATOM 4732 C C . ALA A 1 627 ? 33.404 16.706 -35.249 1.00 64.62 627 ALA A C 1
ATOM 4734 O O . ALA A 1 627 ? 33.345 16.613 -34.027 1.00 64.62 627 ALA A O 1
ATOM 4735 N N . GLY A 1 628 ? 34.305 17.473 -35.868 1.00 52.31 628 GLY A N 1
ATOM 4736 C CA . GLY A 1 628 ? 35.389 18.163 -35.163 1.00 52.31 628 GLY A CA 1
ATOM 4737 C C . GLY A 1 628 ? 35.014 19.480 -34.472 1.00 52.31 628 GLY A C 1
ATOM 4738 O O . GLY A 1 628 ? 35.820 19.969 -33.690 1.00 52.31 628 GLY A O 1
ATOM 4739 N N . ALA A 1 629 ? 33.845 20.072 -34.754 1.00 59.91 629 ALA A N 1
ATOM 4740 C CA . ALA A 1 629 ? 33.410 21.334 -34.133 1.00 59.91 629 ALA A CA 1
ATOM 4741 C C . ALA A 1 629 ? 31.889 21.567 -34.270 1.00 59.91 629 ALA A C 1
ATOM 4743 O O . ALA A 1 629 ? 31.429 22.347 -35.102 1.00 59.91 629 ALA A O 1
ATOM 4744 N N . TYR A 1 630 ? 31.086 20.864 -33.472 1.00 64.12 630 TYR A N 1
ATOM 4745 C CA . TYR A 1 630 ? 29.706 21.292 -33.212 1.00 64.12 630 TYR A CA 1
ATOM 4746 C C . TYR A 1 630 ? 29.702 22.259 -32.030 1.00 64.12 630 TYR A C 1
ATOM 4748 O O . TYR A 1 630 ? 30.481 22.095 -31.092 1.00 64.12 630 TYR A O 1
ATOM 4756 N N . GLU A 1 631 ? 28.831 23.257 -32.081 1.00 60.28 631 GLU A N 1
ATOM 4757 C CA . GLU A 1 631 ? 28.602 24.183 -30.981 1.00 60.28 631 GLU A CA 1
ATOM 4758 C C . GLU A 1 631 ? 27.213 23.926 -30.394 1.00 60.28 631 GLU A C 1
ATOM 4760 O O . GLU A 1 631 ? 26.236 23.667 -31.103 1.00 60.28 631 GLU A O 1
ATOM 4765 N N . ILE A 1 632 ? 27.133 23.985 -29.068 1.00 60.53 632 ILE A N 1
ATOM 4766 C CA . ILE A 1 632 ? 25.858 24.073 -28.368 1.00 60.53 632 ILE A CA 1
ATOM 4767 C C . ILE A 1 632 ? 25.459 25.543 -28.356 1.00 60.53 632 ILE A C 1
ATOM 4769 O O . ILE A 1 632 ? 26.171 26.375 -27.790 1.00 60.53 632 ILE A O 1
ATOM 4773 N N . THR A 1 633 ? 24.291 25.856 -28.913 1.00 62.81 633 THR A N 1
ATOM 4774 C CA . THR A 1 633 ? 23.626 27.124 -28.596 1.00 62.81 633 THR A CA 1
ATOM 4775 C C . THR A 1 633 ? 22.759 26.851 -27.373 1.00 62.81 633 THR A C 1
ATOM 4777 O O . THR A 1 633 ? 21.650 26.337 -27.479 1.00 62.81 633 THR A O 1
ATOM 4780 N N . ASN A 1 634 ? 23.337 27.057 -26.189 1.00 53.84 634 ASN A N 1
ATOM 4781 C CA . ASN A 1 634 ? 22.719 26.662 -24.927 1.00 53.84 634 ASN A CA 1
ATOM 4782 C C . ASN A 1 634 ? 21.573 27.618 -24.590 1.00 53.84 634 ASN A C 1
ATOM 4784 O O . ASN A 1 634 ? 21.826 28.811 -24.427 1.00 53.84 634 ASN A O 1
ATOM 4788 N N . ASN A 1 635 ? 20.347 27.110 -24.456 1.00 52.84 635 ASN A N 1
ATOM 4789 C CA . ASN A 1 635 ? 19.208 27.923 -24.028 1.00 52.84 635 ASN A CA 1
ATOM 4790 C C . ASN A 1 635 ? 18.434 27.315 -22.846 1.00 52.84 635 ASN A C 1
ATOM 4792 O O . ASN A 1 635 ? 17.292 27.690 -22.613 1.00 52.84 635 ASN A O 1
ATOM 4796 N N . PHE A 1 636 ? 19.067 26.446 -22.046 1.00 53.34 636 PHE A N 1
ATOM 4797 C CA . PHE A 1 636 ? 18.511 25.898 -20.793 1.00 53.34 636 PHE A CA 1
ATOM 4798 C C . PHE A 1 636 ? 18.353 26.945 -19.655 1.00 53.34 636 PHE A C 1
ATOM 4800 O O . PHE A 1 636 ? 18.615 26.667 -18.485 1.00 53.34 636 PHE A O 1
ATOM 4807 N N . GLY A 1 637 ? 18.006 28.198 -19.959 1.00 40.62 637 GLY A N 1
ATOM 4808 C CA . GLY A 1 637 ? 17.989 29.262 -18.949 1.00 40.62 637 GLY A CA 1
ATOM 4809 C C . GLY A 1 637 ? 17.236 30.543 -19.291 1.00 40.62 637 GLY A C 1
ATOM 4810 O O . GLY A 1 637 ? 17.367 31.514 -18.550 1.00 40.62 637 GLY A O 1
ATOM 4811 N N . VAL A 1 638 ? 16.459 30.581 -20.372 1.00 42.31 638 VAL A N 1
ATOM 4812 C CA . VAL A 1 638 ? 15.579 31.715 -20.697 1.00 42.31 638 VAL A CA 1
ATOM 4813 C C . VAL A 1 638 ? 14.183 31.148 -20.930 1.00 42.31 638 VAL A C 1
ATOM 4815 O O . VAL A 1 638 ? 14.096 30.013 -21.378 1.00 42.31 638 VAL A O 1
ATOM 4818 N N . GLU A 1 639 ? 13.125 31.913 -20.635 1.00 46.72 639 GLU A N 1
ATOM 4819 C CA . GLU A 1 639 ? 11.677 31.571 -20.630 1.00 46.72 639 GLU A CA 1
ATOM 4820 C C . GLU A 1 639 ? 11.113 30.804 -21.860 1.00 46.72 639 GLU A C 1
ATOM 4822 O O . GLU A 1 639 ? 9.914 30.556 -21.960 1.00 46.72 639 GLU A O 1
ATOM 4827 N N . THR A 1 640 ? 11.950 30.400 -22.811 1.00 41.69 640 THR A N 1
ATOM 4828 C CA . THR A 1 640 ? 11.638 29.593 -23.984 1.00 41.69 640 THR A CA 1
ATOM 4829 C C . THR A 1 640 ? 12.207 28.164 -23.873 1.00 41.69 640 THR A C 1
ATOM 4831 O O . THR A 1 640 ? 13.271 27.873 -24.413 1.00 41.69 640 THR A O 1
ATOM 4834 N N . LYS A 1 641 ? 11.429 27.279 -23.235 1.00 53.25 641 LYS A N 1
ATOM 4835 C CA . LYS A 1 641 ? 11.255 25.839 -23.540 1.00 53.25 641 LYS A CA 1
ATOM 4836 C C . LYS A 1 641 ? 12.474 24.888 -23.470 1.00 53.25 641 LYS A C 1
ATOM 4838 O O . LYS A 1 641 ? 12.684 24.188 -24.449 1.00 53.25 641 LYS A O 1
ATOM 4843 N N . GLY A 1 642 ? 13.230 24.811 -22.367 1.00 51.81 642 GLY A N 1
ATOM 4844 C CA . GLY A 1 642 ? 14.196 23.730 -22.034 1.00 51.81 642 GLY A CA 1
ATOM 4845 C C . GLY A 1 642 ? 14.790 22.857 -23.164 1.00 51.81 642 GLY A C 1
ATOM 4846 O O . GLY A 1 642 ? 14.781 21.627 -23.078 1.00 51.81 642 GLY A O 1
ATOM 4847 N N . GLU A 1 643 ? 15.314 23.486 -24.219 1.00 59.88 643 GLU A N 1
ATOM 4848 C CA . GLU A 1 643 ? 15.817 22.831 -25.429 1.00 59.88 643 GLU A CA 1
ATOM 4849 C C . GLU A 1 643 ? 17.323 23.057 -25.587 1.00 59.88 643 GLU A C 1
ATOM 4851 O O . GLU A 1 643 ? 17.829 24.183 -25.530 1.00 59.88 643 GLU A O 1
ATOM 4856 N N . LEU A 1 644 ? 18.046 21.973 -25.859 1.00 59.12 644 LEU A N 1
ATOM 4857 C CA . LEU A 1 644 ? 19.432 21.989 -26.296 1.00 59.12 644 LEU A CA 1
ATOM 4858 C C . LEU A 1 644 ? 19.488 21.944 -27.819 1.00 59.12 644 LEU A C 1
ATOM 4860 O O . LEU A 1 644 ? 19.177 20.913 -28.415 1.00 59.12 644 LEU A O 1
ATOM 4864 N N . VAL A 1 645 ? 19.952 23.025 -28.441 1.00 66.06 645 VAL A N 1
ATOM 4865 C CA . VAL A 1 645 ? 20.188 23.051 -29.887 1.00 66.06 645 VAL A CA 1
ATOM 4866 C C . VAL A 1 645 ? 21.664 22.784 -30.167 1.00 66.06 645 VAL A C 1
ATOM 4868 O O . VAL A 1 645 ? 22.542 23.571 -29.799 1.00 66.06 645 VAL A O 1
ATOM 4871 N N . VAL A 1 646 ? 21.940 21.662 -30.827 1.00 61.47 646 VAL A N 1
ATOM 4872 C CA . VAL A 1 646 ? 23.281 21.244 -31.247 1.00 61.47 646 VAL A CA 1
ATOM 4873 C C . VAL A 1 646 ? 23.398 21.467 -32.749 1.00 61.47 646 VAL A C 1
ATOM 4875 O O . VAL A 1 646 ? 22.720 20.801 -33.529 1.00 61.47 646 VAL A O 1
ATOM 4878 N N . GLY A 1 647 ? 24.248 22.410 -33.157 1.00 64.94 647 GLY A N 1
ATOM 4879 C CA . GLY A 1 647 ? 24.440 22.786 -34.560 1.00 64.94 647 GLY A CA 1
ATOM 4880 C C . GLY A 1 647 ? 25.919 22.915 -34.939 1.00 64.94 647 GLY A C 1
ATOM 4881 O O . GLY A 1 647 ? 26.792 22.912 -34.068 1.00 64.94 647 GLY A O 1
ATOM 4882 N N . PRO A 1 648 ? 26.246 22.999 -36.237 1.00 61.69 648 PRO A N 1
ATOM 4883 C CA . PRO A 1 648 ? 27.627 23.158 -36.691 1.00 61.69 648 PRO A CA 1
ATOM 4884 C C . PRO A 1 648 ? 28.214 24.513 -36.251 1.00 61.69 648 PRO A C 1
ATOM 4886 O O . PRO A 1 648 ? 27.614 25.561 -36.488 1.00 61.69 648 PRO A O 1
ATOM 4889 N N . GLY A 1 649 ? 29.413 24.501 -35.661 1.00 54.44 649 GLY A N 1
ATOM 4890 C CA . GLY A 1 649 ? 30.155 25.714 -35.307 1.00 54.44 649 GLY A CA 1
ATOM 4891 C C . GLY A 1 649 ? 30.900 26.290 -36.514 1.00 54.44 649 GLY A C 1
ATOM 4892 O O . GLY A 1 649 ? 31.935 25.768 -36.927 1.00 54.44 649 GLY A O 1
ATOM 4893 N N . GLY A 1 650 ? 30.390 27.372 -37.104 1.00 58.66 650 GLY A N 1
ATOM 4894 C CA . GLY A 1 650 ? 31.038 28.067 -38.223 1.00 58.66 650 GLY A CA 1
ATOM 4895 C C . GLY A 1 650 ? 30.952 27.362 -39.590 1.00 58.66 650 GLY A C 1
ATOM 4896 O O . GLY A 1 650 ? 30.345 26.309 -39.767 1.00 58.66 650 GLY A O 1
ATOM 4897 N N . SER A 1 651 ? 31.554 27.978 -40.615 1.00 54.75 651 SER A N 1
ATOM 4898 C CA . SER A 1 651 ? 31.313 27.638 -42.030 1.00 54.75 651 SER A CA 1
ATOM 4899 C C . SER A 1 651 ? 31.908 26.305 -42.517 1.00 54.75 651 SER A C 1
ATOM 4901 O O . SER A 1 651 ? 31.546 25.855 -43.599 1.00 54.75 651 SER A O 1
ATOM 4903 N N . ALA A 1 652 ? 32.811 25.662 -41.766 1.00 49.75 652 ALA A N 1
ATOM 4904 C CA . ALA A 1 652 ? 33.623 24.540 -42.267 1.00 49.75 652 ALA A CA 1
ATOM 4905 C C . ALA A 1 652 ? 33.164 23.134 -41.824 1.00 49.75 652 ALA A C 1
ATOM 4907 O O . ALA A 1 652 ? 33.723 22.132 -42.292 1.00 49.75 652 ALA A O 1
ATOM 4908 N N . VAL A 1 653 ? 32.169 23.035 -40.939 1.00 57.12 653 VAL A N 1
ATOM 4909 C CA . VAL A 1 653 ? 31.845 21.791 -40.224 1.00 57.12 653 VAL A CA 1
ATOM 4910 C C . VAL A 1 653 ? 30.593 21.144 -40.808 1.00 57.12 653 VAL A C 1
ATOM 4912 O O . VAL A 1 653 ? 29.539 21.764 -40.883 1.00 57.12 653 VAL A O 1
ATOM 4915 N N . GLY A 1 654 ? 30.715 19.894 -41.243 1.00 61.56 654 GLY A N 1
ATOM 4916 C CA . GLY A 1 654 ? 29.614 19.071 -41.737 1.00 61.56 654 GLY A CA 1
ATOM 4917 C C . GLY A 1 654 ? 30.111 17.655 -42.018 1.00 61.56 654 GLY A C 1
ATOM 4918 O O . GLY A 1 654 ? 31.311 17.465 -42.232 1.00 61.56 654 GLY A O 1
ATOM 4919 N N . PHE A 1 655 ? 29.219 16.670 -41.969 1.00 67.44 655 PHE A N 1
ATOM 4920 C CA . PHE A 1 655 ? 29.569 15.274 -42.243 1.00 67.44 655 PHE A CA 1
ATOM 4921 C C . PHE A 1 655 ? 29.614 15.032 -43.752 1.00 67.44 655 PHE A C 1
ATOM 4923 O O . PHE A 1 655 ? 28.755 15.539 -44.477 1.00 67.44 655 PHE A O 1
ATOM 4930 N N . ASP A 1 656 ? 30.610 14.279 -44.226 1.00 66.44 656 ASP A N 1
ATOM 4931 C CA . ASP A 1 656 ? 30.738 13.951 -45.653 1.00 66.44 656 ASP A CA 1
ATOM 4932 C C . ASP A 1 656 ? 29.604 13.018 -46.088 1.00 66.44 656 ASP A C 1
ATOM 4934 O O . ASP A 1 656 ? 29.542 11.869 -45.645 1.00 66.44 656 ASP A O 1
ATOM 4938 N N . PHE A 1 657 ? 28.737 13.501 -46.979 1.00 61.47 657 PHE A N 1
ATOM 4939 C CA . PHE A 1 657 ? 27.573 12.770 -47.477 1.00 61.47 657 PHE A CA 1
ATOM 4940 C C . PHE A 1 657 ? 27.940 11.425 -48.119 1.00 61.47 657 PHE A C 1
ATOM 4942 O O . PHE A 1 657 ? 27.164 10.478 -48.062 1.00 61.47 657 PHE A O 1
ATOM 4949 N N . ASN A 1 658 ? 29.133 11.307 -48.709 1.00 56.78 658 ASN A N 1
ATOM 4950 C CA . ASN A 1 658 ? 29.535 10.118 -49.465 1.00 56.78 658 ASN A CA 1
ATOM 4951 C C . ASN A 1 658 ? 29.900 8.921 -48.580 1.00 56.78 658 ASN A C 1
ATOM 4953 O O . ASN A 1 658 ? 30.041 7.806 -49.079 1.00 56.78 658 ASN A O 1
ATOM 4957 N N . THR A 1 659 ? 30.088 9.143 -47.279 1.00 58.38 659 THR A N 1
ATOM 4958 C CA . THR A 1 659 ? 30.495 8.099 -46.324 1.00 58.38 659 THR A CA 1
ATOM 4959 C C . THR A 1 659 ? 29.426 7.804 -45.271 1.00 58.38 659 THR A C 1
ATOM 4961 O O . THR A 1 659 ? 29.543 6.823 -44.539 1.00 58.38 659 THR A O 1
ATOM 4964 N N . VAL A 1 660 ? 28.365 8.614 -45.212 1.00 58.12 660 VAL A N 1
ATOM 4965 C CA . VAL A 1 660 ? 27.207 8.421 -44.334 1.00 58.12 660 VAL A CA 1
ATOM 4966 C C . VAL A 1 660 ? 26.113 7.717 -45.143 1.00 58.12 660 VAL A C 1
ATOM 4968 O O . VAL A 1 660 ? 25.690 8.211 -46.182 1.00 58.12 660 VAL A O 1
ATOM 4971 N N . GLY A 1 661 ? 25.680 6.529 -44.713 1.00 54.56 661 GLY A N 1
ATOM 4972 C CA . GLY A 1 661 ? 24.620 5.778 -45.398 1.00 54.56 661 GLY A CA 1
ATOM 4973 C C . GLY A 1 661 ? 23.262 6.503 -45.397 1.00 54.56 661 GLY A C 1
ATOM 4974 O O . GLY A 1 661 ? 23.032 7.421 -44.619 1.00 54.56 661 GLY A O 1
ATOM 4975 N N . ALA A 1 662 ? 22.326 6.057 -46.244 1.00 53.00 662 ALA A N 1
ATOM 4976 C CA . ALA A 1 662 ? 21.008 6.690 -46.432 1.00 53.00 662 ALA A CA 1
ATOM 4977 C C . ALA A 1 662 ? 20.099 6.702 -45.180 1.00 53.00 662 ALA A C 1
ATOM 4979 O O . ALA A 1 662 ? 19.110 7.433 -45.142 1.00 53.00 662 ALA A O 1
ATOM 4980 N N . GLN A 1 663 ? 20.431 5.910 -44.158 1.00 52.69 663 GLN A N 1
ATOM 4981 C CA . GLN A 1 663 ? 19.885 6.032 -42.811 1.00 52.69 663 GLN A CA 1
ATOM 4982 C C . GLN A 1 663 ? 21.022 5.885 -41.812 1.00 52.69 663 GLN A C 1
ATOM 4984 O O . GLN A 1 663 ? 21.667 4.839 -41.745 1.00 52.69 663 GLN A O 1
ATOM 4989 N N . THR A 1 664 ? 21.264 6.932 -41.035 1.00 64.50 664 THR A N 1
ATOM 4990 C CA . THR A 1 664 ? 22.261 6.899 -39.969 1.00 64.50 664 THR A CA 1
ATOM 4991 C C . THR A 1 664 ? 21.696 7.508 -38.705 1.00 64.50 664 THR A C 1
ATOM 4993 O O . THR A 1 664 ? 21.073 8.567 -38.730 1.00 64.50 664 THR A O 1
ATOM 4996 N N . GLU A 1 665 ? 21.938 6.826 -37.596 1.00 80.38 665 GLU A N 1
ATOM 4997 C CA . GLU A 1 665 ? 21.691 7.328 -36.254 1.00 80.38 665 GLU A CA 1
ATOM 4998 C C . GLU A 1 665 ? 22.850 8.252 -35.859 1.00 80.38 665 GLU A C 1
ATOM 5000 O O . GLU A 1 665 ? 24.024 7.877 -35.954 1.00 80.38 665 GLU A O 1
ATOM 5005 N N . ALA A 1 666 ? 22.529 9.477 -35.452 1.00 80.88 666 ALA A N 1
ATOM 5006 C CA . ALA A 1 666 ? 23.477 10.358 -34.798 1.00 80.88 666 ALA A CA 1
ATOM 5007 C C . ALA A 1 666 ? 23.601 9.957 -33.328 1.00 80.88 666 ALA A C 1
ATOM 5009 O O . ALA A 1 666 ? 22.592 9.778 -32.656 1.00 80.88 666 ALA A O 1
ATOM 5010 N N . THR A 1 667 ? 24.821 9.851 -32.810 1.00 83.62 667 THR A N 1
ATOM 5011 C CA . THR A 1 667 ? 25.083 9.729 -31.371 1.00 83.62 667 THR A CA 1
ATOM 5012 C C . THR A 1 667 ? 25.612 11.062 -30.863 1.00 83.62 667 THR A C 1
ATOM 5014 O O . THR A 1 667 ? 26.673 11.512 -31.296 1.00 83.62 667 THR A O 1
ATOM 5017 N N . ILE A 1 668 ? 24.876 11.697 -29.960 1.00 83.00 668 ILE A N 1
ATOM 5018 C CA . ILE A 1 668 ? 25.221 12.984 -29.360 1.00 83.00 668 ILE A CA 1
ATOM 5019 C C . ILE A 1 668 ? 25.609 12.729 -27.911 1.00 83.00 668 ILE A C 1
ATOM 5021 O O . ILE A 1 668 ? 24.805 12.200 -27.149 1.00 83.00 668 ILE A O 1
ATOM 5025 N N . THR A 1 669 ? 26.819 13.124 -27.531 1.00 82.50 669 THR A N 1
ATOM 5026 C CA . THR A 1 669 ? 27.312 13.040 -26.155 1.00 82.50 669 THR A CA 1
ATOM 5027 C C . THR A 1 669 ? 27.553 14.445 -25.623 1.00 82.50 669 THR A C 1
ATOM 5029 O O . THR A 1 669 ? 28.236 15.249 -26.263 1.00 82.50 669 THR A O 1
ATOM 5032 N N . PHE A 1 670 ? 27.013 14.751 -24.450 1.00 82.69 670 PHE A N 1
ATOM 5033 C CA . PHE A 1 670 ? 27.199 16.031 -23.767 1.00 82.69 670 PHE A CA 1
ATOM 5034 C C . PHE A 1 670 ? 27.286 15.821 -22.256 1.00 82.69 670 PHE A C 1
ATOM 5036 O O . PHE A 1 670 ? 26.775 14.834 -21.734 1.00 82.69 670 PHE A O 1
ATOM 5043 N N . THR A 1 671 ? 27.921 16.743 -21.540 1.00 79.38 671 THR A N 1
ATOM 5044 C CA . THR A 1 671 ? 27.911 16.773 -20.078 1.00 79.38 671 THR A CA 1
ATOM 5045 C C . THR A 1 671 ? 26.982 17.867 -19.573 1.00 79.38 671 THR A C 1
ATOM 5047 O O . THR A 1 671 ? 26.934 18.948 -20.143 1.00 79.38 671 THR A O 1
ATOM 5050 N N . SER A 1 672 ? 26.233 17.616 -18.504 1.00 79.56 672 SER A N 1
ATOM 5051 C CA . SER A 1 672 ? 25.486 18.637 -17.756 1.00 79.56 672 SER A CA 1
ATOM 5052 C C . SER A 1 672 ? 25.559 18.285 -16.276 1.00 79.56 672 SER A C 1
ATOM 5054 O O . SER A 1 672 ? 25.422 17.115 -15.918 1.00 79.56 672 SER A O 1
ATOM 5056 N N . ASN A 1 673 ? 25.817 19.283 -15.423 1.00 78.00 673 ASN A N 1
ATOM 5057 C CA . ASN A 1 673 ? 26.042 19.088 -13.985 1.00 78.00 673 ASN A CA 1
ATOM 5058 C C . ASN A 1 673 ? 27.060 17.961 -13.694 1.00 78.00 673 ASN A C 1
ATOM 5060 O O . ASN A 1 673 ? 26.790 17.064 -12.901 1.00 78.00 673 ASN A O 1
ATOM 5064 N N . ASP A 1 674 ? 28.193 17.966 -14.406 1.00 76.62 674 ASP A N 1
ATOM 5065 C CA . ASP A 1 674 ? 29.285 16.980 -14.299 1.00 76.62 674 ASP A CA 1
ATOM 5066 C C . ASP A 1 674 ? 28.920 15.517 -14.634 1.00 76.62 674 ASP A C 1
ATOM 5068 O O . ASP A 1 674 ? 29.750 14.620 -14.479 1.00 76.62 674 ASP A O 1
ATOM 5072 N N . LYS A 1 675 ? 27.713 15.259 -15.155 1.00 76.44 675 LYS A N 1
ATOM 5073 C CA . LYS A 1 675 ? 27.280 13.941 -15.638 1.00 76.44 675 LYS A CA 1
ATOM 5074 C C . LYS A 1 675 ? 27.251 13.910 -17.162 1.00 76.44 675 LYS A C 1
ATOM 5076 O O . LYS A 1 675 ? 26.771 14.850 -17.791 1.00 76.44 675 LYS A O 1
ATOM 5081 N N . GLU A 1 676 ? 27.765 12.835 -17.753 1.00 84.38 676 GLU A N 1
ATOM 5082 C CA . GLU A 1 676 ? 27.734 12.605 -19.200 1.00 84.38 676 GLU A CA 1
ATOM 5083 C C . GLU A 1 676 ? 26.423 11.927 -19.622 1.00 84.38 676 GLU A C 1
ATOM 5085 O O . GLU A 1 676 ? 25.969 10.968 -18.997 1.00 84.38 676 GLU A O 1
ATOM 5090 N N . TYR A 1 677 ? 25.826 12.428 -20.700 1.00 84.50 677 TYR A N 1
ATOM 5091 C CA . TYR A 1 677 ? 24.612 11.917 -21.323 1.00 84.50 677 TYR A CA 1
ATOM 5092 C C . TYR A 1 677 ? 24.902 11.573 -22.778 1.00 84.50 677 TYR A C 1
ATOM 5094 O O . TYR A 1 677 ? 25.611 12.309 -23.465 1.00 84.50 677 TYR A O 1
ATOM 5102 N N . THR A 1 678 ? 24.327 10.470 -23.256 1.00 85.06 678 THR A N 1
ATOM 5103 C CA . THR A 1 678 ? 24.400 10.061 -24.661 1.00 85.06 678 THR A CA 1
ATOM 5104 C C . THR A 1 678 ? 22.996 9.851 -25.210 1.00 85.06 678 THR A C 1
ATOM 5106 O O . THR A 1 678 ? 22.217 9.094 -24.635 1.00 85.06 678 THR A O 1
ATOM 5109 N N . VAL A 1 679 ? 22.683 10.503 -26.329 1.00 85.12 679 VAL A N 1
ATOM 5110 C CA . VAL A 1 679 ? 21.387 10.405 -27.007 1.00 85.12 679 VAL A CA 1
ATOM 5111 C C . VAL A 1 679 ? 21.582 9.975 -28.452 1.00 85.12 679 VAL A C 1
ATOM 5113 O O . VAL A 1 679 ? 22.509 10.418 -29.130 1.00 85.12 679 VAL A O 1
ATOM 5116 N N . LYS A 1 680 ? 20.696 9.099 -28.916 1.00 84.88 680 LYS A N 1
ATOM 5117 C CA . LYS A 1 680 ? 20.674 8.572 -30.276 1.00 84.88 680 LYS A CA 1
ATOM 5118 C C . LYS A 1 680 ? 19.515 9.192 -31.043 1.00 84.88 680 LYS A C 1
ATOM 5120 O O . LYS A 1 680 ? 18.380 9.124 -30.583 1.00 84.88 680 LYS A O 1
ATOM 5125 N N . VAL A 1 681 ? 19.801 9.806 -32.187 1.00 81.44 681 VAL A N 1
ATOM 5126 C CA . VAL A 1 681 ? 18.808 10.531 -32.987 1.00 81.44 681 VAL A CA 1
ATOM 5127 C C . VAL A 1 681 ? 18.816 9.997 -34.413 1.00 81.44 681 VAL A C 1
ATOM 5129 O O . VAL A 1 681 ? 19.850 10.081 -35.079 1.00 81.44 681 VAL A O 1
ATOM 5132 N N . PRO A 1 682 ? 17.703 9.459 -34.931 1.00 77.44 682 PRO A N 1
ATOM 5133 C CA . PRO A 1 682 ? 17.635 9.069 -36.331 1.00 77.44 682 PRO A CA 1
ATOM 5134 C C . PRO A 1 682 ? 17.748 10.313 -37.222 1.00 77.44 682 PRO A C 1
ATOM 5136 O O . PRO A 1 682 ? 16.969 11.255 -37.091 1.00 77.44 682 PRO A O 1
ATOM 5139 N N . VAL A 1 683 ? 18.706 10.319 -38.153 1.00 70.00 683 VAL A N 1
ATOM 5140 C CA . VAL A 1 683 ? 18.865 11.403 -39.130 1.00 70.00 683 VAL A CA 1
ATOM 5141 C C . VAL A 1 683 ? 18.356 10.927 -40.480 1.00 70.00 683 VAL A C 1
ATOM 5143 O O . VAL A 1 683 ? 18.947 10.050 -41.115 1.00 70.00 683 VAL A O 1
ATOM 5146 N N . LYS A 1 684 ? 17.258 11.531 -40.942 1.00 63.81 684 LYS A N 1
ATOM 5147 C CA . LYS A 1 684 ? 16.768 11.345 -42.308 1.00 63.81 684 LYS A CA 1
ATOM 5148 C C . LYS A 1 684 ? 17.442 12.369 -43.210 1.00 63.81 684 LYS A C 1
ATOM 5150 O O . LYS A 1 684 ? 17.123 13.553 -43.177 1.00 63.81 684 LYS A O 1
ATOM 5155 N N . VAL A 1 685 ? 18.381 11.903 -44.020 1.00 55.78 685 VAL A N 1
ATOM 5156 C CA . VAL A 1 685 ? 19.093 12.759 -44.962 1.00 55.78 685 VAL A CA 1
ATOM 5157 C C . VAL A 1 685 ? 18.254 12.897 -46.236 1.00 55.78 685 VAL A C 1
ATOM 5159 O O . VAL A 1 685 ? 18.114 11.948 -47.004 1.00 55.78 685 VAL A O 1
ATOM 5162 N N . VAL A 1 686 ? 17.664 14.074 -46.456 1.00 49.22 686 VAL A N 1
ATOM 5163 C CA . VAL A 1 686 ? 16.993 14.414 -47.719 1.00 49.22 686 VAL A CA 1
ATOM 5164 C C . VAL A 1 686 ? 18.055 14.997 -48.648 1.00 49.22 686 VAL A C 1
ATOM 5166 O O . VAL A 1 686 ? 18.611 16.054 -48.361 1.00 49.22 686 VAL A O 1
ATOM 5169 N N . ALA A 1 687 ? 18.395 14.305 -49.737 1.00 47.59 687 ALA A N 1
ATOM 5170 C CA . ALA A 1 687 ? 19.357 14.831 -50.701 1.00 47.59 687 ALA A CA 1
ATOM 5171 C C . ALA A 1 687 ? 18.775 16.089 -51.371 1.00 47.59 687 ALA A C 1
ATOM 5173 O O . ALA A 1 687 ? 17.834 16.008 -52.163 1.00 47.59 687 ALA A O 1
ATOM 5174 N N . GLY A 1 688 ? 19.309 17.259 -51.020 1.00 41.28 688 GLY A N 1
ATOM 5175 C CA . GLY A 1 688 ? 19.031 18.508 -51.720 1.00 41.28 688 GLY A CA 1
ATOM 5176 C C . GLY A 1 688 ? 19.720 18.525 -53.084 1.00 41.28 688 GLY A C 1
ATOM 5177 O O . GLY A 1 688 ? 20.853 18.069 -53.221 1.00 41.28 688 GLY A O 1
ATOM 5178 N N . THR A 1 689 ? 19.025 19.047 -54.090 1.00 36.78 689 THR A N 1
ATOM 5179 C CA . THR A 1 689 ? 19.513 19.237 -55.460 1.00 36.78 689 THR A CA 1
ATOM 5180 C C . THR A 1 689 ? 20.807 20.062 -55.464 1.00 36.78 689 THR A C 1
ATOM 5182 O O . THR A 1 689 ? 20.807 21.204 -55.001 1.00 36.78 689 THR A O 1
ATOM 5185 N N . ILE A 1 690 ? 21.902 19.515 -56.002 1.00 34.38 690 ILE A N 1
ATOM 5186 C CA . ILE A 1 690 ? 23.144 20.264 -56.229 1.00 34.38 690 ILE A CA 1
ATOM 5187 C C . ILE A 1 690 ? 22.968 21.029 -57.543 1.00 34.38 690 ILE A C 1
ATOM 5189 O O . ILE A 1 690 ? 23.108 20.468 -58.623 1.00 34.38 690 ILE A O 1
ATOM 5193 N N . ASN A 1 691 ? 22.635 22.317 -57.466 1.00 38.41 691 ASN A N 1
ATOM 5194 C CA . ASN A 1 691 ? 22.725 23.191 -58.632 1.00 38.41 691 ASN A CA 1
ATOM 5195 C C . ASN A 1 691 ? 24.200 23.512 -58.897 1.00 38.41 691 ASN A C 1
ATOM 5197 O O . ASN A 1 691 ? 24.754 24.391 -58.241 1.00 38.41 691 ASN A O 1
ATOM 5201 N N . ASP A 1 692 ? 24.800 22.859 -59.888 1.00 33.12 692 ASP A N 1
ATOM 5202 C CA . ASP A 1 692 ? 25.859 23.488 -60.674 1.00 33.12 692 ASP A CA 1
ATOM 5203 C C . ASP A 1 692 ? 25.755 23.083 -62.154 1.00 33.12 692 ASP A C 1
ATOM 5205 O O . ASP A 1 692 ? 25.163 22.068 -62.517 1.00 33.12 692 ASP A O 1
ATOM 5209 N N . GLU A 1 693 ? 26.220 23.973 -63.017 1.00 35.00 693 GLU A N 1
ATOM 5210 C CA . GLU A 1 693 ? 25.743 24.204 -64.379 1.00 35.00 693 GLU A CA 1
ATOM 5211 C C . GLU A 1 693 ? 25.699 23.001 -65.353 1.00 35.00 693 GLU A C 1
ATOM 5213 O O . GLU A 1 693 ? 26.578 22.143 -65.434 1.00 35.00 693 GLU A O 1
ATOM 5218 N N . LYS A 1 694 ? 24.656 23.029 -66.202 1.00 40.19 694 LYS A N 1
ATOM 5219 C CA . LYS A 1 694 ? 24.377 22.125 -67.329 1.00 40.19 694 LYS A CA 1
ATOM 5220 C C . LYS A 1 694 ? 25.600 21.855 -68.216 1.00 40.19 694 LYS A C 1
ATOM 5222 O O . LYS A 1 694 ? 26.085 22.758 -68.896 1.00 40.19 694 LYS A O 1
ATOM 5227 N N . THR A 1 695 ? 25.906 20.576 -68.436 1.00 33.00 695 THR A N 1
ATOM 5228 C CA . THR A 1 695 ? 26.395 20.108 -69.744 1.00 33.00 695 THR A CA 1
ATOM 5229 C C . THR A 1 695 ? 25.456 19.032 -70.284 1.00 33.00 695 THR A C 1
ATOM 5231 O O . THR A 1 695 ? 25.080 18.091 -69.595 1.00 33.00 695 THR A O 1
ATOM 5234 N N . SER A 1 696 ? 24.965 19.248 -71.505 1.00 36.69 696 SER A N 1
ATOM 5235 C CA . SER A 1 696 ? 23.931 18.432 -72.137 1.00 36.69 696 SER A CA 1
ATOM 5236 C C . SER A 1 696 ? 24.533 17.220 -72.850 1.00 36.69 696 SER A C 1
ATOM 5238 O O . SER A 1 696 ? 25.132 17.373 -73.916 1.00 36.69 696 SER A O 1
ATOM 5240 N N . GLU A 1 697 ? 24.281 16.025 -72.331 1.00 41.94 697 GLU A N 1
ATOM 5241 C CA . GLU A 1 697 ? 24.268 14.784 -73.110 1.00 41.94 697 GLU A CA 1
ATOM 5242 C C . GLU A 1 697 ? 22.802 14.338 -73.245 1.00 41.94 697 GLU A C 1
ATOM 5244 O O . GLU A 1 697 ? 21.999 14.528 -72.331 1.00 41.94 697 GLU A O 1
ATOM 5249 N N . THR A 1 698 ? 22.395 13.861 -74.423 1.00 42.31 698 THR A N 1
ATOM 5250 C CA . THR A 1 698 ? 21.001 13.457 -74.687 1.00 42.31 698 THR A CA 1
ATOM 5251 C C . THR A 1 698 ? 20.861 11.948 -74.521 1.00 42.31 698 THR A C 1
ATOM 5253 O O . THR A 1 698 ? 21.624 11.188 -75.108 1.00 42.31 698 THR A O 1
ATOM 5256 N N . PHE A 1 699 ? 19.880 11.530 -73.715 1.00 46.97 699 PHE A N 1
ATOM 5257 C CA . PHE A 1 699 ? 19.680 10.149 -73.272 1.00 46.97 699 PHE A CA 1
ATOM 5258 C C . PHE A 1 699 ? 18.496 9.487 -73.979 1.00 46.97 699 PHE A C 1
ATOM 5260 O O . PHE A 1 699 ? 17.457 10.113 -74.187 1.00 46.97 699 PHE A O 1
ATOM 5267 N N . ASP A 1 700 ? 18.635 8.198 -74.285 1.00 44.25 700 ASP A N 1
ATOM 5268 C CA . ASP A 1 700 ? 17.612 7.397 -74.954 1.00 44.25 700 ASP A CA 1
ATOM 5269 C C . ASP A 1 700 ? 17.198 6.240 -74.033 1.00 44.25 700 ASP A C 1
ATOM 5271 O O . ASP A 1 700 ? 17.819 5.176 -73.991 1.00 44.25 700 ASP A O 1
ATOM 5275 N N . TYR A 1 701 ? 16.166 6.476 -73.226 1.00 42.59 701 TYR A N 1
ATOM 5276 C CA . TYR A 1 701 ? 15.566 5.457 -72.370 1.00 42.59 701 TYR A CA 1
ATOM 5277 C C . TYR A 1 701 ? 14.765 4.484 -73.233 1.00 42.59 701 TYR A C 1
ATOM 5279 O O . TYR A 1 701 ? 14.008 4.892 -74.108 1.00 42.59 701 TYR A O 1
ATOM 5287 N N . THR A 1 702 ? 14.862 3.184 -72.995 1.00 46.16 702 THR A N 1
ATOM 5288 C CA . THR A 1 702 ? 13.942 2.217 -73.605 1.00 46.16 702 THR A CA 1
ATOM 5289 C C . THR A 1 702 ? 13.425 1.295 -72.519 1.00 46.16 702 THR A C 1
ATOM 5291 O O . THR A 1 702 ? 14.199 0.625 -71.843 1.00 46.16 702 THR A O 1
ATOM 5294 N N . ASN A 1 703 ? 12.101 1.288 -72.338 1.00 44.41 703 ASN A N 1
ATOM 5295 C CA . ASN A 1 703 ? 11.407 0.321 -71.493 1.00 44.41 703 ASN A CA 1
ATOM 5296 C C . ASN A 1 703 ? 11.902 -1.102 -71.800 1.00 44.41 703 ASN A C 1
ATOM 5298 O O . ASN A 1 703 ? 12.046 -1.460 -72.974 1.00 44.41 703 ASN A O 1
ATOM 5302 N N . LEU A 1 704 ? 12.089 -1.925 -70.762 1.00 48.59 704 LEU A N 1
ATOM 5303 C CA . LEU A 1 704 ? 12.268 -3.369 -70.927 1.00 48.59 704 LEU A CA 1
ATOM 5304 C C . LEU A 1 704 ? 11.142 -3.940 -71.817 1.00 48.59 704 LEU A C 1
ATOM 5306 O O . LEU A 1 704 ? 10.000 -3.473 -71.732 1.00 48.59 704 LEU A O 1
ATOM 5310 N N . PRO A 1 705 ? 11.417 -4.957 -72.653 1.00 36.31 705 PRO A N 1
ATOM 5311 C CA . PRO A 1 705 ? 10.366 -5.667 -73.371 1.00 36.31 705 PRO A CA 1
ATOM 5312 C C . PRO A 1 705 ? 9.352 -6.229 -72.361 1.00 36.31 705 PRO A C 1
ATOM 5314 O O . PRO A 1 705 ? 9.706 -7.093 -71.563 1.00 36.31 705 PRO A O 1
ATOM 5317 N N . GLY A 1 706 ? 8.112 -5.725 -72.384 1.00 48.94 706 GLY A N 1
ATOM 5318 C CA . GLY A 1 706 ? 7.009 -6.222 -71.551 1.00 48.94 706 GLY A CA 1
ATOM 5319 C C . GLY A 1 706 ? 6.561 -5.346 -70.373 1.00 48.94 706 GLY A C 1
ATOM 5320 O O . GLY A 1 706 ? 5.776 -5.838 -69.572 1.00 48.94 706 GLY A O 1
ATOM 5321 N N . THR A 1 707 ? 6.999 -4.088 -70.235 1.00 51.41 707 THR A N 1
ATOM 5322 C CA . THR A 1 707 ? 6.457 -3.214 -69.174 1.00 51.41 707 THR A CA 1
ATOM 5323 C C . THR A 1 707 ? 5.103 -2.609 -69.554 1.00 51.41 707 THR A C 1
ATOM 5325 O O . THR A 1 707 ? 4.952 -1.978 -70.605 1.00 51.41 707 THR A O 1
ATOM 5328 N N . GLU A 1 708 ? 4.110 -2.841 -68.697 1.00 58.75 708 GLU A N 1
ATOM 5329 C CA . GLU A 1 708 ? 2.753 -2.306 -68.804 1.00 58.75 708 GLU A CA 1
ATOM 5330 C C . GLU A 1 708 ? 2.775 -0.772 -68.670 1.00 58.75 708 GLU A C 1
ATOM 5332 O O . GLU A 1 708 ? 3.606 -0.205 -67.965 1.00 58.75 708 GLU A O 1
ATOM 5337 N N . ALA A 1 709 ? 1.883 -0.069 -69.375 1.00 73.25 709 ALA A N 1
ATOM 5338 C CA . ALA A 1 709 ? 1.769 1.393 -69.274 1.00 73.25 709 ALA A CA 1
ATOM 5339 C C . ALA A 1 709 ? 1.114 1.848 -67.952 1.00 73.25 709 ALA A C 1
ATOM 5341 O O . ALA A 1 709 ? 0.969 3.045 -67.710 1.00 73.25 709 ALA A O 1
ATOM 5342 N N . THR A 1 710 ? 0.682 0.902 -67.117 1.00 83.19 710 THR A N 1
ATOM 5343 C CA . THR A 1 710 ? -0.070 1.136 -65.887 1.00 83.19 710 THR A CA 1
ATOM 5344 C C . THR A 1 710 ? 0.404 0.163 -64.815 1.00 83.19 710 THR A C 1
ATOM 5346 O O . THR A 1 710 ? 0.525 -1.026 -65.085 1.00 83.19 710 THR A O 1
ATOM 5349 N N . TYR A 1 711 ? 0.679 0.678 -63.621 1.00 85.12 711 TYR A N 1
ATOM 5350 C CA . TYR A 1 711 ? 1.101 -0.071 -62.442 1.00 85.12 711 TYR A CA 1
ATOM 5351 C C . TYR A 1 711 ? 0.080 0.122 -61.327 1.00 85.12 711 TYR A C 1
ATOM 5353 O O . TYR A 1 711 ? -0.510 1.190 -61.207 1.00 85.12 711 TYR A O 1
ATOM 5361 N N . VAL A 1 712 ? -0.111 -0.901 -60.503 1.00 83.38 712 VAL A N 1
ATOM 5362 C CA . VAL A 1 712 ? -0.946 -0.821 -59.299 1.00 83.38 712 VAL A CA 1
ATOM 5363 C C . VAL A 1 712 ? -0.064 -0.409 -58.122 1.00 83.38 712 VAL A C 1
ATOM 5365 O O . VAL A 1 712 ? 1.055 -0.916 -58.007 1.00 83.38 712 VAL A O 1
ATOM 5368 N N . SER A 1 713 ? -0.531 0.501 -57.266 1.00 80.88 713 SER A N 1
ATOM 5369 C CA . SER A 1 713 ? 0.217 0.889 -56.070 1.00 80.88 713 SER A CA 1
ATOM 5370 C C . SER A 1 713 ? 0.548 -0.322 -55.188 1.00 80.88 713 SER A C 1
ATOM 5372 O O . SER A 1 713 ? -0.223 -1.275 -55.086 1.00 80.88 713 SER A O 1
ATOM 5374 N N . GLY A 1 714 ? 1.746 -0.317 -54.608 1.00 74.44 714 GLY A N 1
ATOM 5375 C CA . GLY A 1 714 ? 2.324 -1.430 -53.857 1.00 74.44 714 GLY A CA 1
ATOM 5376 C C . GLY A 1 714 ? 3.106 -2.434 -54.707 1.00 74.44 714 GLY A C 1
ATOM 5377 O O . GLY A 1 714 ? 3.942 -3.148 -54.156 1.00 74.44 714 GLY A O 1
ATOM 5378 N N . ASN A 1 715 ? 2.919 -2.463 -56.034 1.00 82.44 715 ASN A N 1
ATOM 5379 C CA . ASN A 1 715 ? 3.716 -3.317 -56.919 1.00 82.44 715 ASN A CA 1
ATOM 5380 C C . ASN A 1 715 ? 5.070 -2.692 -57.276 1.00 82.44 715 ASN A C 1
ATOM 5382 O O . ASN A 1 715 ? 5.226 -1.474 -57.351 1.00 82.44 715 ASN A O 1
ATOM 5386 N N . ASP A 1 716 ? 6.041 -3.544 -57.600 1.00 84.44 716 ASP A N 1
ATOM 5387 C CA . ASP A 1 716 ? 7.359 -3.120 -58.066 1.00 84.44 716 ASP A CA 1
ATOM 5388 C C . ASP A 1 716 ? 7.361 -2.697 -59.545 1.00 84.44 716 ASP A C 1
ATOM 5390 O O . ASP A 1 716 ? 6.993 -3.459 -60.446 1.00 84.44 716 ASP A O 1
ATOM 5394 N N . ILE A 1 717 ? 7.899 -1.510 -59.815 1.00 83.06 717 ILE A N 1
ATOM 5395 C CA . ILE A 1 717 ? 8.257 -1.028 -61.147 1.00 83.06 717 ILE A CA 1
ATOM 5396 C C . ILE A 1 717 ? 9.681 -1.489 -61.456 1.00 83.06 717 ILE A C 1
ATOM 5398 O O . ILE A 1 717 ? 10.644 -1.083 -60.807 1.00 83.06 717 ILE A O 1
ATOM 5402 N N . LYS A 1 718 ? 9.830 -2.320 -62.492 1.00 83.00 718 LYS A N 1
ATOM 5403 C CA . LYS A 1 718 ? 11.137 -2.763 -62.999 1.00 83.00 718 LYS A CA 1
ATOM 5404 C C . LYS A 1 718 ? 11.538 -1.940 -64.216 1.00 83.00 718 LYS A C 1
ATOM 5406 O O . LYS A 1 718 ? 10.867 -1.989 -65.247 1.00 83.00 718 LYS A O 1
ATOM 5411 N N . ALA A 1 719 ? 12.650 -1.222 -64.116 1.00 77.12 719 ALA A N 1
ATOM 5412 C CA . ALA A 1 719 ? 13.183 -0.383 -65.182 1.00 77.12 719 ALA A CA 1
ATOM 5413 C C . ALA A 1 719 ? 14.592 -0.828 -65.590 1.00 77.12 719 ALA A C 1
ATOM 5415 O O . ALA A 1 719 ? 15.363 -1.334 -64.780 1.00 77.12 719 ALA A O 1
ATOM 5416 N N . LYS A 1 720 ? 14.945 -0.609 -66.857 1.00 79.44 720 LYS A N 1
ATOM 5417 C CA . LYS A 1 720 ? 16.319 -0.723 -67.354 1.00 79.44 720 LYS A CA 1
ATOM 5418 C C . LYS A 1 720 ? 16.674 0.574 -68.062 1.00 79.44 720 LYS A C 1
ATOM 5420 O O . LYS A 1 720 ? 15.847 1.100 -68.803 1.00 79.44 720 LYS A O 1
ATOM 5425 N N . PHE A 1 721 ? 17.883 1.073 -67.856 1.00 74.69 721 PHE A N 1
ATOM 5426 C CA . PHE A 1 721 ? 18.396 2.222 -68.589 1.00 74.69 721 PHE A CA 1
ATOM 5427 C C . PHE A 1 721 ? 19.780 1.931 -69.165 1.00 74.69 721 PHE A C 1
ATOM 5429 O O . PHE A 1 721 ? 20.545 1.142 -68.612 1.00 74.69 721 PHE A O 1
ATOM 5436 N N . THR A 1 722 ? 20.069 2.565 -70.300 1.00 74.44 722 THR A N 1
ATOM 5437 C CA . THR A 1 722 ? 21.337 2.455 -71.024 1.00 74.44 722 THR A CA 1
ATOM 5438 C C . THR A 1 722 ? 21.926 3.853 -71.176 1.00 74.44 722 THR A C 1
ATOM 5440 O O . THR A 1 722 ? 21.257 4.753 -71.685 1.00 74.44 722 THR A O 1
ATOM 5443 N N . LEU A 1 723 ? 23.170 4.045 -70.744 1.00 70.94 723 LEU A N 1
ATOM 5444 C CA . LEU A 1 723 ? 23.935 5.264 -70.966 1.00 70.94 723 LEU A CA 1
ATOM 5445 C C . LEU A 1 723 ? 24.360 5.326 -72.425 1.00 70.94 723 LEU A C 1
ATOM 5447 O O . LEU A 1 723 ? 25.014 4.404 -72.915 1.00 70.94 723 LEU A O 1
ATOM 5451 N N . LYS A 1 724 ? 24.021 6.416 -73.109 1.00 68.25 724 LYS A N 1
ATOM 5452 C CA . LYS A 1 724 ? 24.444 6.655 -74.485 1.00 68.25 724 LYS A CA 1
ATOM 5453 C C . LYS A 1 724 ? 25.045 8.043 -74.640 1.00 68.25 724 LYS A C 1
ATOM 5455 O O . LYS A 1 724 ? 24.619 8.972 -73.963 1.00 68.25 724 LYS A O 1
ATOM 5460 N N . ASP A 1 725 ? 26.024 8.164 -75.529 1.00 68.50 725 ASP A N 1
ATOM 5461 C CA . ASP A 1 725 ? 26.615 9.444 -75.900 1.00 68.50 725 ASP A CA 1
ATOM 5462 C C . ASP A 1 725 ? 25.721 10.198 -76.900 1.00 68.50 725 ASP A C 1
ATOM 5464 O O . ASP A 1 725 ? 24.732 9.678 -77.423 1.00 68.50 725 ASP A O 1
ATOM 5468 N N . VAL A 1 726 ? 26.108 11.431 -77.232 1.00 61.78 726 VAL A N 1
ATOM 5469 C CA . VAL A 1 726 ? 25.414 12.277 -78.224 1.00 61.78 726 VAL A CA 1
ATOM 5470 C C . VAL A 1 726 ? 25.374 11.687 -79.644 1.00 61.78 726 VAL A C 1
ATOM 5472 O O . VAL A 1 726 ? 24.638 12.183 -80.494 1.00 61.78 726 VAL A O 1
ATOM 5475 N N . SER A 1 727 ? 26.162 10.645 -79.922 1.00 68.94 727 SER A N 1
ATOM 5476 C CA . SER A 1 727 ? 26.163 9.888 -81.181 1.00 68.94 727 SER A CA 1
ATOM 5477 C C . SER A 1 727 ? 25.366 8.578 -81.081 1.00 68.94 727 SER A C 1
ATOM 5479 O O . SER A 1 727 ? 25.388 7.783 -82.022 1.00 68.94 727 SER A O 1
ATOM 5481 N N . ASN A 1 728 ? 24.627 8.374 -79.982 1.00 68.81 728 ASN A N 1
ATOM 5482 C CA . ASN A 1 728 ? 23.804 7.203 -79.676 1.00 68.81 728 ASN A CA 1
ATOM 5483 C C . ASN A 1 728 ? 24.600 5.900 -79.437 1.00 68.81 728 ASN A C 1
ATOM 5485 O O . ASN A 1 728 ? 24.034 4.810 -79.542 1.00 68.81 728 ASN A O 1
ATOM 5489 N N . ASN A 1 729 ? 25.895 5.986 -79.111 1.00 71.12 729 ASN A N 1
ATOM 5490 C CA . ASN A 1 729 ? 26.707 4.824 -78.734 1.00 71.12 729 ASN A CA 1
ATOM 5491 C C . ASN A 1 729 ? 26.634 4.579 -77.226 1.00 71.12 729 ASN A C 1
ATOM 5493 O O . ASN A 1 729 ? 26.631 5.533 -76.456 1.00 71.12 729 ASN A O 1
ATOM 5497 N N . THR A 1 730 ? 26.641 3.316 -76.792 1.00 75.56 730 THR A N 1
ATOM 5498 C CA . THR A 1 730 ? 26.663 2.968 -75.364 1.00 75.56 730 THR A CA 1
ATOM 5499 C C . THR A 1 730 ? 27.941 3.457 -74.679 1.00 75.56 730 THR A C 1
ATOM 5501 O O . THR A 1 730 ? 29.048 3.191 -75.149 1.00 75.56 730 THR A O 1
ATOM 5504 N N . VAL A 1 731 ? 27.791 4.129 -73.539 1.00 72.75 731 VAL A N 1
ATOM 5505 C CA . VAL A 1 731 ? 28.898 4.672 -72.745 1.00 72.75 731 VAL A CA 1
ATOM 5506 C C . VAL A 1 731 ? 29.250 3.698 -71.629 1.00 72.75 731 VAL A C 1
ATOM 5508 O O . VAL A 1 731 ? 28.540 3.606 -70.635 1.00 72.75 731 VAL A O 1
ATOM 5511 N N . THR A 1 732 ? 30.374 2.997 -71.772 1.00 77.19 732 THR A N 1
ATOM 5512 C CA . THR A 1 732 ? 30.892 2.062 -70.752 1.00 77.19 732 THR A CA 1
ATOM 5513 C C . THR A 1 732 ? 31.991 2.677 -69.880 1.00 77.19 732 THR A C 1
ATOM 5515 O O . THR A 1 732 ? 32.429 2.090 -68.898 1.00 77.19 732 THR A O 1
ATOM 5518 N N . SER A 1 733 ? 32.469 3.880 -70.217 1.00 70.94 733 SER A N 1
ATOM 5519 C CA . SER A 1 733 ? 33.509 4.593 -69.455 1.00 70.94 733 SER A CA 1
ATOM 5520 C C . SER A 1 733 ? 33.023 5.130 -68.102 1.00 70.94 733 SER A C 1
ATOM 5522 O O . SER A 1 733 ? 33.811 5.704 -67.349 1.00 70.94 733 SER A O 1
ATOM 5524 N N . LYS A 1 734 ? 31.731 4.963 -67.808 1.00 71.69 734 LYS A N 1
ATOM 5525 C CA . LYS A 1 734 ? 31.039 5.395 -66.589 1.00 71.69 734 LYS A CA 1
ATOM 5526 C C . LYS A 1 734 ? 30.414 4.206 -65.842 1.00 71.69 734 LYS A C 1
ATOM 5528 O O . LYS A 1 734 ? 29.456 4.391 -65.101 1.00 71.69 734 LYS A O 1
ATOM 5533 N N . ASP A 1 735 ? 30.917 2.994 -66.075 1.00 78.25 735 ASP A N 1
ATOM 5534 C CA . ASP A 1 735 ? 30.516 1.813 -65.311 1.00 78.25 735 ASP A CA 1
ATOM 5535 C C . ASP A 1 735 ? 30.952 1.958 -63.846 1.00 78.25 735 ASP A C 1
ATOM 5537 O O . ASP A 1 735 ? 32.051 2.432 -63.548 1.00 78.25 735 ASP A O 1
ATOM 5541 N N . GLY A 1 736 ? 30.088 1.543 -62.924 1.00 72.75 736 GLY A N 1
ATOM 5542 C CA . GLY A 1 736 ? 30.290 1.739 -61.492 1.00 72.75 736 GLY A CA 1
ATOM 5543 C C . GLY A 1 736 ? 28.980 1.753 -60.714 1.00 72.75 736 GLY A C 1
ATOM 5544 O O . GLY A 1 736 ? 27.897 1.678 -61.292 1.00 72.75 736 GLY A O 1
ATOM 5545 N N . THR A 1 737 ? 29.082 1.839 -59.389 1.00 71.88 737 THR A N 1
ATOM 5546 C CA . THR A 1 737 ? 27.921 1.971 -58.502 1.00 71.88 737 THR A CA 1
ATOM 5547 C C . THR A 1 737 ? 27.815 3.407 -58.005 1.00 71.88 737 THR A C 1
ATOM 5549 O O . THR A 1 737 ? 28.777 3.928 -57.446 1.00 71.88 737 THR A O 1
ATOM 5552 N N . TYR A 1 738 ? 26.652 4.030 -58.186 1.00 70.56 738 TYR A N 1
ATOM 5553 C CA . TYR A 1 738 ? 26.400 5.427 -57.829 1.00 70.56 738 TYR A CA 1
ATOM 5554 C C . TYR A 1 738 ? 25.139 5.548 -56.982 1.00 70.56 738 TYR A C 1
ATOM 5556 O O . TYR A 1 738 ? 24.154 4.860 -57.246 1.00 70.56 738 TYR A O 1
ATOM 5564 N N . ALA A 1 739 ? 25.142 6.454 -56.007 1.00 63.69 739 ALA A N 1
ATOM 5565 C CA . ALA A 1 739 ? 23.903 6.885 -55.375 1.00 63.69 739 ALA A CA 1
ATOM 5566 C C . ALA A 1 739 ? 23.021 7.582 -56.420 1.00 63.69 739 ALA A C 1
ATOM 5568 O O . ALA A 1 739 ? 23.520 8.352 -57.247 1.00 63.69 739 ALA A O 1
ATOM 5569 N N . SER A 1 740 ? 21.721 7.300 -56.394 1.00 72.00 740 SER A N 1
ATOM 5570 C CA . SER A 1 740 ? 20.768 7.909 -57.315 1.00 72.00 740 SER A CA 1
ATOM 5571 C C . SER A 1 740 ? 19.478 8.320 -56.630 1.00 72.00 740 SER A C 1
ATOM 5573 O O . SER A 1 740 ? 19.080 7.727 -55.625 1.00 72.00 740 SER A O 1
ATOM 5575 N N . THR A 1 741 ? 18.813 9.298 -57.235 1.00 79.62 741 THR A N 1
ATOM 5576 C CA . THR A 1 741 ? 17.431 9.664 -56.942 1.00 79.62 741 THR A CA 1
ATOM 5577 C C . THR A 1 741 ? 16.564 9.275 -58.124 1.00 79.62 741 THR A C 1
ATOM 5579 O O . THR A 1 741 ? 16.773 9.765 -59.230 1.00 79.62 741 THR A O 1
ATOM 5582 N N . ILE A 1 742 ? 15.579 8.419 -57.900 1.00 80.19 742 ILE A N 1
ATOM 5583 C CA . ILE A 1 742 ? 14.559 8.067 -58.880 1.00 80.19 742 ILE A CA 1
ATOM 5584 C C . ILE A 1 742 ? 13.316 8.880 -58.546 1.00 80.19 742 ILE A C 1
ATOM 5586 O O . ILE A 1 742 ? 12.847 8.815 -57.416 1.00 80.19 742 ILE A O 1
ATOM 5590 N N . THR A 1 743 ? 12.777 9.652 -59.482 1.00 80.88 743 THR A N 1
ATOM 5591 C CA . THR A 1 743 ? 11.523 10.392 -59.287 1.00 80.88 743 THR A CA 1
ATOM 5592 C C . THR A 1 743 ? 10.429 9.809 -60.166 1.00 80.88 743 THR A C 1
ATOM 5594 O O . THR A 1 743 ? 10.650 9.602 -61.356 1.00 80.88 743 THR A O 1
ATOM 5597 N N . VAL A 1 744 ? 9.256 9.540 -59.595 1.00 81.88 744 VAL A N 1
ATOM 5598 C CA . VAL A 1 744 ? 8.071 9.039 -60.305 1.00 81.88 744 VAL A CA 1
ATOM 5599 C C . VAL A 1 744 ? 6.867 9.839 -59.825 1.00 81.88 744 VAL A C 1
ATOM 5601 O O . VAL A 1 744 ? 6.397 9.634 -58.713 1.00 81.88 744 VAL A O 1
ATOM 5604 N N . GLY A 1 745 ? 6.389 10.784 -60.637 1.00 83.00 745 GLY A N 1
ATOM 5605 C CA . GLY A 1 745 ? 5.428 11.776 -60.144 1.00 83.00 745 GLY A CA 1
ATOM 5606 C C . GLY A 1 745 ? 6.042 12.586 -59.001 1.00 83.00 745 GLY A C 1
ATOM 5607 O O . GLY A 1 745 ? 7.147 13.107 -59.162 1.00 83.00 745 GLY A O 1
ATOM 5608 N N . ASP A 1 746 ? 5.357 12.636 -57.859 1.00 77.50 746 ASP A N 1
ATOM 5609 C CA . ASP A 1 746 ? 5.836 13.311 -56.646 1.00 77.50 746 ASP A CA 1
ATOM 5610 C C . ASP A 1 746 ? 6.727 12.418 -55.761 1.00 77.50 746 ASP A C 1
ATOM 5612 O O . ASP A 1 746 ? 7.419 12.913 -54.864 1.00 77.50 746 ASP A O 1
ATOM 5616 N N . ASP A 1 747 ? 6.775 11.108 -56.028 1.00 78.12 747 ASP A N 1
ATOM 5617 C CA . ASP A 1 747 ? 7.598 10.186 -55.252 1.00 78.12 747 ASP A CA 1
ATOM 5618 C C . ASP A 1 747 ? 9.071 10.290 -55.617 1.00 78.12 747 ASP A C 1
ATOM 5620 O O . ASP A 1 747 ? 9.449 10.323 -56.791 1.00 78.12 747 ASP A O 1
ATOM 5624 N N . LYS A 1 748 ? 9.922 10.224 -54.590 1.00 79.06 748 LYS A N 1
ATOM 5625 C CA . LYS A 1 748 ? 11.375 10.118 -54.729 1.00 79.06 748 LYS A CA 1
ATOM 5626 C C . LYS A 1 748 ? 11.890 8.870 -54.024 1.00 79.06 748 LYS A C 1
ATOM 5628 O O . LYS A 1 748 ? 11.673 8.688 -52.826 1.00 79.06 748 LYS A O 1
ATOM 5633 N N . PHE A 1 749 ? 12.630 8.044 -54.752 1.00 73.25 749 PHE A N 1
ATOM 5634 C CA . PHE A 1 749 ? 13.320 6.867 -54.238 1.00 73.25 749 PHE A CA 1
ATOM 5635 C C . PHE A 1 749 ? 14.821 7.098 -54.283 1.00 73.25 749 PHE A C 1
ATOM 5637 O O . PHE A 1 749 ? 15.348 7.571 -55.286 1.00 73.25 749 PHE A O 1
ATOM 5644 N N . TYR A 1 750 ? 15.518 6.721 -53.219 1.00 75.06 750 TYR A N 1
ATOM 5645 C CA . TYR A 1 750 ? 16.971 6.808 -53.160 1.00 75.06 750 TYR A CA 1
ATOM 5646 C C . TYR A 1 750 ? 17.538 5.398 -53.150 1.00 75.06 750 TYR A C 1
ATOM 5648 O O . TYR A 1 750 ? 17.297 4.634 -52.217 1.00 75.06 750 TYR A O 1
ATOM 5656 N N . GLN A 1 751 ? 18.264 5.037 -54.202 1.00 76.31 751 GLN A N 1
ATOM 5657 C CA . GLN A 1 751 ? 18.911 3.734 -54.293 1.00 76.31 751 GLN A CA 1
ATOM 5658 C C . GLN A 1 751 ? 20.237 3.829 -55.032 1.00 76.31 751 GLN A C 1
ATOM 5660 O O . GLN A 1 751 ? 20.421 4.671 -55.914 1.00 76.31 751 GLN A O 1
ATOM 5665 N N . ASN A 1 752 ? 21.149 2.922 -54.697 1.00 73.12 752 ASN A N 1
ATOM 5666 C CA . ASN A 1 752 ? 22.359 2.739 -55.478 1.00 73.12 752 ASN A CA 1
ATOM 5667 C C . ASN A 1 752 ? 22.012 2.093 -56.824 1.00 73.12 752 ASN A C 1
ATOM 5669 O O . ASN A 1 752 ? 21.207 1.161 -56.891 1.00 73.12 752 ASN A O 1
ATOM 5673 N N . ILE A 1 753 ? 22.636 2.582 -57.889 1.00 75.19 753 ILE A N 1
ATOM 5674 C CA . ILE A 1 753 ? 22.513 2.042 -59.243 1.00 75.19 753 ILE A CA 1
ATOM 5675 C C . ILE A 1 753 ? 23.874 1.519 -59.654 1.00 75.19 753 ILE A C 1
ATOM 5677 O O . ILE A 1 753 ? 24.865 2.241 -59.574 1.00 75.19 753 ILE A O 1
ATOM 5681 N N . THR A 1 754 ? 23.928 0.264 -60.079 1.00 82.12 754 THR A N 1
ATOM 5682 C CA . THR A 1 754 ? 25.147 -0.335 -60.617 1.00 82.12 754 THR A CA 1
ATOM 5683 C C . THR A 1 754 ? 25.037 -0.379 -62.129 1.00 82.12 754 THR A C 1
ATOM 5685 O O . THR A 1 754 ? 24.162 -1.053 -62.673 1.00 82.12 754 THR A O 1
ATOM 5688 N N . ILE A 1 755 ? 25.925 0.355 -62.792 1.00 81.38 755 ILE A N 1
ATOM 5689 C CA . ILE A 1 755 ? 26.024 0.445 -64.244 1.00 81.38 755 ILE A CA 1
ATOM 5690 C C . ILE A 1 755 ? 27.114 -0.518 -64.709 1.00 81.38 755 ILE A C 1
ATOM 5692 O O . ILE A 1 755 ? 28.263 -0.412 -64.281 1.00 81.38 755 ILE A O 1
ATOM 5696 N N . VAL A 1 756 ? 26.743 -1.468 -65.565 1.00 80.94 756 VAL A N 1
ATOM 5697 C CA . VAL A 1 756 ? 27.628 -2.489 -66.132 1.00 80.94 756 VAL A CA 1
ATOM 5698 C C . VAL A 1 756 ? 27.450 -2.503 -67.644 1.00 80.94 756 VAL A C 1
ATOM 5700 O O . VAL A 1 756 ? 26.346 -2.713 -68.143 1.00 80.94 756 VAL A O 1
ATOM 5703 N N . ASN A 1 757 ? 28.541 -2.302 -68.380 1.00 83.75 757 ASN A N 1
ATOM 5704 C CA . ASN A 1 757 ? 28.558 -2.129 -69.830 1.00 83.75 757 ASN A CA 1
ATOM 5705 C C . ASN A 1 757 ? 27.598 -1.028 -70.311 1.00 83.75 757 ASN A C 1
ATOM 5707 O O . ASN A 1 757 ? 26.910 -1.188 -71.321 1.00 83.75 757 ASN A O 1
ATOM 5711 N N . GLY A 1 758 ? 27.543 0.085 -69.580 1.00 79.19 758 GLY A N 1
ATOM 5712 C CA . GLY A 1 758 ? 26.655 1.207 -69.855 1.00 79.19 758 GLY A CA 1
ATOM 5713 C C . GLY A 1 758 ? 25.176 0.906 -69.624 1.00 79.19 758 GLY A C 1
ATOM 5714 O O . GLY A 1 758 ? 24.342 1.659 -70.106 1.00 79.19 758 GLY A O 1
ATOM 5715 N N . GLU A 1 759 ? 24.815 -0.168 -68.919 1.00 81.81 759 GLU A N 1
ATOM 5716 C CA . GLU A 1 759 ? 23.425 -0.518 -68.608 1.00 81.81 759 GLU A CA 1
ATOM 5717 C C . GLU A 1 759 ? 23.202 -0.695 -67.109 1.00 81.81 759 GLU A C 1
ATOM 5719 O O . GLU A 1 759 ? 24.073 -1.180 -66.396 1.00 81.81 759 GLU A O 1
ATOM 5724 N N . ALA A 1 760 ? 22.003 -0.375 -66.634 1.00 81.75 760 ALA A N 1
ATOM 5725 C CA . ALA A 1 760 ? 21.603 -0.612 -65.254 1.00 81.75 760 ALA A CA 1
ATOM 5726 C C . ALA A 1 760 ? 20.128 -1.004 -65.165 1.00 81.75 760 ALA A C 1
ATOM 5728 O O . ALA A 1 760 ? 19.289 -0.549 -65.947 1.00 81.75 760 ALA A O 1
ATOM 5729 N N . ALA A 1 761 ? 19.825 -1.874 -64.204 1.00 82.50 761 ALA A N 1
ATOM 5730 C CA . ALA A 1 761 ? 18.477 -2.324 -63.889 1.00 82.50 761 ALA A CA 1
ATOM 5731 C C . ALA A 1 761 ? 18.066 -1.789 -62.515 1.00 82.50 761 ALA A C 1
ATOM 5733 O O . ALA A 1 761 ? 18.853 -1.816 -61.572 1.00 82.50 761 ALA A O 1
ATOM 5734 N N . LEU A 1 762 ? 16.830 -1.315 -62.413 1.00 82.00 762 LEU A N 1
ATOM 5735 C CA . LEU A 1 762 ? 16.241 -0.749 -61.206 1.00 82.00 762 LEU A CA 1
ATOM 5736 C C . LEU A 1 762 ? 14.937 -1.460 -60.904 1.00 82.00 762 LEU A C 1
ATOM 5738 O O . LEU A 1 762 ? 14.213 -1.883 -61.805 1.00 82.00 762 LEU A O 1
ATOM 5742 N N . THR A 1 763 ? 14.640 -1.576 -59.621 1.00 83.06 763 THR A N 1
ATOM 5743 C CA . THR A 1 763 ? 13.339 -2.005 -59.123 1.00 83.06 763 THR A CA 1
ATOM 5744 C C . THR A 1 763 ? 12.964 -1.058 -57.998 1.00 83.06 763 THR A C 1
ATOM 5746 O O . THR A 1 763 ? 13.744 -0.912 -57.062 1.00 83.06 763 THR A O 1
ATOM 5749 N N . PHE A 1 764 ? 11.824 -0.388 -58.120 1.00 82.00 764 PHE A N 1
ATOM 5750 C CA . PHE A 1 764 ? 11.318 0.563 -57.129 1.00 82.00 764 PHE A CA 1
ATOM 5751 C C . PHE A 1 764 ? 9.790 0.461 -57.045 1.00 82.00 764 PHE A C 1
ATOM 5753 O O . PHE A 1 764 ? 9.156 0.182 -58.063 1.00 82.00 764 PHE A O 1
ATOM 5760 N N . PRO A 1 765 ? 9.176 0.659 -55.868 1.00 80.75 765 PRO A N 1
ATOM 5761 C CA . PRO A 1 765 ? 7.743 0.442 -55.695 1.00 80.75 765 PRO A CA 1
ATOM 5762 C C . PRO A 1 765 ? 6.914 1.573 -56.319 1.00 80.75 765 PRO A C 1
ATOM 5764 O O . PRO A 1 765 ? 7.281 2.742 -56.226 1.00 80.75 765 PRO A O 1
ATOM 5767 N N . ALA A 1 766 ? 5.764 1.243 -56.900 1.00 82.88 766 ALA A N 1
ATOM 5768 C CA . ALA A 1 766 ? 4.733 2.210 -57.258 1.00 82.88 766 ALA A CA 1
ATOM 5769 C C . ALA A 1 766 ? 4.029 2.666 -55.973 1.00 82.88 766 ALA A C 1
ATOM 5771 O O . ALA A 1 766 ? 3.400 1.845 -55.310 1.00 82.88 766 ALA A O 1
ATOM 5772 N N . ARG A 1 767 ? 4.166 3.936 -55.576 1.00 78.44 767 ARG A N 1
ATOM 5773 C CA . ARG A 1 767 ? 3.561 4.441 -54.335 1.00 78.44 767 ARG A CA 1
ATOM 5774 C C . ARG A 1 767 ? 2.398 5.362 -54.633 1.00 78.44 767 ARG A C 1
ATOM 5776 O O . ARG A 1 767 ? 1.278 4.920 -54.450 1.00 78.44 767 ARG A O 1
ATOM 5783 N N . THR A 1 768 ? 2.635 6.558 -55.136 1.00 81.31 768 THR A N 1
ATOM 5784 C CA . THR A 1 768 ? 1.613 7.589 -55.308 1.00 81.31 768 THR A CA 1
ATOM 5785 C C . THR A 1 768 ? 0.829 7.374 -56.599 1.00 81.31 768 THR A C 1
ATOM 5787 O O . THR A 1 768 ? 1.407 7.195 -57.673 1.00 81.31 768 THR A O 1
ATOM 5790 N N . VAL A 1 769 ? -0.501 7.378 -56.489 1.00 80.56 769 VAL A N 1
ATOM 5791 C CA . VAL A 1 769 ? -1.413 7.342 -57.641 1.00 80.56 769 VAL A CA 1
ATOM 5792 C C . VAL A 1 769 ? -1.222 8.607 -58.467 1.00 80.56 769 VAL A C 1
ATOM 5794 O O . VAL A 1 769 ? -1.171 9.710 -57.932 1.00 80.56 769 VAL A O 1
ATOM 5797 N N . THR A 1 770 ? -1.102 8.453 -59.781 1.00 79.62 770 THR A N 1
ATOM 5798 C CA . THR A 1 770 ? -0.828 9.574 -60.683 1.00 79.62 770 THR A CA 1
ATOM 5799 C C . THR A 1 770 ? -2.065 9.893 -61.509 1.00 79.62 770 THR A C 1
ATOM 5801 O O . THR A 1 770 ? -2.543 9.026 -62.242 1.00 79.62 770 THR A O 1
ATOM 5804 N N . GLU A 1 771 ? -2.542 11.138 -61.453 1.00 76.00 771 GLU A N 1
ATOM 5805 C CA . GLU A 1 771 ? -3.687 11.598 -62.259 1.00 76.00 771 GLU A CA 1
ATOM 5806 C C . GLU A 1 771 ? -3.377 11.629 -63.769 1.00 76.00 771 GLU A C 1
ATOM 5808 O O . GLU A 1 771 ? -4.247 11.368 -64.602 1.00 76.00 771 GLU A O 1
ATOM 5813 N N . GLU A 1 772 ? -2.119 11.897 -64.132 1.00 82.25 772 GLU A N 1
ATOM 5814 C CA . GLU A 1 772 ? -1.619 11.892 -65.509 1.00 82.25 772 GLU A CA 1
ATOM 5815 C C . GLU A 1 772 ? -0.396 10.979 -65.657 1.00 82.25 772 GLU A C 1
ATOM 5817 O O . GLU A 1 772 ? 0.299 10.673 -64.689 1.00 82.25 772 GLU A O 1
ATOM 5822 N N . ALA A 1 773 ? -0.092 10.568 -66.891 1.00 83.56 773 ALA A N 1
ATOM 5823 C CA . ALA A 1 773 ? 1.057 9.713 -67.162 1.00 83.56 773 ALA A CA 1
ATOM 5824 C C . ALA A 1 773 ? 2.379 10.431 -66.858 1.00 83.56 773 ALA A C 1
ATOM 5826 O O . ALA A 1 773 ? 2.744 11.402 -67.525 1.00 83.56 773 ALA A O 1
ATOM 5827 N N . VAL A 1 774 ? 3.147 9.900 -65.906 1.00 82.38 774 VAL A N 1
ATOM 5828 C CA . VAL A 1 774 ? 4.425 10.467 -65.454 1.00 82.38 774 VAL A CA 1
ATOM 5829 C C . VAL A 1 774 ? 5.610 9.755 -66.092 1.00 82.38 774 VAL A C 1
ATOM 5831 O O . VAL A 1 774 ? 5.561 8.565 -66.392 1.00 82.38 774 VAL A O 1
ATOM 5834 N N . LYS A 1 775 ? 6.717 10.469 -66.301 1.00 82.69 775 LYS A N 1
ATOM 5835 C CA . LYS A 1 775 ? 7.971 9.879 -66.787 1.00 82.69 775 LYS A CA 1
ATOM 5836 C C . LYS A 1 775 ? 8.944 9.716 -65.626 1.00 82.69 775 LYS A C 1
ATOM 5838 O O . LYS A 1 775 ? 9.417 10.738 -65.135 1.00 82.69 775 LYS A O 1
ATOM 5843 N N . PRO A 1 776 ? 9.285 8.478 -65.225 1.00 83.75 776 PRO A N 1
ATOM 5844 C CA . PRO A 1 776 ? 10.322 8.258 -64.234 1.00 83.75 776 PRO A CA 1
ATOM 5845 C C . PRO A 1 776 ? 11.626 8.961 -64.619 1.00 83.75 776 PRO A C 1
ATOM 5847 O O . PRO A 1 776 ? 12.068 8.848 -65.763 1.00 83.75 776 PRO A O 1
ATOM 5850 N N . THR A 1 777 ? 12.259 9.661 -63.688 1.00 81.06 777 THR A N 1
ATOM 5851 C CA . THR A 1 777 ? 13.603 10.221 -63.867 1.00 81.06 777 THR A CA 1
ATOM 5852 C C . THR A 1 777 ? 14.570 9.555 -62.904 1.00 81.06 777 THR A C 1
ATOM 5854 O O . THR A 1 777 ? 14.173 9.120 -61.833 1.00 81.06 777 THR A O 1
ATOM 5857 N N . VAL A 1 778 ? 15.835 9.430 -63.289 1.00 80.12 778 VAL A N 1
ATOM 5858 C CA . VAL A 1 778 ? 16.922 8.918 -62.451 1.00 80.12 778 VAL A CA 1
ATOM 5859 C C . VAL A 1 778 ? 18.049 9.933 -62.501 1.00 80.12 778 VAL A C 1
ATOM 5861 O O . VAL A 1 778 ? 18.570 10.215 -63.577 1.00 80.12 778 VAL A O 1
ATOM 5864 N N . VAL A 1 779 ? 18.424 10.478 -61.353 1.00 78.31 779 VAL A N 1
ATOM 5865 C CA . VAL A 1 779 ? 19.502 11.456 -61.200 1.00 78.31 779 VAL A CA 1
ATOM 5866 C C . VAL A 1 779 ? 20.648 10.804 -60.442 1.00 78.31 779 VAL A C 1
ATOM 5868 O O . VAL A 1 779 ? 20.416 10.234 -59.378 1.00 78.31 779 VAL A O 1
ATOM 5871 N N . PHE A 1 780 ? 21.866 10.849 -60.974 1.00 73.38 780 PHE A N 1
ATOM 5872 C CA . PHE A 1 780 ? 23.064 10.287 -60.338 1.00 73.38 780 PHE A CA 1
ATOM 5873 C C . PHE A 1 780 ? 24.328 11.011 -60.812 1.00 73.38 780 PHE A C 1
ATOM 5875 O O . PHE A 1 780 ? 24.331 11.617 -61.881 1.00 73.38 780 PHE A O 1
ATOM 5882 N N . THR A 1 781 ? 25.417 10.931 -60.042 1.00 73.94 781 THR A N 1
ATOM 5883 C CA . THR A 1 781 ? 26.581 11.820 -60.227 1.00 73.94 781 THR A CA 1
ATOM 5884 C C . THR A 1 781 ? 27.889 11.048 -60.442 1.00 73.94 781 THR A C 1
ATOM 5886 O O . THR A 1 781 ? 28.695 10.909 -59.517 1.00 73.94 781 THR A O 1
ATOM 5889 N N . PRO A 1 782 ? 28.157 10.510 -61.646 1.00 64.25 782 PRO A N 1
ATOM 5890 C CA . PRO A 1 782 ? 29.405 9.809 -61.914 1.00 64.25 782 PRO A CA 1
ATOM 5891 C C . PRO A 1 782 ? 30.578 10.784 -62.094 1.00 64.25 782 PRO A C 1
ATOM 5893 O O . PRO A 1 782 ? 30.591 11.617 -63.002 1.00 64.25 782 PRO A O 1
ATOM 5896 N N . ASN A 1 783 ? 31.621 10.627 -61.272 1.00 64.38 783 ASN A N 1
ATOM 5897 C CA . ASN A 1 783 ? 32.835 11.460 -61.271 1.00 64.38 783 ASN A CA 1
ATOM 5898 C C . ASN A 1 783 ? 32.552 12.965 -61.088 1.00 64.38 783 ASN A C 1
ATOM 5900 O O . ASN A 1 783 ? 33.221 13.796 -61.700 1.00 64.38 783 ASN A O 1
ATOM 5904 N N . GLY A 1 784 ? 31.559 13.309 -60.262 1.00 60.59 784 GLY A N 1
ATOM 5905 C CA . GLY A 1 784 ? 31.243 14.698 -59.912 1.00 60.59 784 GLY A CA 1
ATOM 5906 C C . GLY A 1 784 ? 30.380 15.455 -60.926 1.00 60.59 784 GLY A C 1
ATOM 5907 O O . GLY A 1 784 ? 30.141 16.639 -60.734 1.00 60.59 784 GLY A O 1
ATOM 5908 N N . THR A 1 785 ? 29.897 14.807 -61.990 1.00 66.69 785 THR A N 1
ATOM 5909 C CA . THR A 1 785 ? 28.967 15.414 -62.958 1.00 66.69 785 THR A CA 1
ATOM 5910 C C . THR A 1 785 ? 27.572 14.840 -62.761 1.00 66.69 785 THR A C 1
ATOM 5912 O O . THR A 1 785 ? 27.421 13.628 -62.863 1.00 66.69 785 THR A O 1
ATOM 5915 N N . GLU A 1 786 ? 26.566 15.671 -62.482 1.00 70.81 786 GLU A N 1
ATOM 5916 C CA . GLU A 1 786 ? 25.179 15.210 -62.355 1.00 70.81 786 GLU A CA 1
ATOM 5917 C C . GLU A 1 786 ? 24.622 14.818 -63.728 1.00 70.81 786 GLU A C 1
ATOM 5919 O O . GLU A 1 786 ? 24.678 15.587 -64.689 1.00 70.81 786 GLU A O 1
ATOM 5924 N N . LEU A 1 787 ? 24.070 13.613 -63.818 1.00 70.38 787 LEU A N 1
ATOM 5925 C CA . LEU A 1 787 ? 23.376 13.108 -64.991 1.00 70.38 787 LEU A CA 1
ATOM 5926 C C . LEU A 1 787 ? 21.924 12.811 -64.623 1.00 70.38 787 LEU A C 1
ATOM 5928 O O . LEU A 1 787 ? 21.652 12.074 -63.678 1.00 70.38 787 LEU A O 1
ATOM 5932 N N . THR A 1 788 ? 20.991 13.351 -65.410 1.00 78.81 788 THR A N 1
ATOM 5933 C CA . THR A 1 788 ? 19.556 13.055 -65.307 1.00 78.81 788 THR A CA 1
ATOM 5934 C C . THR A 1 788 ? 19.110 12.218 -66.500 1.00 78.81 788 THR A C 1
ATOM 5936 O O . THR A 1 788 ? 19.151 12.667 -67.645 1.00 78.81 788 THR A O 1
ATOM 5939 N N . VAL A 1 789 ? 18.617 11.014 -66.232 1.00 74.31 789 VAL A N 1
ATOM 5940 C CA . VAL A 1 789 ? 18.047 10.099 -67.223 1.00 74.31 789 VAL A CA 1
ATOM 5941 C C . VAL A 1 789 ? 16.535 10.097 -67.069 1.00 74.31 789 VAL A C 1
ATOM 5943 O O . VAL A 1 789 ? 16.017 9.724 -66.026 1.00 74.31 789 VAL A O 1
ATOM 5946 N N . THR A 1 790 ? 15.806 10.504 -68.106 1.00 76.25 790 THR A N 1
ATOM 5947 C CA . THR A 1 790 ? 14.334 10.517 -68.098 1.00 76.25 790 THR A CA 1
ATOM 5948 C C . THR A 1 790 ? 13.770 9.379 -68.932 1.00 76.25 790 THR A C 1
ATOM 5950 O O . THR A 1 790 ? 14.266 9.094 -70.023 1.00 76.25 790 THR A O 1
ATOM 5953 N N . ALA A 1 791 ? 12.690 8.773 -68.450 1.00 74.12 791 ALA A N 1
ATOM 5954 C CA . ALA A 1 791 ? 11.969 7.736 -69.154 1.00 74.12 791 ALA A CA 1
ATOM 5955 C C . ALA A 1 791 ? 11.443 8.198 -70.520 1.00 74.12 791 ALA A C 1
ATOM 5957 O O . ALA A 1 791 ? 10.861 9.275 -70.664 1.00 74.12 791 ALA A O 1
ATOM 5958 N N . SER A 1 792 ? 11.603 7.372 -71.553 1.00 66.50 792 SER A N 1
ATOM 5959 C CA . SER A 1 792 ? 11.112 7.686 -72.900 1.00 66.50 792 SER A CA 1
ATOM 5960 C C . SER A 1 792 ? 9.603 7.526 -72.994 1.00 66.50 792 SER A C 1
ATOM 5962 O O . SER A 1 792 ? 8.949 8.302 -73.695 1.00 66.50 792 SER A O 1
ATOM 5964 N N . LYS A 1 793 ? 9.044 6.570 -72.244 1.00 74.94 793 LYS A N 1
ATOM 5965 C CA . LYS A 1 793 ? 7.606 6.359 -72.094 1.00 74.94 793 LYS A CA 1
ATOM 5966 C C . LYS A 1 793 ? 7.149 6.814 -70.715 1.00 74.94 793 LYS A C 1
ATOM 5968 O O . LYS A 1 793 ? 7.852 6.614 -69.730 1.00 74.94 793 LYS A O 1
ATOM 5973 N N . ALA A 1 794 ? 5.972 7.421 -70.681 1.00 81.94 794 ALA A N 1
ATOM 5974 C CA . ALA A 1 794 ? 5.279 7.703 -69.438 1.00 81.94 794 ALA A CA 1
ATOM 5975 C C . ALA A 1 794 ? 4.580 6.434 -68.915 1.00 81.94 794 ALA A C 1
ATOM 5977 O O . ALA A 1 794 ? 4.284 5.527 -69.700 1.00 81.94 794 ALA A O 1
ATOM 5978 N N . ILE A 1 795 ? 4.335 6.387 -67.610 1.00 84.62 795 ILE A N 1
ATOM 5979 C CA . ILE A 1 795 ? 3.617 5.330 -66.895 1.00 84.62 795 ILE A CA 1
ATOM 5980 C C . ILE A 1 795 ? 2.491 5.959 -66.066 1.00 84.62 795 ILE A C 1
ATOM 5982 O O . ILE A 1 795 ? 2.621 7.101 -65.633 1.00 84.62 795 ILE A O 1
ATOM 5986 N N . ASN A 1 796 ? 1.419 5.209 -65.827 1.00 86.75 796 ASN A N 1
ATOM 5987 C CA . ASN A 1 796 ? 0.375 5.556 -64.860 1.00 86.75 796 ASN A CA 1
ATOM 5988 C C . ASN A 1 796 ? 0.511 4.667 -63.621 1.00 86.75 796 ASN A C 1
ATOM 5990 O O . ASN A 1 796 ? 0.751 3.469 -63.769 1.00 86.75 796 ASN A O 1
ATOM 5994 N N . ILE A 1 797 ? 0.305 5.213 -62.425 1.00 84.12 797 ILE A N 1
ATOM 5995 C CA . ILE A 1 797 ? 0.108 4.433 -61.1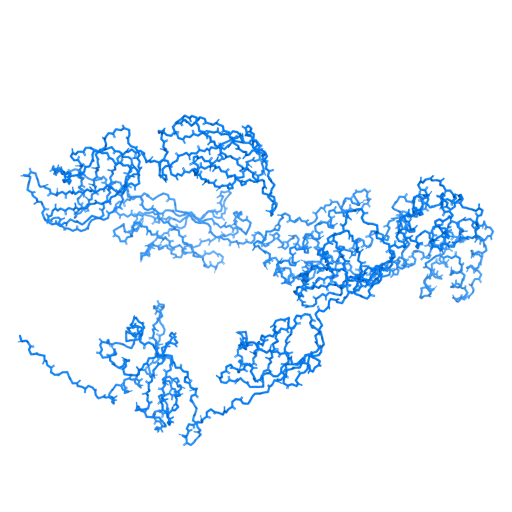99 1.00 84.12 797 ILE A CA 1
ATOM 5996 C C . ILE A 1 797 ? -1.352 4.586 -60.779 1.00 84.12 797 ILE A C 1
ATOM 5998 O O . ILE A 1 797 ? -1.823 5.707 -60.621 1.00 84.12 797 ILE A O 1
ATOM 6002 N N . VAL A 1 798 ? -2.063 3.471 -60.619 1.00 85.62 798 VAL A N 1
ATOM 6003 C CA . VAL A 1 798 ? -3.458 3.420 -60.157 1.00 85.62 798 VAL A CA 1
ATOM 6004 C C . VAL A 1 798 ? -3.531 2.820 -58.756 1.00 85.62 798 VAL A C 1
ATOM 6006 O O . VAL A 1 798 ? -2.659 2.038 -58.370 1.00 85.62 798 VAL A O 1
ATOM 6009 N N . ALA A 1 799 ? -4.562 3.184 -57.991 1.00 81.44 799 ALA A N 1
ATOM 6010 C CA . ALA A 1 799 ? -4.799 2.607 -56.670 1.00 81.44 799 ALA A CA 1
ATOM 6011 C C . ALA A 1 799 ? -4.993 1.083 -56.760 1.00 81.44 799 ALA A C 1
ATOM 6013 O O . ALA A 1 799 ? -5.524 0.566 -57.748 1.00 81.44 799 ALA A O 1
ATOM 6014 N N . GLY A 1 800 ? -4.548 0.365 -55.732 1.00 81.25 800 GLY A N 1
ATOM 6015 C CA . GLY A 1 800 ? -4.817 -1.057 -55.557 1.00 81.25 800 GLY A CA 1
ATOM 6016 C C . GLY A 1 800 ? -6.238 -1.357 -55.100 1.00 81.25 800 GLY A C 1
ATOM 6017 O O . GLY A 1 800 ? -7.051 -0.466 -54.849 1.00 81.25 800 GLY A O 1
ATOM 6018 N N . GLU A 1 801 ? -6.545 -2.650 -54.989 1.00 84.94 801 GLU A N 1
ATOM 6019 C CA . GLU A 1 801 ? -7.789 -3.073 -54.352 1.00 84.94 801 GLU A CA 1
ATOM 6020 C C . GLU A 1 801 ? -7.771 -2.704 -52.862 1.00 84.94 801 GLU A C 1
ATOM 6022 O O . GLU A 1 801 ? -6.745 -2.802 -52.186 1.00 84.94 801 GLU A O 1
ATOM 6027 N N . PHE A 1 802 ? -8.933 -2.302 -52.344 1.00 84.56 802 PHE A N 1
ATOM 6028 C CA . PHE A 1 802 ? -9.129 -2.027 -50.923 1.00 84.56 802 PHE A CA 1
ATOM 6029 C C . PHE A 1 802 ? -8.703 -3.229 -50.070 1.00 84.56 802 PHE A C 1
ATOM 6031 O O . PHE A 1 802 ? -9.272 -4.316 -50.188 1.00 84.56 802 PHE A O 1
ATOM 6038 N N . SER A 1 803 ? -7.723 -3.013 -49.193 1.00 83.75 803 SER A N 1
ATOM 6039 C CA . SER A 1 803 ? -7.107 -4.067 -48.378 1.00 83.75 803 SER A CA 1
ATOM 6040 C C . SER A 1 803 ? -6.970 -3.688 -46.899 1.00 83.75 803 SER A C 1
ATOM 6042 O O . SER A 1 803 ? -6.732 -4.558 -46.059 1.00 83.75 803 SER A O 1
ATOM 6044 N N . LYS A 1 804 ? -7.138 -2.404 -46.552 1.00 89.31 804 LYS A N 1
ATOM 6045 C CA . LYS A 1 804 ? -6.921 -1.880 -45.202 1.00 89.31 804 LYS A CA 1
ATOM 6046 C C . LYS A 1 804 ? -7.857 -0.716 -44.874 1.00 89.31 804 LYS A C 1
ATOM 6048 O O . LYS A 1 804 ? -8.177 0.104 -45.729 1.00 89.31 804 LYS A O 1
ATOM 6053 N N . LEU A 1 805 ? -8.241 -0.614 -43.601 1.00 92.00 805 LEU A N 1
ATOM 6054 C CA . LEU A 1 805 ? -8.934 0.545 -43.033 1.00 92.00 805 LEU A CA 1
ATOM 6055 C C . LEU A 1 805 ? -8.009 1.323 -42.098 1.00 92.00 805 LEU A C 1
ATOM 6057 O O . LEU A 1 805 ? -7.276 0.729 -41.301 1.00 92.00 805 LEU A O 1
ATOM 6061 N N . VAL A 1 806 ? -8.096 2.647 -42.156 1.00 92.44 806 VAL A N 1
ATOM 6062 C CA . VAL A 1 806 ? -7.519 3.567 -41.171 1.00 92.44 806 VAL A CA 1
ATOM 6063 C C . VAL A 1 806 ? -8.665 4.325 -40.509 1.00 92.44 806 VAL A C 1
ATOM 6065 O O . VAL A 1 806 ? -9.629 4.693 -41.177 1.00 92.44 806 VAL A O 1
ATOM 6068 N N . VAL A 1 807 ? -8.585 4.485 -39.189 1.00 92.56 807 VAL A N 1
ATOM 6069 C CA . VAL A 1 807 ? -9.569 5.218 -38.385 1.00 92.56 807 VAL A CA 1
ATOM 6070 C C . VAL A 1 807 ? -8.829 6.330 -37.664 1.00 92.56 807 VAL A C 1
ATOM 6072 O O . VAL A 1 807 ? -7.770 6.079 -37.093 1.00 92.56 807 VAL A O 1
ATOM 6075 N N . ASP A 1 808 ? -9.373 7.538 -37.687 1.00 91.62 808 ASP A N 1
ATOM 6076 C CA . ASP A 1 808 ? -8.790 8.722 -37.057 1.00 91.62 808 ASP A CA 1
ATOM 6077 C C . ASP A 1 808 ? -9.866 9.594 -36.404 1.00 91.62 808 ASP A C 1
ATOM 6079 O O . ASP A 1 808 ? -11.048 9.484 -36.727 1.00 91.62 808 ASP A O 1
ATOM 6083 N N . TYR A 1 809 ? -9.460 10.439 -35.452 1.00 88.19 809 TYR A N 1
ATOM 6084 C CA . TYR A 1 809 ? -10.336 11.462 -34.877 1.00 88.19 809 TYR A CA 1
ATOM 6085 C C . TYR A 1 809 ? -10.295 12.705 -35.764 1.00 88.19 809 TYR A C 1
ATOM 6087 O O . TYR A 1 809 ? -9.216 13.250 -35.992 1.00 88.19 809 TYR A O 1
ATOM 6095 N N . ALA A 1 810 ? -11.450 13.136 -36.274 1.00 78.94 810 ALA A N 1
ATOM 6096 C CA . ALA A 1 810 ? -11.522 14.243 -37.227 1.00 78.94 810 ALA A CA 1
ATOM 6097 C C . ALA A 1 810 ? -11.772 15.589 -36.524 1.00 78.94 810 ALA A C 1
ATOM 6099 O O . ALA A 1 810 ? -10.967 16.507 -36.657 1.00 78.94 810 ALA A O 1
ATOM 6100 N N . SER A 1 811 ? -12.872 15.689 -35.767 1.00 75.88 811 SER A N 1
ATOM 6101 C CA . SER A 1 811 ? -13.269 16.808 -34.884 1.00 75.88 811 SER A CA 1
ATOM 6102 C C . SER A 1 811 ? -14.663 16.533 -34.289 1.00 75.88 811 SER A C 1
ATOM 6104 O O . SER A 1 811 ? -15.352 15.632 -34.768 1.00 75.88 811 SER A O 1
ATOM 6106 N N . ASP A 1 812 ? -15.112 17.310 -33.294 1.00 70.19 812 ASP A N 1
ATOM 6107 C CA . ASP A 1 812 ? -16.508 17.351 -32.803 1.00 70.19 812 ASP A CA 1
ATOM 6108 C C . ASP A 1 812 ? -17.165 15.968 -32.588 1.00 70.19 812 ASP A C 1
ATOM 6110 O O . ASP A 1 812 ? -18.232 15.679 -33.138 1.00 70.19 812 ASP A O 1
ATOM 6114 N N . SER A 1 813 ? -16.499 15.075 -31.843 1.00 79.75 813 SER A N 1
ATOM 6115 C CA . SER A 1 813 ? -16.985 13.710 -31.550 1.00 79.75 813 SER A CA 1
ATOM 6116 C C . SER A 1 813 ? -17.150 12.797 -32.780 1.00 79.75 813 SER A C 1
ATOM 6118 O O . SER A 1 813 ? -17.839 11.772 -32.723 1.00 79.75 813 SER A O 1
ATOM 6120 N N . SER A 1 814 ? -16.512 13.134 -33.907 1.00 88.88 814 SER A N 1
ATOM 6121 C CA . SER A 1 814 ? -16.549 12.347 -35.141 1.00 88.88 814 SER A CA 1
ATOM 6122 C C . SER A 1 814 ? -15.254 11.586 -35.424 1.00 88.88 814 SER A C 1
ATOM 6124 O O . SER A 1 814 ? -14.145 12.047 -35.146 1.00 88.88 814 SER A O 1
ATOM 6126 N N . ILE A 1 815 ? -15.419 10.403 -36.017 1.00 92.56 815 ILE A N 1
ATOM 6127 C CA . ILE A 1 815 ? -14.332 9.579 -36.537 1.00 92.56 815 ILE A CA 1
ATOM 6128 C C . ILE A 1 815 ? -14.305 9.652 -38.064 1.00 92.56 815 ILE A C 1
ATOM 6130 O O . ILE A 1 815 ? -15.347 9.627 -38.727 1.00 92.56 815 ILE A O 1
ATOM 6134 N N . GLU A 1 816 ? -13.109 9.713 -38.630 1.00 95.12 816 GLU A N 1
ATOM 6135 C CA . GLU A 1 816 ? -12.862 9.539 -40.055 1.00 95.12 816 GLU A CA 1
ATOM 6136 C C . GLU A 1 816 ? -12.429 8.099 -40.326 1.00 95.12 816 GLU A C 1
ATOM 6138 O O . GLU A 1 816 ? -11.617 7.527 -39.599 1.00 95.12 816 GLU A O 1
ATOM 6143 N N . ILE A 1 817 ? -13.008 7.498 -41.364 1.00 94.81 817 ILE A N 1
ATOM 6144 C CA . ILE A 1 817 ? -12.703 6.148 -41.824 1.00 94.81 817 ILE A CA 1
ATOM 6145 C C . ILE A 1 817 ? -12.179 6.255 -43.251 1.00 94.81 817 ILE A C 1
ATOM 6147 O O . ILE A 1 817 ? -12.890 6.689 -44.160 1.00 94.81 817 ILE A O 1
ATOM 6151 N N . LEU A 1 818 ? -10.949 5.800 -43.448 1.00 93.38 818 LEU A N 1
ATOM 6152 C CA . LEU A 1 818 ? -10.256 5.800 -44.726 1.00 93.38 818 LEU A CA 1
ATOM 6153 C C . LEU A 1 818 ? -10.080 4.363 -45.232 1.00 93.38 818 LEU A C 1
ATOM 6155 O O . LEU A 1 818 ? -9.470 3.522 -44.568 1.00 93.38 818 LEU A O 1
ATOM 6159 N N . ALA A 1 819 ? -10.601 4.088 -46.427 1.00 90.12 819 ALA A N 1
ATOM 6160 C CA . ALA A 1 819 ? -10.394 2.855 -47.174 1.00 90.12 819 ALA A CA 1
ATOM 6161 C C . ALA A 1 819 ? -9.144 2.978 -48.051 1.00 90.12 819 ALA A C 1
ATOM 6163 O O . ALA A 1 819 ? -9.061 3.824 -48.944 1.00 90.12 819 ALA A O 1
ATOM 6164 N N . THR A 1 820 ? -8.166 2.115 -47.797 1.00 87.44 820 THR A N 1
ATOM 6165 C CA . THR A 1 820 ? -6.840 2.184 -48.408 1.00 87.44 820 THR A CA 1
ATOM 6166 C C . THR A 1 820 ? -6.379 0.808 -48.904 1.00 87.44 820 THR A C 1
ATOM 6168 O O . THR A 1 820 ? -6.830 -0.233 -48.423 1.00 87.44 820 THR A O 1
ATOM 6171 N N . ASP A 1 821 ? -5.502 0.794 -49.908 1.00 82.25 821 ASP A N 1
ATOM 6172 C CA . ASP A 1 821 ? -4.791 -0.402 -50.390 1.00 82.25 821 ASP A CA 1
ATOM 6173 C C . ASP A 1 821 ? -3.540 -0.734 -49.546 1.00 82.25 821 ASP A C 1
ATOM 6175 O O . ASP A 1 821 ? -2.818 -1.690 -49.832 1.00 82.25 821 ASP A O 1
ATOM 6179 N N . GLY A 1 822 ? -3.296 0.041 -48.484 1.00 75.81 822 GLY A N 1
ATOM 6180 C CA . GLY A 1 822 ? -2.117 -0.018 -47.626 1.00 75.81 822 GLY A CA 1
ATOM 6181 C C . GLY A 1 822 ? -1.130 1.131 -47.848 1.00 75.81 822 GLY A C 1
ATOM 6182 O O . GLY A 1 822 ? -0.317 1.382 -46.957 1.00 75.81 822 GLY A O 1
ATOM 6183 N N . LEU A 1 823 ? -1.209 1.840 -48.979 1.00 73.50 823 LEU A N 1
ATOM 6184 C CA . LEU A 1 823 ? -0.328 2.962 -49.325 1.00 73.50 823 LEU A CA 1
ATOM 6185 C C . LEU A 1 823 ? -1.090 4.226 -49.736 1.00 73.50 823 LEU A C 1
ATOM 6187 O O . LEU A 1 823 ? -0.640 5.319 -49.405 1.00 73.50 823 LEU A O 1
ATOM 6191 N N . ASN A 1 824 ? -2.239 4.093 -50.399 1.00 79.88 824 ASN A N 1
ATOM 6192 C CA . ASN A 1 824 ? -3.081 5.213 -50.821 1.00 79.88 824 ASN A CA 1
ATOM 6193 C C . ASN A 1 824 ? -4.538 4.980 -50.468 1.00 79.88 824 ASN A C 1
ATOM 6195 O O . ASN A 1 824 ? -4.980 3.852 -50.234 1.00 79.88 824 ASN A O 1
ATOM 6199 N N . THR A 1 825 ? -5.291 6.070 -50.500 1.00 81.94 825 THR A N 1
ATOM 6200 C CA . THR A 1 825 ? -6.745 6.054 -50.559 1.00 81.94 825 THR A CA 1
ATOM 6201 C C . THR A 1 825 ? -7.218 5.376 -51.842 1.00 81.94 825 THR A C 1
ATOM 6203 O O . THR A 1 825 ? -6.725 5.673 -52.929 1.00 81.94 825 THR A O 1
ATOM 6206 N N . VAL A 1 826 ? -8.200 4.482 -51.737 1.00 85.56 826 VAL A N 1
ATOM 6207 C CA . VAL A 1 826 ? -8.798 3.830 -52.910 1.00 85.56 826 VAL A CA 1
ATOM 6208 C C . VAL A 1 826 ? -9.998 4.652 -53.366 1.00 85.56 826 VAL A C 1
ATOM 6210 O O . VAL A 1 826 ? -11.110 4.458 -52.879 1.00 85.56 826 VAL A O 1
ATOM 6213 N N . GLU A 1 827 ? -9.788 5.585 -54.296 1.00 78.75 827 GLU A N 1
ATOM 6214 C CA . GLU A 1 827 ? -10.840 6.509 -54.759 1.00 78.75 827 GLU A CA 1
ATOM 6215 C C . GLU A 1 827 ? -12.062 5.782 -55.351 1.00 78.75 827 GLU A C 1
ATOM 6217 O O . GLU A 1 827 ? -13.214 6.157 -55.098 1.00 78.75 827 GLU A O 1
ATOM 6222 N N . ASP A 1 828 ? -11.825 4.664 -56.046 1.00 78.25 828 ASP A N 1
ATOM 6223 C CA . ASP A 1 828 ? -12.871 3.802 -56.609 1.00 78.25 828 ASP A CA 1
ATOM 6224 C C . ASP A 1 828 ? -13.727 3.104 -55.535 1.00 78.25 828 ASP A C 1
ATOM 6226 O O . ASP A 1 828 ? -14.809 2.582 -55.829 1.00 78.25 828 ASP A O 1
ATOM 6230 N N . PHE A 1 829 ? -13.315 3.138 -54.262 1.00 87.06 829 PHE A N 1
ATOM 6231 C CA . PHE A 1 829 ? -14.109 2.670 -53.126 1.00 87.06 829 PHE A CA 1
ATOM 6232 C C . PHE A 1 829 ? -15.213 3.672 -52.747 1.00 87.06 829 PHE A C 1
ATOM 6234 O O . PHE A 1 829 ? -15.410 4.025 -51.590 1.00 87.06 829 PHE A O 1
ATOM 6241 N N . THR A 1 830 ? -15.977 4.126 -53.736 1.00 87.25 830 THR A N 1
ATOM 6242 C CA . THR A 1 830 ? -17.052 5.106 -53.576 1.00 87.25 830 THR A CA 1
ATOM 6243 C C . THR A 1 830 ? -18.420 4.417 -53.436 1.00 87.25 830 THR A C 1
ATOM 6245 O O . THR A 1 830 ? -18.635 3.259 -53.826 1.00 87.25 830 THR A O 1
ATOM 6248 N N . GLY A 1 831 ? -19.377 5.131 -52.845 1.00 91.19 831 GLY A N 1
ATOM 6249 C CA . GLY A 1 831 ? -20.774 4.722 -52.730 1.00 91.19 831 GLY A CA 1
ATOM 6250 C C . GLY A 1 831 ? -21.128 4.118 -51.375 1.00 91.19 831 GLY A C 1
ATOM 6251 O O . GLY A 1 831 ? -20.325 4.080 -50.448 1.00 91.19 831 GLY A O 1
ATOM 6252 N N . ASN A 1 832 ? -22.375 3.670 -51.251 1.00 94.25 832 ASN A N 1
ATOM 6253 C CA . ASN A 1 832 ? -22.907 3.163 -49.990 1.00 94.25 832 ASN A CA 1
ATOM 6254 C C . ASN A 1 832 ? -22.263 1.818 -49.627 1.00 94.25 832 ASN A C 1
ATOM 6256 O O . ASN A 1 832 ? -22.386 0.852 -50.384 1.00 94.25 832 ASN A O 1
ATOM 6260 N N . LYS A 1 833 ? -21.611 1.756 -48.464 1.00 95.19 833 LYS A N 1
ATOM 6261 C CA . LYS A 1 833 ? -21.064 0.540 -47.856 1.00 95.19 833 LYS A CA 1
ATOM 6262 C C . LYS A 1 833 ? -21.705 0.316 -46.494 1.00 95.19 833 LYS A C 1
ATOM 6264 O O . LYS A 1 833 ? -22.062 1.272 -45.805 1.00 95.19 833 LYS A O 1
ATOM 6269 N N . LEU A 1 834 ? -21.832 -0.949 -46.113 1.00 95.50 834 LEU A N 1
ATOM 6270 C CA . LEU A 1 834 ? -22.173 -1.313 -44.746 1.00 95.50 834 LEU A CA 1
ATOM 6271 C C . LEU A 1 834 ? -20.903 -1.226 -43.895 1.00 95.50 834 LEU A C 1
ATOM 6273 O O . LEU A 1 834 ? -19.912 -1.889 -44.202 1.00 95.50 834 LEU A O 1
ATOM 6277 N N . VAL A 1 835 ? -20.942 -0.399 -42.857 1.00 95.56 835 VAL A N 1
ATOM 6278 C CA . VAL A 1 835 ? -19.846 -0.165 -41.915 1.00 95.56 835 VAL A CA 1
ATOM 6279 C C . VAL A 1 835 ? -20.313 -0.620 -40.539 1.00 95.56 835 VAL A C 1
ATOM 6281 O O . VAL A 1 835 ? -21.370 -0.191 -40.090 1.00 95.56 835 VAL A O 1
ATOM 6284 N N . ASN A 1 836 ? -19.554 -1.486 -39.877 1.00 96.88 836 ASN A N 1
ATOM 6285 C CA . ASN A 1 836 ? -19.792 -1.862 -38.485 1.00 96.88 836 ASN A CA 1
ATOM 6286 C C . ASN A 1 836 ? -18.814 -1.103 -37.584 1.00 96.88 836 ASN A C 1
ATOM 6288 O O . ASN A 1 836 ? -17.612 -1.166 -37.828 1.00 96.88 836 ASN A O 1
ATOM 6292 N N . ILE A 1 837 ? -19.315 -0.380 -36.588 1.00 96.12 837 ILE A N 1
ATOM 6293 C CA . ILE A 1 837 ? -18.546 0.491 -35.698 1.00 96.12 837 ILE A CA 1
ATOM 6294 C C . ILE A 1 837 ? -18.913 0.132 -34.263 1.00 96.12 837 ILE A C 1
ATOM 6296 O O . ILE A 1 837 ? -20.086 0.121 -33.899 1.00 96.12 837 ILE A O 1
ATOM 6300 N N . LYS A 1 838 ? -17.902 -0.171 -33.451 1.00 95.44 838 LYS A N 1
ATOM 6301 C CA . LYS A 1 838 ? -18.045 -0.469 -32.023 1.00 95.44 838 LYS A CA 1
ATOM 6302 C C . LYS A 1 838 ? -17.075 0.392 -31.237 1.00 95.44 838 LYS A C 1
ATOM 6304 O O . LYS A 1 838 ? -15.902 0.443 -31.598 1.00 95.44 838 LYS A O 1
ATOM 6309 N N . ALA A 1 839 ? -17.550 1.031 -30.177 1.00 94.06 839 ALA A N 1
ATOM 6310 C CA . ALA A 1 839 ? -16.726 1.824 -29.278 1.00 94.06 839 ALA A CA 1
ATOM 6311 C C . ALA A 1 839 ? -16.831 1.276 -27.856 1.00 94.06 839 ALA A C 1
ATOM 6313 O O . ALA A 1 839 ? -17.895 0.831 -27.423 1.00 94.06 839 ALA A O 1
ATOM 6314 N N . VAL A 1 840 ? -15.707 1.301 -27.154 1.00 93.00 840 VAL A N 1
ATOM 6315 C CA . VAL A 1 840 ? -15.600 0.903 -25.755 1.00 93.00 840 VAL A CA 1
ATOM 6316 C C . VAL A 1 840 ? -14.855 2.011 -25.024 1.00 93.00 840 VAL A C 1
ATOM 6318 O O . VAL A 1 840 ? -13.735 2.331 -25.413 1.00 93.00 840 VAL A O 1
ATOM 6321 N N . GLU A 1 841 ? -15.484 2.624 -24.026 1.00 93.50 841 GLU A N 1
ATOM 6322 C CA . GLU A 1 841 ? -14.840 3.585 -23.126 1.00 93.50 841 GLU A CA 1
ATOM 6323 C C . GLU A 1 841 ? -13.841 2.839 -22.241 1.00 93.50 841 GLU A C 1
ATOM 6325 O O . GLU A 1 841 ? -14.162 1.782 -21.693 1.00 93.50 841 GLU A O 1
ATOM 6330 N N . VAL A 1 842 ? -12.625 3.372 -22.152 1.00 90.81 842 VAL A N 1
ATOM 6331 C CA . VAL A 1 842 ? -11.519 2.785 -21.396 1.00 90.81 842 VAL A CA 1
ATOM 6332 C C . VAL A 1 842 ? -11.290 3.640 -20.156 1.00 90.81 842 VAL A C 1
ATOM 6334 O O . VAL A 1 842 ? -10.648 4.685 -20.238 1.00 90.81 842 VAL A O 1
ATOM 6337 N N . ASN A 1 843 ? -11.796 3.171 -19.014 1.00 84.56 843 ASN A N 1
ATOM 6338 C CA . ASN A 1 843 ? -11.585 3.783 -17.701 1.00 84.56 843 ASN A CA 1
ATOM 6339 C C . ASN A 1 843 ? -10.734 2.830 -16.855 1.00 84.56 843 ASN A C 1
ATOM 6341 O O . ASN A 1 843 ? -11.237 1.876 -16.251 1.00 84.56 843 ASN A O 1
ATOM 6345 N N . GLY A 1 844 ? -9.415 3.035 -16.878 1.00 74.62 844 GLY A N 1
ATOM 6346 C CA . GLY A 1 844 ? -8.462 2.105 -16.268 1.00 74.62 844 GLY A CA 1
ATOM 6347 C C . GLY A 1 844 ? -8.479 0.741 -16.970 1.00 74.62 844 GLY A C 1
ATOM 6348 O O . GLY A 1 844 ? -8.189 0.653 -18.162 1.00 74.62 844 GLY A O 1
ATOM 6349 N N . THR A 1 845 ? -8.816 -0.329 -16.243 1.00 66.44 845 THR A N 1
ATOM 6350 C CA . THR A 1 845 ? -8.958 -1.694 -16.792 1.00 66.44 845 THR A CA 1
ATOM 6351 C C . THR A 1 845 ? -10.379 -2.034 -17.245 1.00 66.44 845 THR A C 1
ATOM 6353 O O . THR A 1 845 ? -10.590 -3.083 -17.857 1.00 66.44 845 THR A O 1
ATOM 6356 N N . THR A 1 846 ? -11.359 -1.172 -16.958 1.00 61.75 846 THR A N 1
ATOM 6357 C CA . THR A 1 846 ? -12.756 -1.412 -17.328 1.00 61.75 846 THR A CA 1
ATOM 6358 C C . THR A 1 846 ? -13.031 -0.947 -18.756 1.00 61.75 846 THR A C 1
ATOM 6360 O O . THR A 1 846 ? -12.690 0.167 -19.154 1.00 61.75 846 THR A O 1
ATOM 6363 N N . GLU A 1 847 ? -13.637 -1.840 -19.535 1.00 85.94 847 GLU A N 1
ATOM 6364 C CA . GLU A 1 847 ? -14.022 -1.631 -20.928 1.00 85.94 847 GLU A CA 1
ATOM 6365 C C . GLU A 1 847 ? -15.563 -1.572 -20.987 1.00 85.94 847 GLU A C 1
ATOM 6367 O O . GLU A 1 847 ? -16.232 -2.607 -20.953 1.00 85.94 847 GLU A O 1
ATOM 6372 N N . THR A 1 848 ? -16.139 -0.366 -21.057 1.00 86.25 848 THR A N 1
ATOM 6373 C CA . THR A 1 848 ? -17.604 -0.175 -21.094 1.00 86.25 848 THR A CA 1
ATOM 6374 C C . THR A 1 848 ? -18.078 0.055 -22.531 1.00 86.25 848 THR A C 1
ATOM 6376 O O . THR A 1 848 ? -17.667 1.037 -23.150 1.00 86.25 848 THR A O 1
ATOM 6379 N N . PRO A 1 849 ? -18.936 -0.809 -23.111 1.00 88.69 849 PRO A N 1
ATOM 6380 C CA . PRO A 1 849 ? -19.475 -0.588 -24.449 1.00 88.69 849 PRO A CA 1
ATOM 6381 C C . PRO A 1 849 ? -20.287 0.708 -24.519 1.00 88.69 849 PRO A C 1
ATOM 6383 O O . PRO A 1 849 ? -21.197 0.915 -23.718 1.00 88.69 849 PRO A O 1
ATOM 6386 N N . VAL A 1 850 ? -20.002 1.543 -25.517 1.00 89.62 850 VAL A N 1
ATOM 6387 C CA . VAL A 1 850 ? -20.726 2.796 -25.755 1.00 89.62 850 VAL A CA 1
ATOM 6388 C C . VAL A 1 850 ? -21.538 2.676 -27.036 1.00 89.62 850 VAL A C 1
ATOM 6390 O O . VAL A 1 850 ? -21.069 2.148 -28.049 1.00 89.62 850 VAL A O 1
ATOM 6393 N N . ASN A 1 851 ? -22.780 3.158 -26.991 1.00 89.81 851 ASN A N 1
ATOM 6394 C CA . ASN A 1 851 ? -23.622 3.231 -28.178 1.00 89.81 851 ASN A CA 1
ATOM 6395 C C . ASN A 1 851 ? -23.045 4.267 -29.142 1.00 89.81 851 ASN A C 1
ATOM 6397 O O . ASN A 1 851 ? -22.923 5.437 -28.797 1.00 89.81 851 ASN A O 1
ATOM 6401 N N . VAL A 1 852 ? -22.717 3.831 -30.356 1.00 89.88 852 VAL A N 1
ATOM 6402 C CA . VAL A 1 852 ? -22.212 4.718 -31.405 1.00 89.88 852 VAL A CA 1
ATOM 6403 C C . VAL A 1 852 ? -23.397 5.357 -32.123 1.00 89.88 852 VAL A C 1
ATOM 6405 O O . VAL A 1 852 ? -24.252 4.653 -32.676 1.00 89.88 852 VAL A O 1
ATOM 6408 N N . ASP A 1 853 ? -23.445 6.686 -32.129 1.00 91.38 853 ASP A N 1
ATOM 6409 C CA . ASP A 1 853 ? -24.576 7.444 -32.661 1.00 91.38 853 ASP A CA 1
ATOM 6410 C C . ASP A 1 853 ? -24.904 7.093 -34.116 1.00 91.38 853 ASP A C 1
ATOM 6412 O O . ASP A 1 853 ? -24.063 7.127 -35.008 1.00 91.38 853 ASP A O 1
ATOM 6416 N N . GLY A 1 854 ? -26.174 6.791 -34.395 1.00 89.25 854 GLY A N 1
ATOM 6417 C CA . GLY A 1 854 ? -26.642 6.494 -35.754 1.00 89.25 854 GLY A CA 1
ATOM 6418 C C . GLY A 1 854 ? -26.267 5.105 -36.288 1.00 89.25 854 GLY A C 1
ATOM 6419 O O . GLY A 1 854 ? -26.438 4.864 -37.487 1.00 89.25 854 GLY A O 1
ATOM 6420 N N . THR A 1 855 ? -25.795 4.200 -35.427 1.00 92.12 855 THR A N 1
ATOM 6421 C CA . THR A 1 855 ? -25.660 2.764 -35.719 1.00 92.12 855 THR A CA 1
ATOM 6422 C C . THR A 1 855 ? -26.871 1.962 -35.219 1.00 92.12 855 THR A C 1
ATOM 6424 O O . THR A 1 855 ? -27.644 2.430 -34.381 1.00 92.12 855 THR A O 1
ATOM 6427 N N . ASP A 1 856 ? -27.095 0.762 -35.765 1.00 90.88 856 ASP A N 1
ATOM 6428 C CA . ASP A 1 856 ? -28.032 -0.204 -35.177 1.00 90.88 856 ASP A CA 1
ATOM 6429 C C . ASP A 1 856 ? -27.451 -0.859 -33.906 1.00 90.88 856 ASP A C 1
ATOM 6431 O O . ASP A 1 856 ? -26.292 -0.664 -33.555 1.00 90.88 856 ASP A O 1
ATOM 6435 N N . TYR A 1 857 ? -28.237 -1.693 -33.221 1.00 86.94 857 TYR A N 1
ATOM 6436 C CA . TYR A 1 857 ? -27.816 -2.377 -31.986 1.00 86.94 857 TYR A CA 1
ATOM 6437 C C . TYR A 1 857 ? -26.625 -3.343 -32.155 1.00 86.94 857 TYR A C 1
ATOM 6439 O O . TYR A 1 857 ? -26.110 -3.862 -31.169 1.00 86.94 857 TYR A O 1
ATOM 6447 N N . GLN A 1 858 ? -26.203 -3.638 -33.387 1.00 87.25 858 GLN A N 1
ATOM 6448 C CA . GLN A 1 858 ? -25.017 -4.447 -33.676 1.00 87.25 858 GLN A CA 1
ATOM 6449 C C . GLN A 1 858 ? -23.812 -3.576 -34.064 1.00 87.25 858 GLN A C 1
ATOM 6451 O O . GLN A 1 858 ? -22.735 -4.121 -34.321 1.00 87.25 858 GLN A O 1
ATOM 6456 N N . GLY A 1 859 ? -23.980 -2.251 -34.110 1.00 90.88 859 GLY A N 1
ATOM 6457 C CA . GLY A 1 859 ? -22.989 -1.277 -34.554 1.00 90.88 859 GLY A CA 1
ATOM 6458 C C . GLY A 1 859 ? -23.009 -1.007 -36.062 1.00 90.88 859 GLY A C 1
ATOM 6459 O O . GLY A 1 859 ? -22.083 -0.387 -36.573 1.00 90.88 859 GLY A O 1
ATOM 6460 N N . ASN A 1 860 ? -24.004 -1.471 -36.828 1.00 93.12 860 ASN A N 1
ATOM 6461 C CA . ASN A 1 860 ? -24.011 -1.278 -38.282 1.00 93.12 860 ASN A CA 1
ATOM 6462 C C . ASN A 1 860 ? -24.598 0.073 -38.701 1.00 93.12 860 ASN A C 1
ATOM 6464 O O . ASN A 1 860 ? -25.651 0.492 -38.227 1.00 93.12 860 ASN A O 1
ATOM 6468 N N . VAL A 1 861 ? -23.983 0.697 -39.702 1.00 95.44 861 VAL A N 1
ATOM 6469 C CA . VAL A 1 861 ? -24.481 1.891 -40.384 1.00 95.44 861 VAL A CA 1
ATOM 6470 C C . VAL A 1 861 ? -24.141 1.826 -41.874 1.00 95.44 861 VAL A C 1
ATOM 6472 O O . VAL A 1 861 ? -23.076 1.361 -42.273 1.00 95.44 861 VAL A O 1
ATOM 6475 N N . THR A 1 862 ? -25.053 2.281 -42.737 1.00 95.44 862 THR A N 1
ATOM 6476 C CA . THR A 1 862 ? -24.734 2.454 -44.162 1.00 95.44 862 THR A CA 1
ATOM 6477 C C . THR A 1 862 ? -24.143 3.837 -44.375 1.00 95.44 862 THR A C 1
ATOM 6479 O O . THR A 1 862 ? -24.805 4.845 -44.129 1.00 95.44 862 THR A O 1
ATOM 6482 N N . LYS A 1 863 ? -22.901 3.889 -44.851 1.00 95.69 863 LYS A N 1
ATOM 6483 C CA . LYS A 1 863 ? -22.171 5.131 -45.094 1.00 95.69 863 LYS A CA 1
ATOM 6484 C C . LYS A 1 863 ? -21.754 5.225 -46.549 1.00 95.69 863 LYS A C 1
ATOM 6486 O O . LYS A 1 863 ? -21.334 4.239 -47.151 1.00 95.69 863 LYS A O 1
ATOM 6491 N N . LYS A 1 864 ? -21.910 6.415 -47.124 1.00 94.81 864 LYS A N 1
ATOM 6492 C CA . LYS A 1 864 ? -21.451 6.705 -48.476 1.00 94.81 864 LYS A CA 1
ATOM 6493 C C . LYS A 1 864 ? -19.991 7.126 -48.391 1.00 94.81 864 LYS A C 1
ATOM 6495 O O . LYS A 1 864 ? -19.714 8.200 -47.874 1.00 94.81 864 LYS A O 1
ATOM 6500 N N . PHE A 1 865 ? -19.097 6.281 -48.883 1.00 93.19 865 PHE A N 1
ATOM 6501 C CA . PHE A 1 865 ? -17.709 6.673 -49.079 1.00 93.19 865 PHE A CA 1
ATOM 6502 C C . PHE A 1 865 ? -17.620 7.608 -50.285 1.00 93.19 865 PHE A C 1
ATOM 6504 O O . PHE A 1 865 ? -18.251 7.342 -51.318 1.00 93.19 865 PHE A O 1
ATOM 6511 N N . GLU A 1 866 ? -16.865 8.692 -50.149 1.00 91.00 866 GLU A N 1
ATOM 6512 C CA . GLU A 1 866 ? -16.547 9.634 -51.222 1.00 91.00 866 GLU A CA 1
ATOM 6513 C C . GLU A 1 866 ? -15.031 9.644 -51.385 1.00 91.00 866 GLU A C 1
ATOM 6515 O O . GLU A 1 866 ? -14.317 10.003 -50.460 1.00 91.00 866 GLU A O 1
ATOM 6520 N N . ASN A 1 867 ? -14.539 9.167 -52.532 1.00 86.56 867 ASN A N 1
ATOM 6521 C CA . ASN A 1 867 ? -13.107 8.996 -52.788 1.00 86.56 867 ASN A CA 1
ATOM 6522 C C . ASN A 1 867 ? -12.403 8.194 -51.680 1.00 86.56 867 ASN A C 1
ATOM 6524 O O . ASN A 1 867 ? -11.357 8.593 -51.188 1.00 86.56 867 ASN A O 1
ATOM 6528 N N . GLY A 1 868 ? -12.996 7.078 -51.247 1.00 89.06 868 GLY A N 1
ATOM 6529 C CA . GLY A 1 868 ? -12.402 6.198 -50.239 1.00 89.06 868 GLY A CA 1
ATOM 6530 C C . GLY A 1 868 ? -12.420 6.724 -48.798 1.00 89.06 868 GLY A C 1
ATOM 6531 O O . GLY A 1 868 ? -12.016 5.984 -47.905 1.00 89.06 868 GLY A O 1
ATOM 6532 N N . THR A 1 869 ? -12.944 7.921 -48.523 1.00 91.38 869 THR A N 1
ATOM 6533 C CA . THR A 1 869 ? -13.116 8.441 -47.155 1.00 91.38 869 THR A CA 1
ATOM 6534 C C . THR A 1 869 ? -14.582 8.517 -46.749 1.00 91.38 869 THR A C 1
ATOM 6536 O O . THR A 1 869 ? -15.488 8.645 -47.579 1.00 91.38 869 THR A O 1
ATOM 6539 N N . VAL A 1 870 ? -14.837 8.426 -45.444 1.00 95.38 870 VAL A N 1
ATOM 6540 C CA . VAL A 1 870 ? -16.122 8.800 -44.857 1.00 95.38 870 VAL A CA 1
ATOM 6541 C C . VAL A 1 870 ? -15.968 9.256 -43.413 1.00 95.38 870 VAL A C 1
ATOM 6543 O O . VAL A 1 870 ? -15.229 8.659 -42.637 1.00 95.38 870 VAL A O 1
ATOM 6546 N N . THR A 1 871 ? -16.734 10.271 -43.025 1.00 93.69 871 THR A N 1
ATOM 6547 C CA . THR A 1 871 ? -16.829 10.727 -41.636 1.00 93.69 871 THR A CA 1
ATOM 6548 C C . THR A 1 871 ? -18.104 10.199 -40.982 1.00 93.69 871 THR A C 1
ATOM 6550 O O . THR A 1 871 ? -19.194 10.182 -41.573 1.00 93.69 871 THR A O 1
ATOM 6553 N N . HIS A 1 872 ? -17.991 9.784 -39.727 1.00 94.19 872 HIS A N 1
ATOM 6554 C CA . HIS A 1 872 ? -19.116 9.415 -38.888 1.00 94.19 872 HIS A CA 1
ATOM 6555 C C . HIS A 1 872 ? -19.046 10.155 -37.561 1.00 94.19 872 HIS A C 1
ATOM 6557 O O . HIS A 1 872 ? -18.104 9.975 -36.801 1.00 94.19 872 HIS A O 1
ATOM 6563 N N . ASN A 1 873 ? -20.075 10.947 -37.260 1.00 91.94 873 ASN A N 1
ATOM 6564 C CA . ASN A 1 873 ? -20.297 11.390 -35.891 1.00 91.94 873 ASN A CA 1
ATOM 6565 C C . ASN A 1 873 ? -20.607 10.156 -35.034 1.00 91.94 873 ASN A C 1
ATOM 6567 O O . ASN A 1 873 ? -21.569 9.454 -35.348 1.00 91.94 873 ASN A O 1
ATOM 6571 N N . ALA A 1 874 ? -19.744 9.879 -34.058 1.00 88.38 874 ALA A N 1
ATOM 6572 C CA . ALA A 1 874 ? -19.800 8.690 -33.222 1.00 88.38 874 ALA A CA 1
ATOM 6573 C C . ALA A 1 874 ? -20.438 8.964 -31.851 1.00 88.38 874 ALA A C 1
ATOM 6575 O O . ALA A 1 874 ? -20.699 8.007 -31.127 1.00 88.38 874 ALA A O 1
ATOM 6576 N N . GLY A 1 875 ? -20.705 10.232 -31.507 1.00 89.44 875 GLY A N 1
ATOM 6577 C CA . GLY A 1 875 ? -21.322 10.608 -30.231 1.00 89.44 875 GLY A CA 1
ATOM 6578 C C . GLY A 1 875 ? -20.425 10.370 -29.013 1.00 89.44 875 GLY A C 1
ATOM 6579 O O . GLY A 1 875 ? -20.928 10.201 -27.909 1.00 89.44 875 GLY A O 1
ATOM 6580 N N . LEU A 1 876 ? -19.103 10.315 -29.204 1.00 90.31 876 LEU A N 1
ATOM 6581 C CA . LEU A 1 876 ? -18.148 10.100 -28.115 1.00 90.31 876 LEU A CA 1
ATOM 6582 C C . LEU A 1 876 ? -18.046 11.359 -27.243 1.00 90.31 876 LEU A C 1
ATOM 6584 O O . LEU A 1 876 ? -17.859 12.460 -27.768 1.00 90.31 876 LEU A O 1
ATOM 6588 N N . GLU A 1 877 ? -18.170 11.202 -25.927 1.00 88.50 877 GLU A N 1
ATOM 6589 C CA . GLU A 1 877 ? -18.068 12.305 -24.964 1.00 88.50 877 GLU A CA 1
ATOM 6590 C C . GLU A 1 877 ? -16.637 12.854 -24.915 1.00 88.50 877 GLU A C 1
ATOM 6592 O O . GLU A 1 877 ? -15.692 12.066 -24.979 1.00 88.50 877 GLU A O 1
ATOM 6597 N N . ALA A 1 878 ? -16.507 14.181 -24.795 1.00 88.19 878 ALA A N 1
ATOM 6598 C CA . ALA A 1 878 ? -15.242 14.913 -24.689 1.00 88.19 878 ALA A CA 1
ATOM 6599 C C . ALA A 1 878 ? -14.440 14.529 -23.431 1.00 88.19 878 ALA A C 1
ATOM 6601 O O . ALA A 1 878 ? -15.012 14.082 -22.438 1.00 88.19 878 ALA A O 1
ATOM 6602 N N . GLY A 1 879 ? -13.114 14.698 -23.477 1.00 87.06 879 GLY A N 1
ATOM 6603 C CA . GLY A 1 879 ? -12.212 14.384 -22.358 1.00 87.06 879 GLY A CA 1
ATOM 6604 C C . GLY A 1 879 ? -12.033 12.894 -22.023 1.00 87.06 879 GLY A C 1
ATOM 6605 O O . GLY A 1 879 ? -11.398 12.569 -21.024 1.00 87.06 879 GLY A O 1
ATOM 6606 N N . LYS A 1 880 ? -12.564 11.963 -22.830 1.00 91.56 880 LYS A N 1
ATOM 6607 C CA . LYS A 1 880 ? -12.510 10.514 -22.562 1.00 91.56 880 LYS A CA 1
ATOM 6608 C C . LYS A 1 880 ? -11.689 9.729 -23.585 1.00 91.56 880 LYS A C 1
ATOM 6610 O O . LYS A 1 880 ? -11.435 10.185 -24.701 1.00 91.56 880 LYS A O 1
ATOM 6615 N N . THR A 1 881 ? -11.283 8.512 -23.215 1.00 92.12 881 THR A N 1
ATOM 6616 C CA . THR A 1 881 ? -10.534 7.595 -24.090 1.00 92.12 881 THR A CA 1
ATOM 6617 C C . THR A 1 881 ? -11.384 6.396 -24.497 1.00 92.12 881 THR A C 1
ATOM 6619 O O . THR A 1 881 ? -11.991 5.733 -23.661 1.00 92.12 881 THR A O 1
ATOM 6622 N N . TYR A 1 882 ? -11.393 6.082 -25.792 1.00 94.00 882 TYR A N 1
ATOM 6623 C CA . TYR A 1 882 ? -12.194 5.011 -26.375 1.00 94.00 882 TYR A CA 1
ATOM 6624 C C . TYR A 1 882 ? -11.359 4.089 -27.255 1.00 94.00 882 TYR A C 1
ATOM 6626 O O . TYR A 1 882 ? -10.512 4.535 -28.025 1.00 94.00 882 TYR A O 1
ATOM 6634 N N . LYS A 1 883 ? -11.671 2.796 -27.233 1.00 95.19 883 LYS A N 1
ATOM 6635 C CA . LYS A 1 883 ? -11.191 1.801 -28.192 1.00 95.19 883 LYS A CA 1
ATOM 6636 C C . LYS A 1 883 ? -12.257 1.583 -29.261 1.00 95.19 883 LYS A C 1
ATOM 6638 O O . LYS A 1 883 ? -13.298 0.976 -29.011 1.00 95.19 883 LYS A O 1
ATOM 6643 N N . VAL A 1 884 ? -12.003 2.092 -30.462 1.00 95.19 884 VAL A N 1
ATOM 6644 C CA . VAL A 1 884 ? -12.945 2.077 -31.587 1.00 95.19 884 VAL A CA 1
ATOM 6645 C C . VAL A 1 884 ? -12.544 1.000 -32.588 1.00 95.19 884 VAL A C 1
ATOM 6647 O O . VAL A 1 884 ? -11.437 1.016 -33.120 1.00 95.19 884 VAL A O 1
ATOM 6650 N N . THR A 1 885 ? -13.451 0.063 -32.862 1.00 95.62 885 THR A N 1
ATOM 6651 C CA . THR A 1 885 ? -13.293 -0.995 -33.868 1.00 95.62 885 THR A CA 1
ATOM 6652 C C . THR A 1 885 ? -14.226 -0.746 -35.045 1.00 95.62 885 THR A C 1
ATOM 6654 O O . THR A 1 885 ? -15.438 -0.645 -34.862 1.00 95.62 885 THR A O 1
ATOM 6657 N N . VAL A 1 886 ? -13.673 -0.687 -36.258 1.00 96.19 886 VAL A N 1
ATOM 6658 C CA . VAL A 1 886 ? -14.414 -0.466 -37.508 1.00 96.19 886 VAL A CA 1
ATOM 6659 C C . VAL A 1 886 ? -14.220 -1.649 -38.448 1.00 96.19 886 VAL A C 1
ATOM 6661 O O . VAL A 1 886 ? -13.095 -2.101 -38.644 1.00 96.19 886 VAL A O 1
ATOM 6664 N N . THR A 1 887 ? -15.305 -2.135 -39.057 1.00 95.12 887 THR A N 1
ATOM 6665 C CA . THR A 1 887 ? -15.287 -3.207 -40.062 1.00 95.12 887 THR A CA 1
ATOM 6666 C C . THR A 1 887 ? -16.058 -2.816 -41.321 1.00 95.12 887 THR A C 1
ATOM 6668 O O . THR A 1 887 ? -17.215 -2.405 -41.238 1.00 95.12 887 THR A O 1
ATOM 6671 N N . VAL A 1 888 ? -15.451 -2.995 -42.498 1.00 95.00 888 VAL A N 1
ATOM 6672 C CA . VAL A 1 888 ? -16.070 -2.745 -43.814 1.00 95.00 888 VAL A CA 1
ATOM 6673 C C . VAL A 1 888 ? -15.703 -3.880 -44.765 1.00 95.00 888 VAL A C 1
ATOM 6675 O O . VAL A 1 888 ? -14.531 -4.212 -44.909 1.00 95.00 888 VAL A O 1
ATOM 6678 N N . ASN A 1 889 ? -16.697 -4.499 -45.413 1.00 91.50 889 ASN A N 1
ATOM 6679 C CA . ASN A 1 889 ? -16.510 -5.637 -46.332 1.00 91.50 889 ASN A CA 1
ATOM 6680 C C . ASN A 1 889 ? -15.630 -6.780 -45.767 1.00 91.50 889 ASN A C 1
ATOM 6682 O O . ASN A 1 889 ? -14.909 -7.438 -46.510 1.00 91.50 889 ASN A O 1
ATOM 6686 N N . GLY A 1 890 ? -15.693 -7.022 -44.452 1.00 89.06 890 GLY A N 1
ATOM 6687 C CA . GLY A 1 890 ? -14.929 -8.079 -43.773 1.00 89.06 890 GLY A CA 1
ATOM 6688 C C . GLY A 1 890 ? -13.498 -7.704 -43.370 1.00 89.06 890 GLY A C 1
ATOM 6689 O O . GLY A 1 890 ? -12.822 -8.526 -42.760 1.00 89.06 890 GLY A O 1
ATOM 6690 N N . ILE A 1 891 ? -13.046 -6.482 -43.665 1.00 90.56 891 ILE A N 1
ATOM 6691 C CA . ILE A 1 891 ? -11.764 -5.936 -43.200 1.00 90.56 891 ILE A CA 1
ATOM 6692 C C . ILE A 1 891 ? -12.020 -5.136 -41.926 1.00 90.56 891 ILE A C 1
ATOM 6694 O O . ILE A 1 891 ? -12.907 -4.283 -41.932 1.00 90.56 891 ILE A O 1
ATOM 6698 N N . SER A 1 892 ? -11.256 -5.395 -40.862 1.00 93.38 892 SER A N 1
ATOM 6699 C CA . SER A 1 892 ? -11.422 -4.763 -39.547 1.00 93.38 892 SER A CA 1
ATOM 6700 C C . SER A 1 892 ? -10.159 -4.028 -39.098 1.00 93.38 892 SER A C 1
ATOM 6702 O O . SER A 1 892 ? -9.046 -4.465 -39.385 1.00 93.38 892 SER A O 1
ATOM 6704 N N . THR A 1 893 ? -10.331 -2.934 -38.359 1.00 95.00 893 THR A N 1
ATOM 6705 C CA . THR A 1 893 ? -9.247 -2.202 -37.691 1.00 95.00 893 THR A CA 1
ATOM 6706 C C . THR A 1 893 ? -9.715 -1.699 -36.325 1.00 95.00 893 THR A C 1
ATOM 6708 O O . THR A 1 893 ? -10.902 -1.409 -36.156 1.00 95.00 893 THR A O 1
ATOM 6711 N N . THR A 1 894 ? -8.801 -1.598 -35.360 1.00 94.31 894 THR A N 1
ATOM 6712 C CA . THR A 1 894 ? -9.078 -1.107 -34.001 1.00 94.31 894 THR A CA 1
ATOM 6713 C C . THR A 1 894 ? -8.077 -0.020 -33.636 1.00 94.31 894 THR A C 1
ATOM 6715 O O . THR A 1 894 ? -6.879 -0.189 -33.863 1.00 94.31 894 THR A O 1
ATOM 6718 N N . LYS A 1 895 ? -8.556 1.082 -33.052 1.00 95.25 895 LYS A N 1
ATOM 6719 C CA . LYS A 1 895 ? -7.723 2.206 -32.618 1.00 95.25 895 LYS A CA 1
ATOM 6720 C C . LYS A 1 895 ? -8.194 2.785 -31.287 1.00 95.25 895 LYS A C 1
ATOM 6722 O O . LYS A 1 895 ? -9.395 2.912 -31.068 1.00 95.25 895 LYS A O 1
ATOM 6727 N N . THR A 1 896 ? -7.244 3.173 -30.440 1.00 93.56 896 THR A N 1
ATOM 6728 C CA . THR A 1 896 ? -7.503 3.965 -29.232 1.00 93.56 896 THR A CA 1
ATOM 6729 C C . THR A 1 896 ? -7.511 5.453 -29.579 1.00 93.56 896 THR A C 1
ATOM 6731 O O . THR A 1 896 ? -6.582 5.939 -30.225 1.00 93.56 896 THR A O 1
ATOM 6734 N N . ILE A 1 897 ? -8.566 6.161 -29.184 1.00 92.12 897 ILE A N 1
ATOM 6735 C CA . ILE A 1 897 ? -8.805 7.576 -29.473 1.00 92.12 897 ILE A CA 1
ATOM 6736 C C . ILE A 1 897 ? -9.132 8.288 -28.162 1.00 92.12 897 ILE A C 1
ATOM 6738 O O . ILE A 1 897 ? -10.067 7.886 -27.476 1.00 92.12 897 ILE A O 1
ATOM 6742 N N . THR A 1 898 ? -8.407 9.361 -27.854 1.00 90.88 898 THR A N 1
ATOM 6743 C CA . THR A 1 898 ? -8.736 10.279 -26.756 1.00 90.88 898 THR A CA 1
ATOM 6744 C C . THR A 1 898 ? -9.389 11.520 -27.345 1.00 90.88 898 THR A C 1
ATOM 6746 O O . THR A 1 898 ? -8.806 12.184 -28.204 1.00 90.88 898 THR A O 1
ATOM 6749 N N . THR A 1 899 ? -10.622 11.801 -26.937 1.00 87.00 899 THR A N 1
ATOM 6750 C CA . THR A 1 899 ? -11.341 13.003 -27.363 1.00 87.00 899 THR A CA 1
ATOM 6751 C C . THR A 1 899 ? -10.797 14.219 -26.605 1.00 87.00 899 THR A C 1
ATOM 6753 O O . THR A 1 899 ? -10.619 14.113 -25.391 1.00 87.00 899 THR A O 1
ATOM 6756 N N . PRO A 1 900 ? -10.556 15.360 -27.270 1.00 83.19 900 PRO A N 1
ATOM 6757 C CA . PRO A 1 900 ? -10.165 16.600 -26.597 1.00 83.19 900 PRO A CA 1
ATOM 6758 C C . PRO A 1 900 ? -11.243 17.063 -25.600 1.00 83.19 900 PRO A C 1
ATOM 6760 O O . PRO A 1 900 ? -12.418 16.740 -25.794 1.00 83.19 900 PRO A O 1
ATOM 6763 N N . GLU A 1 901 ? -10.824 17.771 -24.544 1.00 75.06 901 GLU A N 1
ATOM 6764 C CA . GLU A 1 901 ? -11.700 18.412 -23.541 1.00 75.06 901 GLU A CA 1
ATOM 6765 C C . GLU A 1 901 ? -12.482 19.612 -24.086 1.00 75.06 901 GLU A C 1
ATOM 6767 O O . GLU A 1 901 ? -11.924 20.374 -24.917 1.00 75.06 901 GLU A O 1
#

Radius of gyration: 43.16 Å; chains: 1; bounding box: 101×74×135 Å

Foldseek 3Di:
DDDDDDDDPPPLVNVVVVLLVVLPDDDDDDDDDDPQKDFQWWWFADPNAIATDGSVRVNVCVVVVLDDSVRTAWTAIPVGFIAGPVQLVVLCVVDVDSRRSVVVCVVVVRTDDDDHQHWDADPVSHTDPDDDDDWDFPDFPDDAQFKTKTFIPAQDSDFDDQVQKFKDFVNHTWGFPDKAFDPVDPRNGMIITTTHQPPHFHWIDIRRHTDGDDLAFAFPAWPDDAQWWTKTFGPQAQAWRFQHAKFKAAQVRDTFDWGGDTRHGRDGMDTTTTPHGHPNPDQRAAWMDTHNDIDHSQQVVLLVQCQVCLVVLHLVSNVVSCVSNVQDADDNVCSNVLSVLCVVQPSHDGNVSSSVSRVVSVLVVQPPVNQVVLLVQCVVDPDLVSNQCSCVVREPQRDSVCSVQLVVLVVPDPDRDGSVNSNVSQQVSLCVVLVVLLVCLQLPLDPVSLVVSLVSLVRRQDAADCPDPPDDNCNHCPSVVSNLSSVLQSLLNQCLRRPDLVSNLVSLVVNQVSQVVVLVVCVPPPPDDNDRLADSVLDDSVCSVVLNVLSNPDDSNQRSDRNSSRVSSVVQQLDWDDKDKEWDDWDDDPQFTKIKMKIFTAGNVRHGNLPQPDKFWDWKDWVPDIKPAWDWPDDSDDPPHRIIIITGDDDPIGHRNVPHDQKTWMWTWIDTPNDIDIDTYIDHDDDDDDDDDDDDFDADFDADPPDDLEAEAPDKDKGKGFDAGNVRHTDQVQFAWWWKWKDWPNDTDIDIWGAHSRMTMDIDGRFDFDPDFTWIWMWTAGPRRIDIDTHPHTHGYAYDPFDAWDWDDDADQKIKIAGGPVRDGHQVPFAKWKKAKWKFWCDPPDTHTDQFPQADPRRIDIFTDHRRMDMGNRVDDAQTKMWMWMDTPRHIDIDIDHHHD